Protein AF-A0A1M8AC48-F1 (afdb_monomer)

Structure (mmCIF, N/CA/C/O backbone):
data_AF-A0A1M8AC48-F1
#
_entry.id   AF-A0A1M8AC48-F1
#
loop_
_atom_site.group_PDB
_atom_site.id
_atom_site.type_symbol
_atom_site.label_atom_id
_atom_site.label_alt_id
_atom_site.label_comp_id
_atom_site.label_asym_id
_atom_site.label_entity_id
_atom_site.label_seq_id
_atom_site.pdbx_PDB_ins_code
_atom_site.Cartn_x
_atom_site.Cartn_y
_atom_site.Cartn_z
_atom_site.occupancy
_atom_site.B_iso_or_equiv
_atom_site.auth_seq_id
_atom_site.auth_comp_id
_atom_site.auth_asym_id
_atom_site.auth_atom_id
_atom_site.pdbx_PDB_model_num
ATOM 1 N N . MET A 1 1 ? 22.692 -42.383 -37.065 1.00 50.41 1 MET A N 1
ATOM 2 C CA . MET A 1 1 ? 22.351 -41.190 -36.263 1.00 50.41 1 MET A CA 1
ATOM 3 C C . MET A 1 1 ? 22.923 -41.401 -34.875 1.00 50.41 1 MET A C 1
ATOM 5 O O . MET A 1 1 ? 22.787 -42.504 -34.355 1.00 50.41 1 MET A O 1
ATOM 9 N N . SER A 1 2 ? 23.624 -40.416 -34.322 1.00 56.56 2 SER A N 1
ATOM 10 C CA . SER A 1 2 ? 24.202 -40.477 -32.975 1.00 56.56 2 SER A CA 1
ATOM 11 C C . SER A 1 2 ? 23.187 -40.002 -31.942 1.00 56.56 2 SER A C 1
ATOM 13 O O . SER A 1 2 ? 22.705 -38.878 -32.022 1.00 56.56 2 SER A O 1
ATOM 15 N N . THR A 1 3 ? 22.871 -40.847 -30.963 1.00 71.75 3 THR A N 1
ATOM 16 C CA . THR A 1 3 ? 21.957 -40.505 -29.869 1.00 71.75 3 THR A CA 1
ATOM 17 C C . THR A 1 3 ? 22.644 -39.531 -28.913 1.00 71.75 3 THR A C 1
ATOM 19 O O . THR A 1 3 ? 23.503 -39.937 -28.128 1.00 71.75 3 THR A O 1
ATOM 22 N N . THR A 1 4 ? 22.301 -38.244 -28.974 1.00 85.94 4 THR A N 1
ATOM 23 C CA . THR A 1 4 ? 22.933 -37.234 -28.115 1.00 85.94 4 THR A CA 1
ATOM 24 C C . THR A 1 4 ? 22.280 -37.191 -26.738 1.00 85.94 4 THR A C 1
ATOM 26 O O . THR A 1 4 ? 21.056 -37.215 -26.609 1.00 85.94 4 THR A O 1
ATOM 29 N N . GLN A 1 5 ? 23.118 -37.110 -25.705 1.00 91.00 5 GLN A N 1
ATOM 30 C CA . GLN A 1 5 ? 22.728 -37.042 -24.301 1.00 91.00 5 GLN A CA 1
ATOM 31 C C . GLN A 1 5 ? 23.336 -35.803 -23.626 1.00 91.00 5 GLN A C 1
ATOM 33 O O . GLN A 1 5 ? 24.451 -35.380 -23.962 1.00 91.00 5 GLN A O 1
ATOM 38 N N . PHE A 1 6 ? 22.595 -35.252 -22.666 1.00 92.44 6 PHE A N 1
ATOM 39 C CA . PHE A 1 6 ? 23.050 -34.254 -21.697 1.00 92.44 6 PHE A CA 1
ATOM 40 C C . PHE A 1 6 ? 22.639 -34.720 -20.290 1.00 92.44 6 PHE A C 1
ATOM 42 O O . PHE A 1 6 ? 21.678 -35.480 -20.133 1.00 92.44 6 PHE A O 1
ATOM 49 N N . GLU A 1 7 ? 23.383 -34.312 -19.264 1.00 92.19 7 GLU A N 1
ATOM 50 C CA . GLU A 1 7 ? 23.229 -34.803 -17.887 1.00 92.19 7 GLU A CA 1
ATOM 51 C C . GLU A 1 7 ? 23.128 -33.644 -16.894 1.00 92.19 7 GLU A C 1
ATOM 53 O O . GLU A 1 7 ? 23.595 -32.546 -17.180 1.00 92.19 7 GLU A O 1
ATOM 58 N N . ASN A 1 8 ? 22.544 -33.903 -15.721 1.00 91.50 8 ASN A N 1
ATOM 59 C CA . ASN A 1 8 ? 22.206 -32.894 -14.709 1.00 91.50 8 ASN A CA 1
ATOM 60 C C . ASN A 1 8 ? 21.147 -31.885 -15.191 1.00 91.50 8 ASN A C 1
ATOM 62 O O . ASN A 1 8 ? 21.192 -30.711 -14.830 1.00 91.50 8 ASN A O 1
ATOM 66 N N . ILE A 1 9 ? 20.189 -32.359 -15.990 1.00 92.19 9 ILE A N 1
ATOM 67 C CA . ILE A 1 9 ? 19.090 -31.562 -16.545 1.00 92.19 9 ILE A CA 1
ATOM 68 C C . ILE A 1 9 ? 17.835 -31.755 -15.688 1.00 92.19 9 ILE A C 1
ATOM 70 O O . ILE A 1 9 ? 17.464 -32.897 -15.406 1.00 92.19 9 ILE A O 1
ATOM 74 N N . TYR A 1 10 ? 17.172 -30.670 -15.290 1.00 88.00 10 TYR A N 1
ATOM 75 C CA . TYR A 1 10 ? 15.868 -30.718 -14.606 1.00 88.00 10 TYR A CA 1
ATOM 76 C C . TYR A 1 10 ? 14.717 -30.832 -15.616 1.00 88.00 10 TYR A C 1
ATOM 78 O O . TYR A 1 10 ? 14.887 -30.470 -16.777 1.00 88.00 10 TYR A O 1
ATOM 86 N N . HIS A 1 11 ? 13.544 -31.287 -15.169 1.00 85.12 11 HIS A N 1
ATOM 87 C CA . HIS A 1 11 ? 12.298 -31.260 -15.942 1.00 85.12 11 HIS A CA 1
ATOM 88 C C . HIS A 1 11 ? 11.218 -30.463 -15.193 1.00 85.12 11 HIS A C 1
ATOM 90 O O . HIS A 1 11 ? 10.956 -30.726 -14.016 1.00 85.12 11 HIS A O 1
ATOM 96 N N . GLY A 1 12 ? 10.601 -29.498 -15.880 1.00 77.75 12 GLY A N 1
ATOM 97 C CA . GLY A 1 12 ? 9.629 -28.565 -15.308 1.00 77.75 12 GLY A CA 1
ATOM 98 C C . GLY A 1 12 ? 10.190 -27.770 -14.121 1.00 77.75 12 GLY A C 1
ATOM 99 O O . GLY A 1 12 ? 11.395 -27.554 -14.004 1.00 77.75 12 GLY A O 1
ATOM 100 N N . SER A 1 13 ? 9.311 -27.402 -13.189 1.00 67.00 13 SER A N 1
ATOM 101 C CA . SER A 1 13 ? 9.665 -26.843 -11.873 1.00 67.00 13 SER A CA 1
ATOM 102 C C . SER A 1 13 ? 10.358 -27.856 -10.937 1.00 67.00 13 SER A C 1
ATOM 104 O O . SER A 1 13 ? 10.842 -27.484 -9.860 1.00 67.00 13 SER A O 1
ATOM 106 N N . GLY A 1 14 ? 10.440 -29.128 -11.346 1.00 69.06 14 GLY A N 1
ATOM 107 C CA . GLY A 1 14 ? 10.837 -30.272 -10.532 1.00 69.06 14 GLY A CA 1
ATOM 108 C C . GLY A 1 14 ? 12.206 -30.154 -9.856 1.00 69.06 14 GLY A C 1
ATOM 109 O O . GLY A 1 14 ? 13.124 -29.475 -10.323 1.00 69.06 14 GLY A O 1
ATOM 110 N N . LYS A 1 15 ? 12.344 -30.854 -8.725 1.00 72.12 15 LYS A N 1
ATOM 111 C CA . LYS A 1 15 ? 13.528 -30.813 -7.844 1.00 72.12 15 LYS A CA 1
ATOM 112 C C . LYS A 1 15 ? 14.552 -31.927 -8.133 1.00 72.12 15 LYS A C 1
ATOM 114 O O . LYS A 1 15 ? 15.624 -31.932 -7.538 1.00 72.12 15 LYS A O 1
ATOM 119 N N . VAL A 1 16 ? 14.243 -32.852 -9.047 1.00 81.25 16 VAL A N 1
ATOM 120 C CA . VAL A 1 16 ? 15.074 -34.027 -9.372 1.00 81.25 16 VAL A CA 1
ATOM 121 C C . VAL A 1 16 ? 15.948 -33.761 -10.601 1.00 81.25 16 VAL A C 1
ATOM 123 O O . VAL A 1 16 ? 15.454 -33.335 -11.644 1.00 81.25 16 VAL A O 1
ATOM 126 N N . LEU A 1 17 ? 17.247 -34.054 -10.491 1.00 86.69 17 LEU A N 1
ATOM 127 C CA . LEU A 1 17 ? 18.183 -34.048 -11.617 1.00 86.69 17 LEU A CA 1
ATOM 128 C C . LEU A 1 17 ? 18.029 -35.316 -12.465 1.00 86.69 17 LEU A C 1
ATOM 130 O O . LEU A 1 17 ? 17.922 -36.423 -11.936 1.00 86.69 17 LEU A O 1
ATOM 134 N N . GLY A 1 18 ? 18.099 -35.165 -13.785 1.00 91.00 18 GLY A N 1
ATOM 135 C CA . GLY A 1 18 ? 18.023 -36.267 -14.737 1.00 91.00 18 GLY A CA 1
ATOM 136 C C . GLY A 1 18 ? 19.036 -36.185 -15.874 1.00 91.00 18 GLY A C 1
ATOM 137 O O . GLY A 1 18 ? 19.973 -35.379 -15.882 1.00 91.00 18 GLY A O 1
ATOM 138 N N . ARG A 1 19 ? 18.844 -37.072 -16.848 1.00 92.38 19 ARG A N 1
ATOM 139 C CA . ARG A 1 19 ? 19.594 -37.161 -18.102 1.00 92.38 19 ARG A CA 1
ATOM 140 C C . ARG A 1 19 ? 18.597 -37.111 -19.249 1.00 92.38 19 ARG A C 1
ATOM 142 O O . ARG A 1 19 ? 17.655 -37.903 -19.281 1.00 92.38 19 ARG A O 1
ATOM 149 N N . ILE A 1 20 ? 18.817 -36.189 -20.177 1.00 93.62 20 ILE A N 1
ATOM 150 C CA . ILE A 1 20 ? 17.975 -35.981 -21.356 1.00 93.62 20 ILE A CA 1
ATOM 151 C C . ILE A 1 20 ? 18.670 -36.566 -22.584 1.00 93.62 20 ILE A C 1
ATOM 153 O O . ILE A 1 20 ? 19.888 -36.439 -22.741 1.00 93.62 20 ILE A O 1
ATOM 157 N N . ARG A 1 21 ? 17.908 -37.234 -23.446 1.00 93.19 21 ARG A N 1
ATOM 158 C CA . ARG A 1 21 ? 18.405 -37.944 -24.624 1.00 93.19 21 ARG A CA 1
ATOM 159 C C . ARG A 1 21 ? 17.527 -37.643 -25.831 1.00 93.19 21 ARG A C 1
ATOM 161 O O . ARG A 1 21 ? 16.311 -37.793 -25.762 1.00 93.19 21 ARG A O 1
ATOM 168 N N . PHE A 1 22 ? 18.166 -37.278 -26.934 1.00 92.69 22 PHE A N 1
ATOM 169 C CA . PHE A 1 22 ? 17.527 -36.926 -28.200 1.00 92.69 22 PHE A CA 1
ATOM 170 C C . PHE A 1 22 ? 17.701 -38.048 -29.229 1.00 92.69 22 PHE A C 1
ATOM 172 O O . PHE A 1 22 ? 18.742 -38.712 -29.275 1.00 92.69 22 PHE A O 1
ATOM 179 N N . SER A 1 23 ? 16.677 -38.263 -30.052 1.00 91.50 23 SER A N 1
ATOM 180 C CA . SER A 1 23 ? 16.667 -39.251 -31.131 1.00 91.50 23 SER A CA 1
ATOM 181 C C . SER A 1 23 ? 15.666 -38.849 -32.217 1.00 91.50 23 SER A C 1
ATOM 183 O O . SER A 1 23 ? 14.738 -38.098 -31.941 1.00 91.50 23 SER A O 1
ATOM 185 N N . ALA A 1 24 ? 15.777 -39.416 -33.420 1.00 87.31 24 ALA A N 1
ATOM 186 C CA . ALA A 1 24 ? 14.815 -39.171 -34.503 1.00 87.31 24 ALA A CA 1
ATOM 187 C C . ALA A 1 24 ? 13.373 -39.654 -34.202 1.00 87.31 24 ALA A C 1
ATOM 189 O O . ALA A 1 24 ? 12.451 -39.296 -34.922 1.00 87.31 24 ALA A O 1
ATOM 190 N N . ALA A 1 25 ? 13.162 -40.460 -33.152 1.00 88.56 25 ALA A N 1
ATOM 191 C CA . ALA A 1 25 ? 11.825 -40.846 -32.684 1.00 88.56 25 ALA A CA 1
ATOM 192 C C . ALA A 1 25 ? 11.242 -39.867 -31.642 1.00 88.56 25 ALA A C 1
ATOM 194 O O . ALA A 1 25 ? 10.054 -39.927 -31.335 1.00 88.56 25 ALA A O 1
ATOM 195 N N . GLY A 1 26 ? 12.072 -38.982 -31.080 1.00 89.94 26 GLY A N 1
ATOM 196 C CA . GLY A 1 26 ? 11.702 -38.078 -29.996 1.00 89.94 26 GLY A CA 1
ATOM 197 C C . GLY A 1 26 ? 12.726 -38.028 -28.862 1.00 89.94 26 GLY A C 1
ATOM 198 O O . GLY A 1 26 ? 13.867 -38.499 -28.971 1.00 89.94 26 GLY A O 1
ATOM 199 N N . LEU A 1 27 ? 12.285 -37.446 -27.751 1.00 92.12 27 LEU A N 1
ATOM 200 C CA . LEU A 1 27 ? 13.078 -37.068 -26.587 1.00 92.12 27 LEU A CA 1
ATOM 201 C C . LEU A 1 27 ? 12.697 -37.931 -25.380 1.00 92.12 27 LEU A C 1
ATOM 203 O O . LEU A 1 27 ? 11.519 -38.105 -25.082 1.00 92.12 27 LEU A O 1
ATOM 207 N N . GLY A 1 28 ? 13.697 -38.441 -24.661 1.00 91.50 28 GLY A N 1
ATOM 208 C CA . GLY A 1 28 ? 13.513 -39.110 -23.371 1.00 91.50 28 GLY A CA 1
ATOM 209 C C . GLY A 1 28 ? 14.316 -38.430 -22.264 1.00 91.50 28 GLY A C 1
ATOM 210 O O . GLY A 1 28 ? 15.532 -38.287 -22.392 1.00 91.50 28 GLY A O 1
ATOM 211 N N . TRP A 1 29 ? 13.662 -38.047 -21.169 1.00 93.12 29 TRP A N 1
ATOM 212 C CA . TRP A 1 29 ? 14.299 -37.600 -19.929 1.00 93.12 29 TRP A CA 1
ATOM 213 C C . TRP A 1 29 ? 14.080 -38.648 -18.837 1.00 93.12 29 TRP A C 1
ATOM 215 O O . TRP A 1 29 ? 12.946 -39.045 -18.573 1.00 93.12 29 TRP A O 1
ATOM 225 N N . LYS A 1 30 ? 15.161 -39.100 -18.195 1.00 91.31 30 LYS A N 1
ATOM 226 C CA . LYS A 1 30 ? 15.103 -40.018 -17.048 1.00 91.31 30 LYS A CA 1
ATOM 227 C C . LYS A 1 30 ? 15.763 -39.371 -15.820 1.00 91.31 30 LYS A C 1
ATOM 229 O O . LYS A 1 30 ? 16.868 -38.846 -15.981 1.00 91.31 30 LYS A O 1
ATOM 234 N N . PRO A 1 31 ? 15.174 -39.447 -14.612 1.00 89.50 31 PRO A N 1
ATOM 235 C CA . PRO A 1 31 ? 15.845 -39.032 -13.380 1.00 89.50 31 PRO A CA 1
ATOM 236 C C . PRO A 1 31 ? 17.133 -39.835 -13.111 1.00 89.50 31 PRO A C 1
ATOM 238 O O . PRO A 1 31 ? 17.332 -40.938 -13.628 1.00 89.50 31 PRO A O 1
ATOM 241 N N . MET A 1 32 ? 18.041 -39.252 -12.324 1.00 82.12 32 MET A N 1
ATOM 242 C CA . MET A 1 32 ? 19.273 -39.910 -11.859 1.00 82.12 32 MET A CA 1
ATOM 243 C C . MET A 1 32 ? 18.996 -40.942 -10.755 1.00 82.12 32 MET A C 1
ATOM 245 O O . MET A 1 32 ? 19.694 -41.951 -10.674 1.00 82.12 32 MET A O 1
ATOM 249 N N . GLU A 1 33 ? 17.981 -40.675 -9.933 1.00 82.19 33 GLU A N 1
ATOM 250 C CA . GLU A 1 33 ? 17.426 -41.569 -8.912 1.00 82.19 33 GLU A CA 1
ATOM 251 C C . GLU A 1 33 ? 16.185 -42.299 -9.470 1.00 82.19 33 GLU A C 1
ATOM 253 O O . GLU A 1 33 ? 15.802 -42.086 -10.626 1.00 82.19 33 GLU A O 1
ATOM 258 N N . ASP A 1 34 ? 15.556 -43.183 -8.690 1.00 71.19 34 ASP A N 1
ATOM 259 C CA . ASP A 1 34 ? 14.344 -43.882 -9.138 1.00 71.19 34 ASP A CA 1
ATOM 260 C C . ASP A 1 34 ? 13.151 -42.923 -9.279 1.00 71.19 34 ASP A C 1
ATOM 262 O O . ASP A 1 34 ? 12.842 -42.133 -8.389 1.00 71.19 34 ASP A O 1
ATOM 266 N N . GLY A 1 35 ? 12.459 -43.008 -10.418 1.00 72.19 35 GLY A N 1
ATOM 267 C CA . GLY A 1 35 ? 11.311 -42.166 -10.742 1.00 72.19 35 GLY A CA 1
ATOM 268 C C . GLY A 1 35 ? 10.823 -42.355 -12.180 1.00 72.19 35 GLY A C 1
ATOM 269 O O . GLY A 1 35 ? 11.426 -43.087 -12.974 1.00 72.19 35 GLY A O 1
ATOM 270 N N . ALA A 1 36 ? 9.716 -41.691 -12.517 1.00 78.88 36 ALA A N 1
ATOM 271 C CA . ALA A 1 36 ? 9.104 -41.765 -13.842 1.00 78.88 36 ALA A CA 1
ATOM 272 C C . ALA A 1 36 ? 10.043 -41.234 -14.943 1.00 78.88 36 ALA A C 1
ATOM 274 O O . ALA A 1 36 ? 10.752 -40.244 -14.765 1.00 78.88 36 ALA A O 1
ATOM 275 N N . THR A 1 37 ? 10.042 -41.899 -16.100 1.00 85.25 37 THR A N 1
ATOM 276 C CA . THR A 1 37 ? 10.753 -41.440 -17.304 1.00 85.25 37 THR A CA 1
ATOM 277 C C . THR A 1 37 ? 9.775 -40.664 -18.177 1.00 85.25 37 THR A C 1
ATOM 279 O O . THR A 1 37 ? 8.727 -41.195 -18.531 1.00 85.25 37 THR A O 1
ATOM 282 N N . VAL A 1 38 ? 10.120 -39.430 -18.538 1.00 86.88 38 VAL A N 1
ATOM 283 C CA . VAL A 1 38 ? 9.313 -38.579 -19.421 1.00 86.88 38 VAL A CA 1
ATOM 284 C C . VAL A 1 38 ? 9.734 -38.839 -20.863 1.00 86.88 38 VAL A C 1
ATOM 286 O O . VAL A 1 38 ? 10.920 -38.760 -21.187 1.00 86.88 38 VAL A O 1
ATOM 289 N N . THR A 1 39 ? 8.779 -39.144 -21.738 1.00 89.44 39 THR A N 1
ATOM 290 C CA . THR A 1 39 ? 9.021 -39.403 -23.165 1.00 89.44 39 THR A CA 1
ATOM 291 C C . THR A 1 39 ? 8.099 -38.557 -24.027 1.00 89.44 39 THR A C 1
ATOM 293 O O . THR A 1 39 ? 6.885 -38.619 -23.858 1.00 89.44 39 THR A O 1
ATOM 296 N N . ILE A 1 40 ? 8.677 -37.809 -24.965 1.00 89.94 40 ILE A N 1
ATOM 297 C CA . ILE A 1 40 ? 7.969 -36.912 -25.880 1.00 89.94 40 ILE A CA 1
ATOM 298 C C . ILE A 1 40 ? 8.260 -37.383 -27.316 1.00 89.94 40 ILE A C 1
ATOM 300 O O . ILE A 1 40 ? 9.411 -37.270 -27.755 1.00 89.94 40 ILE A O 1
ATOM 304 N N . PRO A 1 41 ? 7.272 -37.934 -28.043 1.00 90.69 41 PRO A N 1
ATOM 305 C CA . PRO A 1 41 ? 7.379 -38.249 -29.468 1.00 90.69 41 PRO A CA 1
ATOM 306 C C . PRO A 1 41 ? 7.769 -37.037 -30.322 1.00 90.69 41 PRO A C 1
ATOM 308 O O . PRO A 1 41 ? 7.325 -35.919 -30.066 1.00 90.69 41 PRO A O 1
ATOM 311 N N . ALA A 1 42 ? 8.572 -37.254 -31.368 1.00 89.19 42 ALA A N 1
ATOM 312 C CA . ALA A 1 42 ? 8.998 -36.183 -32.280 1.00 89.19 42 ALA A CA 1
ATOM 313 C C . ALA A 1 42 ? 7.817 -35.477 -32.977 1.00 89.19 42 ALA A C 1
ATOM 315 O O . ALA A 1 42 ? 7.856 -34.268 -33.183 1.00 89.19 42 ALA A O 1
ATOM 316 N N . GLU A 1 43 ? 6.757 -36.225 -33.297 1.00 88.56 43 GLU A N 1
ATOM 317 C CA . GLU A 1 43 ? 5.552 -35.740 -33.989 1.00 88.56 43 GLU A CA 1
ATOM 318 C C . GLU A 1 43 ? 4.758 -34.682 -33.203 1.00 88.56 43 GLU A C 1
ATOM 320 O O . GLU A 1 43 ? 4.083 -33.854 -33.807 1.00 88.56 43 GLU A O 1
ATOM 325 N N . GLN A 1 44 ? 4.880 -34.664 -31.871 1.00 88.06 44 GLN A N 1
ATOM 326 C CA . GLN A 1 44 ? 4.195 -33.700 -31.002 1.00 88.06 44 GLN A CA 1
ATOM 327 C C . GLN A 1 44 ? 4.944 -32.364 -30.894 1.00 88.06 44 GLN A C 1
ATOM 329 O O . GLN A 1 44 ? 4.359 -31.372 -30.468 1.00 88.06 44 GLN A O 1
ATOM 334 N N . MET A 1 45 ? 6.235 -32.309 -31.247 1.00 89.31 45 MET A N 1
ATOM 335 C CA . MET A 1 45 ? 7.078 -31.129 -31.021 1.00 89.31 45 MET A CA 1
ATOM 336 C C . MET A 1 45 ? 6.843 -30.062 -32.095 1.00 89.31 45 MET A C 1
ATOM 338 O O . MET A 1 45 ? 7.247 -30.230 -33.248 1.00 89.31 45 MET A O 1
ATOM 342 N N . VAL A 1 46 ? 6.238 -28.933 -31.720 1.00 88.62 46 VAL A N 1
ATOM 343 C CA . VAL A 1 46 ? 5.920 -27.817 -32.625 1.00 88.62 46 VAL A CA 1
ATOM 344 C C . VAL A 1 46 ? 7.149 -26.943 -32.864 1.00 88.62 46 VAL A C 1
ATOM 346 O O . VAL A 1 46 ? 7.588 -26.818 -34.010 1.00 88.62 46 VAL A O 1
ATOM 349 N N . SER A 1 47 ? 7.734 -26.392 -31.799 1.00 90.00 47 SER A N 1
ATOM 350 C CA . SER A 1 47 ? 8.851 -25.440 -31.842 1.00 90.00 47 SER A CA 1
ATOM 351 C C . SER A 1 47 ? 9.778 -25.584 -30.626 1.00 90.00 47 SER A C 1
ATOM 353 O O . SER A 1 47 ? 9.416 -26.194 -29.614 1.00 90.00 47 SER A O 1
ATOM 355 N N . PHE A 1 48 ? 10.992 -25.034 -30.737 1.00 93.75 48 PHE A N 1
ATOM 356 C CA . PHE A 1 48 ? 12.036 -25.102 -29.712 1.00 93.75 48 PHE A CA 1
ATOM 357 C C . PHE A 1 48 ? 12.582 -23.707 -29.407 1.00 93.75 48 PHE A C 1
ATOM 359 O O . PHE A 1 48 ? 13.103 -23.040 -30.301 1.00 93.75 48 PHE A O 1
ATOM 366 N N . ALA A 1 49 ? 12.529 -23.305 -28.139 1.00 92.81 49 ALA A N 1
ATOM 367 C CA . ALA A 1 49 ? 13.064 -22.039 -27.654 1.00 92.81 49 ALA A CA 1
ATOM 368 C C . ALA A 1 49 ? 14.182 -22.254 -26.621 1.00 92.81 49 ALA A C 1
ATOM 370 O O . ALA A 1 49 ? 14.114 -23.141 -25.768 1.00 92.81 49 ALA A O 1
ATOM 371 N N . TRP A 1 50 ? 15.197 -21.402 -26.687 1.00 94.69 50 TRP A N 1
ATOM 372 C CA . TRP A 1 50 ? 16.351 -21.329 -25.800 1.00 94.69 50 TRP A CA 1
ATOM 373 C C . TRP A 1 50 ? 16.335 -19.990 -25.069 1.00 94.69 50 TRP A C 1
ATOM 375 O O . TRP A 1 50 ? 16.320 -18.935 -25.705 1.00 94.69 50 TRP A O 1
ATOM 385 N N . LEU A 1 51 ? 16.343 -20.027 -23.737 1.00 93.25 51 LEU A N 1
ATOM 386 C CA . LEU A 1 51 ? 16.276 -18.830 -22.898 1.00 93.25 51 LEU A CA 1
ATOM 387 C C . LEU A 1 51 ? 17.133 -18.960 -21.632 1.00 93.25 51 LEU A C 1
ATOM 389 O O . LEU A 1 51 ? 17.407 -20.059 -21.141 1.00 93.25 51 LEU A O 1
ATOM 393 N N . ARG A 1 52 ? 17.563 -17.815 -21.091 1.00 90.56 52 ARG A N 1
ATOM 394 C CA . ARG A 1 52 ? 18.266 -17.727 -19.803 1.00 90.56 52 ARG A CA 1
ATOM 395 C C . ARG A 1 52 ? 17.239 -17.757 -18.669 1.00 90.56 52 ARG A C 1
ATOM 397 O O . ARG A 1 52 ? 16.366 -16.902 -18.614 1.00 90.56 52 ARG A O 1
ATOM 404 N N . VAL A 1 53 ? 17.381 -18.705 -17.750 1.00 88.88 53 VAL A N 1
ATOM 405 C CA . VAL A 1 53 ? 16.543 -18.857 -16.544 1.00 88.88 53 VAL A CA 1
ATOM 406 C C . VAL A 1 53 ? 17.415 -18.780 -15.290 1.00 88.88 53 VAL A C 1
ATOM 408 O O . VAL A 1 53 ? 18.625 -18.595 -15.399 1.00 88.88 53 VAL A O 1
ATOM 411 N N . ALA A 1 54 ? 16.858 -18.946 -14.087 1.00 84.44 54 ALA A N 1
ATOM 412 C CA . ALA A 1 54 ? 17.668 -19.019 -12.866 1.00 84.44 54 ALA A CA 1
ATOM 413 C C . ALA A 1 54 ? 18.676 -20.191 -12.920 1.00 84.44 54 ALA A C 1
ATOM 415 O O . ALA A 1 54 ? 19.880 -20.000 -12.721 1.00 84.44 54 ALA A O 1
ATOM 416 N N . ARG A 1 55 ? 18.206 -21.397 -13.277 1.00 86.88 55 ARG A N 1
ATOM 417 C CA . ARG A 1 55 ? 19.016 -22.622 -13.416 1.00 86.88 55 ARG A CA 1
ATOM 418 C C . ARG A 1 55 ? 19.744 -22.670 -14.774 1.00 86.88 55 ARG A C 1
ATOM 420 O O . ARG A 1 55 ? 19.452 -23.507 -15.621 1.00 86.88 55 ARG A O 1
ATOM 427 N N . GLN A 1 56 ? 20.687 -21.750 -14.981 1.00 90.31 56 GLN A N 1
ATOM 428 C CA . GLN A 1 56 ? 21.433 -21.557 -16.239 1.00 90.31 56 GLN A CA 1
ATOM 429 C C . GLN A 1 56 ? 20.518 -21.352 -17.462 1.00 90.31 56 GLN A C 1
ATOM 431 O O . GLN A 1 56 ? 19.790 -20.359 -17.489 1.00 90.31 56 GLN A O 1
ATOM 436 N N . PHE A 1 57 ? 20.564 -22.220 -18.476 1.00 93.50 57 PHE A N 1
ATOM 437 C CA . PHE A 1 57 ? 19.715 -22.122 -19.665 1.00 93.50 57 PHE A CA 1
ATOM 438 C C . PHE A 1 57 ? 18.622 -23.195 -19.681 1.00 93.50 57 PHE A C 1
ATOM 440 O O . PHE A 1 57 ? 18.820 -24.320 -19.207 1.00 93.50 57 PHE A O 1
ATOM 447 N N . GLN A 1 58 ? 17.472 -22.826 -20.247 1.00 93.62 58 GLN A N 1
ATOM 448 C CA . GLN A 1 58 ? 16.312 -23.687 -20.441 1.00 93.62 58 GLN A CA 1
ATOM 449 C C . GLN A 1 58 ? 16.088 -23.944 -21.937 1.00 93.62 58 GLN A C 1
ATOM 451 O O . GLN A 1 58 ? 16.072 -23.008 -22.739 1.00 93.62 58 GLN A O 1
ATOM 456 N N . LEU A 1 59 ? 15.855 -25.212 -22.283 1.00 94.25 59 LEU A N 1
ATOM 457 C CA . LEU A 1 59 ? 15.156 -25.609 -23.502 1.00 94.25 59 LEU A CA 1
ATOM 458 C C . LEU A 1 59 ? 13.658 -25.685 -23.189 1.00 94.25 59 LEU A C 1
ATOM 460 O O . LEU A 1 59 ? 13.239 -26.496 -22.359 1.00 94.25 59 LEU A O 1
ATOM 464 N N . ARG A 1 60 ? 12.861 -24.872 -23.878 1.00 91.56 60 ARG A N 1
ATOM 465 C CA . ARG A 1 60 ? 11.396 -24.914 -23.858 1.00 91.56 60 ARG A CA 1
ATOM 466 C C . ARG A 1 60 ? 10.897 -25.500 -25.174 1.00 91.56 60 ARG A C 1
ATOM 468 O O . ARG A 1 60 ? 11.347 -25.090 -26.241 1.00 91.56 60 ARG A O 1
ATOM 475 N N . ILE A 1 61 ? 9.987 -26.463 -25.089 1.00 90.69 61 ILE A N 1
ATOM 476 C CA . ILE A 1 61 ? 9.398 -27.158 -26.237 1.00 90.69 61 ILE A CA 1
ATOM 477 C C . ILE A 1 61 ? 7.888 -26.951 -26.196 1.00 90.69 61 ILE A C 1
ATOM 479 O O . ILE A 1 61 ? 7.254 -27.318 -25.203 1.00 90.69 61 ILE A O 1
ATOM 483 N N . THR A 1 62 ? 7.326 -26.393 -27.264 1.00 86.94 62 THR A N 1
ATOM 484 C CA . THR A 1 62 ? 5.873 -26.321 -27.466 1.00 86.94 62 THR A CA 1
ATOM 485 C C . THR A 1 62 ? 5.385 -27.637 -28.067 1.00 86.94 62 THR A C 1
ATOM 487 O O . THR A 1 62 ? 6.000 -28.147 -29.009 1.00 86.94 62 THR A O 1
ATOM 490 N N . LEU A 1 63 ? 4.314 -28.205 -27.510 1.00 85.38 63 LEU A N 1
ATOM 491 C CA . LEU A 1 63 ? 3.769 -29.511 -27.870 1.00 85.38 63 LEU A CA 1
ATOM 492 C C . LEU A 1 63 ? 2.296 -29.411 -28.274 1.00 85.38 63 LEU A C 1
ATOM 494 O O . LEU A 1 63 ? 1.468 -28.953 -27.486 1.00 85.38 63 LEU A O 1
ATOM 498 N N . HIS A 1 64 ? 1.964 -29.937 -29.449 1.00 80.75 64 HIS A N 1
ATOM 499 C CA . HIS A 1 64 ? 0.589 -30.058 -29.926 1.00 80.75 64 HIS A CA 1
ATOM 500 C C . HIS A 1 64 ? 0.030 -31.453 -29.613 1.00 80.75 64 HIS A C 1
ATOM 502 O O . HIS A 1 64 ? 0.697 -32.467 -29.840 1.00 80.75 64 HIS A O 1
ATOM 508 N N . PHE A 1 65 ? -1.212 -31.504 -29.132 1.00 68.75 65 PHE A N 1
ATOM 509 C CA . PHE A 1 65 ? -1.969 -32.728 -28.874 1.00 68.75 65 PHE A CA 1
ATOM 510 C C . PHE A 1 65 ? -3.347 -32.613 -29.531 1.00 68.75 65 PHE A C 1
ATOM 512 O O . PHE A 1 65 ? -4.034 -31.612 -29.352 1.00 68.75 65 PHE A O 1
ATOM 519 N N . GLU A 1 66 ? -3.773 -33.634 -30.277 1.00 54.94 66 GLU A N 1
ATOM 520 C CA . GLU A 1 66 ? -5.088 -33.622 -30.930 1.00 54.94 66 GLU A CA 1
ATOM 521 C C . GLU A 1 66 ? -6.214 -33.479 -29.889 1.00 54.94 66 GLU A C 1
ATOM 523 O O . GLU A 1 66 ? -6.373 -34.323 -29.006 1.00 54.94 66 GLU A O 1
ATOM 528 N N . GLY A 1 67 ? -6.992 -32.397 -29.989 1.00 51.84 67 GLY A N 1
ATOM 529 C CA . GLY A 1 67 ? -8.126 -32.128 -29.100 1.00 51.84 67 GLY A CA 1
ATOM 530 C C . GLY A 1 67 ? -7.770 -31.632 -27.692 1.00 51.84 67 GLY A C 1
ATOM 531 O O . GLY A 1 67 ? -8.627 -31.696 -26.813 1.00 51.84 67 GLY A O 1
ATOM 532 N N . GLN A 1 68 ? -6.544 -31.150 -27.446 1.00 52.81 68 GLN A N 1
ATOM 533 C CA . GLN A 1 68 ? -6.166 -30.483 -26.190 1.00 52.81 68 GLN A CA 1
ATOM 534 C C . GLN A 1 68 ? -5.344 -29.212 -26.452 1.00 52.81 68 GLN A C 1
ATOM 536 O O . GLN A 1 68 ? -4.666 -29.111 -27.471 1.00 52.81 68 GLN A O 1
ATOM 541 N N . ALA A 1 69 ? -5.382 -28.259 -25.514 1.00 54.62 69 ALA A N 1
ATOM 542 C CA . ALA A 1 69 ? -4.554 -27.050 -25.555 1.00 54.62 69 ALA A CA 1
ATOM 543 C C . ALA A 1 69 ? -3.048 -27.381 -25.621 1.00 54.62 69 ALA A C 1
ATOM 545 O O . ALA A 1 69 ? -2.620 -28.435 -25.131 1.00 54.62 69 ALA A O 1
ATOM 546 N N . GLU A 1 70 ? -2.238 -26.485 -26.204 1.00 58.75 70 GLU A N 1
ATOM 547 C CA . GLU A 1 70 ? -0.800 -26.730 -26.340 1.00 58.75 70 GLU A CA 1
ATOM 548 C C . GLU A 1 70 ? -0.142 -26.937 -24.973 1.00 58.75 70 GLU A C 1
ATOM 550 O O . GLU A 1 70 ? -0.260 -26.131 -24.047 1.00 58.75 70 GLU A O 1
ATOM 555 N N . ARG A 1 71 ? 0.616 -28.028 -24.854 1.00 69.81 71 ARG A N 1
ATOM 556 C CA . ARG A 1 71 ? 1.389 -28.335 -23.649 1.00 69.81 71 ARG A CA 1
ATOM 557 C C . ARG A 1 71 ? 2.830 -27.885 -23.836 1.00 69.81 71 ARG A C 1
ATOM 559 O O . ARG A 1 71 ? 3.329 -27.761 -24.950 1.00 69.81 71 ARG A O 1
ATOM 566 N N . ARG A 1 72 ? 3.540 -27.664 -22.732 1.00 78.25 72 ARG A N 1
ATOM 567 C CA . ARG A 1 72 ? 4.938 -27.216 -22.761 1.00 78.25 72 ARG A CA 1
ATOM 568 C C . ARG A 1 72 ? 5.816 -28.132 -21.932 1.00 78.25 72 ARG A C 1
ATOM 570 O O . ARG A 1 72 ? 5.526 -28.381 -20.766 1.00 78.25 72 ARG A O 1
ATOM 577 N N . ALA A 1 73 ? 6.916 -28.586 -22.522 1.00 85.25 73 ALA A N 1
ATOM 578 C CA . ALA A 1 73 ? 7.982 -29.257 -21.790 1.00 85.25 73 ALA A CA 1
ATOM 579 C C . ALA A 1 73 ? 9.144 -28.282 -21.580 1.00 85.25 73 ALA A C 1
ATOM 581 O O . ALA A 1 73 ? 9.637 -27.674 -22.531 1.00 85.25 73 ALA A O 1
ATOM 582 N N . MET A 1 74 ? 9.582 -28.134 -20.332 1.00 88.56 74 MET A N 1
ATOM 583 C CA . MET A 1 74 ? 10.708 -27.278 -19.954 1.00 88.56 74 MET A CA 1
ATOM 584 C C . MET A 1 74 ? 11.829 -28.137 -19.379 1.00 88.56 74 MET A C 1
ATOM 586 O O . MET A 1 74 ? 11.587 -28.976 -18.509 1.00 88.56 74 MET A O 1
ATOM 590 N N . PHE A 1 75 ? 13.052 -27.915 -19.853 1.00 92.25 75 PHE A N 1
ATOM 591 C CA . PHE A 1 75 ? 14.245 -28.630 -19.413 1.00 92.25 75 PHE A CA 1
ATOM 592 C C . PHE A 1 75 ? 15.350 -27.631 -19.070 1.00 92.25 75 PHE A C 1
ATOM 594 O O . PHE A 1 75 ? 15.749 -26.852 -19.932 1.00 92.25 75 PHE A O 1
ATOM 601 N N . GLU A 1 76 ? 15.845 -27.639 -17.831 1.00 92.19 76 GLU A N 1
ATOM 602 C CA . GLU A 1 76 ? 16.759 -26.603 -17.312 1.00 92.19 76 GLU A CA 1
ATOM 603 C C . GLU A 1 76 ? 18.148 -27.133 -16.932 1.00 92.19 76 GLU A C 1
ATOM 605 O O . GLU A 1 76 ? 18.343 -28.339 -16.784 1.00 92.19 76 GLU A O 1
ATOM 610 N N . ASN A 1 77 ? 19.079 -26.207 -16.670 1.00 93.00 77 ASN A N 1
ATOM 611 C CA . ASN A 1 77 ? 20.487 -26.431 -16.327 1.00 93.00 77 ASN A CA 1
ATOM 612 C C . ASN A 1 77 ? 21.382 -26.890 -17.496 1.00 93.00 77 ASN A C 1
ATOM 614 O O . ASN A 1 77 ? 22.449 -27.472 -17.288 1.00 93.00 77 ASN A O 1
ATOM 618 N N . PHE A 1 78 ? 21.004 -26.546 -18.731 1.00 94.31 78 PHE A N 1
ATOM 619 C CA . PHE A 1 78 ? 21.954 -26.547 -19.846 1.00 94.31 78 PHE A CA 1
ATOM 620 C C . PHE A 1 78 ? 23.000 -25.441 -19.656 1.00 94.31 78 PHE A C 1
ATOM 622 O O . PHE A 1 78 ? 22.693 -24.362 -19.136 1.00 94.31 78 PHE A O 1
ATOM 629 N N . GLN A 1 79 ? 24.236 -25.699 -20.084 1.00 94.12 79 GLN A N 1
ATOM 630 C CA . GLN A 1 79 ? 25.317 -24.713 -20.050 1.00 94.12 79 GLN A CA 1
ATOM 631 C C . GLN A 1 79 ? 25.343 -23.894 -21.350 1.00 94.12 79 GLN A C 1
ATOM 633 O O . GLN A 1 79 ? 24.697 -24.251 -22.337 1.00 94.12 79 GLN A O 1
ATOM 638 N N . ARG A 1 80 ? 26.086 -22.781 -21.389 1.00 90.62 80 ARG A N 1
ATOM 639 C CA . ARG A 1 80 ? 26.127 -21.914 -22.585 1.00 90.62 80 ARG A CA 1
ATOM 640 C C . ARG A 1 80 ? 26.729 -22.641 -23.793 1.00 90.62 80 ARG A C 1
ATOM 642 O O . ARG A 1 80 ? 26.329 -22.423 -24.931 1.00 90.62 80 ARG A O 1
ATOM 649 N N . GLU A 1 81 ? 27.674 -23.527 -23.519 1.00 93.19 81 GLU A N 1
ATOM 650 C CA . GLU A 1 81 ? 28.420 -24.344 -24.470 1.00 93.19 81 GLU A CA 1
ATOM 651 C C . GLU A 1 81 ? 27.539 -25.432 -25.110 1.00 93.19 81 GLU A C 1
ATOM 653 O O . GLU A 1 81 ? 27.826 -25.883 -26.220 1.00 93.19 81 GLU A O 1
ATOM 658 N N . ASP A 1 82 ? 26.440 -25.824 -24.453 1.00 92.94 82 ASP A N 1
ATOM 659 C CA . ASP A 1 82 ? 25.496 -26.810 -24.982 1.00 92.94 82 ASP A CA 1
ATOM 660 C C . ASP A 1 82 ? 24.649 -26.258 -26.139 1.00 92.94 82 ASP A C 1
ATOM 662 O O . ASP A 1 82 ? 24.189 -27.048 -26.962 1.00 92.94 82 ASP A O 1
ATOM 666 N N . GLN A 1 83 ? 24.472 -24.932 -26.251 1.00 93.19 83 GLN A N 1
ATOM 667 C CA . GLN A 1 83 ? 23.555 -24.296 -27.211 1.00 93.19 83 GLN A CA 1
ATOM 668 C C . GLN A 1 83 ? 23.802 -24.744 -28.662 1.00 93.19 83 GLN A C 1
ATOM 670 O O . GLN A 1 83 ? 22.881 -25.205 -29.332 1.00 93.19 83 GLN A O 1
ATOM 675 N N . ALA A 1 84 ? 25.049 -24.670 -29.139 1.00 92.75 84 ALA A N 1
ATOM 676 C CA . ALA A 1 84 ? 25.398 -25.028 -30.518 1.00 92.75 84 ALA A CA 1
ATOM 677 C C . ALA A 1 84 ? 25.241 -26.537 -30.794 1.00 92.75 84 ALA A C 1
ATOM 679 O O . ALA A 1 84 ? 24.811 -26.949 -31.871 1.00 92.75 84 ALA A O 1
ATOM 680 N N . LYS A 1 85 ? 25.548 -27.373 -29.793 1.00 93.06 85 LYS A N 1
ATOM 681 C CA . LYS A 1 85 ? 25.363 -28.830 -29.844 1.00 93.06 85 LYS A CA 1
ATOM 682 C C . LYS A 1 85 ? 23.876 -29.200 -29.841 1.00 93.06 85 LYS A C 1
ATOM 684 O O . LYS A 1 85 ? 23.484 -30.162 -30.495 1.00 93.06 85 LYS A O 1
ATOM 689 N N . LEU A 1 86 ? 23.051 -28.444 -29.119 1.00 93.19 86 LEU A N 1
ATOM 690 C CA . LEU A 1 86 ? 21.606 -28.624 -29.063 1.00 93.19 86 LEU A CA 1
ATOM 691 C C . LEU A 1 86 ? 20.936 -28.181 -30.371 1.00 93.19 86 LEU A C 1
ATOM 693 O O . LEU A 1 86 ? 20.148 -28.946 -30.917 1.00 93.19 86 LEU A O 1
ATOM 697 N N . GLU A 1 87 ? 21.308 -27.025 -30.930 1.00 93.69 87 GLU A N 1
ATOM 698 C CA . GLU A 1 87 ? 20.832 -26.568 -32.245 1.00 93.69 87 GLU A CA 1
ATOM 699 C C . GLU A 1 87 ? 21.144 -27.596 -33.347 1.00 93.69 87 GLU A C 1
ATOM 701 O O . GLU A 1 87 ? 20.256 -27.957 -34.123 1.00 93.69 87 GLU A O 1
ATOM 706 N N . GLN A 1 88 ? 22.375 -28.129 -33.382 1.00 92.38 88 GLN A N 1
ATOM 707 C CA . GLN A 1 88 ? 22.748 -29.198 -34.314 1.00 92.38 88 GLN A CA 1
ATOM 708 C C . GLN A 1 88 ? 21.836 -30.423 -34.158 1.00 92.38 88 GLN A C 1
ATOM 710 O O . GLN A 1 88 ? 21.329 -30.941 -35.148 1.00 92.38 88 GLN A O 1
ATOM 715 N N . VAL A 1 89 ? 21.600 -30.878 -32.926 1.00 92.06 89 VAL A N 1
ATOM 716 C CA . VAL A 1 89 ? 20.797 -32.079 -32.645 1.00 92.06 89 VAL A CA 1
ATOM 717 C C . VAL A 1 89 ? 19.322 -31.896 -32.987 1.00 92.06 89 VAL A C 1
ATOM 719 O O . VAL A 1 89 ? 18.716 -32.825 -33.518 1.00 92.06 89 VAL A O 1
ATOM 722 N N . LEU A 1 90 ? 18.742 -30.725 -32.721 1.00 92.50 90 LEU A N 1
ATOM 723 C CA . LEU A 1 90 ? 17.349 -30.424 -33.064 1.00 92.50 90 LEU A CA 1
ATOM 724 C C . LEU A 1 90 ? 17.157 -30.346 -34.586 1.00 92.50 90 LEU A C 1
ATOM 726 O O . LEU A 1 90 ? 16.199 -30.915 -35.110 1.00 92.50 90 LEU A O 1
ATOM 730 N N . ARG A 1 91 ? 18.121 -29.758 -35.307 1.00 91.00 91 ARG A N 1
ATOM 731 C CA . ARG A 1 91 ? 18.139 -29.746 -36.776 1.00 91.00 91 ARG A CA 1
ATOM 732 C C . ARG A 1 91 ? 18.355 -31.148 -37.368 1.00 91.00 91 ARG A C 1
ATOM 734 O O . ARG A 1 91 ? 17.667 -31.511 -38.311 1.00 91.00 91 ARG A O 1
ATOM 741 N N . GLU A 1 92 ? 19.243 -31.967 -36.798 1.00 90.19 92 GLU A N 1
ATOM 742 C CA . GLU A 1 92 ? 19.496 -33.346 -37.262 1.00 90.19 92 GLU A CA 1
ATOM 743 C C . GLU A 1 92 ? 18.367 -34.343 -36.942 1.00 90.19 92 GLU A C 1
ATOM 745 O O . GLU A 1 92 ? 18.187 -35.306 -37.688 1.00 90.19 92 GLU A O 1
ATOM 750 N N . CYS A 1 93 ? 17.640 -34.168 -35.832 1.00 89.50 93 CYS A N 1
ATOM 751 C CA . CYS A 1 93 ? 16.597 -35.111 -35.404 1.00 89.50 93 CYS A CA 1
ATOM 752 C C . CYS A 1 93 ? 15.189 -34.723 -35.867 1.00 89.50 93 CYS A C 1
ATOM 754 O O . CYS A 1 93 ? 14.382 -35.622 -36.095 1.00 89.50 93 CYS A O 1
ATOM 756 N N . TYR A 1 94 ? 14.886 -33.422 -35.964 1.00 90.62 94 TYR A N 1
ATOM 757 C CA . TYR A 1 94 ? 13.517 -32.912 -36.124 1.00 90.62 94 TYR A CA 1
ATOM 758 C C . TYR A 1 94 ? 13.357 -31.865 -37.244 1.00 90.62 94 TYR A C 1
ATOM 760 O O . TYR A 1 94 ? 12.247 -31.379 -37.438 1.00 90.62 94 TYR A O 1
ATOM 768 N N . ASP A 1 95 ? 14.439 -31.501 -37.946 1.00 90.94 95 ASP A N 1
ATOM 769 C CA . ASP A 1 95 ? 14.492 -30.469 -39.003 1.00 90.94 95 ASP A CA 1
ATOM 770 C C . ASP A 1 95 ? 13.881 -29.109 -38.600 1.00 90.94 95 ASP A C 1
ATOM 772 O O . ASP A 1 95 ? 13.185 -28.442 -39.365 1.00 90.94 95 ASP A O 1
ATOM 776 N N . LYS A 1 96 ? 14.123 -28.694 -37.348 1.00 90.44 96 LYS A N 1
ATOM 777 C CA . LYS A 1 96 ? 13.579 -27.456 -36.766 1.00 90.44 96 LYS A CA 1
ATOM 778 C C . LYS A 1 96 ? 14.672 -26.590 -36.125 1.00 90.44 96 LYS A C 1
ATOM 780 O O . LYS A 1 96 ? 15.635 -27.132 -35.577 1.00 90.44 96 LYS A O 1
ATOM 785 N N . PRO A 1 97 ? 14.556 -25.249 -36.196 1.00 92.44 97 PRO A N 1
ATOM 786 C CA . PRO A 1 97 ? 15.503 -24.333 -35.567 1.00 92.44 97 PRO A CA 1
ATOM 787 C C . PRO A 1 97 ? 15.343 -24.303 -34.040 1.00 92.44 97 PRO A C 1
ATOM 789 O O . PRO A 1 97 ? 14.291 -24.649 -33.506 1.00 92.44 97 PRO A O 1
ATOM 792 N N . LEU A 1 98 ? 16.389 -23.833 -33.355 1.00 94.12 98 LEU A N 1
ATOM 793 C CA . LEU A 1 98 ? 16.353 -23.458 -31.943 1.00 94.12 98 LEU A CA 1
ATOM 794 C C . LEU A 1 98 ? 16.306 -21.928 -31.844 1.00 94.12 98 LEU A C 1
ATOM 796 O O . LEU A 1 98 ? 17.315 -21.257 -32.064 1.00 94.12 98 LEU A O 1
ATOM 800 N N . GLU A 1 99 ? 15.137 -21.373 -31.544 1.00 94.19 99 GLU A N 1
ATOM 801 C CA . GLU A 1 99 ? 14.959 -19.929 -31.400 1.00 94.19 99 GLU A CA 1
ATOM 802 C C . GLU A 1 99 ? 15.620 -19.438 -30.106 1.00 94.19 99 GLU A C 1
ATOM 804 O O . GLU A 1 99 ? 15.426 -20.026 -29.047 1.00 94.19 99 GLU A O 1
ATOM 809 N N . SER A 1 100 ? 16.416 -18.369 -30.166 1.00 92.31 100 SER A N 1
ATOM 810 C CA . SER A 1 100 ? 17.085 -17.808 -28.984 1.00 92.31 100 SER A CA 1
ATOM 811 C C . SER A 1 100 ? 16.351 -16.561 -28.499 1.00 92.31 100 SER A C 1
ATOM 813 O O . SER A 1 100 ? 16.496 -15.494 -29.089 1.00 92.31 100 SER A O 1
ATOM 815 N N . ILE A 1 101 ? 15.581 -16.698 -27.419 1.00 91.62 101 ILE A N 1
ATOM 816 C CA . ILE A 1 101 ? 14.794 -15.609 -26.832 1.00 91.62 101 ILE A CA 1
ATOM 817 C C . ILE A 1 101 ? 15.690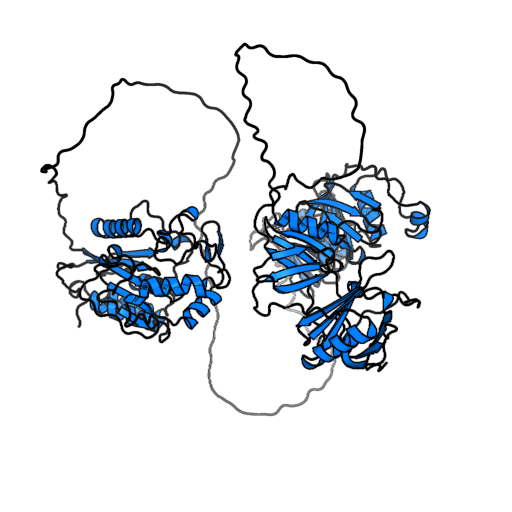 -14.805 -25.885 1.00 91.62 101 ILE A C 1
ATOM 819 O O . ILE A 1 101 ? 16.245 -15.346 -24.923 1.00 91.62 101 ILE A O 1
ATOM 823 N N . GLU A 1 102 ? 15.835 -13.504 -26.142 1.00 89.81 102 GLU A N 1
ATOM 824 C CA . GLU A 1 102 ? 16.620 -12.626 -25.273 1.00 89.81 102 GLU A CA 1
ATOM 825 C C . GLU A 1 102 ? 15.814 -12.219 -24.030 1.00 89.81 102 GLU A C 1
ATOM 827 O O . GLU A 1 102 ? 14.712 -11.676 -24.124 1.00 89.81 102 GLU A O 1
ATOM 832 N N . VAL A 1 103 ? 16.389 -12.487 -22.855 1.00 89.94 103 VAL A N 1
ATOM 833 C CA . VAL A 1 103 ? 15.760 -12.253 -21.550 1.00 89.94 103 VAL A CA 1
ATOM 834 C C . VAL A 1 103 ? 16.310 -10.975 -20.917 1.00 89.94 103 VAL A C 1
ATOM 836 O O . VAL A 1 103 ? 17.525 -10.767 -20.871 1.00 89.94 103 VAL A O 1
ATOM 839 N N . SER A 1 104 ? 15.430 -10.119 -20.398 1.00 88.12 104 SER A N 1
ATOM 840 C CA . SER A 1 104 ? 15.808 -8.861 -19.753 1.00 88.12 104 SER A CA 1
ATOM 841 C C . SER A 1 104 ? 16.300 -9.090 -18.322 1.00 88.12 104 SER A C 1
ATOM 843 O O . SER A 1 104 ? 15.531 -9.110 -17.365 1.00 88.12 104 SER A O 1
ATOM 845 N N . THR A 1 105 ? 17.616 -9.204 -18.143 1.00 84.50 105 THR A N 1
ATOM 846 C CA . THR A 1 10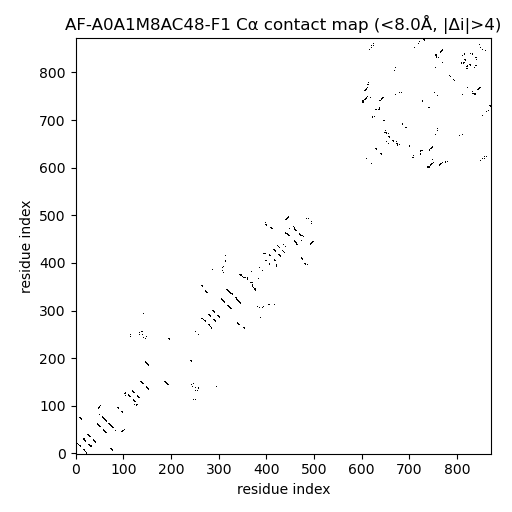5 ? 18.249 -9.354 -16.818 1.00 84.50 105 THR A CA 1
ATOM 847 C C . THR A 1 105 ? 18.441 -8.018 -16.084 1.00 84.50 105 THR A C 1
ATOM 849 O O . THR A 1 105 ? 19.390 -7.872 -15.315 1.00 84.50 105 THR A O 1
ATOM 852 N N . ARG A 1 106 ? 17.618 -7.001 -16.376 1.00 79.25 106 ARG A N 1
ATOM 853 C CA . ARG A 1 106 ? 17.832 -5.621 -15.903 1.00 79.25 106 ARG A CA 1
ATOM 854 C C . ARG A 1 106 ? 17.213 -5.301 -14.538 1.00 79.25 106 ARG A C 1
ATOM 856 O O . ARG A 1 106 ? 17.574 -4.281 -13.964 1.00 79.25 106 ARG A O 1
ATOM 863 N N . GLY A 1 107 ? 16.285 -6.126 -14.047 1.00 82.56 107 GLY A N 1
ATOM 864 C CA . GLY A 1 107 ? 15.520 -5.835 -12.824 1.00 82.56 107 GLY A CA 1
ATOM 865 C C . GLY A 1 107 ? 14.558 -4.648 -12.971 1.00 82.56 107 GLY A C 1
ATOM 866 O O . GLY A 1 107 ? 14.342 -3.914 -12.016 1.00 82.56 107 GLY A O 1
ATOM 867 N N . TRP A 1 108 ? 14.049 -4.410 -14.185 1.00 84.50 108 TRP A N 1
ATOM 868 C CA . TRP A 1 108 ? 13.106 -3.328 -14.471 1.00 84.50 108 TRP A CA 1
ATOM 869 C C . TRP A 1 108 ? 11.670 -3.853 -14.388 1.00 84.50 108 TRP A C 1
ATOM 871 O O . TRP A 1 108 ? 11.364 -4.879 -14.992 1.00 84.50 108 TRP A O 1
ATOM 881 N N . ASN A 1 109 ? 10.800 -3.120 -13.694 1.00 88.06 109 ASN A N 1
ATOM 882 C CA . ASN A 1 109 ? 9.410 -3.511 -13.424 1.00 88.06 109 ASN A CA 1
ATOM 883 C C . ASN A 1 109 ? 8.379 -2.747 -14.284 1.00 88.06 109 ASN A C 1
ATOM 885 O O . ASN A 1 109 ? 7.185 -2.840 -14.034 1.00 88.06 109 ASN A O 1
ATOM 889 N N . TRP A 1 110 ? 8.833 -1.991 -15.289 1.00 86.56 110 TRP A N 1
ATOM 890 C CA . TRP A 1 110 ? 8.002 -1.272 -16.259 1.00 86.56 110 TRP A CA 1
ATOM 891 C C . TRP A 1 110 ? 8.295 -1.791 -17.667 1.00 86.56 110 TRP A C 1
ATOM 893 O O . TRP A 1 110 ? 9.439 -2.100 -18.017 1.00 86.56 110 TRP A O 1
ATOM 903 N N . GLY A 1 111 ? 7.243 -1.916 -18.466 1.00 90.69 111 GLY A N 1
ATOM 904 C CA . GLY A 1 111 ? 7.258 -2.661 -19.715 1.00 90.69 111 GLY A CA 1
ATOM 905 C C . GLY A 1 111 ? 5.840 -2.932 -20.207 1.00 90.69 111 GLY A C 1
ATOM 906 O O . GLY A 1 111 ? 4.875 -2.511 -19.573 1.00 90.69 111 GLY A O 1
ATOM 907 N N . ALA A 1 112 ? 5.716 -3.644 -21.324 1.00 90.19 112 ALA A N 1
ATOM 908 C CA . ALA A 1 112 ? 4.420 -4.078 -21.834 1.00 90.19 112 ALA A CA 1
ATOM 909 C C . ALA A 1 112 ? 4.027 -5.421 -21.204 1.00 90.19 112 ALA A C 1
ATOM 911 O O . ALA A 1 112 ? 4.780 -6.394 -21.299 1.00 90.19 112 ALA A O 1
ATOM 912 N N . ALA A 1 113 ? 2.842 -5.485 -20.599 1.00 91.25 113 ALA A N 1
ATOM 913 C CA . ALA A 1 113 ? 2.188 -6.743 -20.260 1.00 91.25 113 ALA A CA 1
ATOM 914 C C . ALA A 1 113 ? 1.334 -7.195 -21.458 1.00 91.25 113 ALA A C 1
ATOM 916 O O . ALA A 1 113 ? 0.587 -6.397 -22.017 1.00 91.25 113 ALA A O 1
ATOM 917 N N . GLN A 1 114 ? 1.463 -8.453 -21.880 1.00 91.06 114 GLN A N 1
ATOM 918 C CA . GLN A 1 114 ? 0.786 -8.998 -23.065 1.00 91.06 114 GLN A CA 1
ATOM 919 C C . GLN A 1 114 ? 0.165 -10.361 -22.751 1.00 91.06 114 GLN A C 1
ATOM 921 O O . GLN A 1 114 ? 0.778 -11.171 -22.053 1.00 91.06 114 GLN A O 1
ATOM 926 N N . VAL A 1 115 ? -1.042 -10.613 -23.267 1.00 87.62 115 VAL A N 1
ATOM 927 C CA . VAL A 1 115 ? -1.800 -11.858 -23.045 1.00 87.62 115 VAL A CA 1
ATOM 928 C C . VAL A 1 115 ? -1.850 -12.672 -24.343 1.00 87.62 115 VAL A C 1
ATOM 930 O O . VAL A 1 115 ? -2.796 -12.599 -25.135 1.00 87.62 115 VAL A O 1
ATOM 933 N N . ASP A 1 116 ? -0.795 -13.455 -24.556 1.00 83.44 116 ASP A N 1
ATOM 934 C CA . ASP A 1 116 ? -0.761 -14.528 -25.551 1.00 83.44 116 ASP A CA 1
ATOM 935 C C . ASP A 1 116 ? -1.835 -15.584 -25.232 1.00 83.44 116 ASP A C 1
ATOM 937 O O . ASP A 1 116 ? -2.414 -15.611 -24.150 1.00 83.44 116 ASP A O 1
ATOM 941 N N . ASP A 1 117 ? -2.073 -16.519 -26.149 1.00 75.00 117 ASP A N 1
ATOM 942 C CA . ASP A 1 117 ? -3.104 -17.556 -25.982 1.00 75.00 117 ASP A CA 1
ATOM 943 C C . ASP A 1 117 ? -2.817 -18.531 -24.827 1.00 75.00 117 ASP A C 1
ATOM 945 O O . ASP A 1 117 ? -3.726 -19.193 -24.330 1.00 75.00 117 ASP A O 1
ATOM 949 N N . HIS A 1 118 ? -1.557 -18.616 -24.377 1.00 74.94 118 HIS A N 1
ATOM 950 C CA . HIS A 1 118 ? -1.101 -19.556 -23.343 1.00 74.94 118 HIS A CA 1
ATOM 951 C C . HIS A 1 118 ? -0.198 -18.932 -22.254 1.00 74.94 118 HIS A C 1
ATOM 953 O O . HIS A 1 118 ? 0.072 -19.589 -21.247 1.00 74.94 118 HIS A O 1
ATOM 959 N N . ASP A 1 119 ? 0.266 -17.685 -22.418 1.00 83.31 119 ASP A N 1
ATOM 960 C CA . ASP A 1 119 ? 1.090 -16.949 -21.441 1.00 83.31 119 ASP A CA 1
ATOM 961 C C . ASP A 1 119 ? 0.515 -15.555 -21.176 1.00 83.31 119 ASP A C 1
ATOM 963 O O . ASP A 1 119 ? 0.135 -14.852 -22.109 1.00 83.31 119 ASP A O 1
ATOM 967 N N . MET A 1 120 ? 0.650 -15.079 -19.940 1.00 90.12 120 MET A N 1
ATOM 968 C CA . MET A 1 120 ? 0.889 -13.655 -19.715 1.00 90.12 120 MET A CA 1
ATOM 969 C C . MET A 1 120 ? 2.404 -13.404 -19.766 1.00 90.12 120 MET A C 1
ATOM 971 O O . MET A 1 120 ? 3.176 -14.038 -19.041 1.00 90.12 120 MET A O 1
ATOM 975 N N . LYS A 1 121 ? 2.849 -12.506 -20.648 1.00 91.69 121 LYS A N 1
ATOM 976 C CA . LYS A 1 121 ? 4.252 -12.092 -20.814 1.00 91.69 121 LYS A CA 1
ATOM 977 C C . LYS A 1 121 ? 4.457 -10.674 -20.302 1.00 91.69 121 LYS A C 1
ATOM 979 O O . LYS A 1 121 ? 3.615 -9.810 -20.526 1.00 91.69 121 LYS A O 1
ATOM 984 N N . PHE A 1 122 ? 5.631 -10.412 -19.732 1.00 93.25 122 PHE A N 1
ATOM 985 C CA . PHE A 1 122 ? 6.089 -9.059 -19.422 1.00 93.25 122 PHE A CA 1
ATOM 986 C C . PHE A 1 122 ? 7.359 -8.723 -20.215 1.00 93.25 122 PHE A C 1
ATOM 988 O O . PHE A 1 122 ? 8.367 -9.434 -20.121 1.00 93.25 122 PHE A O 1
ATOM 995 N N . LEU A 1 123 ? 7.312 -7.653 -21.016 1.00 91.94 123 LEU A N 1
ATOM 996 C CA . LEU A 1 123 ? 8.372 -7.235 -21.936 1.00 91.94 123 LEU A CA 1
ATOM 997 C C . LEU A 1 123 ? 9.014 -5.912 -21.503 1.00 91.94 123 LEU A C 1
ATOM 999 O O . LEU A 1 123 ? 8.383 -4.859 -21.524 1.00 91.94 123 LEU A O 1
ATOM 1003 N N . VAL A 1 124 ? 10.309 -5.945 -21.196 1.00 91.62 124 VAL A N 1
ATOM 1004 C CA . VAL A 1 124 ? 11.112 -4.769 -20.830 1.00 91.62 124 VAL A CA 1
ATOM 1005 C C . VAL A 1 124 ? 11.964 -4.367 -22.031 1.00 91.62 124 VAL A C 1
ATOM 1007 O O . VAL A 1 124 ? 12.947 -5.047 -22.334 1.00 91.62 124 VAL A O 1
ATOM 1010 N N . ARG A 1 125 ? 11.608 -3.261 -22.705 1.00 88.88 125 ARG A N 1
ATOM 1011 C CA . ARG A 1 125 ? 12.194 -2.845 -24.002 1.00 88.88 125 ARG A CA 1
ATOM 1012 C C . ARG A 1 125 ? 12.252 -4.019 -24.991 1.00 88.88 125 ARG A C 1
ATOM 1014 O O . ARG A 1 125 ? 13.335 -4.426 -25.412 1.00 88.88 125 ARG A O 1
ATOM 1021 N N . ASP A 1 126 ? 11.082 -4.595 -25.260 1.00 87.62 126 ASP A N 1
ATOM 1022 C CA . ASP A 1 126 ? 10.846 -5.679 -26.229 1.00 87.62 126 ASP A CA 1
ATOM 1023 C C . ASP A 1 126 ? 11.578 -7.003 -25.930 1.00 87.62 126 ASP A C 1
ATOM 1025 O O . ASP A 1 126 ? 11.622 -7.908 -26.762 1.00 87.62 126 ASP A O 1
ATOM 1029 N N . LYS A 1 127 ? 12.140 -7.147 -24.721 1.00 89.69 127 LYS A N 1
ATOM 1030 C CA . LYS A 1 127 ? 12.837 -8.354 -24.253 1.00 89.69 127 LYS A CA 1
ATOM 1031 C C . LYS A 1 127 ? 12.085 -8.980 -23.093 1.00 89.69 127 LYS A C 1
ATOM 1033 O O . LYS A 1 127 ? 11.646 -8.280 -22.180 1.00 89.69 127 LYS A O 1
ATOM 1038 N N . LEU A 1 128 ? 11.969 -10.304 -23.107 1.00 91.44 128 LEU A N 1
ATOM 1039 C CA . LEU A 1 128 ? 11.174 -11.044 -22.132 1.00 91.44 128 LEU A CA 1
ATOM 1040 C C . LEU A 1 128 ? 11.776 -10.896 -20.730 1.00 91.44 128 LEU A C 1
ATOM 1042 O O . LEU A 1 128 ? 12.888 -11.355 -20.492 1.00 91.44 128 LEU A O 1
ATOM 1046 N N . ALA A 1 129 ? 11.070 -10.272 -19.791 1.00 90.81 129 ALA A N 1
ATOM 1047 C CA . ALA A 1 129 ? 11.468 -10.286 -18.384 1.00 90.81 129 ALA A CA 1
ATOM 1048 C C . ALA A 1 129 ? 11.017 -11.596 -17.726 1.00 90.81 129 ALA A C 1
ATOM 1050 O O . ALA A 1 129 ? 11.826 -12.313 -17.141 1.00 90.81 129 ALA A O 1
ATOM 1051 N N . PHE A 1 130 ? 9.737 -11.939 -17.893 1.00 89.50 130 PHE A N 1
ATOM 1052 C CA . PHE A 1 130 ? 9.157 -13.214 -17.478 1.00 89.50 130 PHE A CA 1
ATOM 1053 C C . PHE A 1 130 ? 7.911 -13.556 -18.313 1.00 89.50 130 PHE A C 1
ATOM 1055 O O . PHE A 1 130 ? 7.320 -12.691 -18.960 1.00 89.50 130 PHE A O 1
ATOM 1062 N N . SER A 1 131 ? 7.514 -14.829 -18.290 1.00 88.12 131 SER A N 1
ATOM 1063 C CA . SER A 1 131 ? 6.244 -15.330 -18.831 1.00 88.12 131 SER A CA 1
ATOM 1064 C C . SER A 1 131 ? 5.619 -16.290 -17.826 1.00 88.12 131 SER A C 1
ATOM 1066 O O . SER A 1 131 ? 6.320 -17.193 -17.360 1.00 88.12 131 SER A O 1
ATOM 1068 N N . VAL A 1 132 ? 4.334 -16.125 -17.519 1.00 87.06 132 VAL A N 1
ATOM 1069 C CA . VAL A 1 132 ? 3.583 -17.003 -16.615 1.00 87.06 132 VAL A CA 1
ATOM 1070 C C . VAL A 1 132 ? 2.489 -17.726 -17.408 1.00 87.06 132 VAL A C 1
ATOM 1072 O O . VAL A 1 132 ? 1.702 -17.044 -18.068 1.00 87.06 132 VAL A O 1
ATOM 1075 N N . PRO A 1 133 ? 2.406 -19.071 -17.362 1.00 82.25 133 PRO A N 1
ATOM 1076 C CA . PRO A 1 133 ? 1.356 -19.805 -18.059 1.00 82.25 133 PRO A CA 1
ATOM 1077 C C . PRO A 1 133 ? -0.027 -19.426 -17.530 1.00 82.25 133 PRO A C 1
ATOM 1079 O O . PRO A 1 133 ? -0.247 -19.436 -16.317 1.00 82.25 133 PRO A O 1
ATOM 1082 N N . LEU A 1 134 ? -0.968 -19.149 -18.432 1.00 80.69 134 LEU A N 1
ATOM 1083 C CA . LEU A 1 134 ? -2.331 -18.758 -18.057 1.00 80.69 134 LEU A CA 1
ATOM 1084 C C . LEU A 1 134 ? -3.045 -19.850 -17.247 1.00 80.69 134 LEU A C 1
ATOM 1086 O O . LEU A 1 134 ? -3.680 -19.549 -16.242 1.00 80.69 134 LEU A O 1
ATOM 1090 N N . ALA A 1 135 ? -2.823 -21.121 -17.592 1.00 75.31 135 ALA A N 1
ATOM 1091 C CA . ALA A 1 135 ? -3.361 -22.284 -16.880 1.00 75.31 135 ALA A CA 1
ATOM 1092 C C . ALA A 1 135 ? -2.888 -22.434 -15.413 1.00 75.31 135 ALA A C 1
ATOM 1094 O O . ALA A 1 135 ? -3.420 -23.271 -14.687 1.00 75.31 135 ALA A O 1
ATOM 1095 N N . ASN A 1 136 ? -1.900 -21.652 -14.957 1.00 76.62 136 ASN A N 1
ATOM 1096 C CA . ASN A 1 136 ? -1.483 -21.630 -13.550 1.00 76.62 136 ASN A CA 1
ATOM 1097 C C . ASN A 1 136 ? -2.258 -20.587 -12.720 1.00 76.62 136 ASN A C 1
ATOM 1099 O O . ASN A 1 136 ? -2.162 -20.612 -11.489 1.00 76.62 136 ASN A O 1
ATOM 1103 N N . ILE A 1 137 ? -2.987 -19.665 -13.360 1.00 79.12 137 ILE A N 1
ATOM 1104 C CA . ILE A 1 137 ? -3.764 -18.611 -12.700 1.00 79.12 137 ILE A CA 1
ATOM 1105 C C . ILE A 1 137 ? -5.092 -19.214 -12.218 1.00 79.12 137 ILE A C 1
ATOM 1107 O O . ILE A 1 137 ? -5.924 -19.640 -13.010 1.00 79.12 137 ILE A O 1
ATOM 1111 N N . ALA A 1 138 ? -5.295 -19.253 -10.902 1.00 69.50 138 ALA A N 1
ATOM 1112 C CA . ALA A 1 138 ? -6.521 -19.744 -10.275 1.00 69.50 138 ALA A CA 1
ATOM 1113 C C . ALA A 1 138 ? -7.655 -18.708 -10.303 1.00 69.50 138 ALA A C 1
ATOM 1115 O O . ALA A 1 138 ? -8.832 -19.075 -10.317 1.00 69.50 138 ALA A O 1
ATOM 1116 N N . ASN A 1 139 ? -7.291 -17.426 -10.238 1.00 72.50 139 ASN A N 1
ATOM 1117 C CA . ASN A 1 139 ? -8.201 -16.293 -10.136 1.00 72.50 139 ASN A CA 1
ATOM 1118 C C . ASN A 1 139 ? -7.516 -15.020 -10.650 1.00 72.50 139 ASN A C 1
ATOM 1120 O O . ASN A 1 139 ? -6.295 -14.882 -10.560 1.00 72.50 139 ASN A O 1
ATOM 1124 N N . SER A 1 140 ? -8.295 -14.055 -11.127 1.00 78.19 140 SER A N 1
ATOM 1125 C CA . SER A 1 140 ? -7.813 -12.698 -11.386 1.00 78.19 140 SER A CA 1
ATOM 1126 C C . SER A 1 140 ? -8.858 -11.701 -10.907 1.00 78.19 140 SER A C 1
ATOM 1128 O O . SER A 1 140 ? -10.054 -11.981 -10.965 1.00 78.19 140 SER A O 1
ATOM 1130 N N . ASN A 1 141 ? -8.412 -10.546 -10.425 1.00 76.06 141 ASN A N 1
ATOM 1131 C CA . ASN A 1 141 ? -9.287 -9.491 -9.932 1.00 76.06 141 ASN A CA 1
ATOM 1132 C C . ASN A 1 141 ? -8.661 -8.114 -10.176 1.00 76.06 141 ASN A C 1
ATOM 1134 O O . ASN A 1 141 ? -7.437 -7.982 -10.177 1.00 76.06 141 ASN A O 1
ATOM 1138 N N . ILE A 1 142 ? -9.491 -7.086 -10.330 1.00 76.12 142 ILE A N 1
ATOM 1139 C CA . ILE A 1 142 ? -9.038 -5.700 -10.471 1.00 76.12 142 ILE A CA 1
ATOM 1140 C C . ILE A 1 142 ? -8.921 -5.093 -9.070 1.00 76.12 142 ILE A C 1
ATOM 1142 O O . ILE A 1 142 ? -9.873 -5.121 -8.288 1.00 76.12 142 ILE A O 1
ATOM 1146 N N . ALA A 1 143 ? -7.750 -4.554 -8.736 1.00 62.25 143 ALA A N 1
ATOM 1147 C CA . ALA A 1 143 ? -7.526 -3.814 -7.502 1.00 62.25 143 ALA A CA 1
ATOM 1148 C C . ALA A 1 143 ? -7.451 -2.308 -7.821 1.00 62.25 143 ALA A C 1
ATOM 1150 O O . ALA A 1 143 ? -6.598 -1.838 -8.570 1.00 62.25 143 ALA A O 1
ATOM 1151 N N . GLY A 1 144 ? -8.395 -1.533 -7.283 1.00 67.19 144 GLY A N 1
ATOM 1152 C CA . GLY A 1 144 ? -8.528 -0.116 -7.633 1.00 67.19 144 GLY A CA 1
ATOM 1153 C C . GLY A 1 144 ? -9.007 0.086 -9.077 1.00 67.19 144 GLY A C 1
ATOM 1154 O O . GLY A 1 144 ? -9.898 -0.624 -9.535 1.00 67.19 144 GLY A O 1
ATOM 1155 N N . ARG A 1 145 ? -8.446 1.083 -9.777 1.00 72.88 145 ARG A N 1
ATOM 1156 C CA . ARG A 1 145 ? -8.791 1.421 -11.177 1.00 72.88 145 ARG A CA 1
ATOM 1157 C C . ARG A 1 145 ? -7.791 0.895 -12.216 1.00 72.88 145 ARG A C 1
ATOM 1159 O O . ARG A 1 145 ? -8.145 0.793 -13.388 1.00 72.88 145 ARG A O 1
ATOM 1166 N N . THR A 1 146 ? -6.559 0.609 -11.791 1.00 83.69 146 THR A N 1
ATOM 1167 C CA . THR A 1 146 ? -5.394 0.388 -12.668 1.00 83.69 146 THR A CA 1
ATOM 1168 C C . THR A 1 146 ? -4.459 -0.735 -12.196 1.00 83.69 146 THR A C 1
ATOM 1170 O O . THR A 1 146 ? -3.388 -0.897 -12.769 1.00 83.69 146 THR A O 1
ATOM 1173 N N . GLU A 1 147 ? -4.811 -1.546 -11.190 1.00 85.38 147 GLU A N 1
ATOM 1174 C CA . GLU A 1 147 ? -4.058 -2.771 -10.872 1.00 85.38 147 GLU A CA 1
ATOM 1175 C C . GLU A 1 147 ? -4.853 -4.020 -11.266 1.00 85.38 147 GLU A C 1
ATOM 1177 O O . GLU A 1 147 ? -6.050 -4.122 -10.994 1.00 85.38 147 GLU A O 1
ATOM 1182 N N . VAL A 1 148 ? -4.171 -5.022 -11.819 1.00 86.38 148 VAL A N 1
ATOM 1183 C CA . VAL A 1 148 ? -4.723 -6.367 -12.022 1.00 86.38 148 VAL A CA 1
ATOM 1184 C C . VAL A 1 148 ? -3.939 -7.355 -11.169 1.00 86.38 148 VAL A C 1
ATOM 1186 O O . VAL A 1 148 ? -2.733 -7.535 -11.355 1.00 86.38 148 VAL A O 1
ATOM 1189 N N . SER A 1 149 ? -4.632 -7.997 -10.228 1.00 84.00 149 SER A N 1
ATOM 1190 C CA . SER A 1 149 ? -4.112 -9.125 -9.459 1.00 84.00 149 SER A CA 1
ATOM 1191 C C . SER A 1 149 ? -4.389 -10.452 -10.167 1.00 84.00 149 SER A C 1
ATOM 1193 O O . SER A 1 149 ? -5.403 -10.628 -10.853 1.00 84.00 149 SER A O 1
ATOM 1195 N N . MET A 1 150 ? -3.470 -11.390 -9.978 1.00 84.88 150 MET A N 1
ATOM 1196 C CA . MET A 1 150 ? -3.518 -12.780 -10.413 1.00 84.88 150 MET A CA 1
ATOM 1197 C C . MET A 1 150 ? -3.125 -13.653 -9.221 1.00 84.88 150 MET A C 1
ATOM 1199 O O . MET A 1 150 ? -2.012 -13.537 -8.703 1.00 84.88 150 MET A O 1
ATOM 1203 N N . GLU A 1 151 ? -4.030 -14.525 -8.790 1.00 81.19 151 GLU A N 1
ATOM 1204 C CA . GLU A 1 151 ? -3.777 -15.533 -7.757 1.00 81.19 151 GLU A CA 1
ATOM 1205 C C . GLU A 1 151 ? -3.479 -16.868 -8.448 1.00 81.19 151 GLU A C 1
ATOM 1207 O O . GLU A 1 151 ? -4.159 -17.234 -9.409 1.00 81.19 151 GLU A O 1
ATOM 1212 N N . PHE A 1 152 ? -2.477 -17.611 -7.982 1.00 80.00 152 PHE A N 1
ATOM 1213 C CA . PHE A 1 152 ? -2.021 -18.843 -8.635 1.00 80.00 152 PHE A CA 1
ATOM 1214 C C . PHE A 1 152 ? -2.492 -20.104 -7.903 1.00 80.00 152 PHE A C 1
ATOM 1216 O O . PHE A 1 152 ? -2.670 -20.111 -6.684 1.00 80.00 152 PHE A O 1
ATOM 1223 N N . LEU A 1 153 ? -2.670 -21.196 -8.654 1.00 69.31 153 LEU A N 1
ATOM 1224 C CA . LEU A 1 153 ? -2.965 -22.526 -8.105 1.00 69.31 153 LEU A CA 1
ATOM 1225 C C . LEU A 1 153 ? -1.836 -22.994 -7.170 1.00 69.31 153 LEU A C 1
ATOM 1227 O O . LEU A 1 153 ? -0.675 -22.635 -7.376 1.00 69.31 153 LEU A O 1
ATOM 1231 N N . ASN A 1 154 ? -2.128 -23.836 -6.174 1.00 63.44 154 ASN A N 1
ATOM 1232 C CA . ASN A 1 154 ? -1.073 -24.353 -5.294 1.00 63.44 154 ASN A CA 1
ATOM 1233 C C . ASN A 1 154 ? -0.145 -25.309 -6.058 1.00 63.44 154 ASN A C 1
ATOM 1235 O O . ASN A 1 154 ? -0.570 -25.981 -6.994 1.00 63.44 154 ASN A O 1
ATOM 1239 N N . ALA A 1 155 ? 1.109 -25.468 -5.624 1.00 55.31 155 ALA A N 1
ATOM 1240 C CA . ALA A 1 155 ? 2.075 -26.337 -6.311 1.00 55.31 155 ALA A CA 1
ATOM 1241 C C . ALA A 1 155 ? 1.616 -27.809 -6.466 1.00 55.31 155 ALA A C 1
ATOM 1243 O O . ALA A 1 155 ? 2.039 -28.483 -7.399 1.00 55.31 155 ALA A O 1
ATOM 1244 N N . GLN A 1 156 ? 0.725 -28.296 -5.591 1.00 52.28 156 GLN A N 1
ATOM 1245 C CA . GLN A 1 156 ? 0.106 -29.631 -5.682 1.00 52.28 156 GLN A CA 1
ATOM 1246 C C . GLN A 1 156 ? -1.000 -29.736 -6.750 1.00 52.28 156 GLN A C 1
ATOM 1248 O O . GLN A 1 156 ? -1.347 -30.839 -7.156 1.00 52.28 156 GLN A O 1
ATOM 1253 N N . GLU A 1 157 ? -1.545 -28.602 -7.188 1.00 48.19 157 GLU A N 1
ATOM 1254 C CA . GLU A 1 157 ? -2.575 -28.467 -8.228 1.00 48.19 157 GLU A CA 1
ATOM 1255 C C . GLU A 1 157 ? -1.953 -28.031 -9.573 1.00 48.19 157 GLU A C 1
ATOM 1257 O O . GLU A 1 157 ? -2.555 -28.227 -10.623 1.00 48.19 157 GLU A O 1
ATOM 1262 N N . GLN A 1 158 ? -0.729 -27.478 -9.552 1.00 47.53 158 GLN A N 1
ATOM 1263 C CA . GLN A 1 158 ? 0.068 -27.134 -10.740 1.00 47.53 158 GLN A CA 1
ATOM 1264 C C . GLN A 1 158 ? 0.828 -28.324 -11.358 1.00 47.53 158 GLN A C 1
ATOM 1266 O O . GLN A 1 158 ? 1.358 -28.191 -12.464 1.00 47.53 158 GLN A O 1
ATOM 1271 N N . GLU A 1 159 ? 0.942 -29.474 -10.680 1.00 39.66 159 GLU A N 1
ATOM 1272 C CA . GLU A 1 159 ? 1.491 -30.673 -11.325 1.00 39.66 159 GLU A CA 1
ATOM 1273 C C . GLU A 1 159 ? 0.467 -31.214 -12.338 1.00 39.66 159 GLU A C 1
ATOM 1275 O O . GLU A 1 159 ? -0.636 -31.591 -11.940 1.00 39.66 159 GLU A O 1
ATOM 1280 N N . PRO A 1 160 ? 0.791 -31.287 -13.646 1.00 35.19 160 PRO A N 1
ATOM 1281 C CA . PRO A 1 160 ? -0.139 -31.838 -14.619 1.00 35.19 160 PRO A CA 1
ATOM 1282 C C . PRO A 1 160 ? -0.366 -33.318 -14.315 1.00 35.19 160 PRO A C 1
ATOM 1284 O O . PRO A 1 160 ? 0.606 -34.062 -14.145 1.00 35.19 160 PRO A O 1
ATOM 1287 N N . GLU A 1 161 ? -1.629 -33.759 -14.315 1.00 34.28 161 GLU A N 1
ATOM 1288 C CA . GLU A 1 161 ? -1.967 -35.180 -14.204 1.00 34.28 161 GLU A CA 1
ATOM 1289 C C . GLU A 1 161 ? -1.130 -35.977 -15.213 1.00 34.28 161 GLU A C 1
ATOM 1291 O O . GLU A 1 161 ? -1.235 -35.795 -16.434 1.00 34.28 161 GLU A O 1
ATOM 1296 N N . GLN A 1 162 ? -0.225 -36.814 -14.696 1.00 32.66 162 GLN A N 1
ATOM 1297 C CA . GLN A 1 162 ? 0.765 -37.494 -15.522 1.00 32.66 162 GLN A CA 1
ATOM 1298 C C . GLN A 1 162 ? 0.063 -38.572 -16.340 1.00 32.66 162 GLN A C 1
ATOM 1300 O O . GLN A 1 162 ? -0.172 -39.676 -15.849 1.00 32.66 162 GLN A O 1
ATOM 1305 N N . ASN A 1 163 ? -0.264 -38.235 -17.591 1.00 32.38 163 ASN A N 1
ATOM 1306 C CA . ASN A 1 163 ? -0.997 -39.088 -18.520 1.00 32.38 163 ASN A CA 1
ATOM 1307 C C . ASN A 1 163 ? -0.170 -40.322 -18.928 1.00 32.38 163 ASN A C 1
ATOM 1309 O O . ASN A 1 163 ? 0.425 -40.404 -20.001 1.00 32.38 163 ASN A O 1
ATOM 1313 N N . THR A 1 164 ? -0.133 -41.287 -18.017 1.00 32.81 164 THR A N 1
ATOM 1314 C CA . THR A 1 164 ? 0.364 -42.645 -18.184 1.00 32.81 164 THR A CA 1
ATOM 1315 C C . THR A 1 164 ? -0.700 -43.568 -17.600 1.00 32.81 164 THR A C 1
ATOM 1317 O O . THR A 1 164 ? -1.231 -43.302 -16.525 1.00 32.81 164 THR A O 1
ATOM 1320 N N . GLY A 1 165 ? -1.068 -44.626 -18.325 1.00 30.25 165 GLY A N 1
ATOM 1321 C CA . GLY A 1 165 ? -2.242 -45.458 -18.024 1.00 30.25 165 GLY A CA 1
ATOM 1322 C C . GLY A 1 165 ? -2.089 -46.400 -16.823 1.00 30.25 165 GLY A C 1
ATOM 1323 O O . GLY A 1 165 ? -2.266 -47.607 -16.973 1.00 30.25 165 GLY A O 1
ATOM 1324 N N . ALA A 1 166 ? -1.753 -45.871 -15.647 1.00 25.83 166 ALA A N 1
ATOM 1325 C CA . ALA A 1 166 ? -1.656 -46.594 -14.385 1.00 25.83 166 ALA A CA 1
ATOM 1326 C C . ALA A 1 166 ? -2.483 -45.870 -13.311 1.00 25.83 166 ALA A C 1
ATOM 1328 O O . ALA A 1 166 ? -2.255 -44.700 -13.027 1.00 25.83 166 ALA A O 1
ATOM 1329 N N . MET A 1 167 ? -3.449 -46.572 -12.712 1.00 25.39 167 MET A N 1
ATOM 1330 C CA . MET A 1 167 ? -4.372 -45.999 -11.725 1.00 25.39 167 MET A CA 1
ATOM 1331 C C . MET A 1 167 ? -3.630 -45.505 -10.474 1.00 25.39 167 MET A C 1
ATOM 1333 O O . MET A 1 167 ? -3.166 -46.312 -9.664 1.00 25.39 167 MET A O 1
ATOM 1337 N N . SER A 1 168 ? -3.582 -44.189 -10.271 1.00 26.83 168 SER A N 1
ATOM 1338 C CA . SER A 1 168 ? -3.273 -43.588 -8.974 1.00 26.83 168 SER A CA 1
ATOM 1339 C C . SER A 1 168 ? -4.434 -43.858 -8.007 1.00 26.83 168 SER A C 1
ATOM 1341 O O . SER A 1 168 ? -5.588 -43.532 -8.279 1.00 26.83 168 SER A O 1
ATOM 1343 N N . GLN A 1 169 ? -4.155 -44.506 -6.872 1.00 24.41 169 GLN A N 1
ATOM 1344 C CA . GLN A 1 169 ? -5.188 -44.758 -5.863 1.00 24.41 169 GLN A CA 1
ATOM 1345 C C . GLN A 1 169 ? -5.480 -43.489 -5.040 1.00 24.41 169 GLN A C 1
ATOM 1347 O O . GLN A 1 169 ? -4.538 -42.797 -4.643 1.00 24.41 169 GLN A O 1
ATOM 1352 N N . PRO A 1 170 ? -6.753 -43.207 -4.701 1.00 26.36 170 PRO A N 1
ATOM 1353 C CA . PRO A 1 170 ? -7.112 -42.096 -3.824 1.00 26.36 170 PRO A CA 1
ATOM 1354 C C . PRO A 1 170 ? -6.719 -42.415 -2.371 1.00 26.36 170 PRO A C 1
ATOM 1356 O O . PRO A 1 170 ? -7.489 -43.007 -1.618 1.00 26.36 170 PRO A O 1
ATOM 1359 N N . GLY A 1 171 ? -5.492 -42.055 -1.980 1.00 30.34 171 GLY A N 1
ATOM 1360 C CA . GLY A 1 171 ? -4.970 -42.357 -0.639 1.00 30.34 171 GLY A CA 1
ATOM 1361 C C . GLY A 1 171 ? -3.578 -41.810 -0.301 1.00 30.34 171 GLY A C 1
ATOM 1362 O O . GLY A 1 171 ? -2.948 -42.304 0.633 1.00 30.34 171 GLY A O 1
ATOM 1363 N N . GLY A 1 172 ? -3.065 -40.824 -1.047 1.00 24.97 172 GLY A N 1
ATOM 1364 C CA . GLY A 1 172 ? -1.758 -40.218 -0.774 1.00 24.97 172 GLY A CA 1
ATOM 1365 C C . GLY A 1 172 ? -1.745 -39.440 0.547 1.00 24.97 172 GLY A C 1
ATOM 1366 O O . GLY A 1 172 ? -2.397 -38.407 0.664 1.00 24.97 172 GLY A O 1
ATOM 1367 N N . LEU A 1 173 ? -0.998 -39.926 1.543 1.00 26.48 173 LEU A N 1
ATOM 1368 C CA . LEU A 1 173 ? -0.833 -39.242 2.832 1.00 26.48 173 LEU A CA 1
ATOM 1369 C C . LEU A 1 173 ? -0.077 -37.906 2.666 1.00 26.48 173 LEU A C 1
ATOM 1371 O O . LEU A 1 173 ? 0.881 -37.845 1.891 1.00 26.48 173 LEU A O 1
ATOM 1375 N N . PRO A 1 174 ? -0.441 -36.846 3.416 1.00 30.81 174 PRO A N 1
ATOM 1376 C CA . PRO A 1 174 ? 0.199 -35.538 3.295 1.00 30.81 174 PRO A CA 1
ATOM 1377 C C . PRO A 1 174 ? 1.690 -35.585 3.664 1.00 30.81 174 PRO A C 1
ATOM 1379 O O . PRO A 1 174 ? 2.092 -36.122 4.698 1.00 30.81 174 PRO A O 1
ATOM 1382 N N . PHE A 1 175 ? 2.521 -34.984 2.811 1.00 29.30 175 PHE A N 1
ATOM 1383 C CA . PHE A 1 175 ? 3.979 -35.077 2.875 1.00 29.30 175 PHE A CA 1
ATOM 1384 C C . PHE A 1 175 ? 4.575 -34.287 4.058 1.00 29.30 175 PHE A C 1
ATOM 1386 O O . PHE A 1 175 ? 4.885 -33.098 3.955 1.00 29.30 175 PHE A O 1
ATOM 1393 N N . HIS A 1 176 ? 4.791 -34.953 5.195 1.00 30.86 176 HIS A N 1
ATOM 1394 C CA . HIS A 1 176 ? 5.545 -34.416 6.338 1.00 30.86 176 HIS A CA 1
ATOM 1395 C C . HIS A 1 176 ? 7.070 -34.454 6.111 1.00 30.86 176 HIS A C 1
ATOM 1397 O O . HIS A 1 176 ? 7.833 -35.060 6.862 1.00 30.86 176 HIS A O 1
ATOM 1403 N N . GLY A 1 177 ? 7.528 -33.749 5.073 1.00 34.19 177 GLY A N 1
ATOM 1404 C CA . GLY A 1 177 ? 8.937 -33.386 4.929 1.00 34.19 177 GLY A CA 1
ATOM 1405 C C . GLY A 1 177 ? 9.374 -32.376 6.007 1.00 34.19 177 GLY A C 1
ATOM 1406 O O . GLY A 1 177 ? 8.566 -31.549 6.445 1.00 34.19 177 GLY A O 1
ATOM 1407 N N . PRO A 1 178 ? 10.644 -32.394 6.454 1.00 29.69 178 PRO A N 1
ATOM 1408 C CA . PRO A 1 178 ? 11.135 -31.447 7.452 1.00 29.69 178 PRO A CA 1
ATOM 1409 C C . PRO A 1 178 ? 11.066 -30.002 6.931 1.00 29.69 178 PRO A C 1
ATOM 1411 O O . PRO A 1 178 ? 11.419 -29.725 5.784 1.00 29.69 178 PRO A O 1
ATOM 1414 N N . LYS A 1 179 ? 10.684 -29.057 7.807 1.00 42.16 179 LYS A N 1
ATOM 1415 C CA . LYS A 1 179 ? 10.434 -27.630 7.484 1.00 42.16 179 LYS A CA 1
ATOM 1416 C C . LYS A 1 179 ? 11.577 -26.901 6.748 1.00 42.16 179 LYS A C 1
ATOM 1418 O O . LYS A 1 179 ? 11.344 -25.827 6.209 1.00 42.16 179 LYS A O 1
ATOM 1423 N N . LYS A 1 180 ? 12.789 -27.466 6.724 1.00 37.84 180 LYS A N 1
ATOM 1424 C CA . LYS A 1 180 ? 14.015 -26.871 6.167 1.00 37.84 180 LYS A CA 1
ATOM 1425 C C . LYS A 1 180 ? 14.095 -26.867 4.627 1.00 37.84 180 LYS A C 1
ATOM 1427 O O . LYS A 1 180 ? 14.955 -26.180 4.096 1.00 37.84 180 LYS A O 1
ATOM 1432 N N . ASN A 1 181 ? 13.211 -27.599 3.936 1.00 40.91 181 ASN A N 1
ATOM 1433 C CA . ASN A 1 181 ? 13.182 -27.715 2.465 1.00 40.91 181 ASN A CA 1
ATOM 1434 C C . ASN A 1 181 ? 11.905 -27.128 1.819 1.00 40.91 181 ASN A C 1
ATOM 1436 O O . ASN A 1 181 ? 11.553 -27.502 0.695 1.00 40.91 181 ASN A O 1
ATOM 1440 N N . ARG A 1 182 ? 11.187 -26.230 2.510 1.00 49.56 182 ARG A N 1
ATOM 1441 C CA . ARG A 1 182 ? 10.144 -25.424 1.855 1.00 49.56 182 ARG A CA 1
ATOM 1442 C C . ARG A 1 182 ? 10.806 -24.469 0.862 1.00 49.56 182 ARG A C 1
ATOM 1444 O O . ARG A 1 182 ? 11.817 -23.856 1.188 1.00 49.56 182 ARG A O 1
ATOM 1451 N N . THR A 1 183 ? 10.257 -24.412 -0.342 1.00 53.22 183 THR A N 1
ATOM 1452 C CA . THR A 1 183 ? 10.661 -23.486 -1.405 1.00 53.22 183 THR A CA 1
ATOM 1453 C C . THR A 1 183 ? 9.772 -22.257 -1.384 1.00 53.22 183 THR A C 1
ATOM 1455 O O . THR A 1 183 ? 8.622 -22.350 -0.960 1.00 53.22 183 THR A O 1
ATOM 1458 N N . ASP A 1 184 ? 10.292 -21.136 -1.870 1.00 65.12 184 ASP A N 1
ATOM 1459 C CA . ASP A 1 184 ? 9.466 -19.975 -2.182 1.00 65.12 184 ASP A CA 1
ATOM 1460 C C . ASP A 1 184 ? 8.553 -20.316 -3.369 1.00 65.12 184 ASP A C 1
ATOM 1462 O O . ASP A 1 184 ? 8.986 -20.934 -4.347 1.00 65.12 184 ASP A O 1
ATOM 1466 N N . GLU A 1 185 ? 7.278 -19.956 -3.257 1.00 70.06 185 GLU A N 1
ATOM 1467 C CA . GLU A 1 185 ? 6.219 -20.294 -4.209 1.00 70.06 185 GLU A CA 1
ATOM 1468 C C . GLU A 1 185 ? 5.439 -19.012 -4.541 1.00 70.06 185 GLU A C 1
ATOM 1470 O O . GLU A 1 185 ? 5.130 -18.215 -3.653 1.00 70.06 185 GLU A O 1
ATOM 1475 N N . LEU A 1 186 ? 5.166 -18.781 -5.829 1.00 76.25 186 LEU A N 1
ATOM 1476 C CA . LEU A 1 186 ? 4.431 -17.605 -6.298 1.00 76.25 186 LEU A CA 1
ATOM 1477 C C . LEU A 1 186 ? 2.932 -17.823 -6.052 1.00 76.25 186 LEU A C 1
ATOM 1479 O O . LEU A 1 186 ? 2.323 -18.655 -6.717 1.00 76.25 186 LEU A O 1
ATOM 1483 N N . VAL A 1 187 ? 2.361 -17.090 -5.092 1.00 79.19 187 VAL A N 1
ATOM 1484 C CA . VAL A 1 187 ? 0.947 -17.220 -4.683 1.00 79.19 187 VAL A CA 1
ATOM 1485 C C . VAL A 1 187 ? 0.063 -16.131 -5.299 1.00 79.19 187 VAL A C 1
ATOM 1487 O O . VAL A 1 187 ? -1.051 -16.412 -5.726 1.00 79.19 187 VAL A O 1
ATOM 1490 N N . GLU A 1 188 ? 0.568 -14.899 -5.380 1.00 84.31 188 GLU A N 1
ATOM 1491 C CA . GLU A 1 188 ? -0.124 -13.737 -5.950 1.00 84.31 188 GLU A CA 1
ATOM 1492 C C . GLU A 1 188 ? 0.887 -12.884 -6.737 1.00 84.31 188 GLU A C 1
ATOM 1494 O O . GLU A 1 188 ? 2.049 -12.768 -6.340 1.00 84.31 188 GLU A O 1
ATOM 1499 N N . MET A 1 189 ? 0.451 -12.278 -7.841 1.00 87.44 189 MET A N 1
ATOM 1500 C CA . MET A 1 189 ? 1.174 -11.242 -8.583 1.00 87.44 189 MET A CA 1
ATOM 1501 C C . MET A 1 189 ? 0.205 -10.110 -8.912 1.00 87.44 189 MET A C 1
ATOM 1503 O O . MET A 1 189 ? -0.898 -10.371 -9.382 1.00 87.44 189 MET A O 1
ATOM 1507 N N . ARG A 1 190 ? 0.632 -8.858 -8.728 1.00 89.50 190 ARG A N 1
ATOM 1508 C CA . ARG A 1 190 ? -0.108 -7.676 -9.191 1.00 89.50 190 ARG A CA 1
ATOM 1509 C C . ARG A 1 190 ? 0.700 -6.928 -10.231 1.00 89.50 190 ARG A C 1
ATOM 1511 O O . ARG A 1 190 ? 1.910 -6.782 -10.070 1.00 89.50 190 ARG A O 1
ATOM 1518 N N . LEU A 1 191 ? 0.024 -6.463 -11.273 1.00 90.50 191 LEU A N 1
ATOM 1519 C CA . LEU A 1 191 ? 0.588 -5.590 -12.296 1.00 90.50 191 LEU A CA 1
ATOM 1520 C C . LEU A 1 191 ? -0.204 -4.287 -12.337 1.00 90.50 191 LEU A C 1
ATOM 1522 O O . LEU A 1 191 ? -1.433 -4.307 -12.333 1.00 90.50 191 LEU A O 1
ATOM 1526 N N . TYR A 1 192 ? 0.511 -3.168 -12.404 1.00 90.69 192 TYR A N 1
ATOM 1527 C CA . TYR A 1 192 ? -0.067 -1.859 -12.677 1.00 90.69 192 TYR A CA 1
ATOM 1528 C C . TYR A 1 192 ? -0.228 -1.696 -14.195 1.00 90.69 192 TYR A C 1
ATOM 1530 O O . TYR A 1 192 ? 0.754 -1.751 -14.937 1.00 90.69 192 TYR A O 1
ATOM 1538 N N . ILE A 1 193 ? -1.471 -1.536 -14.642 1.00 90.12 193 ILE A N 1
ATOM 1539 C CA . ILE A 1 193 ? -1.909 -1.411 -16.033 1.00 90.12 193 ILE A CA 1
ATOM 1540 C C . ILE A 1 193 ? -2.625 -0.049 -16.169 1.00 90.12 193 ILE A C 1
ATOM 1542 O O . ILE A 1 193 ? -3.816 0.051 -15.865 1.00 90.12 193 ILE A O 1
ATOM 1546 N N . PRO A 1 194 ? -1.908 1.026 -16.547 1.00 85.25 194 PRO A N 1
ATOM 1547 C CA . PRO A 1 194 ? -2.484 2.360 -16.691 1.00 85.25 194 PRO A CA 1
ATOM 1548 C C . PRO A 1 194 ? -3.189 2.560 -18.038 1.00 85.25 194 PRO A C 1
ATOM 1550 O O . PRO A 1 194 ? -2.844 1.921 -19.030 1.00 85.25 194 PRO A O 1
ATOM 1553 N N . GLY A 1 195 ? -4.096 3.538 -18.078 1.00 82.81 195 GLY A N 1
ATOM 1554 C CA . GLY A 1 195 ? -4.770 4.005 -19.292 1.00 82.81 195 GLY A CA 1
ATOM 1555 C C . GLY A 1 195 ? -6.187 3.459 -19.475 1.00 82.81 195 GLY A C 1
ATOM 1556 O O . GLY A 1 195 ? -6.693 2.697 -18.651 1.00 82.81 195 GLY A O 1
ATOM 1557 N N . HIS A 1 196 ? -6.805 3.868 -20.577 1.00 76.69 196 HIS A N 1
ATOM 1558 C CA . HIS A 1 196 ? -8.077 3.364 -21.094 1.00 76.69 196 HIS A CA 1
ATOM 1559 C C . HIS A 1 196 ? -7.828 2.730 -22.468 1.00 76.69 196 HIS A C 1
ATOM 1561 O O . HIS A 1 196 ? -6.777 2.965 -23.073 1.00 76.69 196 HIS A O 1
ATOM 1567 N N . VAL A 1 197 ? -8.755 1.897 -22.932 1.00 72.69 197 VAL A N 1
ATOM 1568 C CA . VAL A 1 197 ? -8.731 1.308 -24.273 1.00 72.69 197 VAL A CA 1
ATOM 1569 C C . VAL A 1 197 ? -9.880 1.910 -25.070 1.00 72.69 197 VAL A C 1
ATOM 1571 O O . VAL A 1 197 ? -11.037 1.564 -24.840 1.00 72.69 197 VAL A O 1
ATOM 1574 N N . GLU A 1 198 ? -9.537 2.789 -26.013 1.00 45.69 198 GLU A N 1
ATOM 1575 C CA . GLU A 1 198 ? -10.448 3.205 -27.083 1.00 45.69 198 GLU A CA 1
ATOM 1576 C C . GLU A 1 198 ? -10.952 1.940 -27.803 1.00 45.69 198 GLU A C 1
ATOM 1578 O O . GLU A 1 198 ? -10.166 1.042 -28.126 1.00 45.69 198 GLU A O 1
ATOM 1583 N N . LYS A 1 199 ? -12.265 1.827 -28.027 1.00 41.12 199 LYS A N 1
ATOM 1584 C CA . LYS A 1 199 ? -12.837 0.697 -28.771 1.00 41.12 199 LYS A CA 1
ATOM 1585 C C . LYS A 1 199 ? -12.564 0.881 -30.263 1.00 41.12 199 LYS A C 1
ATOM 1587 O O . LYS A 1 199 ? -13.231 1.675 -30.917 1.00 41.12 199 LYS A O 1
ATOM 1592 N N . ASP A 1 200 ? -11.614 0.114 -30.796 1.00 33.44 200 ASP A N 1
ATOM 1593 C CA . ASP A 1 200 ? -11.358 0.015 -32.237 1.00 33.44 200 ASP A CA 1
ATOM 1594 C C . ASP A 1 200 ? -12.625 -0.468 -32.986 1.00 33.44 200 ASP A C 1
ATOM 1596 O O . ASP A 1 200 ? -12.905 -1.669 -33.048 1.00 33.44 200 ASP A O 1
ATOM 1600 N N . GLU A 1 201 ? -13.379 0.452 -33.602 1.00 34.12 201 GLU A N 1
ATOM 1601 C CA . GLU A 1 201 ? -14.490 0.159 -34.530 1.00 34.12 201 GLU A CA 1
ATOM 1602 C C . GLU A 1 201 ? -14.004 -0.441 -35.877 1.00 34.12 201 GLU A C 1
ATOM 1604 O O . GLU A 1 201 ? -14.376 0.043 -36.946 1.00 34.12 201 GLU A O 1
ATOM 1609 N N . ASP A 1 202 ? -13.151 -1.476 -35.886 1.00 36.00 202 ASP A N 1
ATOM 1610 C CA . ASP A 1 202 ? -12.685 -2.056 -37.162 1.00 36.00 202 ASP A CA 1
ATOM 1611 C C . ASP A 1 202 ? -12.187 -3.524 -37.100 1.00 36.00 202 ASP A C 1
ATOM 1613 O O . ASP A 1 202 ? -11.105 -3.850 -37.595 1.00 36.00 202 ASP A O 1
ATOM 1617 N N . THR A 1 203 ? -12.936 -4.474 -36.501 1.00 32.25 203 THR A N 1
ATOM 1618 C CA . THR A 1 203 ? -12.684 -5.923 -36.768 1.00 32.25 203 THR A CA 1
ATOM 1619 C C . THR A 1 203 ? -13.848 -6.931 -36.655 1.00 32.25 203 THR A C 1
ATOM 1621 O O . THR A 1 203 ? -13.582 -8.133 -36.626 1.00 32.25 203 THR A O 1
ATOM 1624 N N . ASP A 1 204 ? -15.127 -6.533 -36.685 1.00 30.28 204 ASP A N 1
ATOM 1625 C CA . ASP A 1 204 ? -16.243 -7.510 -36.759 1.00 30.28 204 ASP A CA 1
ATOM 1626 C C . ASP A 1 204 ? -16.521 -7.991 -38.204 1.00 30.28 204 ASP A C 1
ATOM 1628 O O . ASP A 1 204 ? -17.530 -7.685 -38.849 1.00 30.28 204 ASP A O 1
ATOM 1632 N N . GLY A 1 205 ? -15.558 -8.745 -38.743 1.00 29.53 205 GLY A N 1
ATOM 1633 C CA . GLY A 1 205 ? -15.609 -9.357 -40.068 1.00 29.53 205 GLY A CA 1
ATOM 1634 C C . GLY A 1 205 ? -15.969 -10.849 -40.048 1.00 29.53 205 GLY A C 1
ATOM 1635 O O . GLY A 1 205 ? -15.108 -11.677 -39.779 1.00 29.53 205 GLY A O 1
ATOM 1636 N N . GLU A 1 206 ? -17.193 -11.155 -40.495 1.00 28.31 206 GLU A N 1
ATOM 1637 C CA . GLU A 1 206 ? -17.749 -12.472 -40.892 1.00 28.31 206 GLU A CA 1
ATOM 1638 C C . GLU A 1 206 ? -18.603 -13.283 -39.874 1.00 28.31 206 GLU A C 1
ATOM 1640 O O . GLU A 1 206 ? -18.186 -13.692 -38.800 1.00 28.31 206 GLU A O 1
ATOM 1645 N N . GLU A 1 207 ? -19.832 -13.574 -40.331 1.00 28.97 207 GLU A N 1
ATOM 1646 C CA . GLU A 1 207 ? -20.782 -14.636 -39.941 1.00 28.97 207 GLU A CA 1
ATOM 1647 C C . GLU A 1 207 ? -21.197 -14.864 -38.464 1.00 28.97 207 GLU A C 1
ATOM 1649 O O . GLU A 1 207 ? -20.769 -15.805 -37.801 1.00 28.97 207 GLU A O 1
ATOM 1654 N N . SER A 1 208 ? -22.342 -14.274 -38.089 1.00 26.81 208 SER A N 1
ATOM 1655 C CA . SER A 1 208 ? -23.570 -15.093 -37.968 1.00 26.81 208 SER A CA 1
ATOM 1656 C C . SER A 1 208 ? -24.845 -14.264 -38.215 1.00 26.81 208 SER A C 1
ATOM 1658 O O . SER A 1 208 ? -24.929 -13.095 -37.850 1.00 26.81 208 SER A O 1
ATOM 1660 N N . GLY A 1 209 ? -25.834 -14.833 -38.918 1.00 27.98 209 GLY A N 1
ATOM 1661 C CA . GLY A 1 209 ? -26.965 -14.070 -39.471 1.00 27.98 209 GLY A CA 1
ATOM 1662 C C . GLY A 1 209 ? -28.314 -14.308 -38.785 1.00 27.98 209 GLY A C 1
ATOM 1663 O O . GLY A 1 209 ? -28.753 -15.451 -38.658 1.00 27.98 209 GLY A O 1
ATOM 1664 N N . ALA A 1 210 ? -29.034 -13.227 -38.456 1.00 26.17 210 ALA A N 1
ATOM 1665 C CA . ALA A 1 210 ? -30.404 -13.274 -37.932 1.00 26.17 210 ALA A CA 1
ATOM 1666 C C . ALA A 1 210 ? -31.329 -12.207 -38.565 1.00 26.17 210 ALA A C 1
ATOM 1668 O O . ALA A 1 210 ? -31.460 -11.093 -38.075 1.00 26.17 210 ALA A O 1
ATOM 1669 N N . VAL A 1 211 ? -31.980 -12.588 -39.672 1.00 27.22 211 VAL A N 1
ATOM 1670 C CA . VAL A 1 211 ? -33.261 -12.073 -40.217 1.00 27.22 211 VAL A CA 1
ATOM 1671 C C . VAL A 1 211 ? -33.655 -10.621 -39.861 1.00 27.22 211 VAL A C 1
ATOM 1673 O O . VAL A 1 211 ? -34.384 -10.381 -38.898 1.00 27.22 211 VAL A O 1
ATOM 1676 N N . LYS A 1 212 ? -33.341 -9.663 -40.748 1.00 23.77 212 LYS A N 1
ATOM 1677 C CA . LYS A 1 212 ? -34.122 -8.413 -40.834 1.00 23.77 212 LYS A CA 1
ATOM 1678 C C . LYS A 1 212 ? -35.548 -8.709 -41.316 1.00 23.77 212 LYS A C 1
ATOM 1680 O O . LYS A 1 212 ? -35.762 -9.585 -42.156 1.00 23.77 212 LYS A O 1
ATOM 1685 N N . LYS A 1 213 ? -36.513 -7.932 -40.823 1.00 26.72 213 LYS A N 1
ATOM 1686 C CA . LYS A 1 213 ? -37.869 -7.816 -41.375 1.00 26.72 213 LYS A CA 1
ATOM 1687 C C . LYS A 1 213 ? -38.078 -6.371 -41.821 1.00 26.72 213 LYS A C 1
ATOM 1689 O O . LYS A 1 213 ? -37.779 -5.462 -41.057 1.00 26.72 213 LYS A O 1
ATOM 1694 N N . GLU A 1 214 ? -38.549 -6.187 -43.048 1.00 24.41 214 GLU A N 1
ATOM 1695 C CA . GLU A 1 214 ? -38.770 -4.874 -43.672 1.00 24.41 214 GLU A CA 1
ATOM 1696 C C . GLU A 1 214 ? -40.182 -4.327 -43.368 1.00 24.41 214 GLU A C 1
ATOM 1698 O O . GLU A 1 214 ? -41.046 -5.067 -42.882 1.00 24.41 214 GLU A O 1
ATOM 1703 N N . GLY A 1 215 ? -40.392 -3.032 -43.632 1.00 24.95 215 GLY A N 1
ATOM 1704 C CA . GLY A 1 215 ? -41.520 -2.226 -43.144 1.00 24.95 215 GLY A CA 1
ATOM 1705 C C . GLY A 1 215 ? -41.000 -0.907 -42.553 1.00 24.95 215 GLY A C 1
ATOM 1706 O O . GLY A 1 215 ? -40.901 -0.817 -41.335 1.00 24.95 215 GLY A O 1
ATOM 1707 N N . ASP A 1 216 ? -40.436 0.040 -43.311 1.00 25.80 216 ASP A N 1
ATOM 1708 C CA . ASP A 1 216 ? -40.918 0.668 -44.566 1.00 25.80 216 ASP A CA 1
ATOM 1709 C C . ASP A 1 216 ? -42.089 1.640 -44.317 1.00 25.80 216 ASP A C 1
ATOM 1711 O O . ASP A 1 216 ? -43.225 1.198 -44.163 1.00 25.80 216 ASP A O 1
ATOM 1715 N N . ASP A 1 217 ? -41.774 2.941 -44.217 1.00 26.56 217 ASP A N 1
ATOM 1716 C CA . ASP A 1 217 ? -42.562 4.074 -44.746 1.00 26.56 217 ASP A CA 1
ATOM 1717 C C . ASP A 1 217 ? -41.783 5.408 -44.565 1.00 26.56 217 ASP A C 1
ATOM 1719 O O . ASP A 1 217 ? -41.097 5.614 -43.559 1.00 26.56 217 ASP A O 1
ATOM 1723 N N . ASP A 1 218 ? -41.883 6.312 -45.547 1.00 25.89 218 ASP A N 1
ATOM 1724 C CA . ASP A 1 218 ? -41.232 7.639 -45.582 1.00 25.89 218 ASP A CA 1
ATOM 1725 C C . ASP A 1 218 ? -41.977 8.717 -44.758 1.00 25.89 218 ASP A C 1
ATOM 1727 O O . ASP A 1 218 ? -43.193 8.628 -44.581 1.00 25.89 218 ASP A O 1
ATOM 1731 N N . ALA A 1 219 ? -41.296 9.823 -44.399 1.00 29.16 219 ALA A N 1
ATOM 1732 C CA . ALA A 1 219 ? -41.706 11.192 -44.798 1.00 29.16 219 ALA A CA 1
ATOM 1733 C C . ALA A 1 219 ? -40.787 12.318 -44.264 1.00 29.16 219 ALA A C 1
ATOM 1735 O O . ALA A 1 219 ? -40.199 12.226 -43.188 1.00 29.16 219 ALA A O 1
ATOM 1736 N N . GLU A 1 220 ? -40.714 13.422 -45.017 1.00 26.52 220 GLU A N 1
ATOM 1737 C CA . GLU A 1 220 ? -39.903 14.612 -44.721 1.00 26.52 220 GLU A CA 1
ATOM 1738 C C . GLU A 1 220 ? -40.593 15.659 -43.810 1.00 26.52 220 GLU A C 1
ATOM 1740 O O . GLU A 1 220 ? -41.810 15.691 -43.634 1.00 26.52 220 GLU A O 1
ATOM 1745 N N . ALA A 1 221 ? -39.753 16.555 -43.285 1.00 26.64 221 ALA A N 1
ATOM 1746 C CA . ALA A 1 221 ? -39.992 17.796 -42.538 1.00 26.64 221 ALA A CA 1
ATOM 1747 C C . ALA A 1 221 ? -41.283 18.623 -42.801 1.00 26.64 221 ALA A C 1
ATOM 1749 O O . ALA A 1 221 ? -41.672 18.837 -43.944 1.00 26.64 221 ALA A O 1
ATOM 1750 N N . GLU A 1 222 ? -41.786 19.315 -41.758 1.00 26.94 222 GLU A N 1
ATOM 1751 C CA . GLU A 1 222 ? -41.600 20.784 -41.658 1.00 26.94 222 GLU A CA 1
ATOM 1752 C C . GLU A 1 222 ? -41.952 21.426 -40.284 1.00 26.94 222 GLU A C 1
ATOM 1754 O O . GLU A 1 222 ? -43.013 21.232 -39.703 1.00 26.94 222 GLU A O 1
ATOM 1759 N N . THR A 1 223 ? -41.027 22.275 -39.828 1.00 26.03 223 THR A N 1
ATOM 1760 C CA . THR A 1 223 ? -41.082 23.418 -38.885 1.00 26.03 223 THR A CA 1
ATOM 1761 C C . THR A 1 223 ? -42.420 23.898 -38.256 1.00 26.03 223 THR A C 1
ATOM 1763 O O . THR A 1 223 ? -43.252 24.467 -38.967 1.00 26.03 223 THR A O 1
ATOM 1766 N N . LYS A 1 224 ? -42.501 23.934 -36.902 1.00 26.50 224 LYS A N 1
ATOM 1767 C CA . LYS A 1 224 ? -42.653 25.148 -36.024 1.00 26.50 224 LYS A CA 1
ATOM 1768 C C . LYS A 1 224 ? -43.374 24.907 -34.682 1.00 26.50 224 LYS A C 1
ATOM 1770 O O . LYS A 1 224 ? -44.456 24.331 -34.672 1.00 26.50 224 LYS A O 1
ATOM 1775 N N . GLY A 1 225 ? -42.897 25.580 -33.627 1.00 24.38 225 GLY A N 1
ATOM 1776 C CA . GLY A 1 225 ? -43.688 25.952 -32.440 1.00 24.38 225 GLY A CA 1
ATOM 1777 C C . GLY A 1 225 ? -42.911 25.824 -31.129 1.00 24.38 225 GLY A C 1
ATOM 1778 O O . GLY A 1 225 ? -42.471 24.728 -30.810 1.00 24.38 225 GLY A O 1
ATOM 1779 N N . ASP A 1 226 ? -42.750 26.928 -30.397 1.00 26.14 226 ASP A N 1
ATOM 1780 C CA . ASP A 1 226 ? -42.157 26.945 -29.051 1.00 26.14 226 ASP A CA 1
ATOM 1781 C C . ASP A 1 226 ? -43.160 26.435 -27.993 1.00 26.14 226 ASP A C 1
ATOM 1783 O O . ASP A 1 226 ? -44.352 26.712 -28.121 1.00 26.14 226 ASP A O 1
ATOM 1787 N N . ASP A 1 227 ? -42.675 25.766 -26.940 1.00 27.66 227 ASP A N 1
ATOM 1788 C CA . ASP A 1 227 ? -43.089 25.967 -25.535 1.00 27.66 227 ASP A CA 1
ATOM 1789 C C . ASP A 1 227 ? -42.135 25.195 -24.583 1.00 27.66 227 ASP A C 1
ATOM 1791 O O . ASP A 1 227 ? -41.499 24.221 -24.989 1.00 27.66 227 ASP A O 1
ATOM 1795 N N . ASP A 1 228 ? -41.991 25.659 -23.334 1.00 28.75 228 ASP A N 1
ATOM 1796 C CA . ASP A 1 228 ? -40.989 25.180 -22.357 1.00 28.75 228 ASP A CA 1
ATOM 1797 C C . ASP A 1 228 ? -41.184 23.717 -21.893 1.00 28.75 228 ASP A C 1
ATOM 1799 O O . ASP A 1 228 ? -42.266 23.342 -21.430 1.00 28.75 228 ASP A O 1
ATOM 1803 N N . ALA A 1 229 ? -40.093 22.940 -21.843 1.00 29.45 229 ALA A N 1
ATOM 1804 C CA . ALA A 1 229 ? -39.952 21.781 -20.955 1.00 29.45 229 ALA A CA 1
ATOM 1805 C C . ALA A 1 229 ? -38.480 21.552 -20.553 1.00 29.45 229 ALA A C 1
ATOM 1807 O O . ALA A 1 229 ? -37.601 21.467 -21.405 1.00 29.45 229 ALA A O 1
ATOM 1808 N N . ASP A 1 230 ? -38.243 21.455 -19.246 1.00 32.28 230 ASP A N 1
ATOM 1809 C CA . ASP A 1 230 ? -36.945 21.203 -18.608 1.00 32.28 230 ASP A CA 1
ATOM 1810 C C . ASP A 1 230 ? -36.560 19.715 -18.729 1.00 32.28 230 ASP A C 1
ATOM 1812 O O . ASP A 1 230 ? -37.289 18.844 -18.248 1.00 32.28 230 ASP A O 1
ATOM 1816 N N . ALA A 1 231 ? -35.437 19.433 -19.390 1.00 31.05 231 ALA A N 1
ATOM 1817 C CA . ALA A 1 231 ? -34.784 18.128 -19.465 1.00 31.05 231 ALA A CA 1
ATOM 1818 C C . ALA A 1 231 ? -33.277 18.368 -19.643 1.00 31.05 231 ALA A C 1
ATOM 1820 O O . ALA A 1 231 ? -32.887 19.252 -20.406 1.00 31.05 231 ALA A O 1
ATOM 1821 N N . GLY A 1 232 ? -32.446 17.636 -18.900 1.00 26.41 232 GLY A N 1
ATOM 1822 C CA . GLY A 1 232 ? -30.996 17.822 -18.925 1.00 26.41 232 GLY A CA 1
ATOM 1823 C C . GLY A 1 232 ? -30.339 17.226 -20.167 1.00 26.41 232 GLY A C 1
ATOM 1824 O O . GLY A 1 232 ? -30.894 16.328 -20.800 1.00 26.41 232 GLY A O 1
ATOM 1825 N N . ASP A 1 233 ? -29.128 17.697 -20.460 1.00 26.64 233 ASP A N 1
ATOM 1826 C CA . ASP A 1 233 ? -28.181 16.960 -21.289 1.00 26.64 233 ASP A CA 1
ATOM 1827 C C . ASP A 1 233 ? -27.747 15.697 -20.522 1.00 26.64 233 ASP A C 1
ATOM 1829 O O . ASP A 1 233 ? -26.769 15.713 -19.774 1.00 26.64 233 ASP A O 1
ATOM 1833 N N . ASP A 1 234 ? -28.482 14.598 -20.708 1.00 27.81 234 ASP A N 1
ATOM 1834 C CA . ASP A 1 234 ? -27.900 13.258 -20.611 1.00 27.81 234 ASP A CA 1
ATOM 1835 C C . ASP A 1 234 ? -26.988 13.076 -21.845 1.00 27.81 234 ASP A C 1
ATOM 1837 O O . ASP A 1 234 ? -27.331 12.385 -22.806 1.00 27.81 234 ASP A O 1
ATOM 1841 N N . GLU A 1 235 ? -25.830 13.752 -21.849 1.00 29.72 235 GLU A N 1
ATOM 1842 C CA . GLU A 1 235 ? -24.686 13.292 -22.640 1.00 29.72 235 GLU A CA 1
ATOM 1843 C C . GLU A 1 235 ? -24.303 11.925 -22.058 1.00 29.72 235 GLU A C 1
ATOM 1845 O O . GLU A 1 235 ? -23.765 11.843 -20.953 1.00 29.72 235 GLU A O 1
ATOM 1850 N N . GLU A 1 236 ? -24.660 10.845 -22.760 1.00 28.91 236 GLU A N 1
ATOM 1851 C CA . GLU A 1 236 ? -24.284 9.486 -22.369 1.00 28.91 236 GLU A CA 1
ATOM 1852 C C . GLU A 1 236 ? -22.749 9.401 -22.338 1.00 28.91 236 GLU A C 1
ATOM 1854 O O . GLU A 1 236 ? -22.106 9.379 -23.387 1.00 28.91 236 GLU A O 1
ATOM 1859 N N . GLU A 1 237 ? -22.154 9.388 -21.137 1.00 28.27 237 GLU A N 1
ATOM 1860 C CA . GLU A 1 237 ? -20.721 9.140 -20.958 1.00 28.27 237 GLU A CA 1
ATOM 1861 C C . GLU A 1 237 ? -20.399 7.755 -21.540 1.00 28.27 237 GLU A C 1
ATOM 1863 O O . GLU A 1 237 ? -20.704 6.726 -20.931 1.00 28.27 237 GLU A O 1
ATOM 1868 N N . GLU A 1 238 ? -19.799 7.719 -22.734 1.00 33.31 238 GLU A N 1
ATOM 1869 C CA . GLU A 1 238 ? -19.288 6.487 -23.329 1.00 33.31 238 GLU A CA 1
ATOM 1870 C C . GLU A 1 238 ? -18.258 5.883 -22.358 1.00 33.31 238 GLU A C 1
ATOM 1872 O O . GLU A 1 238 ? -17.197 6.462 -22.125 1.00 33.31 238 GLU A O 1
ATOM 1877 N N . GLU A 1 239 ? -18.590 4.744 -21.730 1.00 38.03 239 GLU A N 1
ATOM 1878 C CA . GLU A 1 239 ? -17.738 4.120 -20.708 1.00 38.03 239 GLU A CA 1
ATOM 1879 C C . GLU A 1 239 ? -16.424 3.599 -21.328 1.00 38.03 239 GLU A C 1
ATOM 1881 O O . GLU A 1 239 ? -16.312 2.432 -21.720 1.00 38.03 239 GLU A O 1
ATOM 1886 N N . ASP A 1 240 ? -15.416 4.477 -21.380 1.00 49.50 240 ASP A N 1
ATOM 1887 C CA . ASP A 1 240 ? -14.024 4.190 -21.735 1.00 49.50 240 ASP A CA 1
ATOM 1888 C C . ASP A 1 240 ? -13.477 3.056 -20.852 1.00 49.50 240 ASP A C 1
ATOM 1890 O O . ASP A 1 240 ? -13.063 3.261 -19.701 1.00 49.50 240 ASP A O 1
ATOM 1894 N N . GLU A 1 241 ? -13.456 1.830 -21.381 1.00 64.12 241 GLU A N 1
ATOM 1895 C CA . GLU A 1 241 ? -13.030 0.657 -20.620 1.00 64.12 241 GLU A CA 1
ATOM 1896 C C . GLU A 1 241 ? -11.562 0.807 -20.190 1.00 64.12 241 GLU A C 1
ATOM 1898 O O . GLU A 1 241 ? -10.643 0.875 -21.009 1.00 64.12 241 GLU A O 1
ATOM 1903 N N . SER A 1 242 ? -11.329 0.847 -18.872 1.00 82.31 242 SER A N 1
ATOM 1904 C CA . SER A 1 242 ? -9.979 0.904 -18.295 1.00 82.31 242 SER A CA 1
ATOM 1905 C C . SER A 1 242 ? -9.096 -0.198 -18.886 1.00 82.31 242 SER A C 1
ATOM 1907 O O . SER A 1 242 ? -9.506 -1.359 -18.975 1.00 82.31 242 SER A O 1
ATOM 1909 N N . ALA A 1 243 ? -7.843 0.122 -19.207 1.00 84.88 243 ALA A N 1
ATOM 1910 C CA . ALA A 1 243 ? -6.888 -0.857 -19.717 1.00 84.88 243 ALA A CA 1
ATOM 1911 C C . ALA A 1 243 ? -6.665 -2.018 -18.727 1.00 84.88 243 ALA A C 1
ATOM 1913 O O . ALA A 1 243 ? -6.411 -3.147 -19.146 1.00 84.88 243 ALA A O 1
ATOM 1914 N N . ALA A 1 244 ? -6.842 -1.785 -17.420 1.00 84.75 244 ALA A N 1
ATOM 1915 C CA . ALA A 1 244 ? -6.843 -2.844 -16.413 1.00 84.75 244 ALA A CA 1
ATOM 1916 C C . ALA A 1 244 ? -8.081 -3.758 -16.503 1.00 84.75 244 ALA A C 1
ATOM 1918 O O . ALA A 1 244 ? -7.959 -4.962 -16.282 1.00 84.75 244 ALA A O 1
ATOM 1919 N N . LEU A 1 245 ? -9.253 -3.226 -16.871 1.00 83.94 245 LEU A N 1
ATOM 1920 C CA . LEU A 1 245 ? -10.460 -4.020 -17.131 1.00 83.94 245 LEU A CA 1
ATOM 1921 C C . LEU A 1 245 ? -10.300 -4.860 -18.403 1.00 83.94 245 LEU A C 1
ATOM 1923 O O . LEU A 1 245 ? -10.520 -6.070 -18.354 1.00 83.94 245 LEU A O 1
ATOM 1927 N N . ALA A 1 246 ? -9.822 -4.262 -19.497 1.00 86.06 246 ALA A N 1
ATOM 1928 C CA . ALA A 1 246 ? -9.526 -4.976 -20.738 1.00 86.06 246 ALA A CA 1
ATOM 1929 C C . ALA A 1 246 ? -8.477 -6.090 -20.526 1.00 86.06 246 ALA A C 1
ATOM 1931 O O . ALA A 1 246 ? -8.687 -7.234 -20.934 1.00 86.06 246 ALA A O 1
ATOM 1932 N N . PHE A 1 247 ? -7.382 -5.803 -19.812 1.00 87.12 247 PHE A N 1
ATOM 1933 C CA . PHE A 1 247 ? -6.334 -6.782 -19.494 1.00 87.12 247 PHE A CA 1
ATOM 1934 C C . PHE A 1 247 ? -6.830 -7.901 -18.561 1.00 87.12 247 PHE A C 1
ATOM 1936 O O . PHE A 1 247 ? -6.537 -9.076 -18.797 1.00 87.12 247 PHE A O 1
ATOM 1943 N N . HIS A 1 248 ? -7.634 -7.572 -17.541 1.00 83.69 248 HIS A N 1
ATOM 1944 C CA . HIS A 1 248 ? -8.303 -8.567 -16.699 1.00 83.69 248 HIS A CA 1
ATOM 1945 C C . HIS A 1 248 ? -9.244 -9.461 -17.521 1.00 83.69 248 HIS A C 1
ATOM 1947 O O . HIS A 1 248 ? -9.179 -10.683 -17.397 1.00 83.69 248 HIS A O 1
ATOM 1953 N N . ASN A 1 249 ? -10.074 -8.879 -18.393 1.00 82.12 249 ASN A N 1
ATOM 1954 C CA . ASN A 1 249 ? -10.994 -9.618 -19.258 1.00 82.12 249 ASN A CA 1
ATOM 1955 C C . ASN A 1 249 ? -10.242 -10.531 -20.243 1.00 82.12 249 ASN A C 1
ATOM 1957 O O . ASN A 1 249 ? -10.636 -11.684 -20.418 1.00 82.12 249 ASN A O 1
ATOM 1961 N N . ALA A 1 250 ? -9.119 -10.078 -20.811 1.00 84.75 250 ALA A N 1
ATOM 1962 C CA . ALA A 1 250 ? -8.265 -10.888 -21.681 1.00 84.75 250 ALA A CA 1
ATOM 1963 C C . ALA A 1 250 ? -7.653 -12.096 -20.947 1.00 84.75 250 ALA A C 1
ATOM 1965 O O . ALA A 1 250 ? -7.711 -13.217 -21.457 1.00 84.75 250 ALA A O 1
ATOM 1966 N N . ILE A 1 251 ? -7.126 -11.902 -19.728 1.00 82.88 251 ILE A N 1
ATOM 1967 C CA . ILE A 1 251 ? -6.667 -13.009 -18.870 1.00 82.88 251 ILE A CA 1
ATOM 1968 C C . ILE A 1 251 ? -7.831 -13.958 -18.574 1.00 82.88 251 ILE A C 1
ATOM 1970 O O . ILE A 1 251 ? -7.716 -15.162 -18.773 1.00 82.88 251 ILE A O 1
ATOM 1974 N N . LYS A 1 252 ? -8.971 -13.423 -18.136 1.00 75.94 252 LYS A N 1
ATOM 1975 C CA . LYS A 1 252 ? -10.156 -14.187 -17.732 1.00 75.94 252 LYS A CA 1
ATOM 1976 C C . LYS A 1 252 ? -10.710 -15.070 -18.852 1.00 75.94 252 LYS A C 1
ATOM 1978 O O . LYS A 1 252 ? -11.093 -16.206 -18.584 1.00 75.94 252 LYS A O 1
ATOM 1983 N N . ALA A 1 253 ? -10.716 -14.564 -20.086 1.00 74.88 253 ALA A N 1
ATOM 1984 C CA . ALA A 1 253 ? -11.164 -15.288 -21.271 1.00 74.88 253 ALA A CA 1
ATOM 1985 C C . ALA A 1 253 ? -10.169 -16.369 -21.733 1.00 74.88 253 ALA A C 1
ATOM 1987 O O . ALA A 1 253 ? -10.603 -17.442 -22.139 1.00 74.88 253 ALA A O 1
ATOM 1988 N N . LYS A 1 254 ? -8.853 -16.112 -21.662 1.00 72.56 254 LYS A N 1
ATOM 1989 C CA . LYS A 1 254 ? -7.808 -17.037 -22.155 1.00 72.56 254 LYS A CA 1
ATOM 1990 C C . LYS A 1 254 ? -7.273 -18.029 -21.111 1.00 72.56 254 LYS A C 1
ATOM 1992 O O . LYS A 1 254 ? -6.613 -18.996 -21.474 1.00 72.56 254 LYS A O 1
ATOM 1997 N N . ALA A 1 255 ? -7.529 -17.797 -19.824 1.00 60.97 255 ALA A N 1
ATOM 1998 C CA . ALA A 1 255 ? -7.101 -18.654 -18.713 1.00 60.97 255 ALA A CA 1
ATOM 1999 C C . ALA A 1 255 ? -8.229 -19.550 -18.152 1.00 60.97 255 ALA A C 1
ATOM 2001 O O . ALA A 1 255 ? -8.078 -20.112 -17.070 1.00 60.97 255 ALA A O 1
ATOM 2002 N N . ASP A 1 256 ? -9.377 -19.636 -18.836 1.00 57.91 256 ASP A N 1
ATOM 2003 C CA . ASP A 1 256 ? -10.591 -20.348 -18.397 1.00 57.91 256 ASP A CA 1
ATOM 2004 C C . ASP A 1 256 ? -11.138 -19.922 -17.008 1.00 57.91 256 ASP A C 1
ATOM 2006 O O . ASP A 1 256 ? -11.916 -20.651 -16.383 1.00 57.91 256 ASP A O 1
ATOM 2010 N N . ILE A 1 257 ? -10.807 -18.712 -16.521 1.00 53.31 257 ILE A N 1
ATOM 2011 C CA . ILE A 1 257 ? -11.187 -18.189 -15.185 1.00 53.31 257 ILE A CA 1
ATOM 2012 C C . ILE A 1 257 ? -12.666 -17.757 -15.172 1.00 53.31 257 ILE A C 1
ATOM 2014 O O . ILE A 1 257 ? -13.044 -16.590 -15.066 1.00 53.31 257 ILE A O 1
ATOM 2018 N N . GLY A 1 258 ? -13.547 -18.741 -15.289 1.00 45.75 258 GLY A N 1
ATOM 2019 C CA . GLY A 1 258 ? -14.986 -18.553 -15.422 1.00 45.75 258 GLY A CA 1
ATOM 2020 C C . GLY A 1 258 ? -15.682 -19.820 -15.897 1.00 45.75 258 GLY A C 1
ATOM 2021 O O . GLY A 1 258 ? -16.723 -20.170 -15.344 1.00 45.75 258 GLY A O 1
ATOM 2022 N N . GLN A 1 259 ? -15.066 -20.551 -16.832 1.00 43.94 259 GLN A N 1
ATOM 2023 C CA . GLN A 1 259 ? -15.537 -21.863 -17.275 1.00 43.94 259 GLN A CA 1
ATOM 2024 C C . GLN A 1 259 ? -15.118 -22.950 -16.278 1.00 43.94 259 GLN A C 1
ATOM 2026 O O . GLN A 1 259 ? -14.265 -23.797 -16.531 1.00 43.94 259 GLN A O 1
ATOM 2031 N N . VAL A 1 260 ? -15.764 -22.940 -15.110 1.00 44.59 260 VAL A N 1
ATOM 2032 C CA . VAL A 1 260 ? -15.755 -24.103 -14.219 1.00 44.59 260 VAL A CA 1
ATOM 2033 C C . VAL A 1 260 ? -16.369 -25.275 -14.983 1.00 44.59 260 VAL A C 1
ATOM 2035 O O . VAL A 1 260 ? -17.555 -25.254 -15.302 1.00 44.59 260 VAL A O 1
ATOM 2038 N N . ALA A 1 261 ? -15.570 -26.309 -15.248 1.00 39.38 261 ALA A N 1
ATOM 2039 C CA . ALA A 1 261 ? -16.032 -27.556 -15.848 1.00 39.38 261 ALA A CA 1
ATOM 2040 C C . ALA A 1 261 ? -16.919 -28.343 -14.861 1.00 39.38 261 ALA A C 1
ATOM 2042 O O . ALA A 1 261 ? -16.471 -29.272 -14.185 1.00 39.38 261 ALA A O 1
ATOM 2043 N N . GLY A 1 262 ? -18.182 -27.935 -14.747 1.00 50.97 262 GLY A N 1
ATOM 2044 C CA . GLY A 1 262 ? -19.197 -28.589 -13.930 1.00 50.97 262 GLY A CA 1
ATOM 2045 C C . GLY A 1 262 ? -20.398 -27.685 -13.674 1.00 50.97 262 GLY A C 1
ATOM 2046 O O . GLY A 1 262 ? -20.240 -26.547 -13.232 1.00 50.97 262 GLY A O 1
ATOM 2047 N N . ASP A 1 263 ? -21.593 -28.219 -13.912 1.00 60.69 263 ASP A N 1
ATOM 2048 C CA . ASP A 1 263 ? -22.853 -27.519 -13.690 1.00 60.69 263 ASP A CA 1
ATOM 2049 C C . ASP A 1 263 ? -22.995 -27.004 -12.247 1.00 60.69 263 ASP A C 1
ATOM 2051 O O . ASP A 1 263 ? -22.785 -27.729 -11.266 1.00 60.69 263 ASP A O 1
ATOM 2055 N N . GLY A 1 264 ? -23.363 -25.727 -12.116 1.00 71.31 264 GLY A N 1
ATOM 2056 C CA . GLY A 1 264 ? -23.700 -25.119 -10.831 1.00 71.31 264 GLY A CA 1
ATOM 2057 C C . GLY A 1 264 ? -25.019 -25.681 -10.302 1.00 71.31 264 GLY A C 1
ATOM 2058 O O . GLY A 1 264 ? -26.010 -25.710 -11.027 1.00 71.31 264 GLY A O 1
ATOM 2059 N N . ILE A 1 265 ? -25.031 -26.108 -9.036 1.00 83.81 265 ILE A N 1
ATOM 2060 C CA . ILE A 1 265 ? -26.168 -26.759 -8.363 1.00 83.81 265 ILE A CA 1
ATOM 2061 C C . ILE A 1 265 ? -27.291 -25.755 -8.087 1.00 83.81 265 ILE A C 1
ATOM 2063 O O . ILE A 1 265 ? -28.465 -26.074 -8.264 1.00 83.81 265 ILE A O 1
ATOM 2067 N N . LEU A 1 266 ? -26.925 -24.565 -7.603 1.00 86.69 266 LEU A N 1
ATOM 2068 C CA . LEU A 1 266 ? -27.828 -23.460 -7.282 1.00 86.69 266 LEU A CA 1
ATOM 2069 C C . LEU A 1 266 ? -27.024 -22.152 -7.243 1.00 86.69 266 LEU A C 1
ATOM 2071 O O . LEU A 1 266 ? -25.876 -22.152 -6.797 1.00 86.69 266 LEU A O 1
ATOM 2075 N N . VAL A 1 267 ? -27.642 -21.045 -7.658 1.00 88.38 267 VAL A N 1
ATOM 2076 C CA . VAL A 1 267 ? -27.097 -19.686 -7.518 1.00 88.38 267 VAL A CA 1
ATOM 2077 C C . VAL A 1 267 ? -28.031 -18.871 -6.632 1.00 88.38 267 VAL A C 1
ATOM 2079 O O . VAL A 1 267 ? -29.215 -18.734 -6.933 1.00 88.38 267 VAL A O 1
ATOM 2082 N N . LEU A 1 268 ? -27.492 -18.323 -5.548 1.00 87.62 268 LEU A N 1
ATOM 2083 C CA . LEU A 1 268 ? -28.185 -17.422 -4.627 1.00 87.62 268 LEU A CA 1
ATOM 2084 C C . LEU A 1 268 ? -27.736 -15.996 -4.957 1.00 87.62 268 LEU A C 1
ATOM 2086 O O . LEU A 1 268 ? -26.533 -15.751 -4.994 1.00 87.62 268 LEU A O 1
ATOM 2090 N N . LYS A 1 269 ? -28.659 -15.064 -5.211 1.00 89.25 269 LYS A N 1
ATOM 2091 C CA . LYS A 1 269 ? -28.310 -13.704 -5.664 1.00 89.25 269 LYS A CA 1
ATOM 2092 C C . LYS A 1 269 ? -28.376 -12.665 -4.551 1.00 89.25 269 LYS A C 1
ATOM 2094 O O . LYS A 1 269 ? -29.198 -12.778 -3.648 1.00 89.25 269 LYS A O 1
ATOM 2099 N N . GLU A 1 270 ? -27.525 -11.643 -4.652 1.00 88.88 270 GLU A N 1
ATOM 2100 C CA . GLU A 1 270 ? -27.519 -10.441 -3.794 1.00 88.88 270 GLU A CA 1
ATOM 2101 C C . GLU A 1 270 ? -27.476 -10.676 -2.264 1.00 88.88 270 GLU A C 1
ATOM 2103 O O . GLU A 1 270 ? -27.849 -9.792 -1.482 1.00 88.88 270 GLU A O 1
ATOM 2108 N N . VAL A 1 271 ? -26.996 -11.836 -1.809 1.00 91.38 271 VAL A N 1
ATOM 2109 C CA . VAL A 1 271 ? -27.036 -12.253 -0.401 1.00 91.38 271 VAL A CA 1
ATOM 2110 C C . VAL A 1 271 ? -26.270 -11.266 0.485 1.00 91.38 271 VAL A C 1
ATOM 2112 O O . VAL A 1 271 ? -25.129 -10.899 0.193 1.00 91.38 271 VAL A O 1
ATOM 2115 N N . LEU A 1 272 ? -26.893 -10.835 1.587 1.00 92.88 272 LEU A N 1
ATOM 2116 C CA . LEU A 1 272 ? -26.297 -9.883 2.521 1.00 92.88 272 LEU A CA 1
ATOM 2117 C C . LEU A 1 272 ? -25.264 -10.571 3.425 1.00 92.88 272 LEU A C 1
ATOM 2119 O O . LEU A 1 272 ? -25.602 -11.388 4.284 1.00 92.88 272 LEU A O 1
ATOM 2123 N N . VAL A 1 273 ? -24.001 -10.177 3.270 1.00 92.94 273 VAL A N 1
ATOM 2124 C CA . VAL A 1 273 ? -22.881 -10.616 4.105 1.00 92.94 273 VAL A CA 1
ATOM 2125 C C . VAL A 1 273 ? -22.443 -9.448 4.995 1.00 92.94 273 VAL A C 1
ATOM 2127 O O . VAL A 1 273 ? -22.171 -8.343 4.524 1.00 92.94 273 VAL A O 1
ATOM 2130 N N . LEU A 1 274 ? -22.384 -9.675 6.308 1.00 91.62 274 LEU A N 1
ATOM 2131 C CA . LEU A 1 274 ? -21.899 -8.702 7.295 1.00 91.62 274 LEU A CA 1
ATOM 2132 C C . LEU A 1 274 ? -20.369 -8.742 7.432 1.00 91.62 274 LEU A C 1
ATOM 2134 O O . LEU A 1 274 ? -19.736 -7.717 7.689 1.00 91.62 274 LEU A O 1
ATOM 2138 N N . THR A 1 275 ? -19.781 -9.922 7.228 1.00 90.88 275 THR A N 1
ATOM 2139 C CA . THR A 1 275 ? -18.345 -10.198 7.357 1.00 90.88 275 THR A CA 1
ATOM 2140 C C . THR A 1 275 ? -17.931 -11.200 6.268 1.00 90.88 275 THR A C 1
ATOM 2142 O O . THR A 1 275 ? -18.392 -12.339 6.346 1.00 90.88 275 THR A O 1
ATOM 2145 N N . PRO A 1 276 ? -17.107 -10.832 5.263 1.00 90.88 276 PRO A N 1
ATOM 2146 C CA . PRO A 1 276 ? -16.780 -9.464 4.848 1.00 90.88 276 PRO A CA 1
ATOM 2147 C C . PRO A 1 276 ? -18.046 -8.681 4.468 1.00 90.88 276 PRO A C 1
ATOM 2149 O O . PRO A 1 276 ? -18.982 -9.246 3.910 1.00 90.88 276 PRO A O 1
ATOM 2152 N N . ARG A 1 277 ? -18.092 -7.375 4.750 1.00 90.50 277 ARG A N 1
ATOM 2153 C CA . ARG A 1 277 ? -19.299 -6.565 4.519 1.00 90.50 277 ARG A CA 1
ATOM 2154 C C . ARG A 1 277 ? -19.566 -6.374 3.020 1.00 90.50 277 ARG A C 1
ATOM 2156 O O . ARG A 1 277 ? -18.721 -5.821 2.324 1.00 90.50 277 ARG A O 1
ATOM 2163 N N . GLY A 1 278 ? -20.749 -6.760 2.543 1.00 90.06 278 GLY A N 1
ATOM 2164 C CA . GLY A 1 278 ? -21.194 -6.521 1.166 1.00 90.06 278 GLY A CA 1
ATOM 2165 C C . GLY A 1 278 ? -22.452 -7.306 0.781 1.00 90.06 278 GLY A C 1
ATOM 2166 O O . GLY A 1 278 ? -22.996 -8.061 1.585 1.00 90.06 278 GLY A O 1
ATOM 2167 N N . ARG A 1 279 ? -22.903 -7.139 -0.466 1.00 91.50 279 ARG A N 1
ATOM 2168 C CA . ARG A 1 279 ? -23.814 -8.083 -1.132 1.00 91.50 279 ARG A CA 1
ATOM 2169 C C . ARG A 1 279 ? -23.002 -8.949 -2.087 1.00 91.50 279 ARG A C 1
ATOM 2171 O O . ARG A 1 279 ? -22.138 -8.422 -2.788 1.00 91.50 279 ARG A O 1
ATOM 2178 N N . TYR A 1 280 ? -23.286 -10.245 -2.097 1.00 92.12 280 TYR A N 1
ATOM 2179 C CA . TYR A 1 280 ? -22.571 -11.229 -2.903 1.00 92.12 280 TYR A CA 1
ATOM 2180 C C . TYR A 1 280 ? -23.554 -12.234 -3.506 1.00 92.12 280 TYR A C 1
ATOM 2182 O O . TYR A 1 280 ? -24.473 -12.687 -2.826 1.00 92.12 280 TYR A O 1
ATOM 2190 N N . ASP A 1 281 ? -23.321 -12.637 -4.750 1.00 90.88 281 ASP A N 1
ATOM 2191 C CA . ASP A 1 281 ? -23.892 -13.877 -5.264 1.00 90.88 281 ASP A CA 1
ATOM 2192 C C . ASP A 1 281 ? -23.118 -15.071 -4.679 1.00 90.88 281 ASP A C 1
ATOM 2194 O O . ASP A 1 281 ? -21.900 -15.005 -4.483 1.00 90.88 281 ASP A O 1
ATOM 2198 N N . ILE A 1 282 ? -23.815 -16.177 -4.426 1.00 91.38 282 ILE A N 1
ATOM 2199 C CA . ILE A 1 282 ? -23.230 -17.436 -3.959 1.00 91.38 282 ILE A CA 1
ATOM 2200 C C . ILE A 1 282 ? -23.585 -18.537 -4.957 1.00 91.38 282 ILE A C 1
ATOM 2202 O O . ILE A 1 282 ? -24.722 -19.014 -4.982 1.00 91.38 282 ILE A O 1
ATOM 2206 N N . ASP A 1 283 ? -22.602 -18.967 -5.746 1.00 88.25 283 ASP A N 1
ATOM 2207 C CA . ASP A 1 283 ? -22.737 -20.117 -6.640 1.00 88.25 283 ASP A CA 1
ATOM 2208 C C . ASP A 1 283 ? -22.303 -21.385 -5.887 1.00 88.25 283 ASP A C 1
ATOM 2210 O O . ASP A 1 283 ? -21.195 -21.455 -5.343 1.00 88.25 283 ASP A O 1
ATOM 2214 N N . LEU A 1 284 ? -23.157 -22.406 -5.845 1.00 87.44 284 LEU A N 1
ATOM 2215 C CA . LEU A 1 284 ? -22.857 -23.689 -5.208 1.00 87.44 284 LEU A CA 1
ATOM 2216 C C . LEU A 1 284 ? -22.472 -24.726 -6.270 1.00 87.44 284 LEU A C 1
ATOM 2218 O O . LEU A 1 284 ? -23.288 -25.067 -7.122 1.00 87.44 284 LEU A O 1
ATOM 2222 N N . PHE A 1 285 ? -21.253 -25.262 -6.200 1.00 85.88 285 PHE A N 1
ATOM 2223 C CA . PHE A 1 285 ? -20.788 -26.368 -7.045 1.00 85.88 285 PHE A CA 1
ATOM 2224 C C . PHE A 1 285 ? -20.704 -27.665 -6.228 1.00 85.88 285 PHE A C 1
ATOM 2226 O O . PHE A 1 285 ? -21.080 -27.719 -5.062 1.00 85.88 285 PHE A O 1
ATOM 2233 N N . SER A 1 286 ? -20.228 -28.761 -6.825 1.00 80.19 286 SER A N 1
ATOM 2234 C CA . SER A 1 286 ? -20.292 -30.081 -6.173 1.00 80.19 286 SER A CA 1
ATOM 2235 C C . SER A 1 286 ? -19.166 -30.390 -5.165 1.00 80.19 286 SER A C 1
ATOM 2237 O O . SER A 1 286 ? -19.236 -31.421 -4.487 1.00 80.19 286 SER A O 1
ATOM 2239 N N . SER A 1 287 ? -18.153 -29.518 -5.065 1.00 76.94 287 SER A N 1
ATOM 2240 C CA . SER A 1 287 ? -16.973 -29.636 -4.178 1.00 76.94 287 SER A CA 1
ATOM 2241 C C . SER A 1 287 ? -16.494 -28.307 -3.557 1.00 76.94 287 SER A C 1
ATOM 2243 O O . SER A 1 287 ? -15.701 -28.317 -2.611 1.00 76.94 287 SER A O 1
ATOM 2245 N N . PHE A 1 288 ? -16.985 -27.168 -4.049 1.00 85.00 288 PHE A N 1
ATOM 2246 C CA . PHE A 1 288 ? -16.678 -25.826 -3.557 1.00 85.00 288 PHE A CA 1
ATOM 2247 C C . PHE A 1 288 ? -17.870 -24.886 -3.782 1.00 85.00 288 PHE A C 1
ATOM 2249 O O . PHE A 1 288 ? -18.778 -25.201 -4.550 1.00 85.00 288 PHE A O 1
ATOM 2256 N N . LEU A 1 289 ? -17.846 -23.718 -3.145 1.00 87.12 289 LEU A N 1
ATOM 2257 C CA . LEU A 1 289 ? -18.730 -22.591 -3.447 1.00 87.12 289 LEU A CA 1
ATOM 2258 C C . LEU A 1 289 ? -17.921 -21.399 -3.968 1.00 87.12 289 LEU A C 1
ATOM 2260 O O . LEU A 1 289 ? -16.738 -21.258 -3.647 1.00 87.12 289 LEU A O 1
ATOM 2264 N N . ARG A 1 290 ? -18.562 -20.534 -4.750 1.00 84.56 290 ARG A N 1
ATOM 2265 C CA . ARG A 1 290 ? -18.006 -19.263 -5.224 1.00 84.56 290 ARG A CA 1
ATOM 2266 C C . ARG A 1 290 ? -18.812 -18.115 -4.627 1.00 84.56 290 ARG A C 1
ATOM 2268 O O . ARG A 1 290 ? -20.037 -18.160 -4.645 1.00 84.56 290 ARG A O 1
ATOM 2275 N N . LEU A 1 291 ? -18.129 -17.116 -4.080 1.00 87.44 291 LEU A N 1
ATOM 2276 C CA . LEU A 1 291 ? -18.717 -15.945 -3.431 1.00 87.44 291 LEU A CA 1
ATOM 2277 C C . LEU A 1 291 ? -18.350 -14.703 -4.260 1.00 87.44 291 LEU A C 1
ATOM 2279 O O . LEU A 1 291 ? -17.275 -14.134 -4.070 1.00 87.44 291 LEU A O 1
ATOM 2283 N N . ARG A 1 292 ? -19.220 -14.323 -5.205 1.00 83.12 292 ARG A N 1
ATOM 2284 C CA . ARG A 1 292 ? -18.989 -13.246 -6.184 1.00 83.12 292 ARG A CA 1
ATOM 2285 C C . ARG A 1 292 ? -19.570 -11.920 -5.695 1.00 83.12 292 ARG A C 1
ATOM 2287 O O . ARG A 1 292 ? -20.785 -11.744 -5.668 1.00 83.12 292 ARG A O 1
ATOM 2294 N N . GLY A 1 293 ? -18.715 -10.974 -5.324 1.00 83.19 293 GLY A N 1
ATOM 2295 C CA . GLY A 1 293 ? -19.087 -9.582 -5.057 1.00 83.19 293 GLY A CA 1
ATOM 2296 C C . GLY A 1 293 ? -18.737 -8.669 -6.235 1.00 83.19 293 GLY A C 1
ATOM 2297 O O . GLY A 1 293 ? -18.097 -9.095 -7.192 1.00 83.19 293 GLY A O 1
ATOM 2298 N N . LYS A 1 294 ? -19.091 -7.379 -6.148 1.00 75.81 294 LYS A N 1
ATOM 2299 C CA . LYS A 1 294 ? -18.741 -6.380 -7.184 1.00 75.81 294 LYS A CA 1
ATOM 2300 C C . LYS A 1 294 ? -17.232 -6.106 -7.327 1.00 75.81 294 LYS A C 1
ATOM 2302 O O . LYS A 1 294 ? -16.821 -5.547 -8.334 1.00 75.81 294 LYS A O 1
ATOM 2307 N N . THR A 1 295 ? -16.428 -6.441 -6.316 1.00 70.38 295 THR A N 1
ATOM 2308 C CA . THR A 1 295 ? -15.000 -6.050 -6.223 1.00 70.38 295 THR A CA 1
ATOM 2309 C C . THR A 1 295 ? -14.087 -7.206 -5.798 1.00 70.38 295 THR A C 1
ATO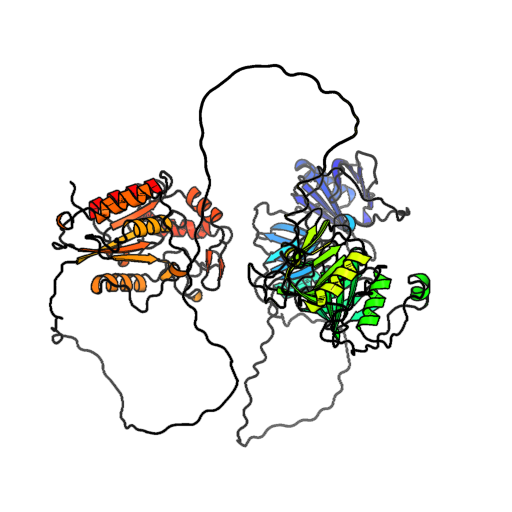M 2311 O O . THR A 1 295 ? -12.870 -7.063 -5.803 1.00 70.38 295 THR A O 1
ATOM 2314 N N . TYR A 1 296 ? -14.655 -8.345 -5.388 1.00 74.62 296 TYR A N 1
ATOM 2315 C CA . TYR A 1 296 ? -13.912 -9.513 -4.912 1.00 74.62 296 TYR A CA 1
ATOM 2316 C C . TYR A 1 296 ? -14.695 -10.789 -5.210 1.00 74.62 296 TYR A C 1
ATOM 2318 O O . TYR A 1 296 ? -15.911 -10.829 -5.014 1.00 74.62 296 TYR A O 1
ATOM 2326 N N . ASP A 1 297 ? -13.986 -11.828 -5.635 1.00 77.25 297 ASP A N 1
ATOM 2327 C CA . ASP A 1 297 ? -14.525 -13.143 -5.970 1.00 77.25 297 ASP A CA 1
ATOM 2328 C C . ASP A 1 297 ? -13.720 -14.202 -5.211 1.00 77.25 297 ASP A C 1
ATOM 2330 O O . ASP A 1 297 ? -12.496 -14.261 -5.349 1.00 77.25 297 ASP A O 1
ATOM 2334 N N . TYR A 1 298 ? -14.388 -14.998 -4.371 1.00 81.25 298 TYR A N 1
ATOM 2335 C CA . TYR A 1 298 ? -13.731 -15.989 -3.516 1.00 81.25 298 TYR A CA 1
ATOM 2336 C C . TYR A 1 298 ? -14.196 -17.412 -3.834 1.00 81.25 298 TYR A C 1
ATOM 2338 O O . TYR A 1 298 ? -15.365 -17.758 -3.642 1.00 81.25 298 TYR A O 1
ATOM 2346 N N . LYS A 1 299 ? -13.256 -18.278 -4.222 1.00 82.38 299 LYS A N 1
ATOM 2347 C CA . LYS A 1 299 ? -13.463 -19.728 -4.344 1.00 82.38 299 LYS A CA 1
ATOM 2348 C C . LYS A 1 299 ? -13.183 -20.406 -3.000 1.00 82.38 299 LYS A C 1
ATOM 2350 O O . LYS A 1 299 ? -12.049 -20.412 -2.529 1.00 82.38 299 LYS A O 1
ATOM 2355 N N . ILE A 1 300 ? -14.206 -20.989 -2.377 1.00 84.19 300 ILE A N 1
ATOM 2356 C CA . ILE A 1 300 ? -14.129 -21.571 -1.029 1.00 84.19 300 ILE A CA 1
ATOM 2357 C C . ILE A 1 300 ? -14.454 -23.066 -1.109 1.00 84.19 300 ILE A C 1
ATOM 2359 O O . ILE A 1 300 ? -15.584 -23.464 -1.391 1.00 84.19 300 ILE A O 1
ATOM 2363 N N . LEU A 1 301 ? -13.448 -23.911 -0.873 1.00 84.50 301 LEU A N 1
ATOM 2364 C CA . LEU A 1 301 ? -13.605 -25.369 -0.847 1.00 84.50 301 LEU A CA 1
ATOM 2365 C C . LEU A 1 301 ? -14.484 -25.788 0.339 1.00 84.50 301 LEU A C 1
ATOM 2367 O O . LEU A 1 301 ? -14.293 -25.298 1.449 1.00 84.50 301 LEU A O 1
ATOM 2371 N N . TYR A 1 302 ? -15.388 -26.758 0.165 1.00 86.62 302 TYR A N 1
ATOM 2372 C CA . TYR A 1 302 ? -16.198 -27.228 1.300 1.00 86.62 302 TYR A CA 1
ATOM 2373 C C . TYR A 1 302 ? -15.362 -27.888 2.412 1.00 86.62 302 TYR A C 1
ATOM 2375 O O . TYR A 1 302 ? -15.809 -27.956 3.554 1.00 86.62 302 TYR A O 1
ATOM 2383 N N . SER A 1 303 ? -14.140 -28.327 2.097 1.00 84.62 303 SER A N 1
ATOM 2384 C CA . SER A 1 303 ? -13.172 -28.886 3.044 1.00 84.62 303 SER A CA 1
ATOM 2385 C C . SER A 1 303 ? -12.527 -27.862 3.987 1.00 84.62 303 SER A C 1
ATOM 2387 O O . SER A 1 303 ? -11.990 -28.284 5.009 1.00 84.62 303 SER A O 1
ATOM 2389 N N . SER A 1 304 ? -12.581 -26.552 3.698 1.00 87.62 304 SER A N 1
ATOM 2390 C CA . SER A 1 304 ? -12.118 -25.517 4.641 1.00 87.62 304 SER A CA 1
ATOM 2391 C C . SER A 1 304 ? -13.194 -25.090 5.644 1.00 87.62 304 SER A C 1
ATOM 2393 O O . SER A 1 304 ? -12.894 -24.385 6.607 1.00 87.62 304 SER A O 1
ATOM 2395 N N . ILE A 1 305 ? -14.446 -25.528 5.465 1.00 92.50 305 ILE A N 1
ATOM 2396 C CA . ILE A 1 305 ? -15.533 -25.244 6.403 1.00 92.50 305 ILE A CA 1
ATOM 2397 C C . ILE A 1 305 ? -15.368 -26.132 7.641 1.00 92.50 305 ILE A C 1
ATOM 2399 O O . ILE A 1 305 ? -15.516 -27.354 7.573 1.00 92.50 305 ILE A O 1
ATOM 2403 N N . THR A 1 306 ? -15.092 -25.516 8.790 1.00 90.88 306 THR A N 1
ATOM 2404 C CA . THR A 1 306 ? -14.875 -26.220 10.068 1.00 90.88 306 THR A CA 1
ATOM 2405 C C . THR A 1 306 ? -16.147 -26.316 10.905 1.00 90.88 306 THR A C 1
ATOM 2407 O O . THR A 1 306 ? -16.446 -27.370 11.461 1.00 90.88 306 THR A O 1
ATOM 2410 N N . HIS A 1 307 ? -16.927 -25.234 10.966 1.00 91.62 307 HIS A N 1
ATOM 2411 C CA . HIS A 1 307 ? -18.174 -25.155 11.725 1.00 91.62 307 HIS A CA 1
ATOM 2412 C C . HIS A 1 307 ? -19.228 -24.331 10.984 1.00 91.62 307 HIS A C 1
ATOM 2414 O O . HIS A 1 307 ? -18.916 -23.339 10.325 1.00 91.62 307 HIS A O 1
ATOM 2420 N N . LEU A 1 308 ? -20.491 -24.719 11.158 1.00 94.69 308 LEU A N 1
ATOM 2421 C CA . LEU A 1 308 ? -21.663 -23.967 10.717 1.00 94.69 308 LEU A CA 1
ATOM 2422 C C . LEU A 1 308 ? -22.473 -23.564 11.950 1.00 94.69 308 LEU A C 1
ATOM 2424 O O . LEU A 1 308 ? -22.739 -24.416 12.798 1.00 94.69 308 LEU A O 1
ATOM 2428 N N . PHE A 1 309 ? -22.907 -22.311 12.044 1.00 94.56 309 PHE A N 1
ATOM 2429 C CA . PHE A 1 309 ? -23.782 -21.824 13.113 1.00 94.56 309 PHE A CA 1
ATOM 2430 C C . PHE A 1 309 ? -25.034 -21.181 12.522 1.00 94.56 309 PHE A C 1
ATOM 2432 O O . PHE A 1 309 ? -24.939 -20.456 11.536 1.00 94.56 309 PHE A O 1
ATOM 2439 N N . LEU A 1 310 ? -26.190 -21.410 13.142 1.00 94.38 310 LEU A N 1
ATOM 2440 C CA . LEU A 1 310 ? -27.443 -20.737 12.808 1.00 94.38 310 LEU A CA 1
ATOM 2441 C C . LEU A 1 310 ? -27.994 -20.088 14.080 1.00 94.38 310 LEU A C 1
ATOM 2443 O O . LEU A 1 310 ? -28.365 -20.793 15.017 1.00 94.38 310 LEU A O 1
ATOM 2447 N N . LEU A 1 311 ? -27.989 -18.756 14.123 1.00 92.69 311 LEU A N 1
ATOM 2448 C CA . LEU A 1 311 ? -28.224 -17.953 15.323 1.00 92.69 311 LEU A CA 1
ATOM 2449 C C . LEU A 1 311 ? -29.400 -16.981 15.075 1.00 92.69 311 LEU A C 1
ATOM 2451 O O . LEU A 1 311 ? -29.303 -16.153 14.165 1.00 92.69 311 LEU A O 1
ATOM 2455 N N . PRO A 1 312 ? -30.510 -17.047 15.833 1.00 91.69 312 PRO A N 1
ATOM 2456 C CA . PRO A 1 312 ? -31.594 -16.071 15.721 1.00 91.69 312 PRO A CA 1
ATOM 2457 C C . PRO A 1 312 ? -31.152 -14.727 16.316 1.00 91.69 312 PRO A C 1
ATOM 2459 O O . PRO A 1 312 ? -30.629 -14.684 17.428 1.00 91.69 312 PRO A O 1
ATOM 2462 N N . LYS A 1 313 ? -31.348 -13.621 15.594 1.00 89.44 313 LYS A N 1
ATOM 2463 C CA . LYS A 1 313 ? -30.922 -12.293 16.059 1.00 89.44 313 LYS A CA 1
ATOM 2464 C C . LYS A 1 313 ? -31.912 -11.744 17.111 1.00 89.44 313 LYS A C 1
ATOM 2466 O O . LYS A 1 313 ? -33.112 -11.984 16.981 1.00 89.44 313 LYS A O 1
ATOM 2471 N N . PRO A 1 314 ? -31.471 -10.941 18.106 1.00 84.94 314 PRO A N 1
ATOM 2472 C CA . PRO A 1 314 ? -32.349 -10.333 19.122 1.00 84.94 314 PRO A CA 1
ATOM 2473 C C . PRO A 1 314 ? -33.472 -9.404 18.626 1.00 84.94 314 PRO A C 1
ATOM 2475 O O . PRO A 1 314 ? -34.193 -8.857 19.461 1.00 84.94 314 PRO A O 1
ATOM 2478 N N . ASP A 1 315 ? -33.594 -9.173 17.314 1.00 85.06 315 ASP A N 1
ATOM 2479 C CA . ASP A 1 315 ? -34.680 -8.400 16.699 1.00 85.06 315 ASP A CA 1
ATOM 2480 C C . ASP A 1 315 ? -35.865 -9.267 16.232 1.00 85.06 315 ASP A C 1
ATOM 2482 O O . ASP A 1 315 ? -36.843 -8.714 15.741 1.00 85.06 315 ASP A O 1
ATOM 2486 N N . ASP A 1 316 ? -35.786 -10.597 16.388 1.00 82.62 316 ASP A N 1
ATOM 2487 C CA . ASP A 1 316 ? -36.763 -11.630 15.978 1.00 82.62 316 ASP A CA 1
ATOM 2488 C C . ASP A 1 316 ? -37.027 -11.724 14.453 1.00 82.62 316 ASP A C 1
ATOM 2490 O O . ASP A 1 316 ? -37.416 -12.785 13.958 1.00 82.62 316 ASP A O 1
ATOM 2494 N N . ILE A 1 317 ? -36.721 -10.659 13.704 1.00 89.88 317 ILE A N 1
ATOM 2495 C CA . ILE A 1 317 ? -36.880 -10.486 12.251 1.00 89.88 317 ILE A CA 1
ATOM 2496 C C . ILE A 1 317 ? -35.789 -11.211 11.451 1.00 89.88 317 ILE A C 1
ATOM 2498 O O . ILE A 1 317 ? -36.064 -11.689 10.350 1.00 89.88 317 ILE A O 1
ATOM 2502 N N . HIS A 1 318 ? -34.556 -11.301 11.963 1.00 91.75 318 HIS A N 1
ATOM 2503 C CA . HIS A 1 318 ? -33.420 -11.842 11.206 1.00 91.75 318 HIS A CA 1
ATOM 2504 C C . HIS A 1 318 ? -32.806 -13.108 11.811 1.00 91.75 318 HIS A C 1
ATOM 2506 O O . HIS A 1 318 ? -32.796 -13.330 13.023 1.00 91.75 318 HIS A O 1
ATOM 2512 N N . VAL A 1 319 ? -32.183 -13.902 10.941 1.00 93.31 319 VAL A N 1
ATOM 2513 C CA . VAL A 1 319 ? -31.358 -15.055 11.307 1.00 93.31 319 VAL A CA 1
ATOM 2514 C C . VAL A 1 319 ? -29.956 -14.870 10.727 1.00 93.31 319 VAL A C 1
ATOM 2516 O O . VAL A 1 319 ? -29.792 -14.519 9.558 1.00 93.31 319 VAL A O 1
ATOM 2519 N N . LEU A 1 320 ? -28.938 -15.104 11.553 1.00 93.81 320 LEU A N 1
ATOM 2520 C CA . LEU A 1 320 ? -27.533 -15.074 11.162 1.00 93.81 320 LEU A CA 1
ATOM 2521 C C . LEU A 1 320 ? -27.044 -16.501 10.902 1.00 93.81 320 LEU A C 1
ATOM 2523 O O . LEU A 1 320 ? -27.154 -17.370 11.769 1.00 93.81 320 LEU A O 1
ATOM 2527 N N . PHE A 1 321 ? -26.474 -16.740 9.724 1.00 95.12 321 PHE A N 1
ATOM 2528 C CA . PHE A 1 321 ? -25.821 -17.999 9.375 1.00 95.12 321 PHE A CA 1
ATOM 2529 C C . PHE A 1 321 ? -24.314 -17.759 9.257 1.00 95.12 321 PHE A C 1
ATOM 2531 O O . PHE A 1 321 ? -23.865 -16.965 8.431 1.00 95.12 321 PHE A O 1
ATOM 2538 N N . ILE A 1 322 ? -23.528 -18.400 10.125 1.00 94.81 322 ILE A N 1
ATOM 2539 C CA . ILE A 1 322 ? -22.083 -18.168 10.239 1.00 94.81 322 ILE A CA 1
ATOM 2540 C C . ILE A 1 322 ? -21.326 -19.416 9.797 1.00 94.81 322 ILE A C 1
ATOM 2542 O O . ILE A 1 322 ? -21.565 -20.512 10.307 1.00 94.81 322 ILE A O 1
ATOM 2546 N N . VAL A 1 323 ? -20.386 -19.237 8.872 1.00 94.94 323 VAL A N 1
ATOM 2547 C CA . VAL A 1 323 ? -19.530 -20.296 8.323 1.00 94.94 323 VAL A CA 1
ATOM 2548 C C . VAL A 1 323 ? -18.099 -20.030 8.779 1.00 94.94 323 VAL A C 1
ATOM 2550 O O . VAL A 1 323 ? -17.516 -19.017 8.399 1.00 94.94 323 VAL A O 1
ATOM 2553 N N . ALA A 1 324 ? -17.538 -20.911 9.606 1.00 93.75 324 ALA A N 1
ATOM 2554 C CA . ALA A 1 324 ? -16.148 -20.822 10.052 1.00 93.75 324 ALA A CA 1
ATOM 2555 C C . ALA A 1 324 ? -15.208 -21.488 9.036 1.00 93.75 324 ALA A C 1
ATOM 2557 O O . ALA A 1 324 ? -15.479 -22.608 8.594 1.00 93.75 324 ALA A O 1
ATOM 2558 N N . LEU A 1 325 ? -14.115 -20.806 8.687 1.00 91.62 325 LEU A N 1
ATOM 2559 C CA . LEU A 1 325 ? -13.203 -21.163 7.599 1.00 91.62 325 LEU A CA 1
ATOM 2560 C C . LEU A 1 325 ? -11.755 -21.298 8.087 1.00 91.62 325 LEU A C 1
ATOM 2562 O O . LEU A 1 325 ? -11.191 -20.355 8.638 1.00 91.62 325 LEU A O 1
ATOM 2566 N N . GLU A 1 326 ? -11.147 -22.453 7.818 1.00 85.94 326 GLU A N 1
ATOM 2567 C CA . GLU A 1 326 ? -9.721 -22.724 8.021 1.00 85.94 326 GLU A CA 1
ATOM 2568 C C . GLU A 1 326 ? -9.149 -23.385 6.746 1.00 85.94 326 GLU A C 1
ATOM 2570 O O . GLU A 1 326 ? -9.501 -24.529 6.447 1.00 85.94 326 GLU A O 1
ATOM 2575 N N . PRO A 1 327 ? -8.293 -22.703 5.959 1.00 84.69 327 PRO A N 1
ATOM 2576 C CA . PRO A 1 327 ? -7.769 -21.357 6.187 1.00 84.69 327 PRO A CA 1
ATOM 2577 C C . PRO A 1 327 ? -8.824 -20.244 6.007 1.00 84.69 327 PRO A C 1
ATOM 2579 O O . PRO A 1 327 ? -9.778 -20.412 5.244 1.00 84.69 327 PRO A O 1
ATOM 2582 N N . PRO A 1 328 ? -8.634 -19.078 6.654 1.00 86.44 328 PRO A N 1
ATOM 2583 C CA . PRO A 1 328 ? -9.474 -17.900 6.453 1.00 86.44 328 PRO A CA 1
ATOM 2584 C C . PRO A 1 328 ? -9.289 -17.303 5.051 1.00 86.44 328 PRO A C 1
ATOM 2586 O O . PRO A 1 328 ? -8.157 -17.212 4.560 1.00 86.44 328 PRO A O 1
ATOM 2589 N N . ILE A 1 329 ? -10.372 -16.796 4.450 1.00 85.56 329 ILE A N 1
ATOM 2590 C CA . ILE A 1 329 ? -10.276 -15.983 3.224 1.00 85.56 329 ILE A CA 1
ATOM 2591 C C . ILE A 1 329 ? -9.579 -14.648 3.513 1.00 85.56 329 ILE A C 1
ATOM 2593 O O . ILE A 1 329 ? -9.506 -14.205 4.666 1.00 85.56 329 ILE A O 1
ATOM 2597 N N . ARG A 1 330 ? -9.053 -13.997 2.472 1.00 78.25 330 ARG A N 1
ATOM 2598 C CA . ARG A 1 330 ? -8.283 -12.752 2.595 1.00 78.25 330 ARG A CA 1
ATOM 2599 C C . ARG A 1 330 ? -8.823 -11.659 1.692 1.00 78.25 330 ARG A C 1
ATOM 2601 O O . ARG A 1 330 ? -9.221 -11.936 0.573 1.00 78.25 330 ARG A O 1
ATOM 2608 N N . GLN A 1 331 ? -8.755 -10.422 2.165 1.00 77.12 331 GLN A N 1
ATOM 2609 C CA . GLN A 1 331 ? -9.074 -9.224 1.397 1.00 77.12 331 GLN A CA 1
ATOM 2610 C C . GLN A 1 331 ? -7.949 -8.214 1.639 1.00 77.12 331 GLN A C 1
ATOM 2612 O O . GLN A 1 331 ? -7.904 -7.538 2.671 1.00 77.12 331 GLN A O 1
ATOM 2617 N N . GLY A 1 332 ? -6.964 -8.198 0.737 1.00 76.88 332 GLY A N 1
ATOM 2618 C CA . GLY A 1 332 ? -5.681 -7.541 0.990 1.00 76.88 332 GLY A CA 1
ATOM 2619 C C . GLY A 1 332 ? -4.988 -8.133 2.225 1.00 76.88 332 GLY A C 1
ATOM 2620 O O . GLY A 1 332 ? -4.802 -9.346 2.324 1.00 76.88 332 GLY A O 1
ATOM 2621 N N . GLN A 1 333 ? -4.622 -7.284 3.188 1.00 69.69 333 GLN A N 1
ATOM 2622 C CA . GLN A 1 333 ? -4.000 -7.729 4.444 1.00 69.69 333 GLN A CA 1
ATOM 2623 C C . GLN A 1 333 ? -5.002 -8.366 5.432 1.00 69.69 333 GLN A C 1
ATOM 2625 O O . GLN A 1 333 ? -4.606 -9.168 6.283 1.00 69.69 333 GLN A O 1
ATOM 2630 N N . THR A 1 334 ? -6.294 -8.038 5.324 1.00 81.44 334 THR A N 1
ATOM 2631 C CA . THR A 1 334 ? -7.337 -8.505 6.250 1.00 81.44 334 THR A CA 1
ATOM 2632 C C . THR A 1 334 ? -7.657 -9.978 6.016 1.00 81.44 334 THR A C 1
ATOM 2634 O O . THR A 1 334 ? -7.749 -10.430 4.876 1.00 81.44 334 THR A O 1
ATOM 2637 N N . ARG A 1 335 ? -7.870 -10.737 7.098 1.00 86.12 335 ARG A N 1
ATOM 2638 C CA . ARG A 1 335 ? -8.294 -12.145 7.050 1.00 86.12 335 ARG A CA 1
ATOM 2639 C C . ARG A 1 335 ? -9.659 -12.311 7.707 1.00 86.12 335 ARG A C 1
ATOM 2641 O O . ARG A 1 335 ? -9.880 -11.769 8.787 1.00 86.12 335 ARG A O 1
ATOM 2648 N N . TYR A 1 336 ? -10.530 -13.105 7.095 1.00 91.25 336 TYR A N 1
ATOM 2649 C CA . TYR A 1 336 ? -11.859 -13.417 7.616 1.00 91.25 336 TYR A CA 1
ATOM 2650 C C . TYR A 1 336 ? -11.977 -14.930 7.887 1.00 91.25 336 TYR A C 1
ATOM 2652 O O . TYR A 1 336 ? -12.207 -15.703 6.957 1.00 91.25 336 TYR A O 1
ATOM 2660 N N . PRO A 1 337 ? -11.813 -15.373 9.152 1.00 92.69 337 PRO A N 1
ATOM 2661 C CA . PRO A 1 337 ? -12.046 -16.765 9.561 1.00 92.69 337 PRO A CA 1
ATOM 2662 C C . PRO A 1 337 ? -13.534 -17.117 9.698 1.00 92.69 337 PRO A C 1
ATOM 2664 O O . PRO A 1 337 ? -13.872 -18.271 9.945 1.00 92.69 337 PRO A O 1
ATOM 2667 N N . PHE A 1 338 ? -14.430 -16.141 9.532 1.00 94.44 338 PHE A N 1
ATOM 2668 C CA . PHE A 1 338 ? -15.874 -16.341 9.543 1.00 94.44 338 PHE A CA 1
ATOM 2669 C C . PHE A 1 338 ? -16.518 -15.572 8.390 1.00 94.44 338 PHE A C 1
ATOM 2671 O O . PHE A 1 338 ? -16.282 -14.369 8.255 1.00 94.44 338 PHE A O 1
ATOM 2678 N N . LEU A 1 339 ? -17.373 -16.247 7.620 1.00 93.75 339 LEU A N 1
ATOM 2679 C CA . LEU A 1 339 ? -18.431 -15.585 6.859 1.00 93.75 339 LEU A CA 1
ATOM 2680 C C . LEU A 1 339 ? -19.637 -15.391 7.775 1.00 93.75 339 LEU A C 1
ATOM 2682 O O . LEU A 1 339 ? -20.035 -16.338 8.454 1.00 93.75 339 LEU A O 1
ATOM 2686 N N . VAL A 1 340 ? -20.240 -14.204 7.771 1.00 94.38 340 VAL A N 1
ATOM 2687 C CA . VAL A 1 340 ? -21.486 -13.915 8.503 1.00 94.38 340 VAL A CA 1
ATOM 2688 C C . VAL A 1 340 ? -22.551 -13.486 7.503 1.00 94.38 340 VAL A C 1
ATOM 2690 O O . VAL A 1 340 ? -22.505 -12.371 6.993 1.00 94.38 340 VAL A O 1
ATOM 2693 N N . LEU A 1 341 ? -23.503 -14.372 7.228 1.00 93.94 341 LEU A N 1
ATOM 2694 C CA . LEU A 1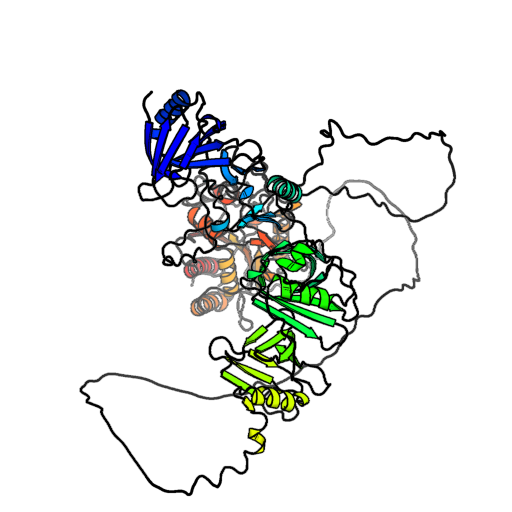 341 ? -24.635 -14.150 6.328 1.00 93.94 341 LEU A CA 1
ATOM 2695 C C . LEU A 1 341 ? -25.861 -13.729 7.152 1.00 93.94 341 LEU A C 1
ATOM 2697 O O . LEU A 1 341 ? -26.118 -14.323 8.201 1.00 93.94 341 LEU A O 1
ATOM 2701 N N . GLN A 1 342 ? -26.621 -12.735 6.691 1.00 92.38 342 GLN A N 1
ATOM 2702 C CA . GLN A 1 342 ? -27.874 -12.303 7.322 1.00 92.38 342 GLN A CA 1
ATOM 2703 C C . GLN A 1 342 ? -29.053 -12.554 6.380 1.00 92.38 342 GLN A C 1
ATOM 2705 O O . GLN A 1 342 ? -29.081 -12.027 5.271 1.00 92.38 342 GLN A O 1
ATOM 2710 N N . PHE A 1 343 ? -30.054 -13.288 6.867 1.00 92.94 343 PHE A N 1
ATOM 2711 C CA . PHE A 1 343 ? -31.314 -13.540 6.167 1.00 92.94 343 PHE A CA 1
ATOM 2712 C C . PHE A 1 343 ? -32.495 -12.973 6.969 1.00 92.94 343 PHE A C 1
ATOM 2714 O O . PHE A 1 343 ? -32.478 -13.059 8.204 1.00 92.94 343 PHE A O 1
ATOM 2721 N N . PRO A 1 344 ? -33.537 -12.425 6.323 1.00 92.75 344 PRO A N 1
ATOM 2722 C CA . PRO A 1 344 ? -34.837 -12.247 6.955 1.00 92.75 344 PRO A CA 1
ATOM 2723 C C . PRO A 1 344 ? -35.444 -13.620 7.278 1.00 92.75 344 PRO A C 1
ATOM 2725 O O . PRO A 1 344 ? -35.257 -14.599 6.556 1.00 92.75 344 PRO A O 1
ATOM 2728 N N . ARG A 1 345 ? -36.179 -13.707 8.384 1.00 89.19 345 ARG A N 1
ATOM 2729 C CA . ARG A 1 345 ? -36.774 -14.956 8.882 1.00 89.19 345 ARG A CA 1
ATOM 2730 C C . ARG A 1 345 ? -37.998 -15.412 8.088 1.00 89.19 345 ARG A C 1
ATOM 2732 O O . ARG A 1 345 ? -38.262 -16.610 8.031 1.00 89.19 345 ARG A O 1
ATOM 2739 N N . GLU A 1 346 ? -38.726 -14.459 7.514 1.00 87.94 346 GLU A N 1
ATOM 2740 C CA . GLU A 1 346 ? -39.942 -14.671 6.715 1.00 87.94 346 GLU A CA 1
ATOM 2741 C C . GLU A 1 346 ? -39.662 -14.690 5.201 1.00 87.94 346 GLU A C 1
ATOM 2743 O O . GLU A 1 346 ? -40.589 -14.765 4.403 1.00 87.94 346 GLU A O 1
ATOM 2748 N N . GLU A 1 347 ? -38.392 -14.621 4.788 1.00 87.44 347 GLU A N 1
ATOM 2749 C CA . GLU A 1 347 ? -38.016 -14.771 3.382 1.00 87.44 347 GLU A CA 1
ATOM 2750 C C . GLU A 1 347 ? -38.133 -16.247 2.974 1.00 87.44 347 GLU A C 1
ATOM 2752 O O . GLU A 1 347 ? -37.409 -17.097 3.498 1.00 87.44 347 GLU A O 1
ATOM 2757 N N . GLU A 1 348 ? -39.049 -16.551 2.053 1.00 87.69 348 GLU A N 1
ATOM 2758 C CA . GLU A 1 348 ? -39.217 -17.871 1.437 1.00 87.69 348 GLU A CA 1
ATOM 2759 C C . GLU A 1 348 ? -38.644 -17.878 0.016 1.00 87.69 348 GLU A C 1
ATOM 2761 O O . GLU A 1 348 ? -38.775 -16.901 -0.723 1.00 87.69 348 GLU A O 1
ATOM 2766 N N . MET A 1 349 ? -38.001 -18.986 -0.364 1.00 85.19 349 MET A N 1
ATOM 2767 C CA . MET A 1 349 ? -37.326 -19.126 -1.655 1.00 85.19 349 MET A CA 1
ATOM 2768 C C . MET A 1 349 ? -37.703 -20.445 -2.328 1.00 85.19 349 MET A C 1
ATOM 2770 O O . MET A 1 349 ? -37.417 -21.530 -1.819 1.00 85.19 349 MET A O 1
ATOM 2774 N N . ASP A 1 350 ? -38.257 -20.332 -3.530 1.00 85.75 350 ASP A N 1
ATOM 2775 C CA . ASP A 1 350 ? -38.429 -21.443 -4.459 1.00 85.75 350 ASP A CA 1
ATOM 2776 C C . ASP A 1 350 ? -37.086 -21.763 -5.125 1.00 85.75 350 ASP A C 1
ATOM 2778 O O . ASP A 1 350 ? -36.597 -21.003 -5.961 1.00 85.75 350 ASP A O 1
ATOM 2782 N N . ALA A 1 351 ? -36.483 -22.898 -4.767 1.00 82.12 351 ALA A N 1
ATOM 2783 C CA . ALA A 1 351 ? -35.199 -23.329 -5.318 1.00 82.12 351 ALA A CA 1
ATOM 2784 C C . ALA A 1 351 ? -35.293 -24.736 -5.916 1.00 82.12 351 ALA A C 1
ATOM 2786 O O . ALA A 1 351 ? -35.528 -25.709 -5.196 1.00 82.12 351 ALA A O 1
ATOM 2787 N N . GLU A 1 352 ? -35.065 -24.858 -7.224 1.00 84.00 352 GLU A N 1
ATOM 2788 C CA . GLU A 1 352 ? -34.794 -26.139 -7.882 1.00 84.00 352 GLU A CA 1
ATOM 2789 C C . GLU A 1 352 ? -33.277 -26.339 -8.004 1.00 84.00 352 GLU A C 1
ATOM 2791 O O . GLU A 1 352 ? -32.555 -25.443 -8.439 1.00 84.00 352 GLU A O 1
ATOM 2796 N N . LEU A 1 353 ? -32.789 -27.503 -7.572 1.00 83.94 353 LEU A N 1
ATOM 2797 C CA . LEU A 1 353 ? -31.388 -27.884 -7.687 1.00 83.94 353 LEU A CA 1
ATOM 2798 C C . LEU A 1 353 ? -31.126 -28.487 -9.064 1.00 83.94 353 LEU A C 1
ATOM 2800 O O . LEU A 1 353 ? -31.796 -29.436 -9.480 1.00 83.94 353 LEU A O 1
ATOM 2804 N N . ASN A 1 354 ? -30.074 -28.006 -9.717 1.00 83.12 354 ASN A N 1
ATOM 2805 C CA . ASN A 1 354 ? -29.552 -28.568 -10.954 1.00 83.12 354 ASN A CA 1
ATOM 2806 C C . ASN A 1 354 ? -28.741 -29.848 -10.660 1.00 83.12 354 ASN A C 1
ATOM 2808 O O . ASN A 1 354 ? -27.512 -29.862 -10.687 1.00 83.12 354 ASN A O 1
ATOM 2812 N N . LEU A 1 355 ? -29.448 -30.910 -10.263 1.00 79.50 355 LEU A N 1
ATOM 2813 C CA . LEU A 1 355 ? -28.906 -32.232 -9.953 1.00 79.50 355 LEU A CA 1
ATOM 2814 C C . LEU A 1 355 ? -29.880 -33.331 -10.392 1.00 79.50 355 LEU A C 1
ATOM 2816 O O . LEU A 1 355 ? -31.086 -33.252 -10.141 1.00 79.50 355 LEU A O 1
ATOM 2820 N N . ASP A 1 356 ? -29.340 -34.403 -10.967 1.00 80.31 356 ASP A N 1
ATOM 2821 C CA . ASP A 1 356 ? -30.105 -35.615 -11.258 1.00 80.31 356 ASP A CA 1
ATOM 2822 C C . ASP A 1 356 ? -30.546 -36.348 -9.986 1.00 80.31 356 ASP A C 1
ATOM 2824 O O . ASP A 1 356 ? -29.802 -36.446 -9.004 1.00 80.31 356 ASP A O 1
ATOM 2828 N N . GLU A 1 357 ? -31.734 -36.955 -10.047 1.00 74.75 357 GLU A N 1
ATOM 2829 C CA . GLU A 1 357 ? -32.309 -37.787 -8.980 1.00 74.75 357 GLU A CA 1
ATOM 2830 C C . GLU A 1 357 ? -31.333 -38.900 -8.539 1.00 74.75 357 GLU A C 1
ATOM 2832 O O . GLU A 1 357 ? -31.169 -39.164 -7.348 1.00 74.75 357 GLU A O 1
ATOM 2837 N N . GLU A 1 358 ? -30.623 -39.516 -9.494 1.00 74.50 358 GLU A N 1
ATOM 2838 C CA . GLU A 1 358 ? -29.621 -40.558 -9.232 1.00 74.50 358 GLU A CA 1
ATOM 2839 C C . GLU A 1 358 ? -28.398 -40.009 -8.480 1.00 74.50 358 GLU A C 1
ATOM 2841 O O . GLU A 1 358 ? -27.925 -40.636 -7.528 1.00 74.50 358 GLU A O 1
ATOM 2846 N N . THR A 1 359 ? -27.925 -38.807 -8.821 1.00 76.00 359 THR A N 1
ATOM 2847 C CA . THR A 1 359 ? -26.815 -38.131 -8.125 1.00 76.00 359 THR A CA 1
ATOM 2848 C C . THR A 1 359 ? -27.214 -37.724 -6.703 1.00 76.00 359 THR A C 1
ATOM 2850 O O . THR A 1 359 ? -26.434 -37.904 -5.764 1.00 76.00 359 THR A O 1
ATOM 2853 N N . ILE A 1 360 ? -28.447 -37.244 -6.507 1.00 78.12 360 ILE A N 1
ATOM 2854 C CA . ILE A 1 360 ? -29.018 -36.960 -5.179 1.00 78.12 360 ILE A CA 1
ATOM 2855 C C . ILE A 1 360 ? -29.072 -38.238 -4.326 1.00 78.12 360 ILE A C 1
ATOM 2857 O O . ILE A 1 360 ? -28.663 -38.230 -3.160 1.00 78.12 360 ILE A O 1
ATOM 2861 N N . GLN A 1 361 ? -29.533 -39.349 -4.906 1.00 73.88 361 GLN A N 1
ATOM 2862 C CA . GLN A 1 361 ? -29.684 -40.627 -4.212 1.00 73.88 361 GLN A CA 1
ATOM 2863 C C . GLN A 1 361 ? -28.332 -41.272 -3.854 1.00 73.88 361 GLN A C 1
ATOM 2865 O O . GLN A 1 361 ? -28.194 -41.812 -2.755 1.00 73.88 361 GLN A O 1
ATOM 2870 N N . THR A 1 362 ? -27.345 -41.210 -4.756 1.00 77.00 362 THR A N 1
ATOM 2871 C CA . THR A 1 362 ? -26.044 -41.896 -4.625 1.00 77.00 362 THR A CA 1
ATOM 2872 C C . THR A 1 362 ? -24.981 -41.073 -3.895 1.00 77.00 362 THR A C 1
ATOM 2874 O O . THR A 1 362 ? -24.390 -41.566 -2.937 1.00 77.00 362 THR A O 1
ATOM 2877 N N . LYS A 1 363 ? -24.734 -39.823 -4.312 1.00 74.69 363 LYS A N 1
ATOM 2878 C CA . LYS A 1 363 ? -23.651 -38.971 -3.781 1.00 74.69 363 LYS A CA 1
ATOM 2879 C C . LYS A 1 363 ? -24.047 -38.241 -2.496 1.00 74.69 363 LYS A C 1
ATOM 2881 O O . LYS A 1 363 ? -23.194 -37.991 -1.649 1.00 74.69 363 LYS A O 1
ATOM 2886 N N . TYR A 1 364 ? -25.332 -37.916 -2.344 1.00 79.12 364 TYR A N 1
ATOM 2887 C CA . TYR A 1 364 ? -25.853 -37.118 -1.226 1.00 79.12 364 TYR A CA 1
ATOM 2888 C C . TYR A 1 364 ? -26.806 -37.896 -0.299 1.00 79.12 364 TYR A C 1
ATOM 2890 O O . TYR A 1 364 ? -27.471 -37.296 0.546 1.00 79.12 364 TYR A O 1
ATOM 2898 N N . GLU A 1 365 ? -26.856 -39.231 -0.421 1.00 77.12 365 GLU A N 1
ATOM 2899 C CA . GLU A 1 365 ? -27.671 -40.149 0.401 1.00 77.12 365 GLU A CA 1
ATOM 2900 C C . GLU A 1 365 ? -29.176 -39.786 0.465 1.00 77.12 365 GLU A C 1
ATOM 2902 O O . GLU A 1 365 ? -29.855 -40.098 1.443 1.00 77.12 365 GLU A O 1
ATOM 2907 N N . GLY A 1 366 ? -29.716 -39.082 -0.537 1.00 73.31 366 GLY A N 1
ATOM 2908 C CA . GLY A 1 366 ? -31.099 -38.583 -0.517 1.00 73.31 366 GLY A CA 1
ATOM 2909 C C . GLY A 1 366 ? -31.374 -37.476 0.516 1.00 73.31 366 GLY A C 1
ATOM 2910 O O . GLY A 1 366 ? -32.529 -37.221 0.847 1.00 73.31 366 GLY A O 1
ATOM 2911 N N . LYS A 1 367 ? -30.337 -36.809 1.049 1.00 80.38 367 LYS A N 1
ATOM 2912 C CA . LYS A 1 367 ? -30.459 -35.705 2.031 1.00 80.38 367 LYS A CA 1
ATOM 2913 C C . LYS A 1 367 ? -30.824 -34.352 1.399 1.00 80.38 367 LYS A C 1
ATOM 2915 O O . LYS A 1 367 ? -31.068 -33.381 2.122 1.00 80.38 367 LYS A O 1
ATOM 2920 N N . LEU A 1 368 ? -30.834 -34.280 0.069 1.00 83.62 368 LEU A N 1
ATOM 2921 C CA . LEU A 1 368 ? -31.269 -33.124 -0.711 1.00 83.62 368 LEU A CA 1
ATOM 2922 C C . LEU A 1 368 ? -32.608 -33.425 -1.392 1.00 83.62 368 LEU A C 1
ATOM 2924 O O . LEU A 1 368 ? -32.849 -34.553 -1.816 1.00 83.62 368 LEU A O 1
ATOM 2928 N N . LYS A 1 369 ? -33.467 -32.410 -1.502 1.00 81.31 369 LYS A N 1
ATOM 2929 C CA . LYS A 1 369 ? -34.658 -32.433 -2.364 1.00 81.31 369 LYS A CA 1
ATOM 2930 C C . LYS A 1 369 ? -34.274 -31.851 -3.724 1.00 81.31 369 LYS A C 1
ATOM 2932 O O . LYS A 1 369 ? -33.430 -30.959 -3.767 1.00 81.31 369 LYS A O 1
ATOM 2937 N N . LYS A 1 370 ? -34.924 -32.278 -4.813 1.00 82.62 370 LYS A N 1
ATOM 2938 C CA . LYS A 1 370 ? -34.744 -31.614 -6.114 1.00 82.62 370 LYS A CA 1
ATOM 2939 C C . LYS A 1 370 ? -35.348 -30.204 -6.133 1.00 82.62 370 LYS A C 1
ATOM 2941 O O . LYS A 1 370 ? -34.703 -29.293 -6.626 1.00 82.62 370 LYS A O 1
ATOM 2946 N N . ARG A 1 371 ? -36.530 -30.001 -5.538 1.00 85.44 371 ARG A N 1
ATOM 2947 C CA . ARG A 1 371 ? -37.146 -28.675 -5.347 1.00 85.44 371 ARG A CA 1
ATOM 2948 C C . ARG A 1 371 ? -37.425 -28.404 -3.867 1.00 85.44 371 ARG A C 1
ATOM 2950 O O . ARG A 1 371 ? -37.835 -29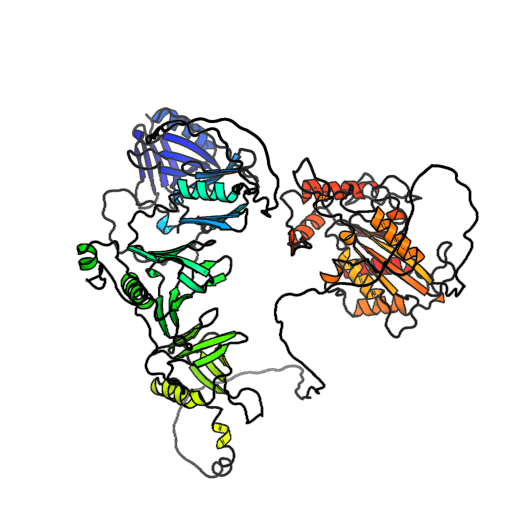.306 -3.132 1.00 85.44 371 ARG A O 1
ATOM 2957 N N . TYR A 1 372 ? -37.192 -27.166 -3.448 1.00 85.56 372 TYR A N 1
ATOM 2958 C CA . TYR A 1 372 ? -37.479 -26.632 -2.121 1.00 85.56 372 TYR A CA 1
ATOM 2959 C C . TYR A 1 372 ? -38.514 -25.505 -2.208 1.00 85.56 372 TYR A C 1
ATOM 2961 O O . TYR A 1 372 ? -38.454 -24.685 -3.118 1.00 85.56 372 TYR A O 1
ATOM 2969 N N . GLU A 1 373 ? -39.411 -25.488 -1.224 1.00 85.75 373 GLU A N 1
ATOM 2970 C CA . GLU A 1 373 ? -40.397 -24.441 -0.921 1.00 85.75 373 GLU A CA 1
ATOM 2971 C C . GLU A 1 373 ? -40.325 -24.252 0.610 1.00 85.75 373 GLU A C 1
ATOM 2973 O O . GLU A 1 373 ? -41.077 -24.867 1.368 1.00 85.75 373 GLU A O 1
ATOM 2978 N N . GLU A 1 374 ? -39.290 -23.558 1.092 1.00 88.69 374 GLU A N 1
ATOM 2979 C CA . GLU A 1 374 ? -39.003 -23.346 2.522 1.00 88.69 374 GLU A CA 1
ATOM 2980 C C . GLU A 1 374 ? -38.326 -21.970 2.731 1.00 88.69 374 GLU A C 1
ATOM 2982 O O . GLU A 1 374 ? -37.773 -21.414 1.779 1.00 88.69 374 GLU A O 1
ATOM 2987 N N . PRO A 1 375 ? -38.292 -21.422 3.964 1.00 89.06 375 PRO A N 1
ATOM 2988 C CA . PRO A 1 375 ? -37.547 -20.200 4.262 1.00 89.06 375 PRO A CA 1
ATOM 2989 C C . PRO A 1 375 ? -36.076 -20.263 3.825 1.00 89.06 375 PRO A C 1
ATOM 2991 O O . PRO A 1 375 ? -35.387 -21.248 4.122 1.00 89.06 375 PRO A O 1
ATOM 2994 N N . THR A 1 376 ? -35.570 -19.208 3.178 1.00 88.19 376 THR A N 1
ATOM 2995 C CA . THR A 1 376 ? -34.251 -19.154 2.517 1.00 88.19 376 THR A CA 1
ATOM 2996 C C . THR A 1 376 ? -33.127 -19.668 3.413 1.00 88.19 376 THR A C 1
ATOM 2998 O O . THR A 1 376 ? -32.337 -20.534 3.021 1.00 88.19 376 THR A O 1
ATOM 3001 N N . PHE A 1 377 ? -33.098 -19.212 4.671 1.00 88.94 377 PHE A N 1
ATOM 3002 C CA . PHE A 1 377 ? -32.078 -19.608 5.641 1.00 88.94 377 PHE A CA 1
ATOM 3003 C C . PHE A 1 377 ? -32.057 -21.122 5.911 1.00 88.94 377 PHE A C 1
ATOM 3005 O O . PHE A 1 377 ? -30.986 -21.675 6.166 1.00 88.94 377 PHE A O 1
ATOM 3012 N N . ARG A 1 378 ? -33.198 -21.825 5.832 1.00 89.38 378 ARG A N 1
ATOM 3013 C CA . ARG A 1 378 ? -33.276 -23.286 6.022 1.00 89.38 378 ARG A CA 1
ATOM 3014 C C . ARG A 1 378 ? -32.708 -24.044 4.835 1.00 89.38 378 ARG A C 1
ATOM 3016 O O . ARG A 1 378 ? -31.940 -24.984 5.043 1.00 89.38 378 ARG A O 1
ATOM 3023 N N . ILE A 1 379 ? -33.050 -23.619 3.618 1.00 88.75 379 ILE A N 1
ATOM 3024 C CA . ILE A 1 379 ? -32.555 -24.224 2.375 1.00 88.75 379 ILE A CA 1
ATOM 3025 C C . ILE A 1 379 ? -31.027 -24.123 2.345 1.00 88.75 379 ILE A C 1
ATOM 3027 O O . ILE A 1 379 ? -30.340 -25.139 2.233 1.00 88.75 379 ILE A O 1
ATOM 3031 N N . ILE A 1 380 ? -30.495 -22.918 2.567 1.00 89.06 380 ILE A N 1
ATOM 3032 C CA . ILE A 1 380 ? -29.052 -22.646 2.601 1.00 89.06 380 ILE A CA 1
ATOM 3033 C C . ILE A 1 380 ? -28.368 -23.434 3.725 1.00 89.06 380 ILE A C 1
ATOM 3035 O O . ILE A 1 380 ? -27.370 -24.112 3.476 1.00 89.06 380 ILE A O 1
ATOM 3039 N N . THR A 1 381 ? -28.933 -23.436 4.937 1.00 90.00 381 THR A N 1
ATOM 3040 C CA . THR A 1 381 ? -28.400 -24.221 6.064 1.00 90.00 381 THR A CA 1
ATOM 3041 C C . THR A 1 381 ? -28.324 -25.714 5.732 1.00 90.00 381 THR A C 1
ATOM 3043 O O . THR A 1 381 ? -27.325 -26.361 6.053 1.00 90.00 381 THR A O 1
ATOM 3046 N N . ASN A 1 382 ? -29.345 -26.285 5.079 1.00 89.31 382 ASN A N 1
ATOM 3047 C CA . ASN A 1 382 ? -29.343 -27.699 4.704 1.00 89.31 382 ASN A CA 1
ATOM 3048 C C . ASN A 1 382 ? -28.347 -28.001 3.574 1.00 89.31 382 ASN A C 1
ATOM 3050 O O . ASN A 1 382 ? -27.631 -28.999 3.657 1.00 89.31 382 ASN A O 1
ATOM 3054 N N . LEU A 1 383 ? -28.256 -27.135 2.559 1.00 88.69 383 LEU A N 1
ATOM 3055 C CA . LEU A 1 383 ? -27.285 -27.261 1.469 1.00 88.69 383 LEU A CA 1
ATOM 3056 C C . LEU A 1 383 ? -25.851 -27.245 2.007 1.00 88.69 383 LEU A C 1
ATOM 3058 O O . LEU A 1 383 ? -25.120 -28.213 1.812 1.00 88.69 383 LEU A O 1
ATOM 3062 N N . PHE A 1 384 ? -25.469 -26.214 2.767 1.00 90.44 384 PHE A N 1
ATOM 3063 C CA . PHE A 1 384 ? -24.134 -26.119 3.369 1.00 90.44 384 PHE A CA 1
ATOM 3064 C C . PHE A 1 384 ? -23.831 -27.315 4.281 1.00 90.44 384 PHE A C 1
ATOM 3066 O O . PHE A 1 384 ? -22.736 -27.873 4.212 1.00 90.44 384 PHE A O 1
ATOM 3073 N N . ARG A 1 385 ? -24.799 -27.761 5.093 1.00 91.12 385 ARG A N 1
ATOM 3074 C CA . ARG A 1 385 ? -24.670 -28.945 5.961 1.00 91.12 385 ARG A CA 1
ATOM 3075 C C . ARG A 1 385 ? -24.384 -30.231 5.182 1.00 91.12 385 ARG A C 1
ATOM 3077 O O . ARG A 1 385 ? -23.581 -31.041 5.634 1.00 91.12 385 ARG A O 1
ATOM 3084 N N . VAL A 1 386 ? -25.052 -30.455 4.050 1.00 89.62 386 VAL A N 1
ATOM 3085 C CA . VAL A 1 386 ? -24.865 -31.676 3.247 1.00 89.62 386 VAL A CA 1
ATOM 3086 C C . VAL A 1 386 ? -23.588 -31.596 2.407 1.00 89.62 386 VAL A C 1
ATOM 3088 O O . VAL A 1 386 ? -22.846 -32.574 2.349 1.00 89.62 386 VAL A O 1
ATOM 3091 N N . LEU A 1 387 ? -23.297 -30.436 1.813 1.00 87.25 387 LEU A N 1
ATOM 3092 C CA . LEU A 1 387 ? -22.154 -30.229 0.919 1.00 87.25 387 LEU A CA 1
ATOM 3093 C C . LEU A 1 387 ? -20.807 -30.186 1.666 1.00 87.25 387 LEU A C 1
ATOM 3095 O O . LEU A 1 387 ? -19.834 -30.762 1.189 1.00 87.25 387 LEU A O 1
ATOM 3099 N N . SER A 1 388 ? -20.758 -29.592 2.867 1.00 87.88 388 SER A N 1
ATOM 3100 C CA . SER A 1 388 ? -19.572 -29.627 3.751 1.00 87.88 388 SER A CA 1
ATOM 3101 C C . SER A 1 388 ? -19.513 -30.830 4.692 1.00 87.88 388 SER A C 1
ATOM 3103 O O . SER A 1 388 ? -18.505 -31.039 5.359 1.00 87.88 388 SER A O 1
ATOM 3105 N N . GLN A 1 389 ? -20.602 -31.598 4.795 1.00 87.88 389 GLN A N 1
ATOM 3106 C CA . GLN A 1 389 ? -20.805 -32.665 5.786 1.00 87.88 389 GLN A CA 1
ATOM 3107 C C . GLN A 1 389 ? -20.717 -32.211 7.264 1.00 87.88 389 GLN A C 1
ATOM 3109 O O . GLN A 1 389 ? -20.846 -33.040 8.173 1.00 87.88 389 GLN A O 1
ATOM 3114 N N . GLN A 1 390 ? -20.555 -30.908 7.534 1.00 88.31 390 GLN A N 1
ATOM 3115 C CA . GLN A 1 390 ? -20.425 -30.373 8.888 1.00 88.31 390 GLN A CA 1
ATOM 3116 C C . GLN A 1 390 ? -21.752 -30.327 9.646 1.00 88.31 390 GLN A C 1
ATOM 3118 O O . GLN A 1 390 ? -22.849 -30.293 9.085 1.00 88.31 390 GLN A O 1
ATOM 3123 N N . LYS A 1 391 ? -21.657 -30.299 10.979 1.00 89.44 391 LYS A N 1
ATOM 3124 C CA . LYS A 1 391 ? -22.823 -30.149 11.857 1.00 89.44 391 LYS A CA 1
ATOM 3125 C C . LYS A 1 391 ? -23.138 -28.672 12.067 1.00 89.44 391 LYS A C 1
ATOM 3127 O O . LYS A 1 391 ? -22.259 -27.885 12.399 1.00 89.44 391 LYS A O 1
ATOM 3132 N N . VAL A 1 392 ? -24.416 -28.330 11.919 1.00 91.50 392 VAL A N 1
ATOM 3133 C CA . VAL A 1 392 ? -24.934 -26.996 12.232 1.00 91.50 392 VAL A CA 1
ATOM 3134 C C . VAL A 1 392 ? -25.150 -26.888 13.737 1.00 91.50 392 VAL A C 1
ATOM 3136 O O . VAL A 1 392 ? -25.819 -27.726 14.345 1.00 91.50 392 VAL A O 1
ATOM 3139 N N . HIS A 1 393 ? -24.569 -25.854 14.327 1.00 91.12 393 HIS A N 1
ATOM 3140 C CA . HIS A 1 393 ? -24.712 -25.476 15.720 1.00 91.12 393 HIS A CA 1
ATOM 3141 C C . HIS A 1 393 ? -25.821 -24.424 15.850 1.00 91.12 393 HIS A C 1
ATOM 3143 O O . HIS A 1 393 ? -25.734 -23.344 15.274 1.00 91.12 393 HIS A O 1
ATOM 3149 N N . VAL A 1 394 ? -26.852 -24.745 16.624 1.00 89.94 394 VAL A N 1
ATOM 3150 C CA . VAL A 1 394 ? -27.954 -23.842 16.995 1.00 89.94 394 VAL A CA 1
ATOM 3151 C C . VAL A 1 394 ? -27.837 -23.583 18.506 1.00 89.94 394 VAL A C 1
ATOM 3153 O O . VAL A 1 394 ? -27.378 -24.494 19.215 1.00 89.94 394 VAL A O 1
ATOM 3156 N N . PRO A 1 395 ? -28.188 -22.394 19.032 1.00 85.56 395 PRO A N 1
ATOM 3157 C CA . PRO A 1 395 ? -28.333 -22.203 20.471 1.00 85.56 395 PRO A CA 1
ATOM 3158 C C . PRO A 1 395 ? -29.376 -23.181 21.020 1.00 85.56 395 PRO A C 1
ATOM 3160 O O . PRO A 1 395 ? -30.360 -23.485 20.357 1.00 85.56 395 PRO A O 1
ATOM 3163 N N . THR A 1 396 ? -29.134 -23.740 22.206 1.00 80.62 396 THR A N 1
ATOM 3164 C CA . THR A 1 396 ? -30.119 -24.584 22.901 1.00 80.62 396 THR A CA 1
ATOM 3165 C C . THR A 1 396 ? -29.837 -24.582 24.399 1.00 80.62 396 THR A C 1
ATOM 3167 O O . THR A 1 396 ? -28.691 -24.802 24.808 1.00 80.62 396 THR A O 1
ATOM 3170 N N . GLY A 1 397 ? -30.879 -24.450 25.218 1.00 76.81 397 GLY A N 1
ATOM 3171 C CA . GLY A 1 397 ? -30.781 -24.584 26.675 1.00 76.81 397 GLY A CA 1
ATOM 3172 C C . GLY A 1 397 ? -30.249 -23.348 27.405 1.00 76.81 397 GLY A C 1
ATOM 3173 O O . GLY A 1 397 ? -30.122 -23.396 28.621 1.00 76.81 397 GLY A O 1
ATOM 3174 N N . PHE A 1 398 ? -29.960 -22.253 26.695 1.00 86.56 398 PHE A N 1
ATOM 3175 C CA . PHE A 1 398 ? -29.860 -20.923 27.292 1.00 86.56 398 PHE A CA 1
ATOM 3176 C C . PHE A 1 398 ? -31.092 -20.113 26.888 1.00 86.56 398 PHE A C 1
ATOM 3178 O O . PHE A 1 398 ? -31.422 -20.055 25.706 1.00 86.56 398 PHE A O 1
ATOM 3185 N N . THR A 1 399 ? -31.736 -19.476 27.860 1.00 85.38 399 THR A N 1
ATOM 3186 C CA . THR A 1 399 ? -32.805 -18.494 27.650 1.00 85.38 399 THR A CA 1
ATOM 3187 C C . THR A 1 399 ? -32.581 -17.336 28.610 1.00 85.38 399 THR A C 1
ATOM 3189 O O . THR A 1 399 ? -32.395 -17.561 29.807 1.00 85.38 399 THR A O 1
ATOM 3192 N N . ASN A 1 400 ? -32.583 -16.123 28.073 1.00 84.31 400 ASN A N 1
ATOM 3193 C CA . ASN A 1 400 ? -32.353 -14.877 28.793 1.00 84.31 400 ASN A CA 1
ATOM 3194 C C . ASN A 1 400 ? -33.634 -14.402 29.532 1.00 84.31 400 ASN A C 1
ATOM 3196 O O . ASN A 1 400 ? -34.678 -15.058 29.427 1.00 84.31 400 ASN A O 1
ATOM 3200 N N . SER A 1 401 ? -33.599 -13.279 30.262 1.00 80.62 401 SER A N 1
ATOM 3201 C CA . SER A 1 401 ? -34.758 -12.791 31.043 1.00 80.62 401 SER A CA 1
ATOM 3202 C C . SER A 1 401 ? -35.984 -12.464 30.173 1.00 80.62 401 SER A C 1
ATOM 3204 O O . SER A 1 401 ? -37.124 -12.578 30.630 1.00 80.62 401 SER A O 1
ATOM 3206 N N . THR A 1 402 ? -35.762 -12.133 28.896 1.00 80.50 402 THR A N 1
ATOM 3207 C CA . THR A 1 402 ? -36.794 -11.836 27.889 1.00 80.50 402 THR A CA 1
ATOM 3208 C C . THR A 1 402 ? -37.187 -13.043 27.023 1.00 80.50 402 THR A C 1
ATOM 3210 O O . THR A 1 402 ? -38.014 -12.907 26.121 1.00 80.50 402 THR A O 1
ATOM 3213 N N . GLY A 1 403 ? -36.650 -14.236 27.305 1.00 80.62 403 GLY A N 1
ATOM 3214 C CA . GLY A 1 403 ? -36.942 -15.481 26.586 1.00 80.62 403 GLY A CA 1
ATOM 3215 C C . GLY A 1 403 ? -36.157 -15.695 25.284 1.00 80.62 403 GLY A C 1
ATOM 3216 O O . GLY A 1 403 ? -36.448 -16.645 24.560 1.00 80.62 403 GLY A O 1
ATOM 3217 N N . GLN A 1 404 ? -35.166 -14.854 24.976 1.00 83.62 404 GLN A N 1
ATOM 3218 C CA . GLN A 1 404 ? -34.290 -15.001 23.806 1.00 83.62 404 GLN A CA 1
ATOM 3219 C C . GLN A 1 404 ? -33.068 -15.884 24.121 1.00 83.62 404 GLN A C 1
ATOM 3221 O O . GLN A 1 404 ? -32.582 -15.926 25.248 1.00 83.62 404 GLN A O 1
ATOM 3226 N N . GLU A 1 405 ? -32.500 -16.552 23.116 1.00 87.56 405 GLU A N 1
ATOM 3227 C CA . GLU A 1 405 ? -31.373 -17.492 23.286 1.00 87.56 405 GLU A CA 1
ATOM 3228 C C . GLU A 1 405 ? -29.985 -16.808 23.340 1.00 87.56 405 GLU A C 1
ATOM 3230 O O . GLU A 1 405 ? -28.966 -17.407 22.989 1.00 87.56 405 GLU A O 1
ATOM 3235 N N . SER A 1 406 ? -29.924 -15.526 23.720 1.00 89.75 406 SER A N 1
ATOM 3236 C CA . SER A 1 406 ? -28.707 -14.708 23.612 1.00 89.75 406 SER A CA 1
ATOM 3237 C C . SER A 1 406 ? -28.684 -13.496 24.550 1.00 89.75 406 SER A C 1
ATOM 3239 O O . SER A 1 406 ? -29.696 -13.133 25.148 1.00 89.75 406 SER A O 1
ATOM 3241 N N . VAL A 1 407 ? -27.516 -12.864 24.683 1.00 91.38 407 VAL A N 1
ATOM 3242 C CA . VAL A 1 407 ? -27.267 -11.724 25.578 1.00 91.38 407 VAL A CA 1
ATOM 3243 C C . VAL A 1 407 ? -26.550 -10.614 24.807 1.00 91.38 407 VAL A C 1
ATOM 3245 O O . VAL A 1 407 ? -25.583 -10.886 24.099 1.00 91.38 407 VAL A O 1
ATOM 3248 N N . ARG A 1 408 ? -26.989 -9.355 24.937 1.00 90.19 408 ARG A N 1
ATOM 3249 C CA . ARG A 1 408 ? -26.259 -8.202 24.373 1.00 90.19 408 ARG A CA 1
ATOM 3250 C C . ARG A 1 408 ? -25.071 -7.851 25.266 1.00 90.19 408 ARG A C 1
ATOM 3252 O O . ARG A 1 408 ? -25.232 -7.791 26.485 1.00 90.19 408 ARG A O 1
ATOM 3259 N N . CYS A 1 409 ? -23.902 -7.623 24.674 1.00 91.00 409 CYS A N 1
ATOM 3260 C CA . CYS A 1 409 ? -22.705 -7.210 25.404 1.00 91.00 409 CYS A CA 1
ATOM 3261 C C . CYS A 1 409 ? -21.645 -6.595 24.486 1.00 91.00 409 CYS A C 1
ATOM 3263 O O . CYS A 1 409 ? -21.419 -7.057 23.362 1.00 91.00 409 CYS A O 1
ATOM 3265 N N . ASN A 1 410 ? -20.919 -5.621 25.024 1.00 89.75 410 ASN A N 1
ATOM 3266 C CA . ASN A 1 410 ? -19.824 -4.948 24.338 1.00 89.75 410 ASN A CA 1
ATOM 3267 C C . ASN A 1 410 ? -18.529 -5.774 24.420 1.00 89.75 410 ASN A C 1
ATOM 3269 O O . ASN A 1 410 ? -18.262 -6.421 25.432 1.00 89.75 410 ASN A O 1
ATOM 3273 N N . VAL A 1 411 ? -17.677 -5.720 23.395 1.00 87.56 411 VAL A N 1
ATOM 3274 C CA . VAL A 1 411 ? -16.278 -6.180 23.478 1.00 87.56 411 VAL A CA 1
ATOM 3275 C C . VAL A 1 411 ? -15.382 -5.059 22.973 1.00 87.56 411 VAL A C 1
ATOM 3277 O O . VAL A 1 411 ? -15.339 -4.763 21.773 1.00 87.56 411 VAL A O 1
ATOM 3280 N N . LYS A 1 412 ? -14.665 -4.418 23.905 1.00 85.62 412 LYS A N 1
ATOM 3281 C CA . LYS A 1 412 ? -14.046 -3.100 23.683 1.00 85.62 412 LYS A CA 1
ATOM 3282 C C . LYS A 1 412 ? -15.133 -2.118 23.189 1.00 85.62 412 LYS A C 1
ATOM 3284 O O . LYS A 1 412 ? -16.286 -2.224 23.592 1.00 85.62 412 LYS A O 1
ATOM 3289 N N . ALA A 1 413 ? -14.801 -1.205 22.279 1.00 84.38 413 ALA A N 1
ATOM 3290 C CA . ALA A 1 413 ? -15.732 -0.223 21.710 1.00 84.38 413 ALA A CA 1
ATOM 3291 C C . ALA A 1 413 ? -16.692 -0.771 20.617 1.00 84.38 413 ALA A C 1
ATOM 3293 O O . ALA A 1 413 ? -17.101 -0.022 19.732 1.00 84.38 413 ALA A O 1
ATOM 3294 N N . ASN A 1 414 ? -17.027 -2.069 20.609 1.00 89.00 414 ASN A N 1
ATOM 3295 C CA . ASN A 1 414 ? -18.026 -2.632 19.688 1.00 89.00 414 ASN A CA 1
ATOM 3296 C C . ASN A 1 414 ? -19.155 -3.315 20.469 1.00 89.00 414 ASN A C 1
ATOM 3298 O O . ASN A 1 414 ? -18.884 -4.237 21.237 1.00 89.00 414 ASN A O 1
ATOM 3302 N N . ASP A 1 415 ? -20.399 -2.917 20.197 1.00 90.44 415 ASP A N 1
ATOM 3303 C CA . ASP A 1 415 ? -21.599 -3.673 20.573 1.00 90.44 415 ASP A CA 1
ATOM 3304 C C . ASP A 1 415 ? -21.698 -4.986 19.775 1.00 90.44 415 ASP A C 1
ATOM 3306 O O . ASP A 1 415 ? -21.134 -5.131 18.682 1.00 90.44 415 ASP A O 1
ATOM 3310 N N . GLY A 1 416 ? -22.408 -5.957 20.339 1.00 91.44 416 GLY A N 1
ATOM 3311 C CA . GLY A 1 416 ? -22.623 -7.266 19.749 1.00 91.44 416 GLY A CA 1
ATOM 3312 C C . GLY A 1 416 ? -23.487 -8.173 20.619 1.00 91.44 416 GLY A C 1
ATOM 3313 O O . GLY A 1 416 ? -23.987 -7.806 21.681 1.00 91.44 416 GLY A O 1
ATOM 3314 N N . THR A 1 417 ? -23.688 -9.400 20.148 1.00 93.06 417 THR A N 1
ATOM 3315 C CA . THR A 1 417 ? -24.538 -10.393 20.818 1.00 93.06 417 THR A CA 1
ATOM 3316 C C . THR A 1 417 ? -23.751 -11.666 21.111 1.00 93.06 417 THR A C 1
ATOM 3318 O O . THR A 1 417 ? -23.164 -12.259 20.206 1.00 93.06 417 THR A O 1
ATOM 3321 N N . LEU A 1 418 ? -23.749 -12.084 22.377 1.00 93.81 418 LEU A N 1
ATOM 3322 C CA . LEU A 1 418 ? -23.181 -13.333 22.874 1.00 93.81 418 LEU A CA 1
ATOM 3323 C C . LEU A 1 418 ? -24.236 -14.444 22.851 1.00 93.81 418 LEU A C 1
ATOM 3325 O O . LEU A 1 418 ? -25.320 -14.303 23.418 1.00 93.81 418 LEU A O 1
ATOM 3329 N N . TYR A 1 419 ? -23.878 -15.573 22.249 1.00 93.75 419 TYR A N 1
ATOM 3330 C CA . TYR A 1 419 ? -24.679 -16.792 22.183 1.00 93.75 419 TYR A CA 1
ATOM 3331 C C . TYR A 1 419 ? -23.961 -17.908 22.961 1.00 93.75 419 TYR A C 1
ATOM 3333 O O . TYR A 1 419 ? -22.941 -18.432 22.491 1.00 93.75 419 TYR A O 1
ATOM 3341 N N . PRO A 1 420 ? -24.452 -18.288 24.153 1.00 91.56 420 PRO A N 1
ATOM 3342 C CA . PRO A 1 420 ? -23.979 -19.468 24.870 1.00 91.56 420 PRO A CA 1
ATOM 3343 C C . PRO A 1 420 ? -24.461 -20.746 24.157 1.00 91.56 420 PRO A C 1
ATOM 3345 O O . PRO A 1 420 ? -25.652 -21.049 24.133 1.00 91.56 420 PRO A O 1
ATOM 3348 N N . LEU A 1 421 ? -23.546 -21.509 23.548 1.00 91.12 421 LEU A N 1
ATOM 3349 C CA . LEU A 1 421 ? -23.860 -22.751 22.827 1.00 91.12 421 LEU A CA 1
ATOM 3350 C C . LEU A 1 421 ? -23.485 -23.983 23.668 1.00 91.12 421 LEU A C 1
ATOM 3352 O O . LEU A 1 421 ? -22.968 -23.894 24.776 1.00 91.12 421 LEU A O 1
ATOM 3356 N N . ASN A 1 422 ? -23.715 -25.187 23.136 1.00 87.44 422 ASN A N 1
ATOM 3357 C CA . ASN A 1 422 ? -23.513 -26.418 23.911 1.00 87.44 422 ASN A CA 1
ATOM 3358 C C . ASN A 1 422 ? -22.055 -26.757 24.280 1.00 87.44 422 ASN A C 1
ATOM 3360 O O . ASN A 1 422 ? -21.833 -27.523 25.219 1.00 87.44 422 ASN A O 1
ATOM 3364 N N . LYS A 1 423 ? -21.077 -26.270 23.507 1.00 88.31 423 LYS A N 1
ATOM 3365 C CA . LYS A 1 423 ? -19.645 -26.629 23.618 1.00 88.31 423 LYS A CA 1
ATOM 3366 C C . LYS A 1 423 ? -18.696 -25.430 23.533 1.00 88.31 423 LYS A C 1
ATOM 3368 O O . LYS A 1 423 ? -17.481 -25.597 23.612 1.00 88.31 423 LYS A O 1
ATOM 3373 N N . SER A 1 424 ? -19.247 -24.251 23.303 1.00 91.12 424 SER A N 1
ATOM 3374 C CA . SER A 1 424 ? -18.543 -23.012 23.014 1.00 91.12 424 SER A CA 1
ATOM 3375 C C . SER A 1 424 ? -19.488 -21.851 23.285 1.00 91.12 424 SER A C 1
ATOM 3377 O O . SER A 1 424 ? -20.703 -22.033 23.325 1.00 91.12 424 SER A O 1
ATOM 3379 N N . MET A 1 425 ? -18.950 -20.650 23.425 1.00 91.75 425 MET A N 1
ATOM 3380 C CA . MET A 1 425 ? -19.720 -19.424 23.240 1.00 91.75 425 MET A CA 1
ATOM 3381 C C . MET A 1 425 ? -19.254 -18.743 21.955 1.00 91.75 425 MET A C 1
ATOM 3383 O O . MET A 1 425 ? -18.080 -18.847 21.594 1.00 91.75 425 MET A O 1
ATOM 3387 N N . ILE A 1 426 ? -20.165 -18.071 21.256 1.00 94.25 426 ILE A N 1
ATOM 3388 C CA . ILE A 1 426 ? -19.824 -17.220 20.115 1.00 94.25 426 ILE A CA 1
ATOM 3389 C C . ILE A 1 426 ? -20.407 -15.829 20.339 1.00 94.25 426 ILE A C 1
ATOM 3391 O O . ILE A 1 426 ? -21.596 -15.688 20.610 1.00 94.25 426 ILE A O 1
ATOM 3395 N N . TRP A 1 427 ? -19.569 -14.804 20.253 1.00 94.62 427 TRP A N 1
ATOM 3396 C CA . TRP A 1 427 ? -20.002 -13.410 20.222 1.00 94.62 427 TRP A CA 1
ATOM 3397 C C . TRP A 1 427 ? -19.940 -12.895 18.791 1.00 94.62 427 TRP A C 1
ATOM 3399 O O . TRP A 1 427 ? -18.997 -13.206 18.064 1.00 94.62 427 TRP A O 1
ATOM 3409 N N . VAL A 1 428 ? -20.955 -12.139 18.379 1.00 92.31 428 VAL A N 1
ATOM 3410 C CA . VAL A 1 428 ? -21.148 -11.713 16.991 1.00 92.31 428 VAL A CA 1
ATOM 3411 C C . VAL A 1 428 ? -21.330 -10.200 16.925 1.00 92.31 428 VAL A C 1
ATOM 3413 O O . VAL A 1 428 ? -22.198 -9.636 17.591 1.00 92.31 428 VAL A O 1
ATOM 3416 N N . SER A 1 429 ? -20.509 -9.567 16.089 1.00 88.00 429 SER A N 1
ATOM 3417 C CA . SER A 1 429 ? -20.553 -8.147 15.724 1.00 88.00 429 SER A CA 1
ATOM 3418 C C . SER A 1 429 ? -20.011 -7.995 14.286 1.00 88.00 429 SER A C 1
ATOM 3420 O O . SER A 1 429 ? -20.322 -8.819 13.429 1.00 88.00 429 SER A O 1
ATOM 3422 N N . LYS A 1 430 ? -19.150 -7.003 14.011 1.00 82.00 430 LYS A N 1
ATOM 3423 C CA . LYS A 1 430 ? -18.389 -6.857 12.751 1.00 82.00 430 LYS A CA 1
ATOM 3424 C C . LYS A 1 430 ? -17.431 -8.032 12.481 1.00 82.00 430 LYS A C 1
ATOM 3426 O O . LYS A 1 430 ? -17.120 -8.308 11.323 1.00 82.00 430 LYS A O 1
ATOM 3431 N N . GLN A 1 431 ? -16.943 -8.693 13.534 1.00 83.31 431 GLN A N 1
ATOM 3432 C CA . GLN A 1 431 ? -16.125 -9.910 13.471 1.00 83.31 431 GLN A CA 1
ATOM 3433 C C . GLN A 1 431 ? -16.540 -10.859 14.609 1.00 83.31 431 GLN A C 1
ATOM 3435 O O . GLN A 1 431 ? -16.532 -10.432 15.766 1.00 83.31 431 GLN A O 1
ATOM 3440 N N . PRO A 1 432 ? -16.905 -12.124 14.323 1.00 91.69 432 PRO A N 1
ATOM 3441 C CA . PRO A 1 432 ? -17.224 -13.088 15.369 1.00 91.69 432 PRO A CA 1
ATOM 3442 C C . PRO A 1 432 ? -16.009 -13.510 16.201 1.00 91.69 432 PRO A C 1
ATOM 3444 O O . PRO A 1 432 ? -14.898 -13.639 15.688 1.00 91.69 432 PRO A O 1
ATOM 3447 N N . VAL A 1 433 ? -16.252 -13.801 17.478 1.00 91.44 433 VAL A N 1
ATOM 3448 C CA . VAL A 1 433 ? -15.286 -14.394 18.412 1.00 91.44 433 VAL A CA 1
ATOM 3449 C C . VAL A 1 433 ? -15.876 -15.703 18.932 1.00 91.44 433 VAL A C 1
ATOM 3451 O O . VAL A 1 433 ? -16.877 -15.691 19.646 1.00 91.44 433 VAL A O 1
ATOM 3454 N N . LEU A 1 434 ? -15.270 -16.832 18.558 1.00 92.50 434 LEU A N 1
ATOM 3455 C CA . LEU A 1 434 ? -15.672 -18.180 18.969 1.00 92.50 434 LEU A CA 1
ATOM 3456 C C . LEU A 1 434 ? -14.714 -18.697 20.050 1.00 92.50 434 LEU A C 1
ATOM 3458 O O . LEU A 1 434 ? -13.520 -18.819 19.797 1.00 92.50 434 LEU A O 1
ATOM 3462 N N . ILE A 1 435 ? -15.241 -19.044 21.227 1.00 92.56 435 ILE A N 1
ATOM 3463 C CA . ILE A 1 435 ? -14.464 -19.564 22.362 1.00 92.56 435 ILE A CA 1
ATOM 3464 C C . ILE A 1 435 ? -14.973 -20.969 22.722 1.00 92.56 435 ILE A C 1
ATOM 3466 O O . ILE A 1 435 ? -16.080 -21.093 23.262 1.00 92.56 435 ILE A O 1
ATOM 3470 N N . PRO A 1 436 ? -14.214 -22.046 22.447 1.00 91.81 436 PRO A N 1
ATOM 3471 C CA . PRO A 1 436 ? -14.554 -23.395 22.893 1.00 91.81 436 PRO A CA 1
ATOM 3472 C C . PRO A 1 436 ? -14.428 -23.546 24.415 1.00 91.81 436 PRO A C 1
ATOM 3474 O O . PRO A 1 436 ? -13.459 -23.107 25.026 1.00 91.81 436 PRO A O 1
ATOM 3477 N N . TYR A 1 437 ? -15.372 -24.246 25.050 1.00 91.00 437 TYR A N 1
ATOM 3478 C CA . TYR A 1 437 ? -15.344 -24.476 26.505 1.00 91.00 437 TYR A CA 1
ATOM 3479 C C . TYR A 1 437 ? -14.226 -25.428 26.961 1.00 91.00 437 TYR A C 1
ATOM 3481 O O . TYR A 1 437 ? -13.958 -25.523 28.156 1.00 91.00 437 TYR A O 1
ATOM 3489 N N . ALA A 1 438 ? -13.557 -26.113 26.028 1.00 90.00 438 ALA A N 1
ATOM 3490 C CA . ALA A 1 438 ? -12.338 -26.868 26.313 1.00 90.00 438 ALA A CA 1
ATOM 3491 C C . ALA A 1 438 ? -11.170 -25.944 26.706 1.00 90.00 438 ALA A C 1
ATOM 3493 O O . ALA A 1 438 ? -10.394 -26.283 27.602 1.00 90.00 438 ALA A O 1
ATOM 3494 N N . ASP A 1 439 ? -11.092 -24.766 26.084 1.00 90.81 439 ASP A N 1
ATOM 3495 C CA . ASP A 1 439 ? -9.968 -23.835 26.211 1.00 90.81 439 ASP A CA 1
ATOM 3496 C C . ASP A 1 439 ? -10.148 -22.849 27.374 1.00 90.81 439 ASP A C 1
ATOM 3498 O O . ASP A 1 439 ? -9.193 -22.199 27.791 1.00 90.81 439 ASP A O 1
ATOM 3502 N N . VAL A 1 440 ? -11.349 -22.775 27.955 1.00 91.81 440 VAL A N 1
ATOM 3503 C CA . VAL A 1 440 ? -11.648 -21.954 29.136 1.00 91.81 440 VAL A CA 1
ATOM 3504 C C . VAL A 1 440 ? -11.000 -22.555 30.390 1.00 91.81 440 VAL A C 1
ATOM 3506 O O . VAL A 1 440 ? -11.104 -23.758 30.667 1.00 91.81 440 VAL A O 1
ATOM 3509 N N . HIS A 1 441 ? -10.344 -21.701 31.176 1.00 89.50 441 HIS A N 1
ATOM 3510 C CA . HIS A 1 441 ? -9.826 -22.023 32.504 1.00 89.50 441 HIS A CA 1
ATOM 3511 C C . HIS A 1 441 ? -10.848 -21.684 33.599 1.00 89.50 441 HIS A C 1
ATOM 3513 O O . HIS A 1 441 ? -11.187 -22.557 34.405 1.00 89.50 441 HIS A O 1
ATOM 3519 N N . LYS A 1 442 ? -11.358 -20.444 33.609 1.00 90.81 442 LYS A N 1
ATOM 3520 C CA . LYS A 1 442 ? -12.468 -19.995 34.463 1.00 90.81 442 LYS A CA 1
ATOM 3521 C C . LYS A 1 442 ? -13.239 -18.834 33.834 1.00 90.81 442 LYS A C 1
ATOM 3523 O O . LYS A 1 442 ? -12.717 -18.106 32.998 1.00 90.81 442 LYS A O 1
ATOM 3528 N N . ILE A 1 443 ? -14.478 -18.662 34.274 1.00 91.88 443 ILE A N 1
ATOM 3529 C CA . ILE A 1 443 ? -15.318 -17.495 34.009 1.00 91.88 443 ILE A CA 1
ATOM 3530 C C . ILE A 1 443 ? -15.428 -16.699 35.313 1.00 91.88 443 ILE A C 1
ATOM 3532 O O . ILE A 1 443 ? -15.631 -17.284 36.377 1.00 91.88 443 ILE A O 1
ATOM 3536 N N . VAL A 1 444 ? -15.286 -15.379 35.237 1.00 90.50 444 VAL A N 1
ATOM 3537 C CA . VAL A 1 444 ? -15.391 -14.453 36.369 1.00 90.50 444 VAL A CA 1
ATOM 3538 C C . VAL A 1 444 ? -16.471 -13.417 36.065 1.00 90.50 444 VAL A C 1
ATOM 3540 O O . VAL A 1 444 ? -16.423 -12.756 35.027 1.00 90.50 444 VAL A O 1
ATOM 3543 N N . PHE A 1 445 ? -17.439 -13.275 36.968 1.00 90.19 445 PHE A N 1
ATOM 3544 C CA . PHE A 1 445 ? -18.410 -12.179 36.955 1.00 90.19 445 PHE A CA 1
ATOM 3545 C C . PHE A 1 445 ? -17.905 -11.038 37.848 1.00 90.19 445 PHE A C 1
ATOM 3547 O O . PHE A 1 445 ? -17.721 -11.248 39.047 1.00 90.19 445 PHE A O 1
ATOM 3554 N N . SER A 1 446 ? -17.706 -9.845 37.280 1.00 85.69 446 SER A N 1
ATOM 3555 C CA . SER A 1 446 ? -17.139 -8.664 37.956 1.00 85.69 446 SER A CA 1
ATOM 3556 C C . SER A 1 446 ? -18.026 -7.419 37.803 1.00 85.69 446 SER A C 1
ATOM 3558 O O . SER A 1 446 ? -18.775 -7.301 36.831 1.00 85.69 446 SER A O 1
ATOM 3560 N N . ARG A 1 447 ? -17.955 -6.462 38.744 1.00 76.94 447 ARG A N 1
ATOM 3561 C CA . ARG A 1 447 ? -18.708 -5.191 38.652 1.00 76.94 447 ARG A CA 1
ATOM 3562 C C . ARG A 1 447 ? -18.125 -4.251 37.595 1.00 76.94 447 ARG A C 1
ATOM 3564 O O . ARG A 1 447 ? -16.917 -4.226 37.379 1.00 76.94 447 ARG A O 1
ATOM 3571 N N . VAL A 1 448 ? -18.995 -3.441 36.991 1.00 64.06 448 VAL A N 1
ATOM 3572 C CA . VAL A 1 448 ? -18.592 -2.328 36.121 1.00 64.06 448 VAL A CA 1
ATOM 3573 C C . VAL A 1 448 ? -18.120 -1.163 36.992 1.00 64.06 448 VAL A C 1
ATOM 3575 O O . VAL A 1 448 ? -18.936 -0.506 37.635 1.00 64.06 448 VAL A O 1
ATOM 3578 N N . GLY A 1 449 ? -16.812 -0.906 36.997 1.00 55.84 449 GLY A N 1
ATOM 3579 C CA . GLY A 1 449 ? -16.204 0.190 37.756 1.00 55.84 449 GLY A CA 1
ATOM 3580 C C . GLY A 1 449 ? -16.057 -0.078 39.261 1.00 55.84 449 GLY A C 1
ATOM 3581 O O . GLY A 1 449 ? -16.718 -0.936 39.848 1.00 55.84 449 GLY A O 1
ATOM 3582 N N . GLY A 1 450 ? -15.145 0.661 39.895 1.00 49.28 450 GLY A N 1
ATOM 3583 C CA . GLY A 1 450 ? -14.905 0.574 41.335 1.00 49.28 450 GLY A CA 1
ATOM 3584 C C . GLY A 1 450 ? -15.992 1.266 42.167 1.00 49.28 450 GLY A C 1
ATOM 3585 O O . GLY A 1 450 ? -16.591 2.246 41.735 1.00 49.28 450 GLY A O 1
ATOM 3586 N N . ALA A 1 451 ? -16.200 0.772 43.390 1.00 42.34 451 ALA A N 1
ATOM 3587 C CA . ALA A 1 451 ? -16.914 1.413 44.508 1.00 42.34 451 ALA A CA 1
ATOM 3588 C C . ALA A 1 451 ? -18.398 1.841 44.344 1.00 42.34 451 ALA A C 1
ATOM 3590 O O . ALA A 1 451 ? -19.038 2.120 45.358 1.00 42.34 451 ALA A O 1
ATOM 3591 N N . ILE A 1 452 ? -18.996 1.863 43.146 1.00 44.69 452 ILE A N 1
ATOM 3592 C CA . ILE A 1 452 ? -20.382 2.333 42.948 1.00 44.69 452 ILE A CA 1
ATOM 3593 C C . ILE A 1 452 ? -21.380 1.161 42.920 1.00 44.69 452 ILE A C 1
ATOM 3595 O O . ILE A 1 452 ? -21.484 0.403 41.959 1.00 44.69 452 ILE A O 1
ATOM 3599 N N . ALA A 1 453 ? -22.173 1.032 43.987 1.00 48.44 453 ALA A N 1
ATOM 3600 C CA . ALA A 1 453 ? -23.076 -0.104 44.224 1.00 48.44 453 ALA A CA 1
ATOM 3601 C C . ALA A 1 453 ? -24.382 -0.125 43.386 1.00 48.44 453 ALA A C 1
ATOM 3603 O O . ALA A 1 453 ? -25.249 -0.965 43.633 1.00 48.44 453 ALA A O 1
ATOM 3604 N N . SER A 1 454 ? -24.554 0.784 42.420 1.00 50.41 454 SER A N 1
ATOM 3605 C CA . SER A 1 454 ? -25.808 0.996 41.669 1.00 50.41 454 SER A CA 1
ATOM 3606 C C . SER A 1 454 ? -25.775 0.563 40.195 1.00 50.41 454 SER A C 1
ATOM 3608 O O . SER A 1 454 ? -26.774 0.737 39.493 1.00 50.41 454 SER A O 1
ATOM 3610 N N . ALA A 1 455 ? -24.671 -0.020 39.712 1.00 59.84 455 ALA A N 1
ATOM 3611 C CA . ALA A 1 455 ? -24.572 -0.508 38.337 1.00 59.84 455 ALA A CA 1
ATOM 3612 C C . ALA A 1 455 ? -25.663 -1.557 38.025 1.00 59.84 455 ALA A C 1
ATOM 3614 O O . ALA A 1 455 ? -25.768 -2.598 38.682 1.00 59.84 455 ALA A O 1
ATOM 3615 N N . LYS A 1 456 ? -26.470 -1.289 36.987 1.00 80.69 456 LYS A N 1
ATOM 3616 C CA . LYS A 1 456 ? -27.479 -2.226 36.447 1.00 80.69 456 LYS A CA 1
ATOM 3617 C C . LYS A 1 456 ? -26.858 -3.367 35.632 1.00 80.69 456 LYS A C 1
ATOM 3619 O O . LYS A 1 456 ? -27.565 -4.284 35.225 1.00 80.69 456 LYS A O 1
ATOM 3624 N N . THR A 1 457 ? -25.556 -3.297 35.381 1.00 85.25 457 THR A N 1
ATOM 3625 C CA . THR A 1 457 ? -24.810 -4.198 34.507 1.00 85.25 457 THR A CA 1
ATOM 3626 C C . THR A 1 457 ? -23.599 -4.807 35.214 1.00 85.25 457 THR A C 1
ATOM 3628 O O . THR A 1 457 ? -23.142 -4.307 36.244 1.00 85.25 457 THR A O 1
ATOM 3631 N N . PHE A 1 458 ? -23.083 -5.899 34.656 1.00 89.00 458 PHE A N 1
ATOM 3632 C CA . PHE A 1 458 ? -21.829 -6.539 35.053 1.00 89.00 458 PHE A CA 1
ATOM 3633 C C . PHE A 1 458 ? -20.974 -6.871 33.823 1.00 89.00 458 PHE A C 1
ATOM 3635 O O . PHE A 1 458 ? -21.467 -6.887 32.692 1.00 89.00 458 PHE A O 1
ATOM 3642 N N . ASP A 1 459 ? -19.703 -7.178 34.069 1.00 90.38 459 ASP A N 1
ATOM 3643 C CA . ASP A 1 459 ? -18.762 -7.655 33.059 1.00 90.38 459 ASP A CA 1
ATOM 3644 C C . ASP A 1 459 ? -18.481 -9.155 33.272 1.00 90.38 459 ASP A C 1
ATOM 3646 O O . ASP A 1 459 ? -18.305 -9.626 34.400 1.00 90.38 459 ASP A O 1
ATOM 3650 N N . LEU A 1 460 ? -18.447 -9.912 32.175 1.00 91.88 460 LEU A N 1
ATOM 3651 C CA . LEU A 1 460 ? -18.114 -11.335 32.110 1.00 91.88 460 LEU A CA 1
ATOM 3652 C C . LEU A 1 460 ? -16.691 -11.475 31.555 1.00 91.88 460 LEU A C 1
ATOM 3654 O O . LEU A 1 460 ? -16.474 -11.323 30.350 1.00 91.88 460 LEU A O 1
ATOM 3658 N N . ARG A 1 461 ? -15.717 -11.801 32.408 1.00 91.44 461 ARG A N 1
ATOM 3659 C CA . ARG A 1 461 ? -14.358 -12.150 31.976 1.00 91.44 461 ARG A CA 1
ATOM 3660 C C . ARG A 1 461 ? -14.233 -13.659 31.800 1.00 91.44 461 ARG A C 1
ATOM 3662 O O . ARG A 1 461 ? -14.515 -14.430 32.712 1.00 91.44 461 ARG A O 1
ATOM 3669 N N . VAL A 1 462 ? -13.786 -14.081 30.626 1.00 93.00 462 VAL A N 1
ATOM 3670 C CA . VAL A 1 462 ? -13.495 -15.472 30.278 1.00 93.00 462 VAL A CA 1
ATOM 3671 C C . VAL A 1 462 ? -11.983 -15.618 30.195 1.00 93.00 462 VAL A C 1
ATOM 3673 O O . VAL A 1 462 ? -11.362 -15.132 29.249 1.00 93.00 462 VAL A O 1
ATOM 3676 N N . GLU A 1 463 ? -11.404 -16.270 31.201 1.00 91.19 463 GLU A N 1
ATOM 3677 C CA . GLU A 1 463 ? -9.975 -16.572 31.238 1.00 91.19 463 GLU A CA 1
ATOM 3678 C C . GLU A 1 463 ? -9.692 -17.886 30.518 1.00 91.19 463 GLU A C 1
ATOM 3680 O O . GLU A 1 463 ? -10.326 -18.917 30.793 1.00 91.19 463 GLU A O 1
ATOM 3685 N N . LEU A 1 464 ? -8.732 -17.859 29.600 1.00 91.12 464 LEU A N 1
ATOM 3686 C CA . LEU A 1 464 ? -8.334 -19.018 28.809 1.00 91.12 464 LEU A CA 1
ATOM 3687 C C . LEU A 1 464 ? -7.182 -19.778 29.476 1.00 91.12 464 LEU A C 1
ATOM 3689 O O . LEU A 1 464 ? -6.417 -19.251 30.277 1.00 91.12 464 LEU A O 1
ATOM 3693 N N . ARG A 1 465 ? -7.036 -21.058 29.130 1.00 88.81 465 ARG A N 1
ATOM 3694 C CA . ARG A 1 465 ? -5.880 -21.885 29.519 1.00 88.81 465 ARG A CA 1
ATOM 3695 C C . ARG A 1 465 ? -4.607 -21.407 28.826 1.00 88.81 465 ARG A C 1
ATOM 3697 O O . ARG A 1 465 ? -3.533 -21.437 29.420 1.00 88.81 465 ARG A O 1
ATOM 3704 N N . HIS A 1 466 ? -4.752 -20.984 27.572 1.00 81.81 466 HIS A N 1
ATOM 3705 C CA . HIS A 1 466 ? -3.711 -20.441 26.707 1.00 81.81 466 HIS A CA 1
ATOM 3706 C C . HIS A 1 466 ? -4.348 -19.391 25.783 1.00 81.81 466 HIS A C 1
ATOM 3708 O O . HIS A 1 466 ? -5.444 -19.625 25.276 1.00 81.81 466 HIS A O 1
ATOM 3714 N N . GLY A 1 467 ? -3.664 -18.274 25.523 1.00 79.19 467 GLY A N 1
ATOM 3715 C CA . GLY A 1 467 ? -4.140 -17.223 24.615 1.00 79.19 467 GLY A CA 1
ATOM 3716 C C . GLY A 1 467 ? -4.362 -15.882 25.314 1.00 79.19 467 GLY A C 1
ATOM 3717 O O . GLY A 1 467 ? -3.635 -15.538 26.242 1.00 79.19 467 GLY A O 1
ATOM 3718 N N . THR A 1 468 ? -5.339 -15.114 24.832 1.00 84.44 468 THR A N 1
ATOM 3719 C CA . THR A 1 468 ? -5.714 -13.799 25.370 1.00 84.44 468 THR A CA 1
ATOM 3720 C C . THR A 1 468 ? -7.107 -13.877 25.980 1.00 84.44 468 THR A C 1
ATOM 3722 O O . THR A 1 468 ? -8.033 -14.348 25.326 1.00 84.44 468 THR A O 1
ATOM 3725 N N . ASP A 1 469 ? -7.262 -13.394 27.209 1.00 90.88 469 ASP A N 1
ATOM 3726 C CA . ASP A 1 469 ? -8.550 -13.415 27.901 1.00 90.88 469 ASP A CA 1
ATOM 3727 C C . ASP A 1 469 ? -9.559 -12.453 27.265 1.00 90.88 469 ASP A C 1
ATOM 3729 O O . ASP A 1 469 ? -9.225 -11.345 26.831 1.00 90.88 469 ASP A O 1
ATOM 3733 N N . HIS A 1 470 ? -10.826 -12.862 27.245 1.00 90.94 470 HIS A N 1
ATOM 3734 C CA . HIS A 1 470 ? -11.912 -12.082 26.658 1.00 90.94 470 HIS A CA 1
ATOM 3735 C C . HIS A 1 470 ? -12.799 -11.499 27.759 1.00 90.94 470 HIS A C 1
ATOM 3737 O O . HIS A 1 470 ? -13.320 -12.234 28.592 1.00 90.94 470 HIS A O 1
ATOM 3743 N N . THR A 1 471 ? -12.998 -10.179 27.760 1.00 91.94 471 THR A N 1
ATOM 3744 C CA . THR A 1 471 ? -13.964 -9.516 28.652 1.00 91.94 471 THR A CA 1
ATOM 3745 C C . THR A 1 471 ? -15.144 -9.009 27.826 1.00 91.94 471 THR A C 1
ATOM 3747 O O . THR A 1 471 ? -14.956 -8.233 26.888 1.00 91.94 471 THR A O 1
ATOM 3750 N N . PHE A 1 472 ? -16.342 -9.468 28.180 1.00 92.81 472 PHE A N 1
ATOM 3751 C CA . PHE A 1 472 ? -17.621 -9.073 27.598 1.00 92.81 472 PHE A CA 1
ATOM 3752 C C . PHE A 1 472 ? -18.316 -8.134 28.580 1.00 92.81 472 PHE A C 1
ATOM 3754 O O . PHE A 1 472 ? -18.554 -8.507 29.727 1.00 92.81 472 PHE A O 1
ATOM 3761 N N . GLN A 1 473 ? -18.595 -6.911 28.148 1.00 91.06 473 GLN A N 1
ATOM 3762 C CA . GLN A 1 473 ? -18.936 -5.808 29.036 1.00 91.06 473 GLN A CA 1
ATOM 3763 C C . GLN A 1 473 ? -20.408 -5.413 28.956 1.00 91.06 473 GLN A C 1
ATOM 3765 O O . GLN A 1 473 ? -21.077 -5.642 27.944 1.00 91.06 473 GLN A O 1
ATOM 3770 N N . SER A 1 474 ? -20.885 -4.744 30.008 1.00 88.00 474 SER A N 1
ATOM 3771 C CA . SER A 1 474 ? -22.212 -4.108 30.046 1.00 88.00 474 SER A CA 1
ATOM 3772 C C . SER A 1 474 ? -23.410 -5.075 29.961 1.00 88.00 474 SER A C 1
ATOM 3774 O O . SER A 1 474 ? -24.481 -4.686 29.495 1.00 88.00 474 SER A O 1
ATOM 3776 N N . ILE A 1 475 ? -23.271 -6.317 30.434 1.00 89.81 475 ILE A N 1
ATOM 3777 C CA . ILE A 1 475 ? -24.362 -7.309 30.453 1.00 89.81 475 ILE A CA 1
ATOM 3778 C C . ILE A 1 475 ? -25.404 -6.923 31.512 1.00 89.81 475 ILE A C 1
ATOM 3780 O O . ILE A 1 475 ? -25.033 -6.601 32.639 1.00 89.81 475 ILE A O 1
ATOM 3784 N N . ASN A 1 476 ? -26.704 -6.976 31.189 1.00 88.81 476 ASN A N 1
ATOM 3785 C CA . ASN A 1 476 ? -27.785 -6.695 32.148 1.00 88.81 476 ASN A CA 1
ATOM 3786 C C . ASN A 1 476 ? -27.756 -7.679 33.334 1.00 88.81 476 ASN A C 1
ATOM 3788 O O . ASN A 1 476 ? -27.691 -8.892 33.141 1.00 88.81 476 ASN A O 1
ATOM 3792 N N . ARG A 1 477 ? -27.865 -7.166 34.566 1.00 85.50 477 ARG A N 1
ATOM 3793 C CA . ARG A 1 477 ? -27.818 -7.958 35.806 1.00 85.50 477 ARG A CA 1
ATOM 3794 C C . ARG A 1 477 ? -28.898 -9.039 35.906 1.00 85.50 477 ARG A C 1
ATOM 3796 O O . ARG A 1 477 ? -28.659 -10.044 36.566 1.00 85.50 477 ARG A O 1
ATOM 3803 N N . GLU A 1 478 ? -30.033 -8.870 35.233 1.00 86.88 478 GLU A N 1
ATOM 3804 C CA . GLU A 1 478 ? -31.080 -9.901 35.133 1.00 86.88 478 GLU A CA 1
ATOM 3805 C C . GLU A 1 478 ? -30.580 -11.219 34.513 1.00 86.88 478 GLU A C 1
ATOM 3807 O O . GLU A 1 478 ? -31.107 -12.281 34.827 1.00 86.88 478 GLU A O 1
ATOM 3812 N N . GLU A 1 479 ? -29.534 -11.172 33.681 1.00 85.25 479 GLU A N 1
ATOM 3813 C CA . GLU A 1 479 ? -28.989 -12.349 32.991 1.00 85.25 479 GLU A CA 1
ATOM 3814 C C . GLU A 1 479 ? -27.966 -13.137 33.815 1.00 85.25 479 GLU A C 1
ATOM 3816 O O . GLU A 1 479 ? -27.514 -14.205 33.391 1.00 85.25 479 GLU A O 1
ATOM 3821 N N . LEU A 1 480 ? -27.585 -12.626 34.992 1.00 86.25 480 LEU A N 1
ATOM 3822 C CA . LEU A 1 480 ? -26.544 -13.217 35.831 1.00 86.25 480 LEU A CA 1
ATOM 3823 C C . LEU A 1 480 ? -26.896 -14.646 36.251 1.00 86.25 480 LEU A C 1
ATOM 3825 O O . LEU A 1 480 ? -26.086 -15.554 36.069 1.00 86.25 480 LEU A O 1
ATOM 3829 N N . ASP A 1 481 ? -28.101 -14.854 36.781 1.00 86.38 481 ASP A N 1
ATOM 3830 C CA . ASP A 1 481 ? -28.526 -16.153 37.308 1.00 86.38 481 ASP A CA 1
ATOM 3831 C C . ASP A 1 481 ? -28.729 -17.174 36.181 1.00 86.38 481 ASP A C 1
ATOM 3833 O O . ASP A 1 481 ? -28.355 -18.340 36.330 1.00 86.38 481 ASP A O 1
ATOM 3837 N N . SER A 1 482 ? -29.214 -16.736 35.015 1.00 88.25 482 SER A N 1
ATOM 3838 C CA . SER A 1 482 ? -29.345 -17.561 33.807 1.00 88.25 482 SER A CA 1
ATOM 3839 C C . SER A 1 482 ? -27.979 -18.030 33.291 1.00 88.25 482 SER A C 1
ATOM 3841 O O . SER A 1 482 ? -27.774 -19.223 33.053 1.00 88.25 482 SER A O 1
ATOM 3843 N N . LEU A 1 483 ? -27.013 -17.113 33.160 1.00 88.44 483 LEU A N 1
ATOM 3844 C CA . LEU A 1 483 ? -25.654 -17.421 32.698 1.00 88.44 483 LEU A CA 1
ATOM 3845 C C . LEU A 1 483 ? -24.887 -18.283 33.709 1.00 88.44 483 LEU A C 1
ATOM 3847 O O . LEU A 1 483 ? -24.262 -19.273 33.327 1.00 88.44 483 LEU A O 1
ATOM 3851 N N . ASN A 1 484 ? -24.963 -17.948 34.999 1.00 87.94 484 ASN A N 1
ATOM 3852 C CA . ASN A 1 484 ? -24.333 -18.709 36.076 1.00 87.94 484 ASN A CA 1
ATOM 3853 C C . ASN A 1 484 ? -24.859 -20.155 36.120 1.00 87.94 484 ASN A C 1
ATOM 3855 O O . ASN A 1 484 ? -24.069 -21.102 36.167 1.00 87.94 484 ASN A O 1
ATOM 3859 N N . SER A 1 485 ? -26.182 -20.335 36.015 1.00 87.62 485 SER A N 1
ATOM 3860 C CA . SER A 1 485 ? -26.818 -21.658 35.954 1.00 87.62 485 SER A CA 1
ATOM 3861 C C . SER A 1 485 ? -26.332 -22.469 34.747 1.00 87.62 485 SER A C 1
ATOM 3863 O O . SER A 1 485 ? -25.904 -23.614 34.899 1.00 87.62 485 SER A O 1
ATOM 3865 N N . PHE A 1 486 ? -26.317 -21.855 33.558 1.00 89.19 486 PHE A N 1
ATOM 3866 C CA . PHE A 1 486 ? -25.908 -22.495 32.302 1.00 89.19 486 PHE A CA 1
ATOM 3867 C C . PHE A 1 486 ? -24.431 -22.923 32.289 1.00 89.19 486 PHE A C 1
ATOM 3869 O O . PHE A 1 486 ? -24.098 -24.016 31.822 1.00 89.19 486 PHE A O 1
ATOM 3876 N N . PHE A 1 487 ? -23.522 -22.093 32.811 1.00 89.50 487 PHE A N 1
ATOM 3877 C CA . PHE A 1 487 ? -22.102 -22.450 32.910 1.00 89.50 487 PHE A CA 1
ATOM 3878 C C . PHE A 1 487 ? -21.842 -23.502 34.003 1.00 89.50 487 PHE A C 1
ATOM 3880 O O . PHE A 1 487 ? -21.006 -24.392 33.805 1.00 89.50 487 PHE A O 1
ATOM 3887 N N . SER A 1 488 ? -22.600 -23.459 35.104 1.00 85.88 488 SER A N 1
ATOM 3888 C CA . SER A 1 488 ? -22.527 -24.442 36.194 1.00 85.88 488 SER A CA 1
ATOM 3889 C C . SER A 1 488 ? -23.003 -25.834 35.766 1.00 85.88 488 SER A C 1
ATOM 3891 O O . SER A 1 488 ? -22.309 -26.819 36.025 1.00 85.88 488 SER A O 1
ATOM 3893 N N . GLU A 1 489 ? -24.123 -25.941 35.038 1.00 87.25 489 GLU A N 1
ATOM 3894 C CA . GLU A 1 489 ? -24.602 -27.215 34.470 1.00 87.25 489 GLU A CA 1
ATOM 3895 C C . GLU A 1 489 ? -23.539 -27.860 33.560 1.00 87.25 489 GLU A C 1
ATOM 3897 O O . GLU A 1 489 ? -23.304 -29.072 33.593 1.00 87.25 489 GLU A O 1
ATOM 3902 N N . ARG A 1 490 ? -22.818 -27.027 32.800 1.00 85.06 490 ARG A N 1
ATOM 3903 C CA . ARG A 1 490 ? -21.737 -27.436 31.890 1.00 85.06 490 ARG A CA 1
ATOM 3904 C C . ARG A 1 490 ? -20.390 -27.667 32.582 1.00 85.06 490 ARG A C 1
ATOM 3906 O O . ARG A 1 490 ? -19.417 -27.990 31.902 1.00 85.06 490 ARG A O 1
ATOM 3913 N N . LYS A 1 491 ? -20.337 -27.578 33.918 1.00 85.00 491 LYS A N 1
ATOM 3914 C CA . LYS A 1 491 ? -19.152 -27.815 34.769 1.00 85.00 491 LYS A CA 1
ATOM 3915 C C . LYS A 1 491 ? -17.962 -26.898 34.461 1.00 85.00 491 LYS A C 1
ATOM 3917 O O . LYS A 1 491 ? -16.810 -27.280 34.670 1.00 85.00 491 LYS A O 1
ATOM 3922 N N . ILE A 1 492 ? -18.230 -25.691 33.969 1.00 87.38 492 ILE A N 1
ATOM 3923 C CA . ILE A 1 492 ? -17.206 -24.657 33.793 1.00 87.38 492 ILE A CA 1
ATOM 3924 C C . ILE A 1 492 ? -16.913 -24.045 35.170 1.00 87.38 492 ILE A C 1
ATOM 3926 O O . ILE A 1 492 ? -17.819 -23.874 35.983 1.00 87.38 492 ILE A O 1
ATOM 3930 N N . ARG A 1 493 ? -15.646 -23.724 35.465 1.00 84.44 493 ARG A N 1
ATOM 3931 C CA . ARG A 1 493 ? -15.284 -23.051 36.724 1.00 84.44 493 ARG A CA 1
ATOM 3932 C C . ARG A 1 493 ? -15.794 -21.611 36.678 1.00 84.44 493 ARG A C 1
ATOM 3934 O O . ARG A 1 493 ? -15.321 -20.838 35.850 1.00 84.44 493 ARG A O 1
ATOM 3941 N N . VAL A 1 494 ? -16.718 -21.256 37.564 1.00 87.06 494 VAL A N 1
ATOM 3942 C CA . VAL A 1 494 ? -17.270 -19.900 37.699 1.00 87.06 494 VAL A CA 1
ATOM 3943 C C . VAL A 1 494 ? -16.809 -19.292 39.027 1.00 87.06 494 VAL A C 1
ATOM 3945 O O . VAL A 1 494 ? -16.844 -19.970 40.052 1.00 87.06 494 VAL A O 1
ATOM 3948 N N . LYS A 1 495 ? -16.395 -18.019 39.018 1.00 84.44 495 LYS A N 1
ATOM 3949 C CA . LYS A 1 495 ? -16.229 -17.173 40.212 1.00 84.44 495 LYS A CA 1
ATOM 3950 C C . LYS A 1 495 ? -17.203 -15.995 40.120 1.00 84.44 495 LYS A C 1
ATOM 3952 O O . LYS A 1 495 ? -17.296 -15.369 39.065 1.00 84.44 495 LYS A O 1
ATOM 3957 N N . ASN A 1 496 ? -17.915 -15.689 41.204 1.00 80.06 496 ASN A N 1
ATOM 3958 C CA . ASN A 1 496 ? -18.910 -14.618 41.235 1.00 80.06 496 ASN A CA 1
ATOM 3959 C C . ASN A 1 496 ? -18.517 -13.507 42.220 1.00 80.06 496 ASN A C 1
ATOM 3961 O O . ASN A 1 496 ? -18.967 -13.470 43.361 1.00 80.06 496 ASN A O 1
ATOM 3965 N N . GLU A 1 497 ? -17.706 -12.558 41.758 1.00 79.19 497 GLU A N 1
ATOM 3966 C CA . GLU A 1 497 ? -17.208 -11.447 42.587 1.00 79.19 497 GLU A CA 1
ATOM 3967 C C . GLU A 1 497 ? -18.314 -10.415 42.897 1.00 79.19 497 GLU A C 1
ATOM 3969 O O . GLU A 1 497 ? -18.114 -9.473 43.657 1.00 79.19 497 GLU A O 1
ATOM 3974 N N . LEU A 1 498 ? -19.521 -10.598 42.346 1.00 68.69 498 LEU A N 1
ATOM 3975 C CA . LEU A 1 498 ? -20.694 -9.785 42.660 1.00 68.69 498 LEU A CA 1
ATOM 3976 C C . LEU A 1 498 ? -21.301 -10.129 44.031 1.00 68.69 498 LEU A C 1
ATOM 3978 O O . LEU A 1 498 ? -21.936 -9.250 44.623 1.00 68.69 498 LEU A O 1
ATOM 3982 N N . THR A 1 499 ? -21.133 -11.374 44.504 1.00 59.41 499 THR A N 1
ATOM 3983 C CA . THR A 1 499 ? -21.776 -11.918 45.717 1.00 59.41 499 THR A CA 1
ATOM 3984 C C . THR A 1 499 ? -20.886 -11.957 46.953 1.00 59.41 499 THR A C 1
ATOM 3986 O O . THR A 1 499 ? -21.413 -11.796 48.051 1.00 59.41 499 THR A O 1
ATOM 3989 N N . ASP A 1 500 ? -19.574 -12.140 46.803 1.00 52.31 500 ASP A N 1
ATOM 3990 C CA . ASP A 1 500 ? -18.679 -12.418 47.939 1.00 52.31 500 ASP A CA 1
ATOM 3991 C C . ASP A 1 500 ? -18.631 -11.240 48.944 1.00 52.31 500 ASP A C 1
ATOM 3993 O O . ASP A 1 500 ? -18.716 -11.442 50.159 1.00 52.31 500 ASP A O 1
ATOM 3997 N N . ASP A 1 501 ? -18.668 -9.997 48.444 1.00 46.22 501 ASP A N 1
ATOM 3998 C CA . ASP A 1 501 ? -18.806 -8.765 49.244 1.00 46.22 501 ASP A CA 1
ATOM 3999 C C . ASP A 1 501 ? -20.029 -8.755 50.181 1.00 46.22 501 ASP A C 1
ATOM 4001 O O . ASP A 1 501 ? -20.010 -8.103 51.224 1.00 46.22 501 ASP A O 1
ATOM 4005 N N . ALA A 1 502 ? -21.121 -9.441 49.822 1.00 42.34 502 ALA A N 1
ATOM 4006 C CA . ALA A 1 502 ? -22.371 -9.401 50.585 1.00 42.34 502 ALA A CA 1
ATOM 4007 C C . ALA A 1 502 ? -22.302 -10.200 51.900 1.00 42.34 502 ALA A C 1
ATOM 4009 O O . ALA A 1 502 ? -23.196 -10.077 52.738 1.00 42.34 502 ALA A O 1
ATOM 4010 N N . MET A 1 503 ? -21.253 -11.010 52.091 1.00 40.47 503 MET A N 1
ATOM 4011 C CA . MET A 1 503 ? -21.034 -11.825 53.293 1.00 40.47 503 MET A CA 1
ATOM 4012 C C . MET A 1 503 ? -19.799 -11.400 54.111 1.00 40.47 503 MET A C 1
ATOM 4014 O O . MET A 1 503 ? -19.630 -11.865 55.241 1.00 40.47 503 MET A O 1
ATOM 4018 N N . GLY A 1 504 ? -18.980 -10.473 53.599 1.00 38.78 504 GLY A N 1
ATOM 4019 C CA . GLY A 1 504 ? -17.682 -10.054 54.155 1.00 38.78 504 GLY A CA 1
ATOM 4020 C C . GLY A 1 504 ? -17.691 -9.271 55.479 1.00 38.78 504 GLY A C 1
ATOM 4021 O O . GLY A 1 504 ? -16.756 -8.522 55.736 1.00 38.78 504 GLY A O 1
ATOM 4022 N N . VAL A 1 505 ? -18.724 -9.409 56.320 1.00 37.47 505 VAL A N 1
ATOM 4023 C CA . VAL A 1 505 ? -18.856 -8.684 57.607 1.00 37.47 505 VAL A CA 1
ATOM 4024 C C . VAL A 1 505 ? -18.938 -9.619 58.827 1.00 37.47 505 VAL A C 1
ATOM 4026 O O . VAL A 1 505 ? -18.760 -9.165 59.952 1.00 37.47 505 VAL A O 1
ATOM 4029 N N . ASN A 1 506 ? -19.158 -10.928 58.629 1.00 32.22 506 ASN A N 1
ATOM 4030 C CA . ASN A 1 506 ? -19.314 -11.906 59.723 1.00 32.22 506 ASN A CA 1
ATOM 4031 C C . ASN A 1 506 ? -18.172 -12.940 59.828 1.00 32.22 506 ASN A C 1
ATOM 4033 O O . ASN A 1 506 ? -18.204 -13.781 60.722 1.00 32.22 506 ASN A O 1
ATOM 4037 N N . ALA A 1 507 ? -17.177 -12.907 58.936 1.00 33.31 507 ALA A N 1
ATOM 4038 C CA . ALA A 1 507 ? -16.146 -13.949 58.815 1.00 33.31 507 ALA A CA 1
ATOM 4039 C C . ALA A 1 507 ? -14.856 -13.692 59.631 1.00 33.31 507 ALA A C 1
ATOM 4041 O O . ALA A 1 507 ? -13.855 -14.362 59.422 1.00 33.31 507 ALA A O 1
ATOM 4042 N N . THR A 1 508 ? -14.851 -12.726 60.555 1.00 34.34 508 THR A N 1
ATOM 4043 C CA . THR A 1 508 ? -13.643 -12.257 61.270 1.00 34.34 508 THR A CA 1
ATOM 4044 C C . THR A 1 508 ? -13.580 -12.672 62.748 1.00 34.34 508 THR A C 1
ATOM 4046 O O . THR A 1 508 ? -12.881 -12.037 63.536 1.00 34.34 508 THR A O 1
ATOM 4049 N N . VAL A 1 509 ? -14.328 -13.710 63.151 1.00 37.50 509 VAL A N 1
ATOM 4050 C CA . VAL A 1 509 ? -14.488 -14.091 64.575 1.00 37.50 509 VAL A CA 1
ATOM 4051 C C . VAL A 1 509 ? -14.271 -15.586 64.873 1.00 37.50 509 VAL A C 1
ATOM 4053 O O . VAL A 1 509 ? -14.090 -15.931 66.036 1.00 37.50 509 VAL A O 1
ATOM 4056 N N . ASP A 1 510 ? -14.264 -16.462 63.861 1.00 33.16 510 ASP A N 1
ATOM 4057 C CA . ASP A 1 510 ? -14.294 -17.931 64.049 1.00 33.16 510 ASP A CA 1
ATOM 4058 C C . ASP A 1 510 ? -12.947 -18.634 63.752 1.00 33.16 510 ASP A C 1
ATOM 4060 O O . ASP A 1 510 ? -12.749 -19.781 64.135 1.00 33.16 510 ASP A O 1
ATOM 4064 N N . GLU A 1 511 ? -11.985 -17.951 63.119 1.00 37.56 511 GLU A N 1
ATOM 4065 C CA . GLU A 1 511 ? -10.711 -18.536 62.643 1.00 37.56 511 GLU A CA 1
ATOM 4066 C C . GLU A 1 511 ? -9.538 -18.359 63.641 1.00 37.56 511 GLU A C 1
ATOM 4068 O O . GLU A 1 511 ? -8.373 -18.294 63.262 1.00 37.56 511 GLU A O 1
ATOM 4073 N N . LEU A 1 512 ? -9.841 -18.240 64.941 1.00 36.22 512 LEU A N 1
ATOM 4074 C CA . LEU A 1 512 ? -8.854 -17.997 66.013 1.00 36.22 512 LEU A CA 1
ATOM 4075 C C . LEU A 1 512 ? -8.845 -19.057 67.134 1.00 36.22 512 LEU A C 1
ATOM 4077 O O . LEU A 1 512 ? -8.173 -18.859 68.146 1.00 36.22 512 LEU A O 1
ATOM 4081 N N . LEU A 1 513 ? -9.585 -20.164 66.987 1.00 37.19 513 LEU A N 1
ATOM 4082 C CA . LEU A 1 513 ? -9.681 -21.240 67.986 1.00 37.19 513 LEU A CA 1
ATOM 4083 C C . LEU A 1 513 ? -9.832 -22.625 67.321 1.00 37.19 513 LEU A C 1
ATOM 4085 O O . LEU A 1 513 ? -10.935 -22.998 66.928 1.00 37.19 513 LEU A O 1
ATOM 4089 N N . GLY A 1 514 ? -8.755 -23.416 67.256 1.00 30.92 514 GLY A N 1
ATOM 4090 C CA . GLY A 1 514 ? -8.803 -24.799 66.757 1.00 30.92 514 GLY A CA 1
ATOM 4091 C C . GLY A 1 514 ? -7.421 -25.437 66.594 1.00 30.92 514 GLY A C 1
ATOM 4092 O O . GLY A 1 514 ? -6.821 -25.308 65.533 1.00 30.92 514 GLY A O 1
ATOM 4093 N N . ASP A 1 515 ? -6.936 -26.102 67.645 1.00 34.53 515 ASP A N 1
ATOM 4094 C CA . ASP A 1 515 ? -5.649 -26.815 67.669 1.00 34.53 515 ASP A CA 1
ATOM 4095 C C . ASP A 1 515 ? -5.694 -28.207 66.994 1.00 34.53 515 ASP A C 1
ATOM 4097 O O . ASP A 1 515 ? -6.731 -28.872 66.981 1.00 34.53 515 ASP A O 1
ATOM 4101 N N . ASP A 1 516 ? -4.496 -28.625 66.569 1.00 34.00 516 ASP A N 1
ATOM 4102 C CA . ASP A 1 516 ? -3.903 -29.975 66.586 1.00 34.00 516 ASP A CA 1
ATOM 4103 C C . ASP A 1 516 ? -4.355 -31.156 65.680 1.00 34.00 516 ASP A C 1
ATOM 4105 O O . ASP A 1 516 ? -5.526 -31.477 65.481 1.00 34.00 516 ASP A O 1
ATOM 4109 N N . ASP A 1 517 ? -3.280 -31.866 65.291 1.00 32.12 517 ASP A N 1
ATOM 4110 C CA . ASP A 1 517 ? -3.066 -33.314 65.097 1.00 32.12 517 ASP A CA 1
ATOM 4111 C C . ASP A 1 517 ? -3.115 -34.013 63.710 1.00 32.12 517 ASP A C 1
ATOM 4113 O O . ASP A 1 517 ? -4.040 -33.881 62.910 1.00 32.12 517 ASP A O 1
ATOM 4117 N N . ASP A 1 518 ? -2.070 -34.848 63.551 1.00 33.94 518 ASP A N 1
ATOM 4118 C CA . ASP A 1 518 ? -1.775 -35.965 62.631 1.00 33.94 518 ASP A CA 1
ATOM 4119 C C . ASP A 1 518 ? -1.717 -35.755 61.094 1.00 33.94 518 ASP A C 1
ATOM 4121 O O . ASP A 1 518 ? -2.560 -35.098 60.490 1.00 33.94 518 ASP A O 1
ATOM 4125 N N . ASP A 1 519 ? -0.836 -36.423 60.328 1.00 33.03 519 ASP A N 1
ATOM 4126 C CA . ASP A 1 519 ? 0.542 -36.949 60.528 1.00 33.03 519 ASP A CA 1
ATOM 4127 C C . ASP A 1 519 ? 1.105 -37.334 59.121 1.00 33.03 519 ASP A C 1
ATOM 4129 O O . ASP A 1 519 ? 0.359 -37.327 58.140 1.00 33.03 519 ASP A O 1
ATOM 4133 N N . ASP A 1 520 ? 2.380 -37.737 59.036 1.00 31.23 520 ASP A N 1
ATOM 4134 C CA . ASP A 1 520 ? 3.064 -38.419 57.913 1.00 31.23 520 ASP A CA 1
ATOM 4135 C C . ASP A 1 520 ? 3.193 -37.666 56.551 1.00 31.23 520 ASP A C 1
ATOM 4137 O O . ASP A 1 520 ? 2.266 -37.088 55.996 1.00 31.23 520 ASP A O 1
ATOM 4141 N N . GLY A 1 521 ? 4.338 -37.701 55.855 1.00 30.22 521 GLY A N 1
ATOM 4142 C CA . GLY A 1 521 ? 5.623 -38.297 56.228 1.00 30.22 521 GLY A CA 1
ATOM 4143 C C . GLY A 1 521 ? 6.575 -38.523 55.039 1.00 30.22 521 GLY A C 1
ATOM 4144 O O . GLY A 1 521 ? 6.199 -39.135 54.047 1.00 30.22 521 GLY A O 1
ATOM 4145 N N . GLU A 1 522 ? 7.843 -38.111 55.203 1.00 33.56 522 GLU A N 1
ATOM 4146 C CA . GLU A 1 522 ? 9.049 -38.612 54.495 1.00 33.56 522 GLU A CA 1
ATOM 4147 C C . GLU A 1 522 ? 9.227 -38.404 52.958 1.00 33.56 522 GLU A C 1
ATOM 4149 O O . GLU A 1 522 ? 8.294 -38.493 52.175 1.00 33.56 522 GLU A O 1
ATOM 4154 N N . ARG A 1 523 ? 10.439 -38.224 52.384 1.00 34.12 523 ARG A N 1
ATOM 4155 C CA . ARG A 1 523 ? 11.787 -37.772 52.847 1.00 34.12 523 ARG A CA 1
ATOM 4156 C C . ARG A 1 523 ? 12.731 -37.589 51.623 1.00 34.12 523 ARG A C 1
ATOM 4158 O O . ARG A 1 523 ? 12.469 -38.170 50.574 1.00 34.12 523 ARG A O 1
ATOM 4165 N N . ARG A 1 524 ? 13.912 -36.969 51.844 1.00 30.70 524 ARG A N 1
ATOM 4166 C CA . ARG A 1 524 ? 15.088 -36.791 50.930 1.00 30.70 524 ARG A CA 1
ATOM 4167 C C . ARG A 1 524 ? 14.911 -35.714 49.836 1.00 30.70 524 ARG A C 1
ATOM 4169 O O . ARG A 1 524 ? 14.068 -35.879 48.970 1.00 30.70 524 ARG A O 1
ATOM 4176 N N . GLY A 1 525 ? 15.698 -34.634 49.751 1.00 30.95 525 GLY A N 1
ATOM 4177 C CA . GLY A 1 525 ? 16.732 -34.092 50.653 1.00 30.95 525 GLY A CA 1
ATOM 4178 C C . GLY A 1 525 ? 18.168 -34.599 50.432 1.00 30.95 525 GLY A C 1
ATOM 4179 O O . GLY A 1 525 ? 18.388 -35.807 50.555 1.00 30.95 525 GLY A O 1
ATOM 4180 N N . ARG A 1 526 ? 19.117 -33.672 50.180 1.00 29.97 526 ARG A N 1
ATOM 4181 C CA . ARG A 1 526 ? 20.550 -33.717 50.564 1.00 29.97 526 ARG A CA 1
ATOM 4182 C C . ARG A 1 526 ? 21.272 -32.368 50.294 1.00 29.97 526 ARG A C 1
ATOM 4184 O O . ARG A 1 526 ? 20.963 -31.753 49.283 1.00 29.97 526 ARG A O 1
ATOM 4191 N N . ASP A 1 527 ? 22.194 -32.013 51.201 1.00 31.25 527 ASP A N 1
ATOM 4192 C CA . ASP A 1 527 ? 23.350 -31.074 51.220 1.00 31.25 527 ASP A CA 1
ATOM 4193 C C . ASP A 1 527 ? 23.626 -30.246 49.931 1.00 31.25 527 ASP A C 1
ATOM 4195 O O . ASP A 1 527 ? 23.624 -30.818 48.841 1.00 31.25 527 ASP A O 1
ATOM 4199 N N . GLU A 1 528 ? 23.834 -28.917 49.935 1.00 33.72 528 GLU A N 1
ATOM 4200 C CA . GLU A 1 528 ? 24.713 -28.022 50.747 1.00 33.72 528 GLU A CA 1
ATOM 4201 C C . GLU A 1 528 ? 26.206 -27.995 50.322 1.00 33.72 528 GLU A C 1
ATOM 4203 O O . GLU A 1 528 ? 26.682 -28.899 49.633 1.00 33.72 528 GLU A O 1
ATOM 4208 N N . SER A 1 529 ? 26.897 -26.921 50.745 1.00 31.39 529 SER A N 1
ATOM 4209 C CA . SER A 1 529 ? 28.275 -26.470 50.452 1.00 31.39 529 SER A CA 1
ATOM 4210 C C . SER A 1 529 ? 28.559 -25.764 49.104 1.00 31.39 529 SER A C 1
ATOM 4212 O O . SER A 1 529 ? 28.189 -26.280 48.050 1.00 31.39 529 SER A O 1
ATOM 4214 N N . ASP A 1 530 ? 29.297 -24.638 49.045 1.00 33.88 530 ASP A N 1
ATOM 4215 C CA . ASP A 1 530 ? 29.702 -23.684 50.115 1.00 33.88 530 ASP A CA 1
ATOM 4216 C C . ASP A 1 530 ? 30.259 -22.339 49.560 1.00 33.88 530 ASP A C 1
ATOM 4218 O O . ASP A 1 530 ? 30.826 -22.323 48.467 1.00 33.88 530 ASP A O 1
ATOM 4222 N N . GLU A 1 531 ? 30.143 -21.292 50.396 1.00 32.47 531 GLU A N 1
ATOM 4223 C CA . GLU A 1 531 ? 31.074 -20.152 50.651 1.00 32.47 531 GLU A CA 1
ATOM 4224 C C . GLU A 1 531 ? 31.321 -18.976 49.645 1.00 32.47 531 GLU A C 1
ATOM 4226 O O . GLU A 1 531 ? 31.324 -19.131 48.424 1.00 32.47 531 GLU A O 1
ATOM 4231 N N . GLU A 1 532 ? 31.578 -17.804 50.267 1.00 31.38 532 GLU A N 1
ATOM 4232 C CA . GLU A 1 532 ? 31.984 -16.432 49.849 1.00 31.38 532 GLU A CA 1
ATOM 4233 C C . GLU A 1 532 ? 31.058 -15.614 48.899 1.00 31.38 532 GLU A C 1
ATOM 4235 O O . GLU A 1 532 ? 30.709 -16.070 47.811 1.00 31.38 532 GLU A O 1
ATOM 4240 N N . GLU A 1 533 ? 30.521 -14.426 49.256 1.00 30.00 533 GLU A N 1
ATOM 4241 C CA . GLU A 1 533 ? 31.124 -13.142 49.741 1.00 30.00 533 GLU A CA 1
ATOM 4242 C C . GLU A 1 533 ? 32.041 -12.461 48.683 1.00 30.00 533 GLU A C 1
ATOM 4244 O O . GLU A 1 533 ? 32.940 -13.107 48.152 1.00 30.00 533 GLU A O 1
ATOM 4249 N N . ASP A 1 534 ? 31.956 -11.169 48.315 1.00 33.00 534 ASP A N 1
ATOM 4250 C CA . ASP A 1 534 ? 30.904 -10.122 48.418 1.00 33.00 534 ASP A CA 1
ATOM 4251 C C . ASP A 1 534 ? 31.120 -9.108 47.227 1.00 33.00 534 ASP A C 1
ATOM 4253 O O . ASP A 1 534 ? 31.715 -9.528 46.231 1.00 33.00 534 ASP A O 1
ATOM 4257 N N . GLU A 1 535 ? 30.698 -7.832 47.095 1.00 35.38 535 GLU A N 1
ATOM 4258 C CA . GLU A 1 535 ? 30.228 -6.738 47.979 1.00 35.38 535 GLU A CA 1
ATOM 4259 C C . GLU A 1 535 ? 29.098 -5.892 47.293 1.00 35.38 535 GLU A C 1
ATOM 4261 O O . GLU A 1 535 ? 29.073 -5.759 46.068 1.00 35.38 535 GLU A O 1
ATOM 4266 N N . ASP A 1 536 ? 28.246 -5.239 48.101 1.00 35.69 536 ASP A N 1
ATOM 4267 C CA . ASP A 1 536 ? 27.591 -3.913 47.923 1.00 35.69 536 ASP A CA 1
ATOM 4268 C C . ASP A 1 536 ? 26.474 -3.577 46.875 1.00 35.69 536 ASP A C 1
ATOM 4270 O O . ASP A 1 536 ? 26.719 -3.155 45.743 1.00 35.69 536 ASP A O 1
ATOM 4274 N N . PHE A 1 537 ? 25.249 -3.486 47.438 1.00 33.34 537 PHE A N 1
ATOM 4275 C CA . PHE A 1 537 ? 24.331 -2.310 47.467 1.00 33.34 537 PHE A CA 1
ATOM 4276 C C . PHE A 1 537 ? 23.419 -2.017 46.243 1.00 33.34 537 PHE A C 1
ATOM 4278 O O . PHE A 1 537 ? 23.898 -1.751 45.144 1.00 33.34 537 PHE A O 1
ATOM 4285 N N . GLU A 1 538 ? 22.074 -2.091 46.294 1.00 31.17 538 GLU A N 1
ATOM 4286 C CA . GLU A 1 538 ? 21.035 -1.539 47.219 1.00 31.17 538 GLU A CA 1
ATOM 4287 C C . GLU A 1 538 ? 20.810 -0.007 47.111 1.00 31.17 538 GLU A C 1
ATOM 4289 O O . GLU A 1 538 ? 21.722 0.736 46.758 1.00 31.17 538 GLU A O 1
ATOM 4294 N N . ALA A 1 539 ? 19.610 0.559 47.324 1.00 31.91 539 ALA A N 1
ATOM 4295 C CA . ALA A 1 539 ? 18.315 0.021 47.794 1.00 31.91 539 ALA A CA 1
ATOM 4296 C C . ALA A 1 539 ? 17.141 0.583 46.922 1.00 31.91 539 ALA A C 1
ATOM 4298 O O . ALA A 1 539 ? 17.372 1.476 46.107 1.00 31.91 539 ALA A O 1
ATOM 4299 N N . GLU A 1 540 ? 15.951 -0.037 46.843 1.00 28.92 540 GLU A N 1
ATOM 4300 C CA . GLU A 1 540 ? 14.722 0.240 47.645 1.00 28.92 540 GLU A CA 1
ATOM 4301 C C . GLU A 1 540 ? 14.222 1.714 47.638 1.00 28.92 540 GLU A C 1
ATOM 4303 O O . GLU A 1 540 ? 15.028 2.638 47.673 1.00 28.92 540 GLU A O 1
ATOM 4308 N N . SER A 1 541 ? 12.918 2.047 47.606 1.00 31.12 541 SER A N 1
ATOM 4309 C CA . SER A 1 541 ? 11.658 1.261 47.593 1.00 31.12 541 SER A CA 1
ATOM 4310 C C . SER A 1 541 ? 10.461 2.091 47.052 1.00 31.12 541 SER A C 1
ATOM 4312 O O . SER A 1 541 ? 10.595 3.272 46.742 1.00 31.12 541 SER A O 1
ATOM 4314 N N . GLU A 1 542 ? 9.305 1.421 46.943 1.00 29.25 542 GLU A N 1
ATOM 4315 C CA . GLU A 1 542 ? 7.897 1.816 47.245 1.00 29.25 542 GLU A CA 1
ATOM 4316 C C . GLU A 1 542 ? 7.697 3.159 48.022 1.00 29.25 542 GLU A C 1
ATOM 4318 O O . GLU A 1 542 ? 8.590 3.571 48.761 1.00 29.25 542 GLU A O 1
ATOM 4323 N N . ASP A 1 543 ? 6.576 3.904 47.977 1.00 29.62 543 ASP A N 1
ATOM 4324 C CA . ASP A 1 543 ? 5.151 3.644 47.640 1.00 29.62 543 ASP A CA 1
ATOM 4325 C C . ASP A 1 543 ? 4.401 4.994 47.347 1.00 29.62 543 ASP A C 1
ATOM 4327 O O . ASP A 1 543 ? 5.032 6.050 47.399 1.00 29.62 543 ASP A O 1
ATOM 4331 N N . ASP A 1 544 ? 3.068 4.966 47.149 1.00 26.92 544 ASP A N 1
ATOM 4332 C CA . ASP A 1 544 ? 2.088 6.086 47.252 1.00 26.92 544 ASP A CA 1
ATOM 4333 C C . ASP A 1 544 ? 2.173 7.171 46.134 1.00 26.92 544 ASP A C 1
ATOM 4335 O O . ASP A 1 544 ? 3.238 7.549 45.657 1.00 26.92 544 ASP A O 1
ATOM 4339 N N . GLY A 1 545 ? 1.105 7.768 45.591 1.00 28.75 545 GLY A N 1
ATOM 4340 C CA . GLY A 1 545 ? -0.340 7.618 45.790 1.00 28.75 545 GLY A CA 1
ATOM 4341 C C . GLY A 1 545 ? -1.023 8.998 45.801 1.00 28.75 545 GLY A C 1
ATOM 4342 O O . GLY A 1 545 ? -0.653 9.882 46.568 1.00 28.75 545 GLY A O 1
ATOM 4343 N N . GLY A 1 546 ? -1.991 9.249 44.908 1.00 26.06 546 GLY A N 1
ATOM 4344 C CA . GLY A 1 546 ? -2.609 10.583 44.816 1.00 26.06 546 GLY A CA 1
ATOM 4345 C C . GLY A 1 546 ? -3.542 10.809 43.623 1.00 26.06 546 GLY A C 1
ATOM 4346 O O . GLY A 1 546 ? -3.124 10.779 42.471 1.00 26.06 546 GLY A O 1
ATOM 4347 N N . SER A 1 547 ? -4.814 11.064 43.926 1.00 28.64 547 SER A N 1
ATOM 4348 C CA . SER A 1 547 ? -5.941 11.255 43.003 1.00 28.64 547 SER A CA 1
ATOM 4349 C C . SER A 1 547 ? -5.763 12.330 41.912 1.00 28.64 547 SER A C 1
ATOM 4351 O O . SER A 1 547 ? -5.216 13.397 42.197 1.00 28.64 547 SER A O 1
ATOM 4353 N N . PRO A 1 548 ? -6.372 12.156 40.719 1.00 32.81 548 PRO A N 1
ATOM 4354 C CA . PRO A 1 548 ? -6.767 13.285 39.879 1.00 32.81 548 PRO A CA 1
ATOM 4355 C C . PRO A 1 548 ? -7.946 14.043 40.522 1.00 32.81 548 PRO A C 1
ATOM 4357 O O . PRO A 1 548 ? -8.760 13.452 41.235 1.00 32.81 548 PRO A O 1
ATOM 4360 N N . SER A 1 549 ? -8.056 15.348 40.258 1.00 30.42 549 SER A N 1
ATOM 4361 C CA . SER A 1 549 ? -9.172 16.190 40.712 1.00 30.42 549 SER A CA 1
ATOM 4362 C C . SER A 1 549 ? -9.977 16.739 39.531 1.00 30.42 549 SER A C 1
ATOM 4364 O O . SER A 1 549 ? -9.432 17.463 38.700 1.00 30.42 549 SER A O 1
ATOM 4366 N N . GLU A 1 550 ? -11.267 16.416 39.506 1.00 30.77 550 GLU A N 1
ATOM 4367 C CA . GLU A 1 550 ? -12.274 16.828 38.517 1.00 30.77 550 GLU A CA 1
ATOM 4368 C C . GLU A 1 550 ? -12.495 18.353 38.441 1.00 30.77 550 GLU A C 1
ATOM 4370 O O . GLU A 1 550 ? -12.584 19.007 39.483 1.00 30.77 550 GLU A O 1
ATOM 4375 N N . ALA A 1 551 ? -12.669 18.882 37.220 1.00 26.20 551 ALA A N 1
ATOM 4376 C CA . ALA A 1 551 ? -13.612 19.950 36.826 1.00 26.20 551 ALA A CA 1
ATOM 4377 C C . ALA A 1 551 ? -13.311 20.411 35.378 1.00 26.20 551 ALA A C 1
ATOM 4379 O O . ALA A 1 551 ? -12.167 20.746 35.077 1.00 26.20 551 ALA A O 1
ATOM 4380 N N . SER A 1 552 ? -14.272 20.524 34.459 1.00 24.97 552 SER A N 1
ATOM 4381 C CA . SER A 1 552 ? -15.686 20.109 34.491 1.00 24.97 552 SER A CA 1
ATOM 4382 C C . SER A 1 552 ? -16.236 20.083 33.060 1.00 24.97 552 SER A C 1
ATOM 4384 O O . SER A 1 552 ? -15.958 21.019 32.306 1.00 24.97 552 SER A O 1
ATOM 4386 N N . ASP A 1 553 ? -17.040 19.076 32.725 1.00 29.42 553 ASP A N 1
ATOM 4387 C CA . ASP A 1 553 ? -17.896 19.093 31.534 1.00 29.42 553 ASP A CA 1
ATOM 4388 C C . ASP A 1 553 ? -19.116 20.021 31.715 1.00 29.42 553 ASP A C 1
ATOM 4390 O O . ASP A 1 553 ? -19.474 20.386 32.835 1.00 29.42 553 ASP A O 1
ATOM 4394 N N . ASP A 1 554 ? -19.698 20.393 30.577 1.00 25.62 554 ASP A N 1
ATOM 4395 C CA . ASP A 1 554 ? -21.113 20.677 30.276 1.00 25.62 554 ASP A CA 1
ATOM 4396 C C . ASP A 1 554 ? -21.104 20.731 28.723 1.00 25.62 554 ASP A C 1
ATOM 4398 O O . ASP A 1 554 ? -20.440 21.593 28.138 1.00 25.62 554 ASP A O 1
ATOM 4402 N N . ASP A 1 555 ? -21.500 19.670 28.014 1.00 30.27 555 ASP A N 1
ATOM 4403 C CA . ASP A 1 555 ? -22.880 19.360 27.587 1.00 30.27 555 ASP A CA 1
ATOM 4404 C C . ASP A 1 555 ? -23.555 20.548 26.835 1.00 30.27 555 ASP A C 1
ATOM 4406 O O . ASP A 1 555 ? -23.423 21.713 27.204 1.00 30.27 555 ASP A O 1
ATOM 4410 N N . ASP A 1 556 ? -24.273 20.363 25.719 1.00 28.59 556 ASP A N 1
ATOM 4411 C CA . ASP A 1 556 ? -25.191 19.249 25.458 1.00 28.59 556 ASP A CA 1
ATOM 4412 C C . ASP A 1 556 ? -25.501 19.001 23.951 1.00 28.59 556 ASP A C 1
ATOM 4414 O O . ASP A 1 556 ? -25.197 19.809 23.069 1.00 28.59 556 ASP A O 1
ATOM 4418 N N . ASP A 1 557 ? -26.156 17.864 23.735 1.00 27.59 557 ASP A N 1
ATOM 4419 C CA . ASP A 1 557 ? -26.740 17.175 22.572 1.00 27.59 557 ASP A CA 1
ATOM 4420 C C . ASP A 1 557 ? -27.190 17.894 21.255 1.00 27.59 557 ASP A C 1
ATOM 4422 O O . ASP A 1 557 ? -27.994 18.827 21.231 1.00 27.59 557 ASP A O 1
ATOM 4426 N N . ASP A 1 558 ? -26.779 17.253 20.141 1.00 28.12 558 ASP A N 1
ATOM 4427 C CA . ASP A 1 558 ? -27.630 16.502 19.172 1.00 28.12 558 ASP A CA 1
ATOM 4428 C C . ASP A 1 558 ? -28.487 17.184 18.055 1.00 28.12 558 ASP A C 1
ATOM 4430 O O . ASP A 1 558 ? -28.790 18.374 18.026 1.00 28.12 558 ASP A O 1
ATOM 4434 N N . ALA A 1 559 ? -28.891 16.314 17.114 1.00 25.73 559 ALA A N 1
ATOM 4435 C CA . ALA A 1 559 ? -30.018 16.352 16.178 1.00 25.73 559 ALA A CA 1
ATOM 4436 C C . ALA A 1 559 ? -29.949 17.275 14.942 1.00 25.73 559 ALA A C 1
ATOM 4438 O O . ALA A 1 559 ? -30.258 18.466 14.971 1.00 25.73 559 ALA A O 1
ATOM 4439 N N . VAL A 1 560 ? -29.722 16.647 13.778 1.00 33.16 560 VAL A N 1
ATOM 4440 C CA . VAL A 1 560 ? -29.981 17.227 12.446 1.00 33.16 560 VAL A CA 1
ATOM 4441 C C . VAL A 1 560 ? -31.362 16.785 11.929 1.00 33.16 560 VAL A C 1
ATOM 4443 O O . VAL A 1 560 ? -31.591 15.581 11.802 1.00 33.16 560 VAL A O 1
ATOM 4446 N N . PRO A 1 561 ? -32.264 17.712 11.558 1.00 26.22 561 PRO A N 1
ATOM 4447 C CA . PRO A 1 561 ? -33.410 17.438 10.689 1.00 26.22 561 PRO A CA 1
ATOM 4448 C C . PRO A 1 561 ? -33.244 18.055 9.282 1.00 26.22 561 PRO A C 1
ATOM 4450 O O . PRO A 1 561 ? -32.354 18.869 9.036 1.00 26.22 561 PRO A O 1
ATOM 4453 N N . SER A 1 562 ? -34.098 17.638 8.347 1.00 25.31 562 SER A N 1
ATOM 4454 C CA . SER A 1 562 ? -33.940 17.818 6.896 1.00 25.31 562 SER A CA 1
ATOM 4455 C C . SER A 1 562 ? -34.750 18.966 6.261 1.00 25.31 562 SER A C 1
ATOM 4457 O O . SER A 1 562 ? -35.782 19.378 6.783 1.00 25.31 562 SER A O 1
ATOM 4459 N N . GLU A 1 563 ? -34.315 19.343 5.050 1.00 27.05 563 GLU A N 1
ATOM 4460 C CA . GLU A 1 563 ? -35.118 19.892 3.932 1.00 27.05 563 GLU A CA 1
ATOM 4461 C C . GLU A 1 563 ? -35.670 21.342 3.982 1.00 27.05 563 GLU A C 1
ATOM 4463 O O . GLU A 1 563 ? -35.482 22.110 4.923 1.00 27.05 563 GLU A O 1
ATOM 4468 N N . ASP A 1 564 ? -36.208 21.743 2.823 1.00 26.55 564 ASP A N 1
ATOM 4469 C CA . ASP A 1 564 ? -36.416 23.097 2.290 1.00 26.55 564 ASP A CA 1
ATOM 4470 C C . ASP A 1 564 ? -37.306 24.087 3.071 1.00 26.55 564 ASP A C 1
ATOM 4472 O O . ASP A 1 564 ? -38.389 23.756 3.539 1.00 26.55 564 ASP A O 1
ATOM 4476 N N . GLU A 1 565 ? -36.937 25.380 3.030 1.00 24.95 565 GLU A N 1
ATOM 4477 C CA . GLU A 1 565 ? -37.599 26.364 2.136 1.00 24.95 565 GLU A CA 1
ATOM 4478 C C . GLU A 1 565 ? -36.931 27.765 2.157 1.00 24.95 565 GLU A C 1
ATOM 4480 O O . GLU A 1 565 ? -36.329 28.198 3.140 1.00 24.95 565 GLU A O 1
ATOM 4485 N N . LYS A 1 566 ? -37.085 28.538 1.066 1.00 27.69 566 LYS A N 1
ATOM 4486 C CA . LYS A 1 566 ? -36.662 29.957 0.963 1.00 27.69 566 LYS A CA 1
ATOM 4487 C C . LYS A 1 566 ? -37.861 30.914 0.910 1.00 27.69 566 LYS A C 1
ATOM 4489 O O . LYS A 1 566 ? -38.633 30.843 -0.045 1.00 27.69 566 LYS A O 1
ATOM 4494 N N . PRO A 1 567 ? -37.900 31.963 1.753 1.00 23.30 567 PRO A N 1
ATOM 4495 C CA . PRO A 1 567 ? -38.603 33.210 1.404 1.00 23.30 567 PRO A CA 1
ATOM 4496 C C . PRO A 1 567 ? -37.663 34.376 1.025 1.00 23.30 567 PRO A C 1
ATOM 4498 O O . PRO A 1 567 ? -36.520 34.470 1.465 1.00 23.30 567 PRO A O 1
ATOM 4501 N N . LYS A 1 568 ? -38.156 35.309 0.193 1.00 23.17 568 LYS A N 1
ATOM 4502 C CA . LYS A 1 568 ? -37.359 36.370 -0.467 1.00 23.17 568 LYS A CA 1
ATOM 4503 C C . LYS A 1 568 ? -37.620 37.803 0.048 1.00 23.17 568 LYS A C 1
ATOM 4505 O O . LYS A 1 568 ? -38.751 38.275 -0.012 1.00 23.17 568 LYS A O 1
ATOM 4510 N N . VAL A 1 569 ? -36.518 38.527 0.312 1.00 26.06 569 VAL A N 1
ATOM 4511 C CA . VAL A 1 569 ? -36.182 39.899 -0.176 1.00 26.06 569 VAL A CA 1
ATOM 4512 C C . VAL A 1 569 ? -37.125 41.088 0.112 1.00 26.06 569 VAL A C 1
ATOM 4514 O O . VAL A 1 569 ? -38.302 41.044 -0.232 1.00 26.06 569 VAL A O 1
ATOM 4517 N N . LYS A 1 570 ? -36.541 42.235 0.531 1.00 21.62 570 LYS A N 1
ATOM 4518 C CA . LYS A 1 570 ? -36.817 43.662 0.141 1.00 21.62 570 LYS A CA 1
ATOM 4519 C C . LYS A 1 570 ? -35.904 44.582 0.998 1.00 21.62 570 LYS A C 1
ATOM 4521 O O . LYS A 1 570 ? -35.714 44.251 2.157 1.00 21.62 570 LYS A O 1
ATOM 4526 N N . LYS A 1 571 ? -35.315 45.726 0.592 1.00 21.67 571 LYS A N 1
ATOM 4527 C CA . LYS A 1 571 ? -35.290 46.630 -0.602 1.00 21.67 571 LYS A CA 1
ATOM 4528 C C . LYS A 1 571 ? -34.028 47.550 -0.472 1.00 21.67 571 LYS A C 1
ATOM 4530 O O . LYS A 1 571 ? -33.554 47.682 0.647 1.00 21.67 571 LYS A O 1
ATOM 4535 N N . ALA A 1 572 ? -33.507 48.308 -1.454 1.00 21.98 572 ALA A N 1
ATOM 4536 C CA . ALA A 1 572 ? -33.585 48.296 -2.930 1.00 21.98 572 ALA A CA 1
ATOM 4537 C C . ALA A 1 572 ? -32.715 49.419 -3.576 1.00 21.98 572 ALA A C 1
ATOM 4539 O O . ALA A 1 572 ? -32.558 50.462 -2.953 1.00 21.98 572 ALA A O 1
ATOM 4540 N N . ARG A 1 573 ? -32.331 49.224 -4.859 1.00 22.56 573 ARG A N 1
ATOM 4541 C CA . ARG A 1 573 ? -31.903 50.199 -5.914 1.00 22.56 573 ARG A CA 1
ATOM 4542 C C . ARG A 1 573 ? -30.625 51.047 -5.684 1.00 22.56 573 ARG A C 1
ATOM 4544 O O . ARG A 1 573 ? -30.390 51.488 -4.571 1.00 22.56 573 ARG A O 1
ATOM 4551 N N . THR A 1 574 ? -29.674 51.226 -6.626 1.00 22.84 574 THR A N 1
ATOM 4552 C CA . THR A 1 574 ? -29.687 51.597 -8.086 1.00 22.84 574 THR A CA 1
ATOM 4553 C C . THR A 1 574 ? -30.183 53.037 -8.336 1.00 22.84 574 THR A C 1
ATOM 4555 O O . THR A 1 574 ? -30.886 53.569 -7.486 1.00 22.84 574 THR A O 1
ATOM 4558 N N . GLU A 1 575 ? -29.806 53.818 -9.364 1.00 23.75 575 GLU A N 1
ATOM 4559 C CA . GLU A 1 575 ? -29.214 53.662 -10.724 1.00 23.75 575 GLU A CA 1
ATOM 4560 C C . GLU A 1 575 ? -28.047 54.697 -10.947 1.00 23.75 575 GLU A C 1
ATOM 4562 O O . GLU A 1 575 ? -27.910 55.588 -10.116 1.00 23.75 575 GLU A O 1
ATOM 4567 N N . SER A 1 576 ? -27.195 54.785 -11.999 1.00 22.20 576 SER A N 1
ATOM 4568 C CA . SER A 1 576 ? -26.700 53.935 -13.127 1.00 22.20 576 SER A CA 1
ATOM 4569 C C . SER A 1 576 ? -25.642 54.714 -13.979 1.00 22.20 576 SER A C 1
ATOM 4571 O O . SER A 1 576 ? -25.754 55.937 -14.039 1.00 22.20 576 SER A O 1
ATOM 4573 N N . GLY A 1 577 ? -24.718 54.074 -14.734 1.00 22.94 577 GLY A N 1
ATOM 4574 C CA . GLY A 1 577 ? -23.998 54.720 -15.876 1.00 22.94 577 GLY A CA 1
ATOM 4575 C C . GLY A 1 577 ? -22.587 54.169 -16.257 1.00 22.94 577 GLY A C 1
ATOM 4576 O O . GLY A 1 577 ? -21.959 53.571 -15.387 1.00 22.94 577 GLY A O 1
ATOM 4577 N N . PRO A 1 578 ? -22.063 54.328 -17.509 1.00 27.45 578 PRO A N 1
ATOM 4578 C CA . PRO A 1 578 ? -20.964 53.477 -18.027 1.00 27.45 578 PRO A CA 1
ATOM 4579 C C . PRO A 1 578 ? -19.679 54.153 -18.615 1.00 27.45 578 PRO A C 1
ATOM 4581 O O . PRO A 1 578 ? -19.749 55.199 -19.249 1.00 27.45 578 PRO A O 1
ATOM 4584 N N . VAL A 1 579 ? -18.516 53.484 -18.448 1.00 26.59 579 VAL A N 1
ATOM 4585 C CA . VAL A 1 579 ? -17.551 52.965 -19.482 1.00 26.59 579 VAL A CA 1
ATOM 4586 C C . VAL A 1 579 ? -17.313 53.844 -20.758 1.00 26.59 579 VAL A C 1
ATOM 4588 O O . VAL A 1 579 ? -18.277 54.115 -21.461 1.00 26.59 579 VAL A O 1
ATOM 4591 N N . ARG A 1 580 ? -16.105 54.268 -21.231 1.00 23.84 580 ARG A N 1
ATOM 4592 C CA . ARG A 1 580 ? -14.727 53.670 -21.296 1.00 23.84 580 ARG A CA 1
ATOM 4593 C C . ARG A 1 580 ? -13.610 54.688 -21.725 1.00 23.84 580 ARG A C 1
ATOM 4595 O O . ARG A 1 580 ? -13.934 55.657 -22.398 1.00 23.84 580 ARG A O 1
ATOM 4602 N N . LEU A 1 581 ? -12.320 54.301 -21.562 1.00 24.97 581 LEU A N 1
ATOM 4603 C CA . LEU A 1 581 ? -11.079 54.751 -22.289 1.00 24.97 581 LEU A CA 1
ATOM 4604 C C . LEU A 1 581 ? -10.553 56.206 -22.078 1.00 24.97 581 LEU A C 1
ATOM 4606 O O . LEU A 1 581 ? -11.337 57.052 -21.661 1.00 24.97 581 LEU A O 1
ATOM 4610 N N . PRO A 1 582 ? -9.262 56.544 -22.392 1.00 28.58 582 PRO A N 1
ATOM 4611 C CA . PRO A 1 582 ? -8.164 55.752 -22.995 1.00 28.58 582 PRO A CA 1
ATOM 4612 C C . PRO A 1 582 ? -6.843 55.692 -22.153 1.00 28.58 582 PRO A C 1
ATOM 4614 O O . PRO A 1 582 ? -6.871 55.776 -20.932 1.00 28.58 582 PRO A O 1
ATOM 4617 N N . ARG A 1 583 ? -5.686 55.461 -22.812 1.00 27.09 583 ARG A N 1
ATOM 4618 C CA . ARG A 1 583 ? -4.344 55.147 -22.252 1.00 27.09 583 ARG A CA 1
ATOM 4619 C C . ARG A 1 583 ? -3.454 56.368 -21.913 1.00 27.09 583 ARG A C 1
ATOM 4621 O O . ARG A 1 583 ? -3.566 57.407 -22.555 1.00 27.09 583 ARG A O 1
ATOM 4628 N N . SER A 1 584 ? -2.389 56.080 -21.145 1.00 26.09 584 SER A N 1
ATOM 4629 C CA . SER A 1 584 ? -1.047 56.721 -21.121 1.00 26.09 584 SER A CA 1
ATOM 4630 C C . SER A 1 584 ? -0.842 58.017 -20.317 1.00 26.09 584 SER A C 1
ATOM 4632 O O . SER A 1 584 ? -1.761 58.807 -20.142 1.00 26.09 584 SER A O 1
ATOM 4634 N N . GLY A 1 585 ? 0.405 58.220 -19.865 1.00 24.33 585 GLY A N 1
ATOM 4635 C CA . GLY A 1 585 ? 0.863 59.371 -19.073 1.00 24.33 585 GLY A CA 1
ATOM 4636 C C . GLY A 1 585 ? 1.342 58.965 -17.674 1.00 24.33 585 GLY A C 1
ATOM 4637 O O . GLY A 1 585 ? 0.602 58.328 -16.933 1.00 24.33 585 GLY A O 1
ATOM 4638 N N . ALA A 1 586 ? 2.581 59.315 -17.322 1.00 28.55 586 ALA A N 1
ATOM 4639 C CA . ALA A 1 586 ? 3.163 59.111 -15.990 1.00 28.55 586 ALA A CA 1
ATOM 4640 C C . ALA A 1 586 ? 3.425 60.468 -15.296 1.00 28.55 586 ALA A C 1
ATOM 4642 O O . ALA A 1 586 ? 3.098 61.510 -15.861 1.00 28.55 586 ALA A O 1
ATOM 4643 N N . VAL A 1 587 ? 4.113 60.422 -14.144 1.00 26.64 587 VAL A N 1
ATOM 4644 C CA . VAL A 1 587 ? 4.652 61.544 -13.334 1.00 26.64 587 VAL A CA 1
ATOM 4645 C C . VAL A 1 587 ? 3.761 62.027 -12.169 1.00 26.64 587 VAL A C 1
ATOM 4647 O O . VAL A 1 587 ? 3.083 63.042 -12.248 1.00 26.64 587 VAL A O 1
ATOM 4650 N N . GLU A 1 588 ? 3.892 61.284 -11.061 1.00 30.22 588 GLU A N 1
ATOM 4651 C CA . GLU A 1 588 ? 4.417 61.777 -9.766 1.00 30.22 588 GLU A CA 1
ATOM 4652 C C . GLU A 1 588 ? 3.551 62.653 -8.817 1.00 30.22 588 GLU A C 1
ATOM 4654 O O . GLU A 1 588 ? 2.565 63.277 -9.181 1.00 30.22 588 GLU A O 1
ATOM 4659 N N . GLU A 1 589 ? 3.961 62.636 -7.539 1.00 32.94 589 GLU A N 1
ATOM 4660 C CA . GLU A 1 589 ? 3.535 63.477 -6.406 1.00 32.94 589 GLU A CA 1
ATOM 4661 C C . GLU A 1 589 ? 2.034 63.520 -6.028 1.00 32.94 589 GLU A C 1
ATOM 4663 O O . GLU A 1 589 ? 1.365 64.520 -6.268 1.00 32.94 589 GLU A O 1
ATOM 4668 N N . HIS A 1 590 ? 1.550 62.514 -5.266 1.00 30.64 590 HIS A N 1
ATOM 4669 C CA . HIS A 1 590 ? 0.696 62.741 -4.067 1.00 30.64 590 HIS A CA 1
ATOM 4670 C C . HIS A 1 590 ? 0.456 61.493 -3.171 1.00 30.64 590 HIS A C 1
ATOM 4672 O O . HIS A 1 590 ? -0.667 61.011 -3.050 1.00 30.64 590 HIS A O 1
ATOM 4678 N N . LEU A 1 591 ? 1.477 60.972 -2.463 1.00 32.75 591 LEU A N 1
ATOM 4679 C CA . LEU A 1 591 ? 1.229 60.004 -1.363 1.00 32.75 591 LEU A CA 1
ATOM 4680 C C . LEU A 1 591 ? 2.280 59.973 -0.230 1.00 32.75 591 LEU A C 1
ATOM 4682 O O . LEU A 1 591 ? 2.576 58.938 0.361 1.00 32.75 591 LEU A O 1
ATOM 4686 N N . ARG A 1 592 ? 2.813 61.140 0.165 1.00 34.91 592 ARG A N 1
ATOM 4687 C CA . ARG A 1 592 ? 3.577 61.267 1.423 1.00 34.91 592 ARG A CA 1
ATOM 4688 C C . ARG A 1 592 ? 2.648 61.347 2.645 1.00 34.91 592 ARG A C 1
ATOM 4690 O O . ARG A 1 592 ? 2.367 62.436 3.141 1.00 34.91 592 ARG A O 1
ATOM 4697 N N . ARG A 1 593 ? 2.240 60.196 3.189 1.00 31.00 593 ARG A N 1
ATOM 4698 C CA . ARG A 1 593 ? 1.742 60.078 4.576 1.00 31.00 593 ARG A CA 1
ATOM 4699 C C . ARG A 1 593 ? 2.379 58.879 5.280 1.00 31.00 593 ARG A C 1
ATOM 4701 O O . ARG A 1 593 ? 1.935 57.752 5.119 1.00 31.00 593 ARG A O 1
ATOM 4708 N N . ARG A 1 594 ? 3.420 59.144 6.077 1.00 29.56 594 ARG A N 1
ATOM 4709 C CA . ARG A 1 594 ? 3.998 58.158 7.004 1.00 29.56 594 ARG A CA 1
ATOM 4710 C C . ARG A 1 594 ? 3.015 57.857 8.149 1.00 29.56 594 ARG A C 1
ATOM 4712 O O . ARG A 1 594 ? 2.441 58.812 8.680 1.00 29.56 594 ARG A O 1
ATOM 4719 N N . PRO A 1 595 ? 2.897 56.596 8.601 1.00 30.39 595 PRO A N 1
ATOM 4720 C CA . PRO A 1 595 ? 2.409 56.268 9.941 1.00 30.39 595 PRO A CA 1
ATOM 4721 C C . PRO A 1 595 ? 3.309 56.874 11.047 1.00 30.39 595 PRO A C 1
ATOM 4723 O O . PRO A 1 595 ? 4.450 57.263 10.769 1.00 30.39 595 PRO A O 1
ATOM 4726 N N . PRO A 1 596 ? 2.823 56.995 12.297 1.00 33.81 596 PRO A N 1
ATOM 4727 C CA . PRO A 1 596 ? 3.578 57.593 13.399 1.00 33.81 596 PRO A CA 1
ATOM 4728 C C . PRO A 1 596 ? 4.700 56.676 13.914 1.00 33.81 596 PRO A C 1
ATOM 4730 O O . PRO A 1 596 ? 4.628 55.454 13.814 1.00 33.81 596 PRO A O 1
ATOM 4733 N N . ALA A 1 597 ? 5.741 57.269 14.501 1.00 34.91 597 ALA A N 1
ATOM 4734 C CA . ALA A 1 597 ? 6.926 56.538 14.943 1.00 34.91 597 ALA A CA 1
ATOM 4735 C C . ALA A 1 597 ? 6.828 56.030 16.394 1.00 34.91 597 ALA A C 1
ATOM 4737 O O . ALA A 1 597 ? 6.718 56.826 17.325 1.00 34.91 597 ALA A O 1
ATOM 4738 N N . MET A 1 598 ? 7.027 54.722 16.590 1.00 32.19 598 MET A N 1
ATOM 4739 C CA . MET A 1 598 ? 7.542 54.140 17.839 1.00 32.19 598 MET A CA 1
ATOM 4740 C C . MET A 1 598 ? 8.728 53.220 17.523 1.00 32.19 598 MET A C 1
ATOM 4742 O O . MET A 1 598 ? 8.597 52.005 17.408 1.00 32.19 598 MET A O 1
ATOM 4746 N N . ALA A 1 599 ? 9.907 53.820 17.345 1.00 40.69 599 ALA A N 1
ATOM 4747 C CA . ALA A 1 599 ? 11.112 53.142 16.864 1.00 40.69 599 ALA A CA 1
ATOM 4748 C C . ALA A 1 599 ? 11.834 52.314 17.951 1.00 40.69 599 ALA A C 1
ATOM 4750 O O . ALA A 1 599 ? 12.978 52.604 18.319 1.00 40.69 599 ALA A O 1
ATOM 4751 N N . THR A 1 600 ? 11.195 51.242 18.432 1.00 47.50 600 THR A N 1
ATOM 4752 C CA . THR A 1 600 ? 11.934 50.136 19.063 1.00 47.50 600 THR A CA 1
ATOM 4753 C C . THR A 1 600 ? 12.656 49.359 17.965 1.00 47.50 600 THR A C 1
ATOM 4755 O O . THR A 1 600 ? 12.080 48.506 17.297 1.00 47.50 600 THR A O 1
ATOM 4758 N N . HIS A 1 601 ? 13.917 49.730 17.727 1.00 67.12 601 HIS A N 1
ATOM 4759 C CA . HIS A 1 601 ? 14.730 49.174 16.649 1.00 67.12 601 HIS A CA 1
ATOM 4760 C C . HIS A 1 601 ? 14.813 47.650 16.801 1.00 67.12 601 HIS A C 1
ATOM 4762 O O . HIS A 1 601 ? 15.415 47.142 17.753 1.00 67.12 601 HIS A O 1
ATOM 4768 N N . THR A 1 602 ? 14.166 46.965 15.862 1.00 78.31 602 THR A N 1
ATOM 4769 C CA . THR A 1 602 ? 14.043 45.513 15.769 1.00 78.31 602 THR A CA 1
ATOM 4770 C C . THR A 1 602 ? 14.556 45.127 14.391 1.00 78.31 602 THR A C 1
ATOM 4772 O O . THR A 1 602 ? 14.083 45.681 13.402 1.00 78.31 602 THR A O 1
ATOM 4775 N N . ALA A 1 603 ? 15.558 44.255 14.329 1.00 84.50 603 ALA A N 1
ATOM 4776 C CA . ALA A 1 603 ? 16.081 43.739 13.069 1.00 84.50 603 ALA A CA 1
ATOM 4777 C C . ALA A 1 603 ? 15.276 42.509 12.632 1.00 84.50 603 ALA A C 1
ATOM 4779 O O . ALA A 1 603 ? 14.896 41.702 13.478 1.00 84.50 603 ALA A O 1
ATOM 4780 N N . VAL A 1 604 ? 15.064 42.344 11.329 1.00 88.38 604 VAL A N 1
ATOM 4781 C CA . VAL A 1 604 ? 14.664 41.062 10.734 1.00 88.38 604 VAL A CA 1
ATOM 4782 C C . VAL A 1 604 ? 15.922 40.393 10.187 1.00 88.38 604 VAL A C 1
ATOM 4784 O O . VAL A 1 604 ? 16.777 41.083 9.634 1.00 88.38 604 VAL A O 1
ATOM 4787 N N . VAL A 1 605 ? 16.044 39.079 10.373 1.00 90.94 605 VAL A N 1
ATOM 4788 C CA . VAL A 1 605 ? 17.143 38.258 9.846 1.00 90.94 605 VAL A CA 1
ATOM 4789 C C . VAL A 1 605 ? 16.551 37.039 9.150 1.00 90.94 605 VAL A C 1
ATOM 4791 O O . VAL A 1 605 ? 15.850 36.253 9.793 1.00 90.94 605 VAL A O 1
ATOM 4794 N N . ILE A 1 606 ? 16.847 36.856 7.860 1.00 94.50 606 ILE A N 1
ATOM 4795 C CA . ILE A 1 606 ? 16.400 35.671 7.110 1.00 94.50 606 ILE A CA 1
ATOM 4796 C C . ILE A 1 606 ? 17.550 34.663 6.974 1.00 94.50 606 ILE A C 1
ATOM 4798 O O . ILE A 1 606 ? 18.579 34.941 6.348 1.00 94.50 606 ILE A O 1
ATOM 4802 N N . LEU A 1 607 ? 17.354 33.480 7.563 1.00 96.12 607 LEU A N 1
ATOM 4803 C CA . LEU A 1 607 ? 18.268 32.340 7.553 1.00 96.12 607 LEU A CA 1
ATOM 4804 C C . LEU A 1 607 ? 17.797 31.317 6.508 1.00 96.12 607 LEU A C 1
ATOM 4806 O O . LEU A 1 607 ? 16.760 30.684 6.689 1.00 96.12 607 LEU A O 1
ATOM 4810 N N . GLY A 1 608 ? 18.560 31.131 5.432 1.00 96.81 608 GLY A N 1
ATOM 4811 C CA . GLY A 1 608 ? 18.305 30.065 4.459 1.00 96.81 608 GLY A CA 1
ATOM 4812 C C . GLY A 1 608 ? 18.999 28.759 4.857 1.00 96.81 608 GLY A C 1
ATOM 4813 O O . GLY A 1 608 ? 20.198 28.774 5.142 1.00 96.81 608 GLY A O 1
ATOM 4814 N N . VAL A 1 609 ? 18.279 27.636 4.834 1.00 97.31 609 VAL A N 1
ATOM 4815 C CA . VAL A 1 609 ? 18.799 26.276 5.069 1.00 97.31 609 VAL A CA 1
ATOM 4816 C C . VAL A 1 609 ? 18.604 25.442 3.799 1.00 97.31 609 VAL A C 1
ATOM 4818 O O . VAL A 1 609 ? 17.533 24.891 3.561 1.00 97.31 609 VAL A O 1
ATOM 4821 N N . GLY A 1 610 ? 19.642 25.386 2.964 1.00 95.94 610 GLY A N 1
ATOM 4822 C CA . GLY A 1 610 ? 19.648 24.697 1.671 1.00 95.94 610 GLY A CA 1
ATOM 4823 C C . GLY A 1 610 ? 20.407 23.365 1.668 1.00 95.94 610 GLY A C 1
ATOM 4824 O O . GLY A 1 610 ? 21.028 22.964 2.655 1.00 95.94 610 GLY A O 1
ATOM 4825 N N . GLY A 1 611 ? 20.361 22.671 0.530 1.00 94.19 611 GLY A N 1
ATOM 4826 C CA . GLY A 1 611 ? 21.000 21.367 0.310 1.00 94.19 611 GLY A CA 1
ATOM 4827 C C . GLY A 1 611 ? 20.088 20.393 -0.447 1.00 94.19 611 GLY A C 1
ATOM 4828 O O . GLY A 1 611 ? 18.873 20.616 -0.495 1.00 94.19 611 GLY A O 1
ATOM 4829 N N . PRO A 1 612 ? 20.622 19.283 -0.992 1.00 92.81 612 PRO A N 1
ATOM 4830 C CA . PRO A 1 612 ? 19.830 18.294 -1.714 1.00 92.81 612 PRO A CA 1
ATOM 4831 C C . PRO A 1 612 ? 18.684 17.733 -0.864 1.00 92.81 612 PRO A C 1
ATOM 4833 O O . PRO A 1 612 ? 18.666 17.822 0.372 1.00 92.81 612 PRO A O 1
ATOM 4836 N N . THR A 1 613 ? 17.695 17.137 -1.523 1.00 88.31 613 THR A N 1
ATOM 4837 C CA . THR A 1 613 ? 16.682 16.324 -0.839 1.00 88.31 613 THR A CA 1
ATOM 4838 C C . THR A 1 613 ? 17.347 15.213 0.000 1.00 88.31 613 THR A C 1
ATOM 4840 O O . THR A 1 613 ? 18.475 14.801 -0.264 1.00 88.31 613 THR A O 1
ATOM 4843 N N . SER A 1 614 ? 16.712 14.812 1.102 1.00 86.75 614 SER A N 1
ATOM 4844 C CA . SER A 1 614 ? 17.251 13.868 2.105 1.00 86.75 614 SER A CA 1
ATOM 4845 C C . SER A 1 614 ? 18.586 14.224 2.807 1.00 86.75 614 SER A C 1
ATOM 4847 O O . SER A 1 614 ? 19.043 13.456 3.658 1.00 86.75 614 SER A O 1
ATOM 4849 N N . SER A 1 615 ? 19.184 15.403 2.576 1.00 89.69 615 SER A N 1
ATOM 4850 C CA . SER A 1 615 ? 20.441 15.817 3.239 1.00 89.69 615 SER A CA 1
ATOM 4851 C C . SER A 1 615 ? 20.325 16.047 4.754 1.00 89.69 615 SER A C 1
ATOM 4853 O O . SER A 1 615 ? 21.298 15.841 5.477 1.00 89.69 615 SER A O 1
ATOM 4855 N N . GLY A 1 616 ? 19.140 16.439 5.241 1.00 88.62 616 GLY A N 1
ATOM 4856 C CA . GLY A 1 616 ? 18.866 16.722 6.660 1.00 88.62 616 GLY A CA 1
ATOM 4857 C C . GLY A 1 616 ? 18.311 18.119 6.973 1.00 88.62 616 GLY A C 1
ATOM 4858 O O . GLY A 1 616 ? 18.039 18.386 8.142 1.00 88.62 616 GLY A O 1
ATOM 4859 N N . LYS A 1 617 ? 18.111 18.988 5.964 1.00 91.94 617 LYS A N 1
ATOM 4860 C CA . LYS A 1 617 ? 17.649 20.388 6.117 1.00 91.94 617 LYS A CA 1
ATOM 4861 C C . LYS A 1 617 ? 16.531 20.571 7.148 1.00 91.94 617 LYS A C 1
ATOM 4863 O O . LYS A 1 617 ? 16.732 21.266 8.136 1.00 91.94 617 LYS A O 1
ATOM 4868 N N . THR A 1 618 ? 15.404 19.886 6.958 1.00 88.62 618 THR A N 1
ATOM 4869 C CA . THR A 1 618 ? 14.203 19.952 7.801 1.00 88.62 618 THR A CA 1
ATOM 4870 C C . THR A 1 618 ? 14.498 19.632 9.263 1.00 88.62 618 THR A C 1
ATOM 4872 O O . THR A 1 618 ? 13.967 20.273 10.163 1.00 88.62 618 THR A O 1
ATOM 4875 N N . SER A 1 619 ? 15.386 18.666 9.523 1.00 89.38 619 SER A N 1
ATOM 4876 C CA . SER A 1 619 ? 15.819 18.306 10.879 1.00 89.38 619 SER A CA 1
ATOM 4877 C C . SER A 1 619 ? 16.696 19.394 11.503 1.00 89.38 619 SER A C 1
ATOM 4879 O O . SER A 1 619 ? 16.525 19.709 12.678 1.00 89.38 619 SER A O 1
ATOM 4881 N N . LEU A 1 620 ? 17.588 20.015 10.721 1.00 92.88 620 LEU A N 1
ATOM 4882 C CA . LEU A 1 620 ? 18.356 21.172 11.187 1.00 92.88 620 LEU A CA 1
ATOM 4883 C C . LEU A 1 620 ? 17.439 22.376 11.447 1.00 92.88 620 LEU A C 1
ATOM 4885 O O . LEU A 1 620 ? 17.558 23.002 12.492 1.00 92.88 620 LEU A O 1
ATOM 4889 N N . ALA A 1 621 ? 16.492 22.670 10.554 1.00 92.69 621 ALA A N 1
ATOM 4890 C CA . ALA A 1 621 ? 15.513 23.744 10.721 1.00 92.69 621 ALA A CA 1
ATOM 4891 C C . ALA A 1 621 ? 14.627 23.531 11.965 1.00 92.69 621 ALA A C 1
ATOM 4893 O O . ALA A 1 621 ? 14.416 24.472 12.727 1.00 92.69 621 ALA A O 1
ATOM 4894 N N . LYS A 1 622 ? 14.183 22.292 12.225 1.00 89.88 622 LYS A N 1
ATOM 4895 C CA . LYS A 1 622 ? 13.444 21.892 13.439 1.00 89.88 622 LYS A CA 1
ATOM 4896 C C . LYS A 1 622 ? 14.266 22.120 14.715 1.00 89.88 622 LYS A C 1
ATOM 4898 O O . LYS A 1 622 ? 13.776 22.755 15.649 1.00 89.88 622 LYS A O 1
ATOM 4903 N N . ASN A 1 623 ? 15.536 21.715 14.726 1.00 92.62 623 ASN A N 1
ATOM 4904 C CA . ASN A 1 623 ? 16.426 21.925 15.873 1.00 92.62 623 ASN A CA 1
ATOM 4905 C C . ASN A 1 623 ? 16.790 23.411 16.074 1.00 92.62 623 ASN A C 1
ATOM 4907 O O . ASN A 1 623 ? 16.776 23.897 17.203 1.00 92.62 623 ASN A O 1
ATOM 4911 N N . LEU A 1 624 ? 17.036 24.166 14.996 1.00 94.12 624 LEU A N 1
ATOM 4912 C CA . LEU A 1 624 ? 17.283 25.611 15.053 1.00 94.12 624 LEU A CA 1
ATOM 4913 C C . LEU A 1 624 ? 16.055 26.392 15.533 1.00 94.12 624 LEU A C 1
ATOM 4915 O O . LEU A 1 624 ? 16.212 27.302 16.343 1.00 94.12 624 LEU A O 1
ATOM 4919 N N . LEU A 1 625 ? 14.840 26.027 15.107 1.00 92.62 625 LEU A N 1
ATOM 4920 C CA . LEU A 1 625 ? 13.608 26.628 15.623 1.00 92.62 625 LEU A CA 1
ATOM 4921 C C . LEU A 1 625 ? 13.484 26.384 17.135 1.00 92.62 625 LEU A C 1
ATOM 4923 O O . LEU A 1 625 ? 13.303 27.332 17.895 1.00 92.62 625 LEU A O 1
ATOM 4927 N N . ALA A 1 626 ? 13.675 25.142 17.592 1.00 91.06 626 ALA A N 1
ATOM 4928 C CA . ALA A 1 626 ? 13.635 24.796 19.014 1.00 91.06 626 ALA A CA 1
ATOM 4929 C C . ALA A 1 626 ? 14.734 25.484 19.854 1.00 91.06 626 ALA A C 1
ATOM 4931 O O . ALA A 1 626 ? 14.518 25.779 21.031 1.00 91.06 626 ALA A O 1
ATOM 4932 N N . ILE A 1 627 ? 15.898 25.778 19.268 1.00 92.88 627 ILE A N 1
ATOM 4933 C CA . ILE A 1 627 ? 16.978 26.536 19.918 1.00 92.88 627 ILE A CA 1
ATOM 4934 C C . ILE A 1 627 ? 16.681 28.039 19.966 1.00 92.88 627 ILE A C 1
ATOM 4936 O O . ILE A 1 627 ? 16.960 28.674 20.977 1.00 92.88 627 ILE A O 1
ATOM 4940 N N . LEU A 1 628 ? 16.142 28.618 18.891 1.00 92.50 628 LEU A N 1
ATOM 4941 C CA . LEU A 1 628 ? 16.002 30.070 18.744 1.00 92.50 628 LEU A CA 1
ATOM 4942 C C . LEU A 1 628 ? 14.652 30.611 19.247 1.00 92.50 628 LEU A C 1
ATOM 4944 O O . LEU A 1 628 ? 14.527 31.822 19.433 1.00 92.50 628 LEU A O 1
ATOM 4948 N N . GLN A 1 629 ? 13.643 29.762 19.475 1.00 90.69 629 GLN A N 1
ATOM 4949 C CA . GLN A 1 629 ? 12.322 30.195 19.943 1.00 90.69 629 GLN A CA 1
ATOM 4950 C C . GLN A 1 629 ? 12.403 30.813 21.356 1.00 90.69 629 GLN A C 1
ATOM 4952 O O . GLN A 1 629 ? 12.792 30.112 22.295 1.00 90.69 629 GLN A O 1
ATOM 4957 N N . PRO A 1 630 ? 12.026 32.088 21.565 1.00 88.12 630 PRO A N 1
ATOM 4958 C CA . PRO A 1 630 ? 12.211 32.756 22.853 1.00 88.12 630 PRO A CA 1
ATOM 4959 C C . PRO A 1 630 ? 11.439 32.074 24.002 1.00 88.12 630 PRO A C 1
ATOM 4961 O O . PRO A 1 630 ? 10.300 31.650 23.800 1.00 88.12 630 PRO A O 1
ATOM 4964 N N . PRO A 1 631 ? 12.023 31.968 25.215 1.00 82.50 631 PRO A N 1
ATOM 4965 C CA . PRO A 1 631 ? 11.286 31.572 26.416 1.00 82.50 631 PRO A CA 1
ATOM 4966 C C . PRO A 1 631 ? 10.170 32.575 26.738 1.00 82.50 631 PRO A C 1
ATOM 4968 O O . PRO A 1 631 ? 10.327 33.773 26.500 1.00 82.50 631 PRO A O 1
ATOM 4971 N N . ALA A 1 632 ? 9.067 32.102 27.324 1.00 73.69 632 ALA A N 1
ATOM 4972 C CA . ALA A 1 632 ? 7.891 32.928 27.631 1.00 73.69 632 ALA A CA 1
ATOM 4973 C C . ALA A 1 632 ? 8.133 34.005 28.715 1.00 73.69 632 ALA A C 1
ATOM 4975 O O . ALA A 1 632 ? 7.346 34.940 28.850 1.00 73.69 632 ALA A O 1
ATOM 4976 N N . ASP A 1 633 ? 9.211 33.868 29.484 1.00 62.06 633 ASP A N 1
ATOM 4977 C CA . ASP A 1 633 ? 9.553 34.623 30.691 1.00 62.06 633 ASP A CA 1
ATOM 4978 C C . ASP A 1 633 ? 10.877 35.412 30.585 1.00 62.06 633 ASP A C 1
ATOM 4980 O O . ASP A 1 633 ? 11.185 36.239 31.448 1.00 62.06 633 ASP A O 1
ATOM 4984 N N . ALA A 1 634 ? 11.668 35.190 29.531 1.00 60.97 634 ALA A N 1
ATOM 4985 C CA . ALA A 1 634 ? 13.035 35.696 29.431 1.00 60.97 634 ALA A CA 1
ATOM 4986 C C . ALA A 1 634 ? 13.158 37.065 28.737 1.00 60.97 634 ALA A C 1
ATOM 4988 O O . ALA A 1 634 ? 12.519 37.355 27.727 1.00 60.97 634 ALA A O 1
ATOM 4989 N N . SER A 1 635 ? 14.116 37.876 29.199 1.00 71.81 635 SER A N 1
ATOM 4990 C CA . SER A 1 635 ? 14.527 39.142 28.563 1.00 71.81 635 SER A CA 1
ATOM 4991 C C . SER A 1 635 ? 15.394 38.924 27.302 1.00 71.81 635 SER A C 1
ATOM 4993 O O . SER A 1 635 ? 16.428 39.577 27.132 1.00 71.81 635 SER A O 1
ATOM 4995 N N . SER A 1 636 ? 15.001 37.998 26.423 1.00 84.44 636 SER A N 1
ATOM 4996 C CA . SER A 1 636 ? 15.785 37.660 25.232 1.00 84.44 636 SER A CA 1
ATOM 4997 C C . SER A 1 636 ? 15.824 38.815 24.216 1.00 84.44 636 SER A C 1
ATOM 4999 O O . SER A 1 636 ? 14.823 39.514 24.029 1.00 84.44 636 SER A O 1
ATOM 5001 N N . PRO A 1 637 ? 16.951 39.010 23.503 1.00 84.44 637 PRO A N 1
ATOM 5002 C CA . PRO A 1 637 ? 16.979 39.842 22.303 1.00 84.44 637 PRO A CA 1
ATOM 5003 C C . PRO A 1 637 ? 16.189 39.243 21.127 1.00 84.44 637 PRO A C 1
ATOM 5005 O O . PRO A 1 637 ? 15.804 39.998 20.238 1.00 84.44 637 PRO A O 1
ATOM 5008 N N . ILE A 1 638 ? 15.922 37.933 21.090 1.00 88.88 638 ILE A N 1
ATOM 5009 C CA . ILE A 1 638 ? 15.065 37.327 20.057 1.00 88.88 638 ILE A CA 1
ATOM 5010 C C . ILE A 1 638 ? 13.598 37.517 20.470 1.00 88.88 638 ILE A C 1
ATOM 5012 O O . ILE A 1 638 ? 13.224 37.229 21.603 1.00 88.88 638 ILE A O 1
ATOM 5016 N N . VAL A 1 639 ? 12.771 38.042 19.562 1.00 88.06 639 VAL A N 1
ATOM 5017 C CA . VAL A 1 639 ? 11.362 38.407 19.812 1.00 88.06 639 VAL A CA 1
ATOM 5018 C C . VAL A 1 639 ? 10.399 37.334 19.325 1.00 88.06 639 VAL A C 1
ATOM 5020 O O . VAL A 1 639 ? 9.403 37.052 19.984 1.00 88.06 639 VAL A O 1
ATOM 5023 N N . SER A 1 640 ? 10.689 36.761 18.163 1.00 90.12 640 SER A N 1
ATOM 5024 C CA . SER A 1 640 ? 9.946 35.664 17.556 1.00 90.12 640 SER A CA 1
ATOM 5025 C C . SER A 1 640 ? 10.826 34.974 16.518 1.00 90.12 640 SER A C 1
ATOM 5027 O O . SER A 1 640 ? 11.734 35.588 15.944 1.00 90.12 640 SER A O 1
ATOM 5029 N N . VAL A 1 641 ? 10.551 33.692 16.296 1.00 91.44 641 VAL A N 1
ATOM 5030 C CA . VAL A 1 641 ? 11.126 32.908 15.206 1.00 91.44 641 VAL A CA 1
ATOM 5031 C C . VAL A 1 641 ? 9.981 32.293 14.421 1.00 91.44 641 VAL A C 1
ATOM 5033 O O . VAL A 1 641 ? 8.989 31.851 14.999 1.00 91.44 641 VAL A O 1
ATOM 5036 N N . HIS A 1 642 ? 10.116 32.303 13.103 1.00 91.00 642 HIS A N 1
ATOM 5037 C CA . HIS A 1 642 ? 9.153 31.742 12.162 1.00 91.00 642 HIS A CA 1
ATOM 5038 C C . HIS A 1 642 ? 9.872 30.742 11.260 1.00 91.00 642 HIS A C 1
ATOM 5040 O O . HIS A 1 642 ? 11.072 30.886 11.009 1.00 91.00 642 HIS A O 1
ATOM 5046 N N . ALA A 1 643 ? 9.145 29.743 10.770 1.00 90.06 643 ALA A N 1
ATOM 5047 C CA . ALA A 1 643 ? 9.640 28.767 9.806 1.00 90.06 643 ALA A CA 1
ATOM 5048 C C . ALA A 1 643 ? 8.810 28.843 8.518 1.00 90.06 643 ALA A C 1
ATOM 5050 O O . ALA A 1 643 ? 7.610 29.110 8.570 1.00 90.06 643 ALA A O 1
ATOM 5051 N N . LEU A 1 644 ? 9.461 28.619 7.380 1.00 91.81 644 LEU A N 1
ATOM 5052 C CA . LEU A 1 644 ? 8.860 28.646 6.053 1.00 91.81 644 LEU A CA 1
ATOM 5053 C C . LEU A 1 644 ? 9.465 27.525 5.202 1.00 91.81 644 LEU A C 1
ATOM 5055 O O . LEU A 1 644 ? 10.689 27.436 5.077 1.00 91.81 644 LEU A O 1
ATOM 5059 N N . HIS A 1 645 ? 8.617 26.688 4.613 1.00 90.50 645 HIS A N 1
ATOM 5060 C CA . HIS A 1 645 ? 9.043 25.578 3.766 1.00 90.50 645 HIS A CA 1
ATOM 5061 C C . HIS A 1 645 ? 8.933 25.982 2.298 1.00 90.50 645 HIS A C 1
ATOM 5063 O O . HIS A 1 645 ? 7.968 26.635 1.907 1.00 90.50 645 HIS A O 1
ATOM 5069 N N . GLN A 1 646 ? 9.899 25.587 1.468 1.00 91.69 646 GLN A N 1
ATOM 5070 C CA . GLN A 1 646 ? 9.788 25.723 0.012 1.00 91.69 646 GLN A CA 1
ATOM 5071 C C . GLN A 1 646 ? 8.566 24.978 -0.529 1.00 91.69 646 GLN A C 1
ATOM 5073 O O . GLN A 1 646 ? 7.923 25.466 -1.450 1.00 91.69 646 GLN A O 1
ATOM 5078 N N . ASP A 1 647 ? 8.241 23.825 0.048 1.00 87.88 647 ASP A N 1
ATOM 5079 C CA . ASP A 1 647 ? 7.189 22.936 -0.438 1.00 87.88 647 ASP A CA 1
ATOM 5080 C C . ASP A 1 647 ? 5.797 23.616 -0.385 1.00 87.88 647 ASP A C 1
ATOM 5082 O O . ASP A 1 647 ? 4.953 23.350 -1.238 1.00 87.88 647 ASP A O 1
ATOM 5086 N N . ASP A 1 648 ? 5.598 24.615 0.494 1.00 88.38 648 ASP A N 1
ATOM 5087 C CA . ASP A 1 648 ? 4.409 25.494 0.524 1.00 88.38 648 ASP A CA 1
ATOM 5088 C C . ASP A 1 648 ? 4.263 26.388 -0.739 1.00 88.38 648 ASP A C 1
ATOM 5090 O O . ASP A 1 648 ? 3.218 27.020 -0.945 1.00 88.38 648 ASP A O 1
ATOM 5094 N N . PHE A 1 649 ? 5.307 26.473 -1.576 1.00 91.50 649 PHE A N 1
ATOM 5095 C CA . PHE A 1 649 ? 5.412 27.257 -2.820 1.00 91.50 649 PHE A CA 1
ATOM 5096 C C . PHE A 1 649 ? 5.465 26.392 -4.086 1.00 91.50 649 PHE A C 1
ATOM 5098 O O . PHE A 1 649 ? 5.623 26.931 -5.184 1.00 91.50 649 PHE A O 1
ATOM 5105 N N . THR A 1 650 ? 5.298 25.078 -3.948 1.00 89.56 650 THR A N 1
ATOM 5106 C CA . THR A 1 650 ? 5.070 24.159 -5.071 1.00 89.56 650 THR A CA 1
ATOM 5107 C C . THR A 1 650 ? 3.798 24.576 -5.830 1.00 89.56 650 THR A C 1
ATOM 5109 O O . THR A 1 650 ? 2.786 24.860 -5.177 1.00 89.56 650 THR A O 1
ATOM 5112 N N . PRO A 1 651 ? 3.807 24.669 -7.173 1.00 87.94 651 PRO A N 1
ATOM 5113 C CA . PRO A 1 651 ? 2.585 24.883 -7.952 1.00 87.94 651 PRO A CA 1
ATOM 5114 C C . PRO A 1 651 ? 1.588 23.712 -7.845 1.00 87.94 651 PRO A C 1
ATOM 5116 O O . PRO A 1 651 ? 1.959 22.624 -7.397 1.00 87.94 651 PRO A O 1
ATOM 5119 N N . PRO A 1 652 ? 0.328 23.895 -8.285 1.00 86.19 652 PRO A N 1
ATOM 5120 C CA . PRO A 1 652 ? -0.612 22.790 -8.471 1.00 86.19 652 PRO A CA 1
ATOM 5121 C C . PRO A 1 652 ? -0.030 21.697 -9.377 1.00 86.19 652 PRO A C 1
ATOM 5123 O O . PRO A 1 652 ? 0.729 21.999 -10.296 1.00 86.19 652 PRO A O 1
ATOM 5126 N N . LYS A 1 653 ? -0.437 20.439 -9.160 1.00 82.00 653 LYS A N 1
ATOM 5127 C CA . LYS A 1 653 ? 0.044 19.251 -9.895 1.00 82.00 653 LYS A CA 1
ATOM 5128 C C . LYS A 1 653 ? 0.057 19.450 -11.418 1.00 82.00 653 LYS A C 1
ATOM 5130 O O . LYS A 1 653 ? 1.031 19.091 -12.069 1.00 82.00 653 LYS A O 1
ATOM 5135 N N . ASP A 1 654 ? -0.974 20.083 -11.968 1.00 85.31 654 ASP A N 1
ATOM 5136 C CA . ASP A 1 654 ? -1.138 20.294 -13.415 1.00 85.31 654 ASP A CA 1
ATOM 5137 C C . ASP A 1 654 ? -0.270 21.438 -13.985 1.00 85.31 654 ASP A C 1
ATOM 5139 O O . ASP A 1 654 ? -0.115 21.555 -15.199 1.00 85.31 654 ASP A O 1
ATOM 5143 N N . GLU A 1 655 ? 0.327 22.266 -13.119 1.00 87.19 655 GLU A N 1
ATOM 5144 C CA . GLU A 1 655 ? 1.298 23.311 -13.479 1.00 87.19 655 GLU A CA 1
ATOM 5145 C C . GLU A 1 655 ? 2.763 22.841 -13.333 1.00 87.19 655 GLU A C 1
ATOM 5147 O O . GLU A 1 655 ? 3.680 23.549 -13.759 1.00 87.19 655 GLU A O 1
ATOM 5152 N N . ILE A 1 656 ? 3.009 21.650 -12.765 1.00 90.00 656 ILE A N 1
ATOM 5153 C CA . ILE A 1 656 ? 4.358 21.078 -12.623 1.00 90.00 656 ILE A CA 1
ATOM 5154 C C . ILE A 1 656 ? 4.939 20.728 -14.006 1.00 90.00 656 ILE A C 1
ATOM 5156 O O . ILE A 1 656 ? 4.263 20.067 -14.801 1.00 90.00 656 ILE A O 1
ATOM 5160 N N . PRO A 1 657 ? 6.195 21.115 -14.319 1.00 90.00 657 PRO A N 1
ATOM 5161 C CA . PRO A 1 657 ? 6.802 20.835 -15.618 1.00 90.00 657 PRO A CA 1
ATOM 5162 C C . PRO A 1 657 ? 6.803 19.344 -15.982 1.00 90.00 657 PRO A C 1
ATOM 5164 O O . PRO A 1 657 ? 7.210 18.491 -15.197 1.00 90.00 657 PRO A O 1
ATOM 5167 N N . TRP A 1 658 ? 6.398 19.019 -17.210 1.00 87.94 658 TRP A N 1
ATOM 5168 C CA . TRP A 1 658 ? 6.427 17.647 -17.721 1.00 87.94 658 TRP A CA 1
ATOM 5169 C C . TRP A 1 658 ? 7.801 17.281 -18.294 1.00 87.94 658 TRP A C 1
ATOM 5171 O O . TRP A 1 658 ? 8.264 17.889 -19.266 1.00 87.94 658 TRP A O 1
ATOM 5181 N N . ASN A 1 659 ? 8.438 16.241 -17.753 1.00 84.94 659 ASN A N 1
ATOM 5182 C CA . ASN A 1 659 ? 9.690 15.719 -18.283 1.00 84.94 659 ASN A CA 1
ATOM 5183 C C . ASN A 1 659 ? 9.429 14.855 -19.528 1.00 84.94 659 ASN A C 1
ATOM 5185 O O . ASN A 1 659 ? 9.207 13.646 -19.449 1.00 84.94 659 ASN A O 1
ATOM 5189 N N . ALA A 1 660 ? 9.497 15.479 -20.704 1.00 84.56 660 ALA A N 1
ATOM 5190 C CA . ALA A 1 660 ? 9.236 14.829 -21.991 1.00 84.56 660 ALA A CA 1
ATOM 5191 C C . ALA A 1 660 ? 10.211 13.685 -22.359 1.00 84.56 660 ALA A C 1
ATOM 5193 O O . ALA A 1 660 ? 9.945 12.966 -23.317 1.00 84.56 660 ALA A O 1
ATOM 5194 N N . THR A 1 661 ? 11.323 13.505 -21.632 1.00 80.56 661 THR A N 1
ATOM 5195 C CA . THR A 1 661 ? 12.268 12.388 -21.854 1.00 80.56 661 THR A CA 1
ATOM 5196 C C . THR A 1 661 ? 11.836 11.122 -21.112 1.00 80.56 661 THR A C 1
ATOM 5198 O O . THR A 1 661 ? 12.070 10.013 -21.590 1.00 80.56 661 THR A O 1
ATOM 5201 N N . TRP A 1 662 ? 11.206 11.292 -19.947 1.00 79.19 662 TRP A N 1
ATOM 5202 C CA . TRP A 1 662 ? 10.883 10.213 -19.006 1.00 79.19 662 TRP A CA 1
ATOM 5203 C C . TRP A 1 662 ? 9.381 10.020 -18.776 1.00 79.19 662 TRP A C 1
ATOM 5205 O O . TRP A 1 662 ? 8.998 9.082 -18.085 1.00 79.19 662 TRP A O 1
ATOM 5215 N N . HIS A 1 663 ? 8.545 10.859 -19.394 1.00 84.25 663 HIS A N 1
ATOM 5216 C CA . HIS A 1 663 ? 7.081 10.805 -19.339 1.00 84.25 663 HIS A CA 1
ATOM 5217 C C . HIS A 1 663 ? 6.530 10.847 -17.902 1.00 84.25 663 HIS A C 1
ATOM 5219 O O . HIS A 1 663 ? 5.701 10.029 -17.509 1.00 84.25 663 HIS A O 1
ATOM 5225 N N . VAL A 1 664 ? 7.009 11.817 -17.119 1.00 85.88 664 VAL A N 1
ATOM 5226 C CA . VAL A 1 664 ? 6.625 12.032 -15.717 1.00 85.88 664 VAL A CA 1
ATOM 5227 C C . VAL A 1 664 ? 6.650 13.526 -15.373 1.00 85.88 664 VAL A C 1
ATOM 5229 O O . VAL A 1 664 ? 7.352 14.304 -16.020 1.00 85.88 664 VAL A O 1
ATOM 5232 N N . GLN A 1 665 ? 5.895 13.935 -14.352 1.00 87.12 665 GLN A N 1
ATOM 5233 C CA . GLN A 1 665 ? 5.994 15.271 -13.756 1.00 87.12 665 GLN A CA 1
ATOM 5234 C C . GLN A 1 665 ? 7.342 15.441 -13.041 1.00 87.12 665 GLN A C 1
ATOM 5236 O O . GLN A 1 665 ? 7.781 14.556 -12.306 1.00 87.12 665 GLN A O 1
ATOM 5241 N N . ASP A 1 666 ? 8.002 16.571 -13.277 1.00 89.56 666 ASP A N 1
ATOM 5242 C CA . ASP A 1 666 ? 9.331 16.880 -12.762 1.00 89.56 666 ASP A CA 1
ATOM 5243 C C . ASP A 1 666 ? 9.220 17.749 -11.503 1.00 89.56 666 ASP A C 1
ATOM 5245 O O . ASP A 1 666 ? 9.111 18.975 -11.565 1.00 89.56 666 ASP A O 1
ATOM 5249 N N . TRP A 1 667 ? 9.198 17.099 -10.340 1.00 88.50 667 TRP A N 1
ATOM 5250 C CA . TRP A 1 667 ? 9.055 17.771 -9.043 1.00 88.50 667 TRP A CA 1
ATOM 5251 C C . TRP A 1 667 ? 10.378 18.331 -8.508 1.00 88.50 667 TRP A C 1
ATOM 5253 O O . TRP A 1 667 ? 10.373 19.109 -7.555 1.00 88.50 667 TRP A O 1
ATOM 5263 N N . ASP A 1 668 ? 11.511 17.954 -9.108 1.00 91.19 668 ASP A N 1
ATOM 5264 C CA . ASP A 1 668 ? 12.843 18.319 -8.625 1.00 91.19 668 ASP A CA 1
ATOM 5265 C C . ASP A 1 668 ? 13.541 19.371 -9.523 1.00 91.19 668 ASP A C 1
ATOM 5267 O O . ASP A 1 668 ? 14.488 20.021 -9.069 1.00 91.19 668 ASP A O 1
ATOM 5271 N N . THR A 1 669 ? 13.071 19.601 -10.762 1.00 92.06 669 THR A N 1
ATOM 5272 C CA . THR A 1 669 ? 13.626 20.611 -11.686 1.00 92.06 669 THR A CA 1
ATOM 5273 C C . THR A 1 669 ? 13.622 22.029 -11.103 1.00 92.06 669 THR A C 1
ATOM 5275 O O . THR A 1 669 ? 12.595 22.487 -10.594 1.00 92.06 669 THR A O 1
ATOM 5278 N N . PRO A 1 670 ? 14.714 22.806 -11.239 1.00 93.06 670 PRO A N 1
ATOM 5279 C CA . PRO A 1 670 ? 14.702 24.219 -10.867 1.00 93.06 670 PRO A CA 1
ATOM 5280 C C . PRO A 1 670 ? 13.801 25.083 -11.771 1.00 93.06 670 PRO A C 1
ATOM 5282 O O . PRO A 1 670 ? 13.484 26.217 -11.420 1.00 93.06 670 PRO A O 1
ATOM 5285 N N . HIS A 1 671 ? 13.360 24.577 -12.929 1.00 92.19 671 HIS A N 1
ATOM 5286 C CA . HIS A 1 671 ? 12.611 25.342 -13.937 1.00 92.19 671 HIS A CA 1
ATOM 5287 C C . HIS A 1 671 ? 11.086 25.243 -13.783 1.00 92.19 671 HIS A C 1
ATOM 5289 O O . HIS A 1 671 ? 10.378 25.041 -14.767 1.00 92.19 671 HIS A O 1
ATOM 5295 N N . GLY A 1 672 ? 10.571 25.403 -12.561 1.00 87.06 672 GLY A N 1
ATOM 5296 C CA . GLY A 1 672 ? 9.126 25.564 -12.328 1.00 87.06 672 GLY A CA 1
ATOM 5297 C C . GLY A 1 672 ? 8.503 24.711 -11.225 1.00 87.06 672 GLY A C 1
ATOM 5298 O O . GLY A 1 672 ? 7.334 24.916 -10.935 1.00 87.06 672 GLY A O 1
ATOM 5299 N N . SER A 1 673 ? 9.246 23.830 -10.549 1.00 91.31 673 SER A N 1
ATOM 5300 C CA . SER A 1 673 ? 8.738 23.110 -9.360 1.00 91.31 673 SER A CA 1
ATOM 5301 C C . SER A 1 673 ? 8.458 24.019 -8.145 1.00 91.31 673 SER A C 1
ATOM 5303 O O . SER A 1 673 ? 7.880 23.578 -7.157 1.00 91.31 673 SER A O 1
ATOM 5305 N N . CYS A 1 674 ? 8.858 25.295 -8.196 1.00 93.50 674 CYS A N 1
ATOM 5306 C CA . CYS A 1 674 ? 8.704 26.277 -7.124 1.00 93.50 674 CYS A CA 1
ATOM 5307 C C . CYS A 1 674 ? 8.294 27.644 -7.698 1.00 93.50 674 CYS A C 1
ATOM 5309 O O . CYS A 1 674 ? 8.982 28.184 -8.571 1.00 93.50 674 CYS A O 1
ATOM 5311 N N . ASP A 1 675 ? 7.218 28.252 -7.184 1.00 94.44 675 ASP A N 1
ATOM 5312 C CA . ASP A 1 675 ? 6.869 29.644 -7.494 1.00 94.44 675 ASP A CA 1
ATOM 5313 C C . ASP A 1 675 ? 7.777 30.613 -6.716 1.00 94.44 675 ASP A C 1
ATOM 5315 O O . ASP A 1 675 ? 7.407 31.202 -5.691 1.00 94.44 675 ASP A O 1
ATOM 5319 N N . TYR A 1 676 ? 8.977 30.831 -7.262 1.00 94.81 676 TYR A N 1
ATOM 5320 C CA . TYR A 1 676 ? 9.935 31.811 -6.753 1.00 94.81 676 TYR A CA 1
ATOM 5321 C C . TYR A 1 676 ? 9.348 33.229 -6.648 1.00 94.81 676 TYR A C 1
ATOM 5323 O O . TYR A 1 676 ? 9.776 33.986 -5.782 1.00 94.81 676 TYR A O 1
ATOM 5331 N N . ARG A 1 677 ? 8.337 33.605 -7.451 1.00 93.88 677 ARG A N 1
ATOM 5332 C CA . ARG A 1 677 ? 7.701 34.937 -7.381 1.00 93.88 677 ARG A CA 1
ATOM 5333 C C . ARG A 1 677 ? 6.714 35.045 -6.225 1.00 93.88 677 ARG A C 1
ATOM 5335 O O . ARG A 1 677 ? 6.500 36.140 -5.704 1.00 93.88 677 ARG A O 1
ATOM 5342 N N . ARG A 1 678 ? 6.051 33.959 -5.822 1.00 93.75 678 ARG A N 1
ATOM 5343 C CA . ARG A 1 678 ? 5.265 33.901 -4.575 1.00 93.75 678 ARG A CA 1
ATOM 5344 C C . ARG A 1 678 ? 6.193 33.843 -3.365 1.00 93.75 678 ARG A C 1
ATOM 5346 O O . ARG A 1 678 ? 5.938 34.575 -2.412 1.00 93.75 678 ARG A O 1
ATOM 5353 N N . LEU A 1 679 ? 7.299 33.099 -3.437 1.00 94.81 679 LEU A N 1
ATOM 5354 C CA . LEU A 1 679 ? 8.322 33.076 -2.386 1.00 94.81 679 LEU A CA 1
ATOM 5355 C C . LEU A 1 679 ? 8.959 34.459 -2.177 1.00 94.81 679 LEU A C 1
ATOM 5357 O O . LEU A 1 679 ? 8.932 34.973 -1.062 1.00 94.81 679 LEU A O 1
ATOM 5361 N N . GLU A 1 680 ? 9.434 35.118 -3.239 1.00 95.25 680 GLU A N 1
ATOM 5362 C CA . GLU A 1 680 ? 9.992 36.479 -3.188 1.00 95.25 680 GLU A CA 1
ATOM 5363 C C . GLU A 1 680 ? 9.008 37.464 -2.534 1.00 95.25 680 GLU A C 1
ATOM 5365 O O . GLU A 1 680 ? 9.385 38.196 -1.618 1.00 95.25 680 GLU A O 1
ATOM 5370 N N . ARG A 1 681 ? 7.727 37.435 -2.936 1.00 94.31 681 ARG A N 1
ATOM 5371 C CA . ARG A 1 681 ? 6.674 38.288 -2.357 1.00 94.31 681 ARG A CA 1
ATOM 5372 C C . ARG A 1 681 ? 6.426 38.015 -0.873 1.00 94.31 681 ARG A C 1
ATOM 5374 O O . ARG A 1 681 ? 6.255 38.972 -0.125 1.00 94.31 681 ARG A O 1
ATOM 5381 N N . VAL A 1 682 ? 6.413 36.755 -0.427 1.00 94.50 682 VAL A N 1
ATOM 5382 C CA . VAL A 1 682 ? 6.224 36.418 0.999 1.00 94.50 682 VAL A CA 1
ATOM 5383 C C . VAL A 1 682 ? 7.432 36.852 1.835 1.00 94.50 682 VAL A C 1
ATOM 5385 O O . VAL A 1 682 ? 7.252 37.416 2.913 1.00 94.50 682 VAL A O 1
ATOM 5388 N N . LEU A 1 683 ? 8.657 36.684 1.325 1.00 94.44 683 LEU A N 1
ATOM 5389 C CA . LEU A 1 683 ? 9.869 37.158 2.002 1.00 94.44 683 LEU A CA 1
ATOM 5390 C C . LEU A 1 683 ? 9.927 38.695 2.067 1.00 94.44 683 LEU A C 1
ATOM 5392 O O . LEU A 1 683 ? 10.263 39.250 3.112 1.00 94.44 683 LEU A O 1
ATOM 5396 N N . GLN A 1 684 ? 9.541 39.397 0.996 1.00 94.00 684 GLN A N 1
ATOM 5397 C CA . GLN A 1 684 ? 9.417 40.862 0.992 1.00 94.00 684 GLN A CA 1
ATOM 5398 C C . GLN A 1 684 ? 8.327 41.353 1.955 1.00 94.00 684 GLN A C 1
ATOM 5400 O O . GLN A 1 684 ? 8.567 42.295 2.710 1.00 94.00 684 GLN A O 1
ATOM 5405 N N . TYR A 1 685 ? 7.170 40.684 2.000 1.00 93.12 685 TYR A N 1
ATOM 5406 C CA . TYR A 1 685 ? 6.110 40.979 2.968 1.00 93.12 685 TYR A CA 1
ATOM 5407 C C . TYR A 1 685 ? 6.610 40.822 4.409 1.00 93.12 685 TYR A C 1
ATOM 5409 O O . TYR A 1 685 ? 6.407 41.713 5.231 1.00 93.12 685 TYR A O 1
ATOM 5417 N N . PHE A 1 686 ? 7.325 39.735 4.714 1.00 91.94 686 PHE A N 1
ATOM 5418 C CA . PHE A 1 686 ? 7.881 39.506 6.048 1.00 91.94 686 PHE A CA 1
ATOM 5419 C C . PHE A 1 686 ? 8.923 40.572 6.440 1.00 91.94 686 PHE A C 1
ATOM 5421 O O . PHE A 1 686 ? 8.963 40.999 7.594 1.00 91.94 686 PHE A O 1
ATOM 5428 N N . LEU A 1 687 ? 9.724 41.063 5.486 1.00 90.00 687 LEU A N 1
ATOM 5429 C CA . LEU A 1 687 ? 10.661 42.176 5.704 1.00 90.00 687 LEU A CA 1
ATOM 5430 C C . LEU A 1 687 ? 9.962 43.523 5.972 1.00 90.00 687 LEU A C 1
ATOM 5432 O O . LEU A 1 687 ? 10.516 44.342 6.702 1.00 90.00 687 LEU A O 1
ATOM 5436 N N . GLU A 1 688 ? 8.772 43.768 5.410 1.00 90.38 688 GLU A N 1
ATOM 5437 C CA . GLU A 1 688 ? 8.007 45.009 5.634 1.00 90.38 688 GLU A CA 1
ATOM 5438 C C . GLU A 1 688 ? 7.106 44.949 6.883 1.00 90.38 688 GLU A C 1
ATOM 5440 O O . GLU A 1 688 ? 6.974 45.944 7.601 1.00 90.38 688 GLU A O 1
ATOM 5445 N N . HIS A 1 689 ? 6.501 43.792 7.165 1.00 89.25 689 HIS A N 1
ATOM 5446 C CA . HIS A 1 689 ? 5.468 43.634 8.197 1.00 89.25 689 HIS A CA 1
ATOM 5447 C C . HIS A 1 689 ? 5.932 42.912 9.470 1.00 89.25 689 HIS A C 1
ATOM 5449 O O . HIS A 1 689 ? 5.273 43.035 10.502 1.00 89.25 689 HIS A O 1
ATOM 5455 N N . HIS A 1 690 ? 7.053 42.185 9.422 1.00 89.38 690 HIS A N 1
ATOM 5456 C CA . HIS A 1 690 ? 7.577 41.332 10.502 1.00 89.38 690 HIS A CA 1
ATOM 5457 C C . HIS A 1 690 ? 6.642 40.174 10.944 1.00 89.38 690 HIS A C 1
ATOM 5459 O O . HIS A 1 690 ? 6.920 39.503 11.942 1.00 89.38 690 HIS A O 1
ATOM 5465 N N . GLU A 1 691 ? 5.553 39.929 10.208 1.00 88.19 691 GLU A N 1
ATOM 5466 C CA . GLU A 1 691 ? 4.649 38.778 10.329 1.00 88.19 691 GLU A CA 1
ATOM 5467 C C . GLU A 1 691 ? 4.474 38.110 8.952 1.00 88.19 691 GLU A C 1
ATOM 5469 O O . GLU A 1 691 ? 4.686 38.748 7.917 1.00 88.19 691 GLU A O 1
ATOM 5474 N N . LEU A 1 692 ? 4.127 36.818 8.920 1.00 87.69 692 LEU A N 1
ATOM 5475 C CA . LEU A 1 692 ? 3.711 36.150 7.680 1.00 87.69 692 LEU A CA 1
ATOM 5476 C C . LEU A 1 692 ? 2.312 36.652 7.253 1.00 87.69 692 LEU A C 1
ATOM 5478 O O . LEU A 1 692 ? 1.538 37.080 8.116 1.00 87.69 692 LEU A O 1
ATOM 5482 N N . PRO A 1 693 ? 1.955 36.602 5.953 1.00 86.12 693 PRO A N 1
ATOM 5483 C CA . PRO A 1 693 ? 0.613 36.966 5.496 1.00 86.12 693 PRO A CA 1
ATOM 5484 C C . PRO A 1 693 ? -0.470 36.138 6.201 1.00 86.12 693 PRO A C 1
ATOM 5486 O O . PRO A 1 693 ? -0.306 34.942 6.422 1.00 86.12 693 PRO A O 1
ATOM 5489 N N . ARG A 1 694 ? -1.601 36.760 6.550 1.00 78.50 694 ARG A N 1
ATOM 5490 C CA . ARG A 1 694 ? -2.670 36.123 7.355 1.00 78.50 694 ARG A CA 1
ATOM 5491 C C . ARG A 1 694 ? -3.458 35.048 6.606 1.00 78.50 694 ARG A C 1
ATOM 5493 O O . ARG A 1 694 ? -4.161 34.252 7.217 1.00 78.50 694 ARG A O 1
ATOM 5500 N N . ASP A 1 695 ? -3.356 35.079 5.288 1.00 75.69 695 ASP A N 1
ATOM 5501 C CA . ASP A 1 695 ? -3.861 34.122 4.315 1.00 75.69 695 ASP A CA 1
ATOM 5502 C C . ASP A 1 695 ? -2.851 33.000 4.002 1.00 75.69 695 ASP A C 1
ATOM 5504 O O . ASP A 1 695 ? -3.214 32.016 3.359 1.00 75.69 695 ASP A O 1
ATOM 5508 N N . PHE A 1 696 ? -1.604 33.097 4.481 1.00 79.12 696 PHE A N 1
ATOM 5509 C CA . PHE A 1 696 ? -0.606 32.044 4.314 1.00 79.12 696 PHE A CA 1
ATOM 5510 C C . PHE A 1 696 ? -0.853 30.889 5.296 1.00 79.12 696 PHE A C 1
ATOM 5512 O O . PHE A 1 696 ? -0.739 31.048 6.512 1.00 79.12 696 PHE A O 1
ATOM 5519 N N . GLN A 1 697 ? -1.149 29.704 4.761 1.00 65.69 697 GLN A N 1
ATOM 5520 C CA . GLN A 1 697 ? -1.254 28.457 5.517 1.00 65.69 697 GLN A CA 1
ATOM 5521 C C . GLN A 1 697 ? -0.149 27.503 5.057 1.00 65.69 697 GLN A C 1
ATOM 5523 O O . GLN A 1 697 ? -0.084 27.182 3.874 1.00 65.69 697 GLN A O 1
ATOM 5528 N N . SER A 1 698 ? 0.691 27.035 5.983 1.00 68.44 698 SER A N 1
ATOM 5529 C CA . SER A 1 698 ? 1.687 25.996 5.691 1.00 68.44 698 SER A CA 1
ATOM 5530 C C . SER A 1 698 ? 1.047 24.603 5.721 1.00 68.44 698 SER A C 1
ATOM 5532 O O . SER A 1 698 ? 0.239 24.296 6.611 1.00 68.44 698 SER A O 1
ATOM 5534 N N . SER A 1 699 ? 1.400 23.748 4.762 1.00 61.78 699 SER A N 1
ATOM 5535 C CA . SER A 1 699 ? 0.963 22.351 4.708 1.00 61.78 699 SER A CA 1
ATOM 5536 C C . SER A 1 699 ? 1.836 21.457 5.597 1.00 61.78 699 SER A C 1
ATOM 5538 O O . SER A 1 699 ? 1.307 20.648 6.367 1.00 61.78 699 SER A O 1
ATOM 5540 N N . GLU A 1 700 ? 3.164 21.645 5.599 1.00 59.47 700 GLU A N 1
ATOM 5541 C CA . GLU A 1 700 ? 4.087 20.801 6.379 1.00 59.47 700 GLU A CA 1
ATOM 5542 C C . GLU A 1 700 ? 3.916 20.979 7.901 1.00 59.47 700 GLU A C 1
ATOM 5544 O O . GLU A 1 700 ? 4.085 20.022 8.669 1.00 59.47 700 GLU A O 1
ATOM 5549 N N . HIS A 1 701 ? 3.485 22.164 8.349 1.00 51.38 701 HIS A N 1
ATOM 5550 C CA . HIS A 1 701 ? 3.204 22.427 9.766 1.00 51.38 701 HIS A CA 1
ATOM 5551 C C . HIS A 1 701 ? 2.027 21.596 10.321 1.00 51.38 701 HIS A C 1
ATOM 5553 O O . HIS A 1 701 ? 1.951 21.380 11.527 1.00 51.38 701 HIS A O 1
ATOM 5559 N N . ARG A 1 702 ? 1.132 21.079 9.460 1.00 48.09 702 ARG A N 1
ATOM 5560 C CA . ARG A 1 702 ? 0.100 20.091 9.844 1.00 48.09 702 ARG A CA 1
ATOM 5561 C C . ARG A 1 702 ? 0.587 18.642 9.764 1.00 48.09 702 ARG A C 1
ATOM 5563 O O . ARG A 1 702 ? 0.079 17.802 10.499 1.00 48.09 702 ARG A O 1
ATOM 5570 N N . ARG A 1 703 ? 1.545 18.334 8.882 1.00 52.41 703 ARG A N 1
ATOM 5571 C CA . ARG A 1 703 ? 2.059 16.964 8.681 1.00 52.41 703 ARG A CA 1
ATOM 5572 C C . ARG A 1 703 ? 3.069 16.522 9.732 1.00 52.41 703 ARG A C 1
ATOM 5574 O O . ARG A 1 703 ? 3.189 15.327 9.987 1.00 52.41 703 ARG A O 1
ATOM 5581 N N . SER A 1 704 ? 3.839 17.450 10.298 1.00 50.16 704 SER A N 1
ATOM 5582 C CA . SER A 1 704 ? 4.951 17.104 11.184 1.00 50.16 704 SER A CA 1
ATOM 5583 C C . SER A 1 704 ? 4.776 17.649 12.599 1.00 50.16 704 SER A C 1
ATOM 5585 O O . SER A 1 704 ? 4.887 18.848 12.841 1.00 50.16 704 SER A O 1
ATOM 5587 N N . ASN A 1 705 ? 4.596 16.734 13.559 1.00 50.97 705 ASN A N 1
ATOM 5588 C CA . ASN A 1 705 ? 4.804 17.027 14.976 1.00 50.97 705 ASN A CA 1
ATOM 5589 C C . ASN A 1 705 ? 6.234 17.562 15.139 1.00 50.97 705 ASN A C 1
ATOM 5591 O O . ASN A 1 705 ? 7.204 16.837 14.920 1.00 50.97 705 ASN A O 1
ATOM 5595 N N . TYR A 1 706 ? 6.353 18.851 15.455 1.00 59.59 706 TYR A N 1
ATOM 5596 C CA . TYR A 1 706 ? 7.573 19.641 15.261 1.00 59.59 706 TYR A CA 1
ATOM 5597 C C . TYR A 1 706 ? 8.589 19.448 16.411 1.00 59.59 706 TYR A C 1
ATOM 5599 O O . TYR A 1 706 ? 9.018 20.397 17.066 1.00 59.59 706 TYR A O 1
ATOM 5607 N N . SER A 1 707 ? 8.941 18.192 16.703 1.00 65.62 707 SER A N 1
ATOM 5608 C CA . SER A 1 707 ? 9.828 17.820 17.807 1.00 65.62 707 SER A CA 1
ATOM 5609 C C . SER A 1 707 ? 11.301 18.125 17.513 1.00 65.62 707 SER A C 1
ATOM 5611 O O . SER A 1 707 ? 11.831 17.836 16.439 1.00 65.62 707 SER A O 1
ATOM 5613 N N . CYS A 1 708 ? 11.984 18.689 18.511 1.00 79.88 708 CYS A N 1
ATOM 5614 C CA . CYS A 1 708 ? 13.441 18.796 18.520 1.00 79.88 708 CYS A CA 1
ATOM 5615 C C . CYS A 1 708 ? 14.059 17.396 18.653 1.00 79.88 708 CYS A C 1
ATOM 5617 O O . CYS A 1 708 ? 13.579 16.587 19.447 1.00 79.88 708 CYS A O 1
ATOM 5619 N N . SER A 1 709 ? 15.132 17.118 17.910 1.00 85.06 709 SER A N 1
ATOM 5620 C CA . SER A 1 709 ? 15.838 15.830 17.945 1.00 85.06 709 SER A CA 1
ATOM 5621 C C . SER A 1 709 ? 17.141 15.853 18.754 1.00 85.06 709 SER A C 1
ATOM 5623 O O . SER A 1 709 ? 17.921 14.910 18.635 1.00 85.06 709 SER A O 1
ATOM 5625 N N . LEU A 1 710 ? 17.432 16.939 19.475 1.00 87.38 710 LEU A N 1
ATOM 5626 C CA . LEU A 1 710 ? 18.663 17.093 20.258 1.00 87.38 710 LEU A CA 1
ATOM 5627 C C . LEU A 1 710 ? 18.493 16.579 21.695 1.00 87.38 710 LEU A C 1
ATOM 5629 O O . LEU A 1 710 ? 17.390 16.667 22.242 1.00 87.38 710 LEU A O 1
ATOM 5633 N N . PRO A 1 711 ? 19.580 16.137 22.354 1.00 90.38 711 PRO A N 1
ATOM 5634 C CA . PRO A 1 711 ? 19.593 15.932 23.799 1.00 90.38 711 PRO A CA 1
ATOM 5635 C C . PRO A 1 711 ? 19.200 17.209 24.555 1.00 90.38 711 PRO A C 1
ATOM 5637 O O . PRO A 1 711 ? 19.607 18.315 24.185 1.00 90.38 711 PRO A O 1
ATOM 5640 N N . SER A 1 712 ? 18.465 17.058 25.660 1.00 88.31 712 SER A N 1
ATOM 5641 C CA . SER A 1 712 ? 17.992 18.180 26.487 1.00 88.31 712 SER A CA 1
ATOM 5642 C C . SER A 1 712 ? 19.121 19.098 26.970 1.00 88.31 712 SER A C 1
ATOM 5644 O O . SER A 1 712 ? 18.917 20.304 27.090 1.00 88.31 712 SER A O 1
ATOM 5646 N N . GLU A 1 713 ? 20.314 18.546 27.209 1.00 89.56 713 GLU A N 1
ATOM 5647 C CA . GLU A 1 713 ? 21.504 19.295 27.632 1.00 89.56 713 GLU A CA 1
ATOM 5648 C C . GLU A 1 713 ? 22.052 20.208 26.525 1.00 89.56 713 GLU A C 1
ATOM 5650 O O . GLU A 1 713 ? 22.299 21.387 26.779 1.00 89.56 713 GLU A O 1
ATOM 5655 N N . GLU A 1 714 ? 22.180 19.718 25.284 1.00 89.00 714 GLU A N 1
ATOM 5656 C CA . GLU A 1 714 ? 22.590 20.559 24.149 1.00 89.00 714 GLU A CA 1
ATOM 5657 C C . GLU A 1 714 ? 21.543 21.631 23.842 1.00 89.00 714 GLU A C 1
ATOM 5659 O O . GLU A 1 714 ? 21.888 22.787 23.588 1.00 89.00 714 GLU A O 1
ATOM 5664 N N . LEU A 1 715 ? 20.257 21.269 23.898 1.00 91.19 715 LEU A N 1
ATOM 5665 C CA . LEU A 1 715 ? 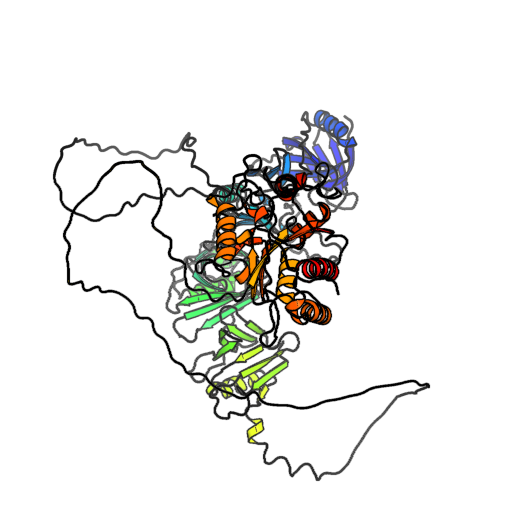19.166 22.218 23.702 1.00 91.19 715 LEU A CA 1
ATOM 5666 C C . LEU A 1 715 ? 19.206 23.327 24.766 1.00 91.19 715 LEU A C 1
ATOM 5668 O O . LEU A 1 715 ? 19.099 24.503 24.423 1.00 91.19 715 LEU A O 1
ATOM 5672 N N . ALA A 1 716 ? 19.414 22.981 26.040 1.00 89.81 716 ALA A N 1
ATOM 5673 C CA . ALA A 1 716 ? 19.562 23.953 27.120 1.00 89.81 716 ALA A CA 1
ATOM 5674 C C . ALA A 1 716 ? 20.812 24.837 26.945 1.00 89.81 716 ALA A C 1
ATOM 5676 O O . ALA A 1 716 ? 20.720 26.054 27.112 1.00 89.81 716 ALA A O 1
ATOM 5677 N N . LEU A 1 717 ? 21.951 24.254 26.552 1.00 92.19 717 LEU A N 1
ATOM 5678 C CA . LEU A 1 717 ? 23.203 24.972 26.293 1.00 92.19 717 LEU A CA 1
ATOM 5679 C C . LEU A 1 717 ? 23.040 26.021 25.184 1.00 92.19 717 LEU A C 1
ATOM 5681 O O . LEU A 1 717 ? 23.373 27.191 25.382 1.00 92.19 717 LEU A O 1
ATOM 5685 N N . TRP A 1 718 ? 22.488 25.637 24.030 1.00 92.44 718 TRP A N 1
ATOM 5686 C CA . TRP A 1 718 ? 22.302 26.571 22.919 1.00 92.44 718 TRP A CA 1
ATOM 5687 C C . TRP A 1 718 ? 21.223 27.615 23.207 1.00 92.44 718 TRP A C 1
ATOM 5689 O O . TRP A 1 718 ? 21.415 28.784 22.876 1.00 92.44 718 TRP A O 1
ATOM 5699 N N . ARG A 1 719 ? 20.136 27.251 23.900 1.00 91.94 719 ARG A N 1
ATOM 5700 C CA . ARG A 1 719 ? 19.136 28.224 24.375 1.00 91.94 719 ARG A CA 1
ATOM 5701 C C . ARG A 1 719 ? 19.747 29.227 25.358 1.00 91.94 719 ARG A C 1
ATOM 5703 O O . ARG A 1 719 ? 19.446 30.416 25.267 1.00 91.94 719 ARG A O 1
ATOM 5710 N N . HIS A 1 720 ? 20.645 28.797 26.245 1.00 89.69 720 HIS A N 1
ATOM 5711 C CA . HIS A 1 720 ? 21.391 29.706 27.118 1.00 89.69 720 HIS A CA 1
ATOM 5712 C C . HIS A 1 720 ? 22.289 30.660 26.313 1.00 89.69 720 HIS A C 1
ATOM 5714 O O . HIS A 1 720 ? 22.242 31.869 26.537 1.00 89.69 720 HIS A O 1
ATOM 5720 N N . GLU A 1 721 ? 23.043 30.164 25.328 1.00 89.44 721 GLU A N 1
ATOM 5721 C CA . GLU A 1 721 ? 23.882 31.015 24.472 1.00 89.44 721 GLU A CA 1
ATOM 5722 C C . GLU A 1 721 ? 23.077 32.020 23.634 1.00 89.44 721 GLU A C 1
ATOM 5724 O O . GLU A 1 721 ? 23.471 33.182 23.532 1.00 89.44 721 GLU A O 1
ATOM 5729 N N . PHE A 1 722 ? 21.931 31.629 23.068 1.00 89.56 722 PHE A N 1
ATOM 5730 C CA . PHE A 1 722 ? 21.120 32.530 22.241 1.00 89.56 722 PHE A CA 1
ATOM 5731 C C . PHE A 1 722 ? 20.227 33.491 23.033 1.00 89.56 722 PHE A C 1
ATOM 5733 O O . PHE A 1 722 ? 19.959 34.585 22.533 1.00 89.56 722 PHE A O 1
ATOM 5740 N N . HIS A 1 723 ? 19.779 33.135 24.243 1.00 89.38 723 HIS A N 1
ATOM 5741 C CA . HIS A 1 723 ? 18.853 33.965 25.027 1.00 89.38 723 HIS A CA 1
ATOM 5742 C C . HIS A 1 723 ? 19.483 34.653 26.248 1.00 89.38 723 HIS A C 1
ATOM 5744 O O . HIS A 1 723 ? 18.967 35.688 26.669 1.00 89.38 723 HIS A O 1
ATOM 5750 N N . GLY A 1 724 ? 20.581 34.124 26.798 1.00 81.44 724 GLY A N 1
ATOM 5751 C CA . GLY A 1 724 ? 21.310 34.706 27.934 1.00 81.44 724 GLY A CA 1
ATOM 5752 C C . GLY A 1 724 ? 22.236 35.868 27.554 1.00 81.44 724 GLY A C 1
ATOM 5753 O O . GLY A 1 724 ? 22.600 36.680 28.407 1.00 81.44 724 GLY A O 1
ATOM 5754 N N . ARG A 1 725 ? 22.592 35.999 26.269 1.00 80.00 725 ARG A N 1
ATOM 5755 C CA . ARG A 1 725 ? 23.362 37.137 25.748 1.00 80.00 725 ARG A CA 1
ATOM 5756 C C . ARG A 1 725 ? 22.509 38.405 25.721 1.00 80.00 725 ARG A C 1
ATOM 5758 O O . ARG A 1 725 ? 21.450 38.465 25.099 1.00 80.00 725 ARG A O 1
ATOM 5765 N N . GLY A 1 726 ? 22.984 39.450 26.397 1.00 71.19 726 GLY A N 1
ATOM 5766 C CA . GLY A 1 726 ? 22.271 40.724 26.489 1.00 71.19 726 GLY A CA 1
ATOM 5767 C C . GLY A 1 726 ? 22.198 41.458 25.146 1.00 71.19 726 GLY A C 1
ATOM 5768 O O . GLY A 1 726 ? 23.165 41.482 24.389 1.00 71.19 726 GLY A O 1
ATOM 5769 N N . ALA A 1 727 ? 21.084 42.148 24.887 1.00 68.31 727 ALA A N 1
ATOM 5770 C CA . ALA A 1 727 ? 20.813 42.860 23.629 1.00 68.31 727 ALA A CA 1
ATOM 5771 C C . ALA A 1 727 ? 21.857 43.925 23.212 1.00 68.31 727 ALA A C 1
ATOM 5773 O O . ALA A 1 727 ? 21.844 44.391 22.077 1.00 68.31 727 ALA A O 1
ATOM 5774 N N . SER A 1 728 ? 22.767 44.323 24.106 1.00 66.44 728 SER A N 1
ATOM 5775 C CA . SER A 1 728 ? 23.918 45.184 23.799 1.00 66.44 728 SER A CA 1
ATOM 5776 C C . SER A 1 728 ? 25.076 44.466 23.091 1.00 66.44 728 SER A C 1
ATOM 5778 O O . SER A 1 728 ? 25.998 45.137 22.642 1.00 66.44 728 SER A O 1
ATOM 5780 N N . GLN A 1 729 ? 25.060 43.131 23.023 1.00 69.69 729 GLN A N 1
ATOM 5781 C CA . GLN A 1 729 ? 26.080 42.311 22.357 1.00 69.69 729 GLN A CA 1
ATOM 5782 C C . GLN A 1 729 ? 25.751 42.021 20.884 1.00 69.69 729 GLN A C 1
ATOM 5784 O O . GLN A 1 729 ? 26.560 41.401 20.200 1.00 69.69 729 GLN A O 1
ATOM 5789 N N . LEU A 1 730 ? 24.579 42.434 20.387 1.00 75.31 730 LEU A N 1
ATOM 5790 C CA . LEU A 1 730 ? 24.189 42.220 18.991 1.00 75.31 730 LEU A CA 1
ATOM 5791 C C . LEU A 1 730 ? 25.159 42.931 18.028 1.00 75.31 730 LEU A C 1
ATOM 5793 O O . LEU A 1 730 ? 25.635 44.039 18.300 1.00 75.31 730 LEU A O 1
ATOM 5797 N N . VAL A 1 731 ? 25.446 42.313 16.882 1.00 66.94 731 VAL A N 1
ATOM 5798 C CA . VAL A 1 731 ? 26.244 42.941 15.819 1.00 66.94 731 VAL A CA 1
ATOM 5799 C C . VAL A 1 731 ? 25.478 44.138 15.252 1.00 66.94 731 VAL A C 1
ATOM 5801 O O . VAL A 1 731 ? 24.274 44.080 15.007 1.00 66.94 731 VAL A O 1
ATOM 5804 N N . HIS A 1 732 ? 26.172 45.255 15.042 1.00 62.72 732 HIS A N 1
ATOM 5805 C CA . HIS A 1 732 ? 25.622 46.433 14.371 1.00 62.72 732 HIS A CA 1
ATOM 5806 C C . HIS A 1 732 ? 26.231 46.533 12.971 1.00 62.72 732 HIS A C 1
ATOM 5808 O O . HIS A 1 732 ? 27.448 46.432 12.811 1.00 62.72 732 HIS A O 1
ATOM 5814 N N . SER A 1 733 ? 25.396 46.714 11.949 1.00 58.66 733 SER A N 1
ATOM 5815 C CA . SER A 1 733 ? 25.815 46.716 10.543 1.00 58.66 733 SER A CA 1
ATOM 5816 C C . SER A 1 733 ? 25.094 47.810 9.750 1.00 58.66 733 SER A C 1
ATOM 5818 O O . SER A 1 733 ? 24.173 48.451 10.246 1.00 58.66 733 SER A O 1
ATOM 5820 N N . ALA A 1 734 ? 25.472 48.021 8.487 1.00 48.31 734 ALA A N 1
ATOM 5821 C CA . ALA A 1 734 ? 24.743 48.947 7.616 1.00 48.31 734 ALA A CA 1
ATOM 5822 C C . ALA A 1 734 ? 23.305 48.478 7.285 1.00 48.31 734 ALA A C 1
ATOM 5824 O O . ALA A 1 734 ? 22.477 49.311 6.927 1.00 48.31 734 ALA A O 1
ATOM 5825 N N . ARG A 1 735 ? 23.004 47.173 7.424 1.00 52.19 735 ARG A N 1
ATOM 5826 C CA . ARG A 1 735 ? 21.634 46.621 7.361 1.00 52.19 735 ARG A CA 1
ATOM 5827 C C . ARG A 1 735 ? 20.941 46.613 8.729 1.00 52.19 735 ARG A C 1
ATOM 5829 O O . ARG A 1 735 ? 19.727 46.758 8.792 1.00 52.19 735 ARG A O 1
ATOM 5836 N N . TYR A 1 736 ? 21.707 46.502 9.815 1.00 62.88 736 TYR A N 1
ATOM 5837 C CA . TYR A 1 736 ? 21.206 46.438 11.188 1.00 62.88 736 TYR A CA 1
ATOM 5838 C C . TYR A 1 736 ? 21.608 47.699 11.972 1.00 62.88 736 TYR A C 1
ATOM 5840 O O . TYR A 1 736 ? 22.658 47.698 12.630 1.00 62.88 736 TYR A O 1
ATOM 5848 N N . PRO A 1 737 ? 20.794 48.780 11.935 1.00 56.75 737 PRO A N 1
ATOM 5849 C CA . PRO A 1 737 ? 20.938 49.891 12.884 1.00 56.75 737 PRO A CA 1
ATOM 5850 C C . PR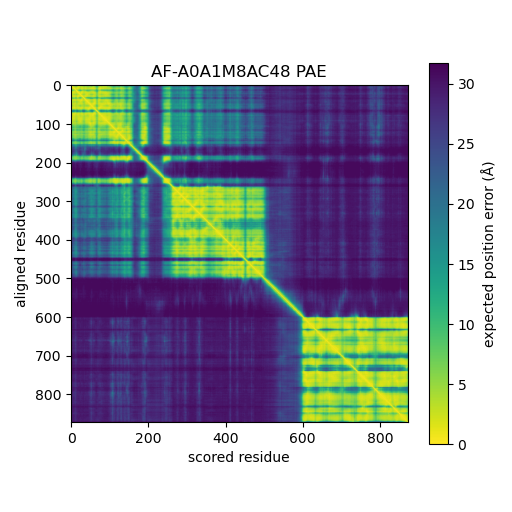O A 1 737 ? 20.846 49.356 14.327 1.00 56.75 737 PRO A C 1
ATOM 5852 O O . PRO A 1 737 ? 20.354 48.242 14.495 1.00 56.75 737 PRO A O 1
ATOM 5855 N N . PRO A 1 738 ? 21.287 50.099 15.367 1.00 57.72 738 PRO A N 1
ATOM 5856 C CA . PRO A 1 738 ? 21.481 49.585 16.733 1.00 57.72 738 PRO A CA 1
ATOM 5857 C C . PRO A 1 738 ? 20.182 49.079 17.386 1.00 57.72 738 PRO A C 1
ATOM 5859 O O . PRO A 1 738 ? 19.511 49.767 18.161 1.00 57.72 738 PRO A O 1
ATOM 5862 N N . ALA A 1 739 ? 19.834 47.847 17.033 1.00 58.97 739 ALA A N 1
ATOM 5863 C CA . ALA A 1 739 ? 18.633 47.143 17.410 1.00 58.97 739 ALA A CA 1
ATOM 5864 C C . ALA A 1 739 ? 18.849 46.460 18.753 1.00 58.97 739 ALA A C 1
ATOM 5866 O O . ALA A 1 739 ? 19.923 45.938 19.042 1.00 58.97 739 ALA A O 1
ATOM 5867 N N . ARG A 1 740 ? 17.807 46.470 19.583 1.00 69.19 740 ARG A N 1
ATOM 5868 C CA . ARG A 1 740 ? 17.799 45.762 20.874 1.00 69.19 740 ARG A CA 1
ATOM 5869 C C . ARG A 1 740 ? 16.978 44.475 20.815 1.00 69.19 740 ARG A C 1
ATOM 5871 O O . ARG A 1 740 ? 16.735 43.860 21.849 1.00 69.19 740 ARG A O 1
ATOM 5878 N N . LYS A 1 741 ? 16.492 44.142 19.620 1.00 83.06 741 LYS A N 1
ATOM 5879 C CA . LYS A 1 741 ? 15.522 43.095 19.333 1.00 83.06 741 LYS A CA 1
ATOM 5880 C C . LYS A 1 741 ? 15.760 42.531 17.930 1.00 83.06 741 LYS A C 1
ATOM 5882 O O . LYS A 1 741 ? 16.127 43.287 17.029 1.00 83.06 741 LYS A O 1
ATOM 5887 N N . VAL A 1 742 ? 15.536 41.234 17.751 1.00 87.25 742 VAL A N 1
ATOM 5888 C CA . VAL A 1 742 ? 15.685 40.504 16.484 1.00 87.25 742 VAL A CA 1
ATOM 5889 C C . VAL A 1 742 ? 14.462 39.613 16.262 1.00 87.25 742 VAL A C 1
ATOM 5891 O O . VAL A 1 742 ? 13.981 38.978 17.198 1.00 87.25 742 VAL A O 1
ATOM 5894 N N . ILE A 1 743 ? 13.972 39.558 15.029 1.00 91.00 743 ILE A N 1
ATOM 5895 C CA . ILE A 1 743 ? 12.979 38.597 14.540 1.00 91.00 743 ILE A CA 1
ATOM 5896 C C . ILE A 1 743 ? 13.677 37.733 13.491 1.00 91.00 743 ILE A C 1
ATOM 5898 O O . ILE A 1 743 ? 14.377 38.260 12.626 1.00 91.00 743 ILE A O 1
ATOM 5902 N N . ILE A 1 744 ? 13.521 36.415 13.589 1.00 93.06 744 ILE A N 1
ATOM 5903 C CA . ILE A 1 744 ? 14.222 35.458 12.726 1.00 93.06 744 ILE A CA 1
ATOM 5904 C C . ILE A 1 744 ? 13.206 34.720 11.854 1.00 93.06 744 ILE A C 1
ATOM 5906 O O . ILE A 1 744 ? 12.211 34.204 12.361 1.00 93.06 744 ILE A O 1
ATOM 5910 N N . LEU A 1 745 ? 13.477 34.633 10.553 1.00 94.69 745 LEU A N 1
ATOM 5911 C CA . LEU A 1 745 ? 12.769 33.743 9.634 1.00 94.69 745 LEU A CA 1
ATOM 5912 C C . LEU A 1 745 ? 13.732 32.654 9.163 1.00 94.69 745 LEU A C 1
ATOM 5914 O O . LEU A 1 745 ? 14.748 32.954 8.539 1.00 94.69 745 LEU A O 1
ATOM 5918 N N . ILE A 1 746 ? 13.414 31.397 9.462 1.00 95.50 746 ILE A N 1
ATOM 5919 C CA . ILE A 1 746 ? 14.099 30.226 8.914 1.00 95.50 746 ILE A CA 1
ATOM 5920 C C . ILE A 1 746 ? 13.345 29.814 7.650 1.00 95.50 746 ILE A C 1
ATOM 5922 O O . ILE A 1 746 ? 12.156 29.514 7.721 1.00 95.50 746 ILE A O 1
ATOM 5926 N N . VAL A 1 747 ? 14.027 29.779 6.508 1.00 95.81 747 VAL A N 1
ATOM 5927 C CA . VAL A 1 747 ? 13.478 29.266 5.246 1.00 95.81 747 VAL A CA 1
ATOM 5928 C C . VAL A 1 747 ? 14.267 28.026 4.858 1.00 95.81 747 VAL A C 1
ATOM 5930 O O . VAL A 1 747 ? 15.495 28.087 4.777 1.00 95.81 747 VAL A O 1
ATOM 5933 N N . GLU A 1 748 ? 13.591 26.909 4.616 1.00 94.06 748 GLU A N 1
ATOM 5934 C CA . GLU A 1 748 ? 14.239 25.646 4.252 1.00 94.06 748 GLU A CA 1
ATOM 5935 C C . GLU A 1 748 ? 13.692 25.098 2.929 1.00 94.06 748 GLU A C 1
ATOM 5937 O O . GLU A 1 748 ? 12.520 25.281 2.597 1.00 94.06 748 GLU A O 1
ATOM 5942 N N . GLY A 1 749 ? 14.561 24.472 2.140 1.00 94.06 749 GLY A N 1
ATOM 5943 C CA . GLY A 1 749 ? 14.181 23.843 0.879 1.00 94.06 749 GLY A CA 1
ATOM 5944 C C . GLY A 1 749 ? 15.382 23.466 0.020 1.00 94.06 749 GLY A C 1
ATOM 5945 O O . GLY A 1 749 ? 16.522 23.832 0.306 1.00 94.06 749 GLY A O 1
ATOM 5946 N N . PHE A 1 750 ? 15.151 22.660 -1.014 1.00 94.62 750 PHE A N 1
ATOM 5947 C CA . PHE A 1 750 ? 16.221 22.109 -1.853 1.00 94.62 750 PHE A CA 1
ATOM 5948 C C . PHE A 1 750 ? 16.576 22.962 -3.080 1.00 94.62 750 PHE A C 1
ATOM 5950 O O . PHE A 1 750 ? 17.576 22.673 -3.719 1.00 94.62 750 PHE A O 1
ATOM 5957 N N . LEU A 1 751 ? 15.818 24.023 -3.372 1.00 95.44 751 LEU A N 1
ATOM 5958 C CA . LEU A 1 751 ? 16.009 24.964 -4.485 1.00 95.44 751 LEU A CA 1
ATOM 5959 C C . LEU A 1 751 ? 16.029 26.441 -4.045 1.00 95.44 751 LEU A C 1
ATOM 5961 O O . LEU A 1 751 ? 16.164 27.323 -4.892 1.00 95.44 751 LEU A O 1
ATOM 5965 N N . ILE A 1 752 ? 15.923 26.746 -2.744 1.00 95.25 752 ILE A N 1
ATOM 5966 C CA . ILE A 1 752 ? 15.782 28.127 -2.225 1.00 95.25 752 ILE A CA 1
ATOM 5967 C C . ILE A 1 752 ? 16.925 29.087 -2.608 1.00 95.25 752 ILE A C 1
ATOM 5969 O O . ILE A 1 752 ? 16.755 30.301 -2.537 1.00 95.25 752 ILE A O 1
ATOM 5973 N N . PHE A 1 753 ? 18.086 28.571 -3.023 1.00 94.94 753 PHE A N 1
ATOM 5974 C CA . PHE A 1 753 ? 19.228 29.372 -3.480 1.00 94.94 753 PHE A CA 1
ATOM 5975 C C . PHE A 1 753 ? 19.381 29.440 -5.011 1.00 94.94 753 PHE A C 1
ATOM 5977 O O . PHE A 1 753 ? 20.329 30.065 -5.490 1.00 94.94 753 PHE A O 1
ATOM 5984 N N . TYR A 1 754 ? 18.478 28.820 -5.780 1.00 95.25 754 TYR A N 1
ATOM 5985 C CA . TYR A 1 754 ? 18.533 28.823 -7.243 1.00 95.25 754 TYR A CA 1
ATOM 5986 C C . TYR A 1 754 ? 18.273 30.222 -7.819 1.00 95.25 754 TYR A C 1
ATOM 5988 O O . TYR A 1 754 ? 19.162 30.801 -8.451 1.00 95.25 754 TYR A O 1
ATOM 5996 N N . ASP A 1 755 ? 17.085 30.773 -7.563 1.00 94.75 755 ASP A N 1
ATOM 5997 C CA . ASP A 1 755 ? 16.617 32.049 -8.110 1.00 94.75 755 ASP A CA 1
ATOM 5998 C C . ASP A 1 755 ? 17.415 33.255 -7.574 1.00 94.75 755 ASP A C 1
ATOM 6000 O O . ASP A 1 755 ? 17.698 33.381 -6.376 1.00 94.75 755 ASP A O 1
ATOM 6004 N N . ALA A 1 756 ? 17.797 34.154 -8.484 1.00 92.62 756 ALA A N 1
ATOM 6005 C CA . ALA A 1 756 ? 18.661 35.295 -8.211 1.00 92.62 756 ALA A CA 1
ATOM 6006 C C . ALA A 1 756 ? 17.983 36.476 -7.493 1.00 92.62 756 ALA A C 1
ATOM 6008 O O . ALA A 1 756 ? 18.700 37.366 -7.025 1.00 92.62 756 ALA A O 1
ATOM 6009 N N . ALA A 1 757 ? 16.651 36.519 -7.395 1.00 92.38 757 ALA A N 1
ATOM 6010 C CA . ALA A 1 757 ? 15.913 37.502 -6.602 1.00 92.38 757 ALA A CA 1
ATOM 6011 C C . ALA A 1 757 ? 15.707 36.994 -5.166 1.00 92.38 757 ALA A C 1
ATOM 6013 O O . ALA A 1 757 ? 16.134 37.655 -4.217 1.00 92.38 757 ALA A O 1
ATOM 6014 N N . VAL A 1 758 ? 15.173 35.778 -5.006 1.00 93.69 758 VAL A N 1
ATOM 6015 C CA . VAL A 1 758 ? 14.966 35.104 -3.714 1.00 93.69 758 VAL A CA 1
ATOM 6016 C C . VAL A 1 758 ? 16.276 35.012 -2.934 1.00 93.69 758 VAL A C 1
ATOM 6018 O O . VAL A 1 758 ? 16.340 35.445 -1.781 1.00 93.69 758 VAL A O 1
ATOM 6021 N N . ARG A 1 759 ? 17.366 34.533 -3.556 1.00 90.94 759 ARG A N 1
ATOM 6022 C CA . ARG A 1 759 ? 18.620 34.283 -2.822 1.00 90.94 759 ARG A CA 1
ATOM 6023 C C . ARG A 1 759 ? 19.273 35.545 -2.241 1.00 90.94 759 ARG A C 1
ATOM 6025 O O . ARG A 1 759 ? 20.065 35.438 -1.301 1.00 90.94 759 ARG A O 1
ATOM 6032 N N . LYS A 1 760 ? 18.929 36.735 -2.753 1.00 91.12 760 LYS A N 1
ATOM 6033 C CA . LYS A 1 760 ? 19.399 38.046 -2.259 1.00 91.12 760 LYS A CA 1
ATOM 6034 C C . LYS A 1 760 ? 18.711 38.498 -0.971 1.00 91.12 760 LYS A C 1
ATOM 6036 O O . LYS A 1 760 ? 19.274 39.337 -0.271 1.00 91.12 760 LYS A O 1
ATOM 6041 N N . LEU A 1 761 ? 17.536 37.949 -0.659 1.00 92.56 761 LEU A N 1
ATOM 6042 C CA . LEU A 1 761 ? 16.777 38.273 0.553 1.00 92.56 761 LEU A CA 1
ATOM 6043 C C . LEU A 1 761 ? 17.332 37.565 1.799 1.00 92.56 761 LEU A C 1
ATOM 6045 O O . LEU A 1 761 ? 17.062 38.001 2.912 1.00 92.56 761 LEU A O 1
ATOM 6049 N N . PHE A 1 762 ? 18.151 36.519 1.631 1.00 93.50 762 PHE A N 1
ATOM 6050 C CA . PHE A 1 762 ? 18.861 35.890 2.745 1.00 93.50 762 PHE A CA 1
ATOM 6051 C C . PHE A 1 762 ? 19.986 36.772 3.290 1.00 93.50 762 PHE A C 1
ATOM 6053 O O . PHE A 1 762 ? 20.821 37.306 2.552 1.00 93.50 762 PHE A O 1
ATOM 6060 N N . ASP A 1 763 ? 20.052 36.847 4.614 1.00 91.38 763 ASP A N 1
ATOM 6061 C CA . ASP A 1 763 ? 21.150 37.481 5.336 1.00 91.38 763 ASP A CA 1
ATOM 6062 C C . ASP A 1 763 ? 22.254 36.479 5.678 1.00 91.38 763 ASP A C 1
ATOM 6064 O O . ASP A 1 763 ? 23.433 36.835 5.680 1.00 91.38 763 ASP A O 1
ATOM 6068 N N . MET A 1 764 ? 21.870 35.222 5.914 1.00 92.50 764 MET A N 1
ATOM 6069 C CA . MET A 1 764 ? 22.765 34.105 6.190 1.00 92.50 764 MET A CA 1
ATOM 6070 C C . MET A 1 764 ? 22.287 32.856 5.443 1.00 92.50 764 MET A C 1
ATOM 6072 O O . MET A 1 764 ? 21.086 32.599 5.349 1.00 92.50 764 MET A O 1
ATOM 6076 N N . ARG A 1 765 ? 23.228 32.075 4.904 1.00 94.56 765 ARG A N 1
ATOM 6077 C CA . ARG A 1 765 ? 22.942 30.921 4.043 1.00 94.56 765 ARG A CA 1
ATOM 6078 C C . ARG A 1 765 ? 23.726 29.705 4.533 1.00 94.56 765 ARG A C 1
ATOM 6080 O O . ARG A 1 765 ? 24.952 29.700 4.460 1.00 94.56 765 ARG A O 1
ATOM 6087 N N . LEU A 1 766 ? 23.028 28.693 5.040 1.00 96.69 766 LEU A N 1
ATOM 6088 C CA . LEU A 1 766 ? 23.577 27.387 5.410 1.00 96.69 766 LEU A CA 1
ATOM 6089 C C . LEU A 1 766 ? 23.297 26.388 4.281 1.00 96.69 766 LEU A C 1
ATOM 6091 O O . LEU A 1 766 ? 22.180 26.355 3.767 1.00 96.69 766 LEU A O 1
ATOM 6095 N N . PHE A 1 767 ? 24.269 25.553 3.915 1.00 96.44 767 PHE A N 1
ATOM 6096 C CA . PHE A 1 767 ? 24.097 24.513 2.896 1.00 96.44 767 PHE A CA 1
ATOM 6097 C C . PHE A 1 767 ? 24.605 23.161 3.389 1.00 96.44 767 PHE A C 1
ATOM 6099 O O . PHE A 1 767 ? 25.799 23.003 3.636 1.00 96.44 767 PHE A O 1
ATOM 6106 N N . LEU A 1 768 ? 23.715 22.178 3.515 1.00 95.88 768 LEU A N 1
ATOM 6107 C CA . LEU A 1 768 ? 24.087 20.810 3.871 1.00 95.88 768 LEU A CA 1
ATOM 6108 C C . LEU A 1 768 ? 24.529 20.059 2.614 1.00 95.88 768 LEU A C 1
ATOM 6110 O O . LEU A 1 768 ? 23.709 19.842 1.725 1.00 95.88 768 LEU A O 1
ATOM 6114 N N . ARG A 1 769 ? 25.784 19.608 2.564 1.00 94.81 769 ARG A N 1
ATOM 6115 C CA . ARG A 1 769 ? 26.300 18.711 1.521 1.00 94.81 769 ARG A CA 1
ATOM 6116 C C . ARG A 1 769 ? 26.305 17.255 1.989 1.00 94.81 769 ARG A C 1
ATOM 6118 O O . ARG A 1 769 ? 26.620 16.966 3.141 1.00 94.81 769 ARG A O 1
ATOM 6125 N N . VAL A 1 770 ? 25.964 16.358 1.068 1.00 93.88 770 VAL A N 1
ATOM 6126 C CA . VAL A 1 770 ? 26.102 14.897 1.157 1.00 93.88 770 VAL A CA 1
ATOM 6127 C C . VAL A 1 770 ? 26.463 14.360 -0.232 1.00 93.88 770 VAL A C 1
ATOM 6129 O O . VAL A 1 770 ? 26.116 14.992 -1.232 1.00 93.88 770 VAL A O 1
ATOM 6132 N N . SER A 1 771 ? 27.126 13.208 -0.297 1.00 94.31 771 SER A N 1
ATOM 6133 C CA . SER A 1 771 ? 27.380 12.469 -1.537 1.00 94.31 771 SER A CA 1
ATOM 6134 C C . SER A 1 771 ? 26.091 12.000 -2.218 1.00 94.31 771 SER A C 1
ATOM 6136 O O . SER A 1 771 ? 25.045 11.841 -1.577 1.00 94.31 771 SER A O 1
ATOM 6138 N N . ARG A 1 772 ? 26.180 11.687 -3.516 1.00 94.44 772 ARG A N 1
ATOM 6139 C CA . ARG A 1 772 ? 25.116 11.035 -4.294 1.00 94.44 772 ARG A CA 1
ATOM 6140 C C . ARG A 1 772 ? 24.681 9.719 -3.655 1.00 94.44 772 ARG A C 1
ATOM 6142 O O . ARG A 1 772 ? 23.491 9.420 -3.629 1.00 94.44 772 ARG A O 1
ATOM 6149 N N . GLU A 1 773 ? 25.629 8.941 -3.131 1.00 92.44 773 GLU A N 1
ATOM 6150 C CA . GLU A 1 773 ? 25.349 7.657 -2.481 1.00 92.44 773 GLU A CA 1
ATOM 6151 C C . GLU A 1 773 ? 24.535 7.845 -1.194 1.00 92.44 773 GLU A C 1
ATOM 6153 O O . GLU A 1 773 ? 23.500 7.202 -1.019 1.00 92.44 773 GLU A O 1
ATOM 6158 N N . THR A 1 774 ? 24.943 8.768 -0.317 1.00 90.75 774 THR A N 1
ATOM 6159 C CA . THR A 1 774 ? 24.192 9.068 0.910 1.00 90.75 774 THR A CA 1
ATOM 6160 C C . THR A 1 774 ? 22.852 9.748 0.616 1.00 90.75 774 THR A C 1
ATOM 6162 O O . THR A 1 774 ? 21.883 9.485 1.327 1.00 90.75 774 THR A O 1
ATOM 6165 N N . MET A 1 775 ? 22.754 10.569 -0.433 1.00 91.19 775 MET A N 1
ATOM 6166 C CA . MET A 1 775 ? 21.496 11.171 -0.887 1.00 91.19 775 MET A CA 1
ATOM 6167 C C . MET A 1 775 ? 20.499 10.108 -1.375 1.00 91.19 775 MET A C 1
ATOM 6169 O O . MET A 1 775 ? 19.361 10.096 -0.905 1.00 91.19 775 MET A O 1
ATOM 6173 N N . LEU A 1 776 ? 20.941 9.193 -2.249 1.00 90.69 776 LEU A N 1
ATOM 6174 C CA . LEU A 1 776 ? 20.149 8.057 -2.730 1.00 90.69 776 LEU A CA 1
ATOM 6175 C C . LEU A 1 776 ? 19.715 7.171 -1.561 1.00 90.69 776 LEU A C 1
ATOM 6177 O O . LEU A 1 776 ? 18.519 7.004 -1.337 1.00 90.69 776 LEU A O 1
ATOM 6181 N N . ARG A 1 777 ? 20.672 6.683 -0.758 1.00 90.06 777 ARG A N 1
ATOM 6182 C CA . ARG A 1 777 ? 20.402 5.809 0.392 1.00 90.06 777 ARG A CA 1
ATOM 6183 C C . ARG A 1 777 ? 19.371 6.432 1.335 1.00 90.06 777 ARG A C 1
ATOM 6185 O O . ARG A 1 777 ? 18.351 5.807 1.602 1.00 90.06 777 ARG A O 1
ATOM 6192 N N . ARG A 1 778 ? 19.566 7.691 1.752 1.00 87.25 778 ARG A N 1
ATOM 6193 C CA . ARG A 1 778 ? 18.629 8.398 2.644 1.00 87.25 778 ARG A CA 1
ATOM 6194 C C . ARG A 1 778 ? 17.280 8.742 1.989 1.00 87.25 778 ARG A C 1
ATOM 6196 O O . ARG A 1 778 ? 16.361 9.073 2.730 1.00 87.25 778 ARG A O 1
ATOM 6203 N N . ARG A 1 779 ? 17.131 8.730 0.653 1.00 85.56 779 ARG A N 1
ATOM 6204 C CA . ARG A 1 779 ? 15.827 8.883 -0.037 1.00 85.56 779 ARG A CA 1
ATOM 6205 C C . ARG A 1 779 ? 15.110 7.534 -0.168 1.00 85.56 779 ARG A C 1
ATOM 6207 O O . ARG A 1 779 ? 13.928 7.474 0.138 1.00 85.56 779 ARG A O 1
ATOM 6214 N N . THR A 1 780 ? 15.820 6.448 -0.478 1.00 82.69 780 THR A N 1
ATOM 6215 C CA . THR A 1 780 ? 15.260 5.082 -0.483 1.00 82.69 780 THR A CA 1
ATOM 6216 C C . THR A 1 780 ? 14.857 4.607 0.919 1.00 82.69 780 THR A C 1
ATOM 6218 O O . THR A 1 780 ? 13.776 4.059 1.087 1.00 82.69 780 THR A O 1
ATOM 6221 N N . GLU A 1 781 ? 15.665 4.870 1.953 1.00 81.12 781 GLU A N 1
ATOM 6222 C CA . GLU A 1 781 ? 15.355 4.550 3.363 1.00 81.12 781 GLU A CA 1
ATOM 6223 C C . GLU A 1 781 ? 14.126 5.300 3.916 1.00 81.12 781 GLU A C 1
ATOM 6225 O O . GLU A 1 781 ? 13.611 4.952 4.977 1.00 81.12 781 GLU A O 1
ATOM 6230 N N . ARG A 1 782 ? 13.670 6.354 3.229 1.00 68.56 782 ARG A N 1
ATOM 6231 C CA . ARG A 1 782 ? 12.623 7.283 3.681 1.00 68.56 782 ARG A CA 1
ATOM 6232 C C . ARG A 1 782 ? 11.209 6.937 3.211 1.00 68.56 782 ARG A C 1
ATOM 6234 O O . ARG A 1 782 ? 10.353 7.800 3.373 1.00 68.56 782 ARG A O 1
ATOM 6241 N N . GLN A 1 783 ? 10.997 5.754 2.618 1.00 53.28 783 GLN A N 1
ATOM 6242 C CA . GLN A 1 783 ? 9.769 5.351 1.909 1.00 53.28 783 GLN A CA 1
ATOM 6243 C C . GLN A 1 783 ? 8.494 6.059 2.400 1.00 53.28 783 GLN A C 1
ATOM 6245 O O . GLN A 1 783 ? 8.163 6.000 3.587 1.00 53.28 783 GLN A O 1
ATOM 6250 N N . ASN A 1 784 ? 7.776 6.646 1.435 1.00 55.31 784 ASN A N 1
ATOM 6251 C CA . ASN A 1 784 ? 6.515 7.390 1.530 1.00 55.31 784 ASN A CA 1
ATOM 6252 C C . ASN A 1 784 ? 6.648 8.925 1.654 1.00 55.31 784 ASN A C 1
ATOM 6254 O O . ASN A 1 784 ? 6.600 9.489 2.749 1.00 55.31 784 ASN A O 1
ATOM 6258 N N . TYR A 1 785 ? 6.686 9.625 0.512 1.00 59.56 785 TYR A N 1
ATOM 6259 C CA . TYR A 1 785 ? 6.301 11.042 0.452 1.00 59.56 785 TYR A CA 1
ATOM 6260 C C . TYR A 1 785 ? 4.767 11.131 0.406 1.00 59.56 785 TYR A C 1
ATOM 6262 O O . TYR A 1 785 ? 4.161 10.686 -0.563 1.00 59.56 785 TYR A O 1
ATOM 6270 N N . VAL A 1 786 ? 4.125 11.678 1.442 1.00 55.16 786 VAL A N 1
ATOM 6271 C CA . VAL A 1 786 ? 2.652 11.779 1.502 1.00 55.16 786 VAL A CA 1
ATOM 6272 C C . VAL A 1 786 ? 2.176 13.096 0.878 1.00 55.16 786 VAL A C 1
ATOM 6274 O O . VAL A 1 786 ? 2.491 14.170 1.396 1.00 55.16 786 VAL A O 1
ATOM 6277 N N . LEU A 1 787 ? 1.406 13.004 -0.208 1.00 57.81 787 LEU A N 1
ATOM 6278 C CA . LEU A 1 787 ? 0.827 14.119 -0.971 1.00 57.81 787 LEU A CA 1
ATOM 6279 C C . LEU A 1 787 ? -0.369 14.769 -0.236 1.00 57.81 787 LEU A C 1
ATOM 6281 O O . LEU A 1 787 ? -0.668 14.416 0.909 1.00 57.81 787 LEU A O 1
ATOM 6285 N N . GLU A 1 788 ? -0.958 15.850 -0.769 1.00 48.38 788 GLU A N 1
ATOM 6286 C CA . GLU A 1 788 ? -1.991 16.644 -0.047 1.00 48.38 788 GLU A CA 1
ATOM 6287 C C . GLU A 1 788 ? -3.373 15.974 -0.000 1.00 48.38 788 GLU A C 1
ATOM 6289 O O . GLU A 1 788 ? -4.144 16.210 0.927 1.00 48.38 788 GLU A O 1
ATOM 6294 N N . ASP A 1 789 ? -3.633 15.087 -0.953 1.00 56.31 789 ASP A N 1
ATOM 6295 C CA . ASP A 1 789 ? -4.742 14.125 -1.010 1.00 56.31 789 ASP A CA 1
ATOM 6296 C C . ASP A 1 789 ? -4.554 12.919 -0.061 1.00 56.31 789 ASP A C 1
ATOM 6298 O O . ASP A 1 789 ? -5.518 12.220 0.255 1.00 56.31 789 ASP A O 1
ATOM 6302 N N . GLY A 1 790 ? -3.331 12.692 0.428 1.00 55.88 790 GLY A N 1
ATOM 6303 C CA . GLY A 1 790 ? -2.952 11.521 1.218 1.00 55.88 790 GLY A CA 1
ATOM 6304 C C . GLY A 1 790 ? -2.418 10.345 0.392 1.00 55.88 790 GLY A C 1
ATOM 6305 O O . GLY A 1 790 ? -2.120 9.302 0.979 1.00 55.88 790 GLY A O 1
ATOM 6306 N N . GLU A 1 791 ? -2.258 10.491 -0.929 1.00 60.62 791 GLU A N 1
ATOM 6307 C CA . GLU A 1 791 ? -1.536 9.517 -1.750 1.00 60.62 791 GLU A CA 1
ATOM 6308 C C . GLU A 1 791 ? -0.063 9.430 -1.332 1.00 60.62 791 GLU A C 1
ATOM 6310 O O . GLU A 1 791 ? 0.524 10.362 -0.771 1.00 60.62 791 GLU A O 1
ATOM 6315 N N . VAL A 1 792 ? 0.552 8.283 -1.611 1.00 63.44 792 VAL A N 1
ATOM 6316 C CA . VAL A 1 792 ? 1.959 8.025 -1.314 1.00 63.44 792 VAL A CA 1
ATOM 6317 C C . VAL A 1 792 ? 2.751 8.046 -2.615 1.00 63.44 792 VAL A C 1
ATOM 6319 O O . VAL A 1 792 ? 2.646 7.127 -3.422 1.00 63.44 792 VAL A O 1
ATOM 6322 N N . TRP A 1 793 ? 3.577 9.075 -2.798 1.00 68.81 793 TRP A N 1
ATOM 6323 C CA . TRP A 1 793 ? 4.570 9.097 -3.863 1.00 68.81 793 TRP A CA 1
ATOM 6324 C C . TRP A 1 793 ? 5.762 8.204 -3.491 1.00 68.81 793 TRP A C 1
ATOM 6326 O O . TRP A 1 793 ? 6.485 8.455 -2.516 1.00 68.81 793 TRP A O 1
ATOM 6336 N N . GLU A 1 794 ? 5.968 7.169 -4.302 1.00 71.50 794 GLU A N 1
ATOM 6337 C CA . GLU A 1 794 ? 7.205 6.399 -4.399 1.00 71.50 794 GLU A CA 1
ATOM 6338 C C . GLU A 1 794 ? 7.903 6.777 -5.714 1.00 71.50 794 GLU A C 1
ATOM 6340 O O . GLU A 1 794 ? 7.255 6.909 -6.751 1.00 71.50 794 GLU A O 1
ATOM 6345 N N . ASP A 1 795 ? 9.223 6.981 -5.671 1.00 74.69 795 ASP A N 1
ATOM 6346 C CA . ASP A 1 795 ? 9.993 7.384 -6.850 1.00 74.69 795 ASP A CA 1
ATOM 6347 C C . ASP A 1 795 ? 9.904 6.326 -7.961 1.00 74.69 795 ASP A C 1
ATOM 6349 O O . ASP A 1 795 ? 10.303 5.176 -7.737 1.00 74.69 795 ASP A O 1
ATOM 6353 N N . PRO A 1 796 ? 9.492 6.701 -9.188 1.00 76.38 796 PRO A N 1
ATOM 6354 C CA . PRO A 1 796 ? 9.601 5.816 -10.336 1.00 76.38 796 PRO A CA 1
ATOM 6355 C C . PRO A 1 796 ? 11.048 5.326 -10.523 1.00 76.38 796 PRO A C 1
ATOM 6357 O O . PRO A 1 796 ? 12.001 6.063 -10.250 1.00 76.38 796 PRO A O 1
ATOM 6360 N N . PRO A 1 797 ? 11.271 4.100 -11.019 1.00 73.75 797 PRO A N 1
ATOM 6361 C CA . PRO A 1 797 ? 12.621 3.601 -11.248 1.00 73.75 797 PRO A CA 1
ATOM 6362 C C . PRO A 1 797 ? 13.466 4.533 -12.134 1.00 73.75 797 PRO A C 1
ATOM 6364 O O . PRO A 1 797 ? 13.020 4.993 -13.181 1.00 73.75 797 PRO A O 1
ATOM 6367 N N . PHE A 1 798 ? 14.700 4.797 -11.695 1.00 78.31 798 PHE A N 1
ATOM 6368 C CA . PHE A 1 798 ? 15.625 5.814 -12.227 1.00 78.31 798 PHE A CA 1
ATOM 6369 C C . PHE A 1 798 ? 15.202 7.285 -12.108 1.00 78.31 798 PHE A C 1
ATOM 6371 O O . PHE A 1 798 ? 16.002 8.142 -12.474 1.00 78.31 798 PHE A O 1
ATOM 6378 N N . TYR A 1 799 ? 14.053 7.621 -11.509 1.00 84.75 799 TYR A N 1
ATOM 6379 C CA . TYR A 1 799 ? 13.689 9.017 -11.218 1.00 84.75 799 TYR A CA 1
ATOM 6380 C C . TYR A 1 799 ? 14.805 9.727 -10.425 1.00 84.75 799 TYR A C 1
ATOM 6382 O O . TYR A 1 799 ? 15.183 10.850 -10.751 1.00 84.75 799 TYR A O 1
ATOM 6390 N N . PHE A 1 800 ? 15.451 9.041 -9.471 1.00 90.06 800 PHE A N 1
ATOM 6391 C CA . PHE A 1 800 ? 16.629 9.592 -8.793 1.00 90.06 800 PHE A CA 1
ATOM 6392 C C . PHE A 1 800 ? 17.819 9.866 -9.733 1.00 90.06 800 PHE A C 1
ATOM 6394 O O . PHE A 1 800 ? 18.435 10.928 -9.657 1.00 90.06 800 PHE A O 1
ATOM 6401 N N . ASP A 1 801 ? 18.165 8.908 -10.592 1.00 90.06 801 ASP A N 1
ATOM 6402 C CA . ASP A 1 801 ? 19.390 8.940 -11.400 1.00 90.06 801 ASP A CA 1
ATOM 6403 C C . ASP A 1 801 ? 19.301 9.879 -12.605 1.00 90.06 801 ASP A C 1
ATOM 6405 O O . ASP A 1 801 ? 20.306 10.472 -12.997 1.00 90.06 801 ASP A O 1
ATOM 6409 N N . GLU A 1 802 ? 18.105 10.010 -13.173 1.00 90.50 802 GLU A N 1
ATOM 6410 C CA . GLU A 1 802 ? 17.858 10.658 -14.463 1.00 90.50 802 GLU A CA 1
ATOM 6411 C C . GLU A 1 802 ? 17.043 11.963 -14.330 1.00 90.50 802 GLU A C 1
ATOM 6413 O O . GLU A 1 802 ? 16.972 12.732 -15.291 1.00 90.50 802 GLU A O 1
ATOM 6418 N N . ILE A 1 803 ? 16.467 12.243 -13.147 1.00 90.75 803 ILE A N 1
ATOM 6419 C CA . ILE A 1 803 ? 15.744 13.491 -12.831 1.00 90.75 803 ILE A CA 1
ATOM 6420 C C . ILE A 1 803 ? 16.306 14.161 -11.565 1.00 90.75 803 ILE A C 1
ATOM 6422 O O . ILE A 1 803 ? 16.936 15.211 -11.680 1.00 90.75 803 ILE A O 1
ATOM 6426 N N . VAL A 1 804 ? 16.171 13.559 -10.373 1.00 92.69 804 VAL A N 1
ATOM 6427 C CA . VAL A 1 804 ? 16.532 14.210 -9.086 1.00 92.69 804 VAL A CA 1
ATOM 6428 C C . VAL A 1 804 ? 18.002 14.630 -9.036 1.00 92.69 804 VAL A C 1
ATOM 6430 O O . VAL A 1 804 ? 18.319 15.765 -8.675 1.00 92.69 804 VAL A O 1
ATOM 6433 N N . TRP A 1 805 ? 18.923 13.722 -9.371 1.00 94.69 805 TRP A N 1
ATOM 6434 C CA . TRP A 1 805 ? 20.354 14.008 -9.318 1.00 94.69 805 TRP A CA 1
ATOM 6435 C C . TRP A 1 805 ? 20.793 14.998 -10.414 1.00 94.69 805 TRP A C 1
ATOM 6437 O O . TRP A 1 805 ? 21.462 15.976 -10.068 1.00 94.69 805 TRP A O 1
ATOM 6447 N N . PRO A 1 806 ? 20.389 14.852 -11.695 1.00 94.50 806 PRO A N 1
ATOM 6448 C CA . PRO A 1 806 ? 20.618 15.876 -12.715 1.00 94.50 806 PRO A CA 1
ATOM 6449 C C . PRO A 1 806 ? 20.061 17.257 -12.347 1.00 94.50 806 PRO A C 1
ATO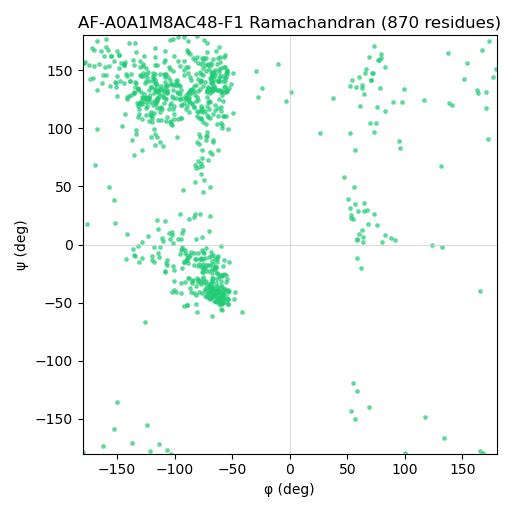M 6451 O O . PRO A 1 806 ? 20.788 18.241 -12.475 1.00 94.50 806 PRO A O 1
ATOM 6454 N N . ALA A 1 807 ? 18.834 17.345 -11.824 1.00 94.25 807 ALA A N 1
ATOM 6455 C CA . ALA A 1 807 ? 18.224 18.605 -11.399 1.00 94.25 807 ALA A CA 1
ATOM 6456 C C . ALA A 1 807 ? 18.968 19.242 -10.212 1.00 94.25 807 ALA A C 1
ATOM 6458 O O . ALA A 1 807 ? 19.244 20.444 -10.219 1.00 94.25 807 ALA A O 1
ATOM 6459 N N . TYR A 1 808 ? 19.386 18.440 -9.224 1.00 95.81 808 TYR A N 1
ATOM 6460 C CA . TYR A 1 808 ? 20.236 18.907 -8.126 1.00 95.81 808 TYR A CA 1
ATOM 6461 C C . TYR A 1 808 ? 21.578 19.464 -8.633 1.00 95.81 808 TYR A C 1
ATOM 6463 O O . TYR A 1 808 ? 21.993 20.548 -8.207 1.00 95.81 808 TYR A O 1
ATOM 6471 N N . VAL A 1 809 ? 22.233 18.760 -9.565 1.00 95.75 809 VAL A N 1
ATOM 6472 C CA . VAL A 1 809 ? 23.500 19.178 -10.187 1.00 95.75 809 VAL A CA 1
ATOM 6473 C C . VAL A 1 809 ? 23.324 20.432 -11.050 1.00 95.75 809 VAL A C 1
ATOM 6475 O O . VAL A 1 809 ? 24.186 21.309 -11.007 1.00 95.75 809 VAL A O 1
ATOM 6478 N N . GLU A 1 810 ? 22.217 20.581 -11.782 1.00 94.69 810 GLU A N 1
ATOM 6479 C CA . GLU A 1 810 ? 21.918 21.817 -12.515 1.00 94.69 810 GLU A CA 1
ATOM 6480 C C . GLU A 1 810 ? 21.722 22.998 -11.555 1.00 94.69 810 GLU A C 1
ATOM 6482 O O . GLU A 1 810 ? 22.329 24.058 -11.741 1.00 94.69 810 GLU A O 1
ATOM 6487 N N . ALA A 1 811 ? 20.909 22.812 -10.513 1.00 94.62 811 ALA A N 1
ATOM 6488 C CA . ALA A 1 811 ? 20.546 23.878 -9.590 1.00 94.62 811 ALA A CA 1
ATOM 6489 C C . ALA A 1 811 ? 21.729 24.374 -8.734 1.00 94.62 811 ALA A C 1
ATOM 6491 O O . ALA A 1 811 ? 21.783 25.560 -8.400 1.00 94.62 811 ALA A O 1
ATOM 6492 N N . HIS A 1 812 ? 22.685 23.495 -8.404 1.00 95.12 812 HIS A N 1
ATOM 6493 C CA . HIS A 1 812 ? 23.768 23.786 -7.451 1.00 95.12 812 HIS A CA 1
ATOM 6494 C C . HIS A 1 812 ? 25.177 23.723 -8.035 1.00 95.12 812 HIS A C 1
ATOM 6496 O O . HIS A 1 812 ? 26.104 24.236 -7.411 1.00 95.12 812 HIS A O 1
ATOM 6502 N N . GLY A 1 813 ? 25.380 23.145 -9.222 1.00 94.88 813 GLY A N 1
ATOM 6503 C CA . GLY A 1 813 ? 26.715 22.890 -9.772 1.00 94.88 813 GLY A CA 1
ATOM 6504 C C . GLY A 1 813 ? 27.608 24.130 -9.817 1.00 94.88 813 GLY A C 1
ATOM 6505 O O . GLY A 1 813 ? 28.773 24.067 -9.434 1.00 94.88 813 GLY A O 1
ATOM 6506 N N . ARG A 1 814 ? 27.068 25.300 -10.188 1.00 93.50 814 ARG A N 1
ATOM 6507 C CA . ARG A 1 814 ? 27.859 26.548 -10.270 1.00 93.50 814 ARG A CA 1
ATOM 6508 C C . ARG A 1 814 ? 28.194 27.169 -8.906 1.00 93.50 814 ARG A C 1
ATOM 6510 O O . ARG A 1 814 ? 28.965 28.124 -8.867 1.00 93.50 814 ARG A O 1
ATOM 6517 N N . MET A 1 815 ? 27.658 26.641 -7.803 1.00 93.25 815 MET A N 1
ATOM 6518 C CA . MET A 1 815 ? 28.082 27.002 -6.443 1.00 93.25 815 MET A CA 1
ATOM 6519 C C . MET A 1 815 ? 29.440 26.379 -6.087 1.00 93.25 815 MET A C 1
ATOM 6521 O O . MET A 1 815 ? 30.130 26.896 -5.208 1.00 93.25 815 MET A O 1
ATOM 6525 N N . PHE A 1 816 ? 29.851 25.317 -6.792 1.00 94.88 816 PHE A N 1
ATOM 6526 C CA . PHE A 1 816 ? 31.063 24.546 -6.521 1.00 94.88 816 PHE A CA 1
ATOM 6527 C C . PHE A 1 816 ? 32.074 24.614 -7.675 1.00 94.88 816 PHE A C 1
ATOM 6529 O O . PHE A 1 816 ? 31.725 24.703 -8.856 1.00 94.88 816 PHE A O 1
ATOM 6536 N N . GLU A 1 817 ? 33.366 24.585 -7.346 1.00 92.88 817 GLU A N 1
ATOM 6537 C CA . GLU A 1 817 ? 34.431 24.604 -8.343 1.00 92.88 817 GLU A CA 1
ATOM 6538 C C . GLU A 1 817 ? 34.274 23.435 -9.329 1.00 92.88 817 GLU A C 1
ATOM 6540 O O . GLU A 1 817 ? 34.114 22.280 -8.941 1.00 92.88 817 GLU A O 1
ATOM 6545 N N . ARG A 1 818 ? 34.350 23.748 -10.630 1.00 91.31 818 ARG A N 1
ATOM 6546 C CA . ARG A 1 818 ? 34.223 22.797 -11.754 1.00 91.31 818 ARG A CA 1
ATOM 6547 C C . ARG A 1 818 ? 32.863 22.089 -11.885 1.00 91.31 818 ARG A C 1
ATOM 6549 O O . ARG A 1 818 ? 32.750 21.233 -12.756 1.00 91.31 818 ARG A O 1
ATOM 6556 N N . GLY A 1 819 ? 31.849 22.447 -11.092 1.00 91.50 819 GLY A N 1
ATOM 6557 C CA . GLY A 1 819 ? 30.566 21.734 -11.063 1.00 91.50 819 GLY A CA 1
ATOM 6558 C C . GLY A 1 819 ? 30.513 20.557 -10.082 1.00 91.50 819 GLY A C 1
ATOM 6559 O O . GLY A 1 819 ? 29.529 19.824 -10.075 1.00 91.50 819 GLY A O 1
ATOM 6560 N N . ASP A 1 820 ? 31.556 20.351 -9.273 1.00 94.38 820 ASP A N 1
ATOM 6561 C CA . ASP A 1 820 ? 31.672 19.209 -8.362 1.00 94.38 820 ASP A CA 1
ATOM 6562 C C . ASP A 1 820 ? 30.866 19.442 -7.070 1.00 94.38 820 ASP A C 1
ATOM 6564 O O . ASP A 1 820 ? 31.377 19.958 -6.075 1.00 94.38 820 ASP A O 1
ATOM 6568 N N . VAL A 1 821 ? 29.583 19.068 -7.096 1.00 94.06 821 VAL A N 1
ATOM 6569 C CA . VAL A 1 821 ? 28.649 19.213 -5.962 1.00 94.06 821 VAL A CA 1
ATOM 6570 C C . VAL A 1 821 ? 28.959 18.304 -4.764 1.00 94.06 821 VAL A C 1
ATOM 6572 O O . VAL A 1 821 ? 28.354 18.488 -3.710 1.00 94.06 821 VAL A O 1
ATOM 6575 N N . GLU A 1 822 ? 29.879 17.342 -4.898 1.00 93.31 822 GLU A N 1
ATOM 6576 C CA . GLU A 1 822 ? 30.216 16.364 -3.852 1.00 93.31 822 GLU A CA 1
ATOM 6577 C C . GLU A 1 822 ? 31.526 16.715 -3.130 1.00 93.31 822 GLU A C 1
ATOM 6579 O O . GLU A 1 822 ? 31.584 16.646 -1.905 1.00 93.31 822 GLU A O 1
ATOM 6584 N N . HIS A 1 823 ? 32.555 17.160 -3.859 1.00 93.44 823 HIS A N 1
ATOM 6585 C CA . HIS A 1 823 ? 33.901 17.408 -3.320 1.00 93.44 823 HIS A CA 1
ATOM 6586 C C . HIS A 1 823 ? 34.462 18.800 -3.650 1.00 93.44 823 HIS A C 1
ATOM 6588 O O . HIS A 1 823 ? 35.465 19.212 -3.060 1.00 93.44 823 HIS A O 1
ATOM 6594 N N . GLY A 1 824 ? 33.833 19.556 -4.555 1.00 92.56 824 GLY A N 1
ATOM 6595 C CA . GLY A 1 824 ? 34.300 20.878 -4.973 1.00 92.56 824 GLY A CA 1
ATOM 6596 C C . GLY A 1 824 ? 34.346 21.892 -3.826 1.00 92.56 824 GLY A C 1
ATOM 6597 O O . GLY A 1 824 ? 33.565 21.827 -2.875 1.00 92.56 824 GLY A O 1
ATOM 6598 N N . ALA A 1 825 ? 35.259 22.861 -3.911 1.00 93.06 825 ALA A N 1
ATOM 6599 C CA . ALA A 1 825 ? 35.255 24.023 -3.023 1.00 93.06 825 ALA A CA 1
ATOM 6600 C C . ALA A 1 825 ? 34.168 25.026 -3.453 1.00 93.06 825 ALA A C 1
ATOM 6602 O O . ALA A 1 825 ? 33.803 25.072 -4.626 1.00 93.06 825 ALA A O 1
ATOM 6603 N N . LEU A 1 826 ? 33.672 25.860 -2.534 1.00 93.25 826 LEU A N 1
ATOM 6604 C CA . LEU A 1 826 ? 32.703 26.907 -2.881 1.00 93.25 826 LEU A CA 1
ATOM 6605 C C . LEU A 1 826 ? 33.315 27.989 -3.785 1.00 93.25 826 LEU A C 1
ATOM 6607 O O . LEU A 1 826 ? 34.373 28.550 -3.482 1.00 93.25 826 LEU A O 1
ATOM 6611 N N . VAL A 1 827 ? 32.602 28.338 -4.859 1.00 92.31 827 VAL A N 1
ATOM 6612 C CA . VAL A 1 827 ? 32.990 29.404 -5.791 1.00 92.31 827 VAL A CA 1
ATOM 6613 C C . VAL A 1 827 ? 32.827 30.765 -5.116 1.00 92.31 827 VAL A C 1
ATOM 6615 O O . VAL A 1 827 ? 31.721 31.249 -4.887 1.00 92.31 827 VAL A O 1
ATOM 6618 N N . LYS A 1 828 ? 33.953 31.418 -4.821 1.00 88.69 828 LYS A N 1
ATOM 6619 C CA . LYS A 1 828 ? 33.976 32.738 -4.177 1.00 88.69 828 LYS A CA 1
ATOM 6620 C C . LYS A 1 828 ? 33.452 33.822 -5.122 1.00 88.69 828 LYS A C 1
ATOM 6622 O O . LYS A 1 828 ? 34.146 34.214 -6.058 1.00 88.69 828 LYS A O 1
ATOM 6627 N N . THR A 1 829 ? 32.264 34.346 -4.830 1.00 86.31 829 THR A N 1
ATOM 6628 C CA . THR A 1 829 ? 31.671 35.511 -5.506 1.00 86.31 829 THR A CA 1
ATOM 6629 C C . THR A 1 829 ? 31.648 36.753 -4.606 1.00 86.31 829 THR A C 1
ATOM 6631 O O . THR A 1 829 ? 31.693 36.655 -3.381 1.00 86.31 829 THR A O 1
ATOM 6634 N N . ALA A 1 830 ? 31.579 37.939 -5.216 1.00 79.19 830 ALA A N 1
ATOM 6635 C CA . ALA A 1 830 ? 31.403 39.215 -4.521 1.00 79.19 830 ALA A CA 1
ATOM 6636 C C . ALA A 1 830 ? 29.927 39.654 -4.421 1.00 79.19 830 ALA A C 1
ATOM 6638 O O . ALA A 1 830 ? 29.595 40.472 -3.553 1.00 79.19 830 ALA A O 1
ATOM 6639 N N . THR A 1 831 ? 29.050 39.120 -5.278 1.00 76.06 831 THR A N 1
ATOM 6640 C CA . THR A 1 831 ? 27.606 39.405 -5.318 1.00 76.06 831 THR A CA 1
ATOM 6641 C C . THR A 1 831 ? 26.801 38.150 -5.663 1.00 76.06 831 THR A C 1
ATOM 6643 O O . THR A 1 831 ? 27.314 37.220 -6.280 1.00 76.06 831 THR A O 1
ATOM 6646 N N . ASP A 1 832 ? 25.526 38.140 -5.282 1.00 71.62 832 ASP A N 1
ATOM 6647 C CA . ASP A 1 832 ? 24.562 37.073 -5.584 1.00 71.62 832 ASP A CA 1
ATOM 6648 C C . ASP A 1 832 ? 23.848 37.276 -6.941 1.00 71.62 832 ASP A C 1
ATOM 6650 O O . ASP A 1 832 ? 22.735 36.791 -7.146 1.00 71.62 832 ASP A O 1
ATOM 6654 N N . ASP A 1 833 ? 24.434 38.051 -7.859 1.00 66.81 833 ASP A N 1
ATOM 6655 C CA . ASP A 1 833 ? 23.802 38.448 -9.125 1.00 66.81 833 ASP A CA 1
ATOM 6656 C C . ASP A 1 833 ? 23.670 37.307 -10.147 1.00 66.81 833 ASP A C 1
ATOM 6658 O O . ASP A 1 833 ? 24.258 36.239 -10.003 1.00 66.81 833 ASP A O 1
ATOM 6662 N N . THR A 1 834 ? 22.848 37.543 -11.174 1.00 71.12 834 THR A N 1
ATOM 6663 C CA . THR A 1 834 ? 22.478 36.598 -12.244 1.00 71.12 834 THR A CA 1
ATOM 6664 C C . THR A 1 834 ? 23.683 35.898 -12.895 1.00 71.12 834 THR A C 1
ATOM 6666 O O . THR A 1 834 ? 24.717 36.544 -13.086 1.00 71.12 834 THR A O 1
ATOM 6669 N N . PRO A 1 835 ? 23.550 34.634 -13.345 1.00 86.38 835 PRO A N 1
ATOM 6670 C CA . PRO A 1 835 ? 22.298 33.905 -13.591 1.00 86.38 835 PRO A CA 1
ATOM 6671 C C . PRO A 1 835 ? 21.752 33.144 -12.374 1.00 86.38 835 PRO A C 1
ATOM 6673 O O . PRO A 1 835 ? 22.381 33.066 -11.316 1.00 86.38 835 PRO A O 1
ATOM 6676 N N . ASP A 1 836 ? 20.576 32.557 -12.551 1.00 91.25 836 ASP A N 1
ATOM 6677 C CA . ASP A 1 836 ? 19.976 31.568 -11.654 1.00 91.25 836 ASP A CA 1
ATOM 6678 C C . ASP A 1 836 ? 20.810 30.275 -11.627 1.00 91.25 836 ASP A C 1
ATOM 6680 O O . ASP A 1 836 ? 21.559 29.981 -12.569 1.00 91.25 836 ASP 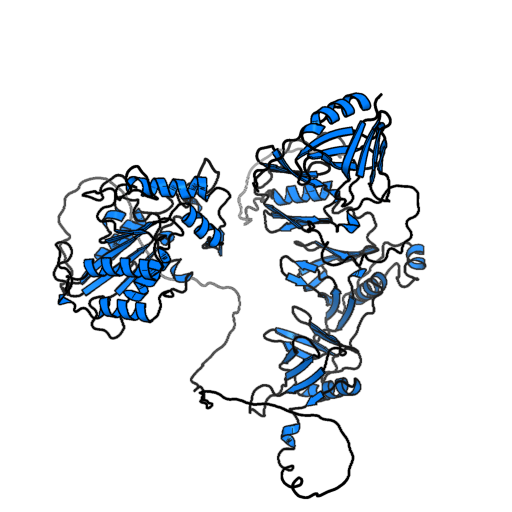A O 1
ATOM 6684 N N . GLY A 1 837 ? 20.795 29.565 -10.496 1.00 89.44 837 GLY A N 1
ATOM 6685 C CA . GLY A 1 837 ? 21.735 28.471 -10.213 1.00 89.44 837 GLY A CA 1
ATOM 6686 C C . GLY A 1 837 ? 23.204 28.912 -10.291 1.00 89.44 837 GLY A C 1
ATOM 6687 O O . GLY A 1 837 ? 24.044 28.190 -10.823 1.00 89.44 837 GLY A O 1
ATOM 6688 N N . GLY A 1 838 ? 23.503 30.153 -9.889 1.00 90.50 838 GLY A N 1
ATOM 6689 C CA . GLY A 1 838 ? 24.841 30.754 -9.921 1.00 90.50 838 GLY A CA 1
ATOM 6690 C C . GLY A 1 838 ? 25.631 30.556 -8.616 1.00 90.50 838 GLY A C 1
ATOM 6691 O O . GLY A 1 838 ? 25.105 29.992 -7.658 1.00 90.50 838 GLY A O 1
ATOM 6692 N N . PRO A 1 839 ? 26.885 31.042 -8.543 1.00 91.56 839 PRO A N 1
ATOM 6693 C CA . PRO A 1 839 ? 27.628 31.128 -7.287 1.00 91.56 839 PRO A CA 1
ATOM 6694 C C . PRO A 1 839 ? 26.864 31.934 -6.228 1.00 91.56 839 PRO A C 1
ATOM 6696 O O . PRO A 1 839 ? 26.346 33.012 -6.519 1.00 91.56 839 PRO A O 1
ATOM 6699 N N . VAL A 1 840 ? 26.840 31.435 -4.993 1.00 91.38 840 VAL A N 1
ATOM 6700 C CA . VAL A 1 840 ? 26.120 32.052 -3.869 1.00 91.38 840 VAL A CA 1
ATOM 6701 C C . VAL A 1 840 ? 27.112 32.706 -2.913 1.00 91.38 840 VAL A C 1
ATOM 6703 O O . VAL A 1 840 ? 28.132 32.114 -2.553 1.00 91.38 840 VAL A O 1
ATOM 6706 N N . LYS A 1 841 ? 26.830 33.941 -2.499 1.00 89.50 841 LYS A N 1
ATOM 6707 C CA . LYS A 1 841 ? 27.729 34.727 -1.659 1.00 89.50 841 LYS A CA 1
ATOM 6708 C C . LYS A 1 841 ? 27.625 34.320 -0.191 1.00 89.50 841 LYS A C 1
ATOM 6710 O O . LYS A 1 841 ? 26.530 34.081 0.320 1.00 89.50 841 LYS A O 1
ATOM 6715 N N . ASP A 1 842 ? 28.771 34.312 0.490 1.00 89.00 842 ASP A N 1
ATOM 6716 C CA . ASP A 1 842 ? 28.898 34.090 1.937 1.00 89.00 842 ASP A CA 1
ATOM 6717 C C . ASP A 1 842 ? 28.179 32.805 2.420 1.00 89.00 842 ASP A C 1
ATOM 6719 O O . ASP A 1 842 ? 27.671 32.732 3.538 1.00 89.00 842 ASP A O 1
ATOM 6723 N N . LEU A 1 843 ? 28.127 31.786 1.549 1.00 92.56 843 LEU A N 1
ATOM 6724 C CA . LEU A 1 843 ? 27.500 30.490 1.807 1.00 92.56 843 LEU A CA 1
ATOM 6725 C C . LEU A 1 843 ? 28.337 29.674 2.806 1.00 92.56 843 LEU A C 1
ATOM 6727 O O . LEU A 1 843 ? 29.531 29.454 2.598 1.00 92.56 843 LEU A O 1
ATOM 6731 N N . VAL A 1 844 ? 27.701 29.195 3.874 1.00 94.38 844 VAL A N 1
ATOM 6732 C CA . VAL A 1 844 ? 28.316 28.333 4.891 1.00 94.38 844 VAL A CA 1
ATOM 6733 C C . VAL A 1 844 ? 28.039 26.875 4.536 1.00 94.38 844 VAL A C 1
ATOM 6735 O O . VAL A 1 844 ? 26.907 26.403 4.648 1.00 94.38 844 VAL A O 1
ATOM 6738 N N . LEU A 1 845 ? 29.078 26.160 4.107 1.00 94.25 845 LEU A N 1
ATOM 6739 C CA . LEU A 1 845 ? 29.003 24.736 3.784 1.00 94.25 845 LEU A CA 1
ATOM 6740 C C . LEU A 1 845 ? 29.058 23.881 5.059 1.00 94.25 845 LEU A C 1
ATOM 6742 O O . LEU A 1 845 ? 29.932 24.077 5.903 1.00 94.25 845 LEU A O 1
ATOM 6746 N N . LEU A 1 846 ? 28.143 22.920 5.174 1.00 94.19 846 LEU A N 1
ATOM 6747 C CA . LEU A 1 846 ? 28.071 21.934 6.249 1.00 94.19 846 LEU A CA 1
ATOM 6748 C C . LEU A 1 846 ? 28.188 20.531 5.641 1.00 94.19 846 LEU A C 1
ATOM 6750 O O . LEU A 1 846 ? 27.291 20.090 4.924 1.00 94.19 846 LEU A O 1
ATOM 6754 N N . GLU A 1 847 ? 29.271 19.816 5.939 1.00 90.94 847 GLU A N 1
ATOM 6755 C CA . GLU A 1 847 ? 29.518 18.450 5.457 1.00 90.94 847 GLU A CA 1
ATOM 6756 C C . GLU A 1 847 ? 28.653 17.429 6.229 1.00 90.94 847 GLU A C 1
ATOM 6758 O O . GLU A 1 847 ? 29.139 16.689 7.080 1.00 90.94 847 GLU A O 1
ATOM 6763 N N . ALA A 1 848 ? 27.347 17.380 5.946 1.00 83.69 848 ALA A N 1
ATOM 6764 C CA . ALA A 1 848 ? 26.321 16.602 6.665 1.00 83.69 848 ALA A CA 1
ATOM 6765 C C . ALA A 1 848 ? 26.406 15.061 6.492 1.00 83.69 848 ALA A C 1
ATOM 6767 O O . ALA A 1 848 ? 25.488 14.314 6.855 1.00 83.69 848 ALA A O 1
ATOM 6768 N N . GLU A 1 849 ? 27.514 14.588 5.927 1.00 81.62 849 GLU A N 1
ATOM 6769 C CA . GLU A 1 849 ? 27.956 13.192 5.880 1.00 81.62 849 GLU A CA 1
ATOM 6770 C C . GLU A 1 849 ? 29.163 12.927 6.800 1.00 81.62 849 GLU A C 1
ATOM 6772 O O . GLU A 1 849 ? 29.359 11.801 7.243 1.00 81.62 849 GLU A O 1
ATOM 6777 N N . SER A 1 850 ? 29.933 13.967 7.144 1.00 81.75 850 SER A N 1
ATOM 6778 C CA . SER A 1 850 ? 31.065 13.915 8.085 1.00 81.75 850 SER A CA 1
ATOM 6779 C C . SER A 1 850 ? 30.685 14.264 9.530 1.00 81.75 850 SER A C 1
ATOM 6781 O O . SER A 1 850 ? 31.548 14.214 10.402 1.00 81.75 850 SER A O 1
ATOM 6783 N N . TYR A 1 851 ? 29.430 14.650 9.781 1.00 83.12 851 TYR A N 1
ATOM 6784 C CA . TYR A 1 851 ? 28.939 15.162 11.065 1.00 83.12 851 TYR A CA 1
ATOM 6785 C C . TYR A 1 851 ? 27.761 14.340 11.593 1.00 83.12 851 TYR A C 1
ATOM 6787 O O . TYR A 1 851 ? 26.915 13.885 10.817 1.00 83.12 851 TYR A O 1
ATOM 6795 N N . THR A 1 852 ? 27.638 14.238 12.918 1.00 85.69 852 THR A N 1
ATOM 6796 C CA . THR A 1 852 ? 26.364 13.838 13.544 1.00 85.69 852 THR A CA 1
ATOM 6797 C C . THR A 1 852 ? 25.311 14.961 13.438 1.00 85.69 852 THR A C 1
ATOM 6799 O O . THR A 1 852 ? 25.604 16.074 12.987 1.00 85.69 852 THR A O 1
ATOM 6802 N N . LYS A 1 853 ? 24.059 14.701 13.850 1.00 81.69 853 LYS A N 1
ATOM 6803 C CA . LYS A 1 853 ? 22.987 15.723 13.837 1.00 81.69 853 LYS A CA 1
ATOM 6804 C C . LYS A 1 853 ? 23.303 16.871 14.800 1.00 81.69 853 LYS A C 1
ATOM 6806 O O . LYS A 1 853 ? 23.082 18.038 14.483 1.00 81.69 853 LYS A O 1
ATOM 6811 N N . GLU A 1 854 ? 23.845 16.499 15.950 1.00 86.81 854 GLU A N 1
ATOM 6812 C CA . GLU A 1 854 ? 24.309 17.332 17.055 1.00 86.81 854 GLU A CA 1
ATOM 6813 C C . GLU A 1 854 ? 25.455 18.225 16.566 1.00 86.81 854 GLU A C 1
ATOM 6815 O O . GLU A 1 854 ? 25.402 19.445 16.691 1.00 86.81 854 GLU A O 1
ATOM 6820 N N . GLU A 1 855 ? 26.444 17.648 15.875 1.00 88.75 855 GLU A N 1
ATOM 6821 C CA . GLU A 1 855 ? 27.568 18.397 15.308 1.00 88.75 855 GLU A CA 1
ATOM 6822 C C . GLU A 1 855 ? 27.165 19.368 14.193 1.00 88.75 855 GLU A C 1
ATOM 6824 O O . GLU A 1 855 ? 27.610 20.518 14.194 1.00 88.75 855 GLU A O 1
ATOM 6829 N N . ALA A 1 856 ? 26.299 18.945 13.268 1.00 89.31 856 ALA A N 1
ATOM 6830 C CA . ALA A 1 856 ? 25.775 19.824 12.226 1.00 89.31 856 ALA A CA 1
ATOM 6831 C C . ALA A 1 856 ? 24.981 20.996 12.833 1.00 89.31 856 ALA A C 1
ATOM 6833 O O . ALA A 1 856 ? 25.133 22.141 12.396 1.00 89.31 856 ALA A O 1
ATOM 6834 N N . CYS A 1 857 ? 24.194 20.737 13.886 1.00 92.19 857 CYS A N 1
ATOM 6835 C CA . CYS A 1 857 ? 23.478 21.775 14.620 1.00 92.19 857 CYS A CA 1
ATOM 6836 C C . CYS A 1 857 ? 24.433 22.701 15.386 1.00 92.19 857 CYS A C 1
ATOM 6838 O O . CYS A 1 857 ? 24.322 23.916 15.263 1.00 92.19 857 CYS A O 1
ATOM 6840 N N . ARG A 1 858 ? 25.430 22.157 16.090 1.00 92.31 858 ARG A N 1
ATOM 6841 C CA . ARG A 1 858 ? 26.501 22.898 16.776 1.00 92.31 858 ARG A CA 1
ATOM 6842 C C . ARG A 1 858 ? 27.229 23.855 15.833 1.00 92.31 858 ARG A C 1
ATOM 6844 O O . ARG A 1 858 ? 27.420 25.017 16.185 1.00 92.31 858 ARG A O 1
ATOM 6851 N N . ILE A 1 859 ? 27.615 23.406 14.639 1.00 92.19 859 ILE A N 1
ATOM 6852 C CA . ILE A 1 859 ? 28.317 24.250 13.658 1.00 92.19 859 ILE A CA 1
ATOM 6853 C C . ILE A 1 859 ? 27.375 25.330 13.102 1.00 92.19 859 ILE A C 1
ATOM 6855 O O . ILE A 1 859 ? 27.775 26.494 13.011 1.00 92.19 859 ILE A O 1
ATOM 6859 N N . ALA A 1 860 ? 26.117 24.996 12.795 1.00 94.31 860 ALA A N 1
ATOM 6860 C CA . ALA A 1 860 ? 25.112 25.983 12.398 1.00 94.31 860 ALA A CA 1
ATOM 6861 C C . ALA A 1 860 ? 24.910 27.054 13.487 1.00 94.31 860 ALA A C 1
ATOM 6863 O O . ALA A 1 860 ? 25.035 28.247 13.210 1.00 94.31 860 ALA A O 1
ATOM 6864 N N . CYS A 1 861 ? 24.698 26.637 14.738 1.00 93.94 861 CYS A N 1
ATOM 6865 C CA . CYS A 1 861 ? 24.565 27.515 15.895 1.00 93.94 861 CYS A CA 1
ATOM 6866 C C . CYS A 1 861 ? 25.796 28.406 16.094 1.00 93.94 861 CYS A C 1
ATOM 6868 O O . CYS A 1 861 ? 25.630 29.606 16.262 1.00 93.94 861 CYS A O 1
ATOM 6870 N N . GLN A 1 862 ? 27.022 27.882 15.999 1.00 93.12 862 GLN A N 1
ATOM 6871 C CA . GLN A 1 862 ? 28.247 28.690 16.109 1.00 93.12 862 GLN A CA 1
ATOM 6872 C C . GLN A 1 862 ? 28.319 29.804 15.050 1.00 93.12 862 GLN A C 1
ATOM 6874 O O . GLN A 1 862 ? 28.677 30.941 15.373 1.00 93.12 862 GLN A O 1
ATOM 6879 N N . ASN A 1 863 ? 27.940 29.503 13.804 1.00 92.31 863 ASN A N 1
ATOM 6880 C CA . ASN A 1 863 ? 27.915 30.490 12.726 1.00 92.31 863 ASN A CA 1
ATOM 6881 C C . ASN A 1 863 ? 26.777 31.516 12.912 1.00 92.31 863 ASN A C 1
ATOM 6883 O O . ASN A 1 863 ? 27.022 32.711 12.765 1.00 92.31 863 ASN A O 1
ATOM 6887 N N . ILE A 1 864 ? 25.566 31.094 13.307 1.00 92.25 864 ILE A N 1
ATOM 6888 C CA . ILE A 1 864 ? 24.436 32.006 13.589 1.00 92.25 864 ILE A CA 1
ATOM 6889 C C . ILE A 1 864 ? 24.758 32.905 14.796 1.00 92.25 864 ILE A C 1
ATOM 6891 O O . ILE A 1 864 ? 24.493 34.105 14.767 1.00 92.25 864 ILE A O 1
ATOM 6895 N N . LEU A 1 865 ? 25.390 32.360 15.840 1.00 89.62 865 LEU A N 1
ATOM 6896 C CA . LEU A 1 865 ? 25.817 33.104 17.028 1.00 89.62 865 LEU A CA 1
ATOM 6897 C C . LEU A 1 865 ? 26.857 34.173 16.666 1.00 89.62 865 LEU A C 1
ATOM 6899 O O . LEU A 1 865 ? 26.751 35.301 17.134 1.00 89.62 865 LEU A O 1
ATOM 6903 N N . SER A 1 866 ? 27.805 33.842 15.785 1.00 87.31 866 SER A N 1
ATOM 6904 C CA . SER A 1 866 ? 28.837 34.764 15.282 1.00 87.31 866 SER A CA 1
ATOM 6905 C C . SER A 1 866 ? 28.304 35.796 14.278 1.00 87.31 866 SER A C 1
ATOM 6907 O O . SER A 1 866 ? 28.934 36.829 14.060 1.00 87.31 866 SER A O 1
ATOM 6909 N N . PHE A 1 867 ? 27.149 35.531 13.663 1.00 86.69 867 PHE A N 1
ATOM 6910 C CA . PHE A 1 867 ? 26.430 36.479 12.814 1.00 86.69 867 PHE A CA 1
ATOM 6911 C C . PHE A 1 867 ? 25.586 37.465 13.640 1.00 86.69 867 PHE A C 1
ATOM 6913 O O . PHE A 1 867 ? 25.577 38.664 13.361 1.00 86.69 867 PHE A O 1
ATOM 6920 N N . LEU A 1 868 ? 24.880 36.968 14.663 1.00 84.06 868 LEU A N 1
ATOM 6921 C CA . LEU A 1 868 ? 23.986 37.767 15.507 1.00 84.06 868 LEU A CA 1
ATOM 6922 C C . LEU A 1 868 ? 24.723 38.546 16.604 1.00 84.06 868 LEU A C 1
ATOM 6924 O O . LEU A 1 868 ? 24.324 39.672 16.903 1.00 84.06 868 LEU A O 1
ATOM 6928 N N . TYR A 1 869 ? 25.783 37.986 17.194 1.00 82.69 869 TYR A N 1
ATOM 6929 C CA . TYR A 1 869 ? 26.500 38.564 18.333 1.00 82.69 869 TYR A CA 1
ATOM 6930 C C . TYR A 1 869 ? 27.962 38.883 18.029 1.00 82.69 869 TYR A C 1
ATOM 6932 O O . TYR A 1 869 ? 28.644 38.193 17.275 1.00 82.69 869 TYR A O 1
ATOM 6940 N N . GLN A 1 870 ? 28.456 39.937 18.672 1.00 72.44 870 GLN A N 1
ATOM 6941 C CA . GLN A 1 870 ? 29.875 40.260 18.696 1.00 72.44 870 GLN A CA 1
ATOM 6942 C C . GLN A 1 870 ? 30.652 39.168 19.464 1.00 72.44 870 GLN A C 1
ATOM 6944 O O . GLN A 1 870 ? 30.109 38.588 20.413 1.00 72.44 870 GLN A O 1
ATOM 6949 N N . PRO A 1 871 ? 31.920 38.897 19.098 1.00 64.12 871 PRO A N 1
ATOM 6950 C CA . PRO A 1 871 ? 32.816 38.087 19.918 1.00 64.12 871 PRO A CA 1
ATOM 6951 C C . PRO A 1 871 ? 32.929 38.640 21.347 1.00 64.12 871 PRO A C 1
ATOM 6953 O O . PRO A 1 871 ? 32.861 39.856 21.546 1.00 64.12 871 PRO A O 1
ATOM 6956 N N . LEU A 1 872 ? 33.099 37.737 22.318 1.00 53.88 872 LEU A N 1
ATOM 6957 C CA . LEU A 1 872 ? 33.369 38.059 23.727 1.00 53.88 872 LEU A CA 1
ATOM 6958 C C . LEU A 1 872 ? 34.857 38.370 23.957 1.00 53.88 872 LEU A C 1
ATOM 6960 O O . LEU A 1 872 ? 35.691 37.735 23.271 1.00 53.88 872 LEU A O 1
#

Secondary structure (DSSP, 8-state):
---EEEEEEEETT-S--EEEEEETTEEEEEESSS-PPEEEEGGGEEEEEEEE-SSSEEEEEEEEETTEEEEEEEEEEE-TTHHHHHHHHHHHHHS--EEEPPB-TT----SEEEE-SSEEEEEETTEEEEEEEGGGEEEEEEETTTEEEEEEPPTTTSS----SSS---S--------GGGPPP---EEEEE--SB----S----S-----------------------------------BHHHHHHHHHHHHTTSS--SS--SEEEEEEEEEETEEEEEEEE-SSEEEEEESS-EEEEEGGGEEEEEEEE-TTSSEEEEEEEEEEEEEETTEEEEEEEEEEETT-EEEEE-S--HHHHHHHSTT-S-SEEEEEHHHHHHHHHHHHS-PPEE---S---TTS-S-EE-BBTTB--EEEE-SSEEEEESSS-EEEETTTEEEEEEEESSSS-TT-SEEEEEEEESSS--EEEEEEEGGGHHHHHHHHHHTT--EEETTTGGGTTTSSSSSTT---------------------------------------------------------------------------------PPPP----EEEEEEEEE-STTSSHHHHHHHHHHHHSPPTT---SEEEEEEEEGGGGPPPGGGSPEETTTTEE-SS-TTTSS-HHHHHHHHHHHHHHSS--TT---SHHHHS-----S-HHHHHHHHHHHHHS-GGGB---SSS-S-SEEEEEEEE-SSTTTSTTHHHH-SEEEEEE--HHHHHHHHHTT--EE-SSS-EE-PPTTHIIIIIHHHHHHHHGGGBGGG-TTTPPB---S---SSTT---TTEEEEETTTS-HHHHHHHHHHHHHHHHB---

Sequence (872 aa):
MSTTQFENIYHGSGKVLGRIRFSAAGLGWKPMEDGATVTIPAEQMVSFAWLRVARQFQLRITLHFEGQAERRAMFENFQREDQAKLEQVLRECYDKPLESIEVSTRGWNWGAAQVDDHDMKFLVRDKLAFSVPLANIANSNIAGRTEVSMEFLNAQEQEPEQNTGAMSQPGGLPFHGPKKNRTDELVEMRLYIPGHVEKDEDTDGEESGAVKKEGDDDAEAETKGDDDADAGDDEEEEEDESAALAFHNAIKAKADIGQVAGDGILVLKEVLVLTPRGRYDIDLFSSFLRLRGKTYDYKILYSSITHLFLLPKPDDIHVLFIVALEPPIRQGQTRYPFLVLQFPREEEMDAELNLDEETIQTKYEGKLKKRYEEPTFRIITNLFRVLSQQKVHVPTGFTNSTGQESVRCNVKANDGTLYPLNKSMIWVSKQPVLIPYADVHKIVFSRVGGAIASAKTFDLRVELRHGTDHTFQSINREELDSLNSFFSERKIRVKNELTDDAMGVNATVDELLGDDDDDDGERRGRDESDEEEDEDFEAESEDDGGSPSEASDDDDDDAVPSEDEKPKVKKARTESGPVRLPRSGAVEEHLRRRPPAMATHTAVVILGVGGPTSSGKTSLAKNLLAILQPPADASSPIVSVHALHQDDFTPPKDEIPWNATWHVQDWDTPHGSCDYRRLERVLQYFLEHHELPRDFQSSEHRRSNYSCSLPSEELALWRHEFHGRGASQLVHSARYPPARKVIILIVEGFLIFYDAAVRKLFDMRLFLRVSRETMLRRRTERQNYVLEDGEVWEDPPFYFDEIVWPAYVEAHGRMFERGDVEHGALVKTATDDTPDGGPVKDLVLLEAESYTKEEACRIACQNILSFLYQPL

Solvent-accessible surface area (backbone atoms only — not comparable to full-atom values): 53032 Å² total; per-residue (Å²): 136,83,76,49,71,51,68,62,28,28,51,63,94,50,93,58,50,14,36,39,36,44,43,71,69,23,39,40,37,34,50,75,62,96,69,79,66,50,74,47,54,44,88,33,57,73,51,39,38,36,37,72,51,91,56,48,26,30,47,37,32,41,29,59,47,96,95,52,77,75,44,75,52,41,37,29,44,44,56,84,80,45,51,66,60,48,38,52,49,38,37,74,40,68,75,40,72,62,44,77,53,61,56,43,88,74,86,70,94,65,63,52,76,44,76,54,83,59,32,40,34,34,24,39,90,88,18,44,57,50,70,47,55,26,84,44,42,62,43,72,47,60,48,86,78,31,27,32,37,37,33,36,47,54,78,86,70,63,55,73,83,73,93,57,104,65,89,81,73,98,73,82,74,82,83,86,69,70,84,88,72,72,73,94,74,79,52,69,50,74,45,82,32,76,66,62,45,82,81,76,93,79,76,97,79,82,88,86,90,81,83,87,81,89,83,87,84,88,87,81,89,84,92,89,82,90,80,94,78,95,75,78,88,79,73,77,77,76,80,68,47,31,31,18,55,54,52,45,50,52,47,34,68,54,28,50,56,76,69,65,96,64,76,60,32,44,75,46,73,67,41,43,26,59,22,74,72,45,53,26,30,39,40,34,46,96,68,33,37,36,41,42,39,96,75,50,73,46,83,45,51,30,85,26,50,72,43,35,36,48,43,78,40,99,76,75,52,36,32,37,42,34,41,30,33,57,76,48,52,71,60,85,92,48,72,41,49,44,42,34,35,54,37,56,59,85,42,67,39,85,44,66,45,64,62,54,72,67,52,33,47,68,80,49,71,53,78,60,69,56,64,45,85,44,40,42,62,57,56,52,51,52,49,53,30,64,71,40,66,41,66,76,46,55,63,58,91,48,56,36,84,88,67,41,54,51,44,61,32,25,52,78,100,38,70,33,40,37,32,57,38,89,63,29,37,39,36,43,53,77,65,72,47,78,47,51,57,85,48,49,56,38,38,38,38,39,68,62,69,81,96,59,94,76,62,67,33,28,28,43,35,41,37,46,72,73,86,78,65,47,58,39,30,69,26,57,54,77,38,49,64,49,50,52,51,52,39,50,77,71,68,48,51,73,45,59,65,75,55,58,74,81,58,74,84,75,77,88,76,72,90,83,74,85,84,89,84,88,79,89,79,90,81,81,88,80,84,86,89,82,87,81,90,87,87,85,84,88,78,89,79,90,79,90,85,83,82,90,81,93,85,79,90,78,85,83,84,88,86,88,85,83,86,90,86,86,88,82,91,87,88,82,83,89,88,87,88,82,90,83,88,87,84,88,86,85,85,83,91,90,79,95,73,81,81,87,90,78,84,75,45,60,37,79,45,33,37,35,33,30,31,57,70,61,42,47,47,70,60,48,52,35,36,49,48,67,35,56,47,56,64,100,85,59,88,35,22,44,74,46,60,49,80,45,59,47,74,70,34,42,57,59,80,90,64,36,40,70,34,84,90,75,76,41,74,33,76,57,38,80,84,43,29,50,41,58,70,60,48,37,50,52,55,51,43,29,73,75,67,77,45,76,63,94,86,67,76,68,60,64,74,76,75,44,85,82,63,60,86,65,58,70,66,61,45,48,52,48,30,45,62,64,40,67,47,56,40,86,43,46,54,70,47,98,88,31,64,90,32,57,32,34,35,40,39,41,36,38,33,65,58,63,66,23,47,43,69,45,42,62,67,44,76,42,39,41,33,35,39,50,44,73,66,57,30,49,51,46,49,65,76,51,74,62,50,69,48,97,90,64,50,67,53,71,81,58,89,57,39,55,73,73,40,42,48,51,23,48,46,59,39,44,10,48,28,16,44,98,45,34,69,72,80,40,54,74,35,88,47,95,56,47,56,77,57,60,23,33,34,51,47,83,60,43,81,38,60,49,72,83,42,56,74,66,53,51,44,51,54,51,49,54,54,51,48,60,62,51,29,56,87,131

Nearest PDB structures (foldseek):
  9eh2-assembly1_y  TM=5.686E-01  e=9.827E-45  Homo sapiens
  2gcj-assembly4_D  TM=9.615E-01  e=3.316E-29  Saccharomyces cerevisiae
  7nky-assembly1_O  TM=6.964E-01  e=9.659E-39  Saccharomyces cerevisiae
  4ifs-assembly1_A  TM=9.635E-01  e=6.397E-29  Homo sapiens
  2gcl-assembly1_A  TM=9.492E-01  e=1.106E-28  Saccharomyces cerevisiae

Mean predicted aligned error: 22.15 Å

InterPro domains:
  IPR000969 FACT complex subunit SSRP1/POB3 [PR00887] (275-291)
  IPR000969 FACT complex subunit SSRP1/POB3 [PR00887] (297-313)
  IPR000969 FACT complex subunit SSRP1/POB3 [PR00887] (320-336)
  IPR000969 FACT complex subunit SSRP1/POB3 [PR00887] (385-398)
  IPR000969 FACT complex subunit SSRP1/POB3 [PR00887] (412-430)
  IPR000969 FACT complex subunit SSRP1/POB3 [PR00887] (430-447)
  IPR000969 FACT complex subunit SSRP1/POB3 [PR00887] (456-472)
  IPR000969 FACT complex subunit SSRP1/POB3 [PR00887] (472-490)
  IPR011993 PH-like domain superfamily [G3DSA:2.30.29.30] (1-94)
  IPR011993 PH-like domain superfamily [G3DSA:2.30.29.30] (395-506)
  IPR013719 Histone chaperone RTT106/FACT complex subunit SPT16-like, middle domain [PF08512] (406-496)
  IPR013719 Histone chaperone RTT106/FACT complex subunit SPT16-like, middle domain [SM01287] (404-497)
  IPR024954 SSRP1, dimerization domain [PF03531] (107-195)
  IPR027417 P-loop containing nucleoside triphosphate hydrolase [G3DSA:3.40.50.300] (588-832)
  IPR027417 P-loop containing nucleoside triphosphate hydrolase [SSF52540] (605-810)
  IPR035417 FACT complex subunit SSRP1/POB3, N-terminal PH domain [PF17292] (4-99)
  IPR038167 SSRP1 domain superfamily [G3DSA:2.30.29.220] (97-203)
  IPR048993 FACT complex subunit SSRP1-like, first PH domain [PF21103] (263-392)
  IPR048993 FACT complex subunit SSRP1-like, first PH domain [cd13230] (260-395)
  IPR050454 RTT106/SSRP1 Histone Chaperone/FACT Complex [PTHR45849] (1-572)

Foldseek 3Di:
DDWDKDWQKDKDVDPFTWMWIAALQFIWTDTPDDDDIDTDGLVQFDAWEWEQDPLGIKIKTWGDDVPDDIDIIIMGNDHPVCQVVVQVRCCVRRVHGYHYAAEPPPPAQDADFDQDLFWGFGADPNGTPDIDGLLQFQAWFDDDQFKIKTFGDDPVVPPPPPPDPDDDDPDDDDDPDPPPPDDDDCGMDMHGGFDFDDDPPPDPDDDDDDDDDDDDDDDDDDDDDDDDDDDDPPPPPPPRHGRSNVVNVSSCVSSVVPVPPFDFFWKDFQFAWLVVGGTWIWTHTLFWIWTHGPGDIDTGGLQQFDAWEWEQDPVNQKIKIKTAGVVFDDDVPDTARITITIDTQPAWDWDATPDDPVCCCPVQVVLDDRIDGGHPVVNVSSSSCRSSVHDYWYQDDFAAPVRGQWWWWDFPPWTWIWGDTDFWIWTDDSGIDIGGLVFFPAKEWADDDPDDPPQQFIKIWTHGPDDDITITTGTGPRRVVRVVVSCVVVVHHYHYPVCPVVPVPPPPPPPPDDDDDDDDDDDDDDDDDDDDDDDDDDDDDDDDDDDDDDDDDDDDDDDDDDDDDDDDDDDDDDDDDDDDDDDDDDDDDDDPDDDDDDCQQEAEAEEEQAEAPLLCSLLLLLQVQLLQADDPPAPFLEDGEAEAEQQLFADPPVQADADPVVRDGFCQALPHRGPVVVLLVQLVCCRVPVDGDPPRDDPVVVVDPSDRPDDPVLSVVSSCLRGVDFLQFWDDDPSGHSHSHYYYYYYYDHQQLQQLSSLQSHPAAEYRADDLVSNVVSLVVVFFDQDPVRDTDDQNVCCSVPRRVVNSLQQAQQQFPPSPRHDGDGDADPGSHDDGSHHHHNYHYDHSVVDDSSRSSVVVSVVVSVNTGDDD

pLDDT: mean 73.96, std 23.63, range [21.62, 97.31]

Organism: Malassezia sympodialis (strain ATCC 42132) (NCBI:txid1230383)

Radius of gyration: 40.25 Å; Cα contacts (8 Å, |Δi|>4): 1363; chains: 1; bounding box: 79×110×114 Å